Protein AF-0000000086683980 (afdb_homodimer)

Nearest PDB structures (foldseek):
  7kz9-assembly2_B  TM=9.053E-01  e=2.388E-36  Pseudomonas sp. PDC86
  6ofq-assembly1_A  TM=8.814E-01  e=2.534E-36  Helicobacter pylori SS1
  6lzv-assembly1_A  TM=8.284E-01  e=1.913E-30  Vibrio harveyi 1DA3
  7ebm-assembly1_A  TM=8.309E-01  e=3.076E-30  Vibrio harveyi 1DA3
  6lzt-assembly1_A  TM=8.237E-01  e=2.574E-30  Vibrio harveyi 1DA3

Organism: NCBI:txid175570

Sequence (1080 aa):
MSPTQLGRGVDRRAFLRYSGALGAAAAVTATLQACGSGPASTTSSGAGGNKDLITAVIGYGNDQSWDPTQTASAFAMAGIQHIYEALVETDPITRDPRPGLATAVPADPNATSWPLTLRQGAKWHDGQPVTADDVVFTFQRILDPTANVLVGNFFRAWLTEVRKTGENTVELVLKFPFPDGVQRLSIAKIMPKHVFSVAGAWDQAKAGKTVGSGPYKQASHQPKSNTTFEAFTDYNGPRKATVKKMNWLSIVDASARVAKISGGSAEAQIADNVPYANIDQLKSSGLTVEGGKGMNHMFLMFNTANRQFADPRVRQALLYAIDSKKMIDVALKGHGTPSTSFLNEDNPSYRKASTVYAYDPDKAKSLLAAAGVSGLTVTLMAVNVSWIADCLPTIANSWDAIGVKTTLQPQDTSALFTKMDQSQDYQVVAAASNPNQFGLDADLILRYNYTKGGAWMKYTKWDASPEATAVFALMDRATQEPDKQKKLDLTHQYLDLIAQHAVLYPVVHTELMTAWDPKRLSGIRAQGYPGINLLQAKRSMSPTQLGRGVDRRAFLRYSGALGAAAAVTATLQACGSGPASTTSSGAGGNKDLITAVIGYGNDQSWDPTQTASAFAMAGIQHIYEALVETDPITRDPRPGLATAVPADPNATSWPLTLRQGAKWHDGQPVTADDVVFTFQRILDPTANVLVGNFFRAWLTEVRKTGENTVELVLKFPFPDGVQRLSIAKIMPKHVFSVAGAWDQAKAGKTVGSGPYKQASHQPKSNTTFEAFTDYNGPRKATVKKMNWLSIVDASARVAKISGGSAEAQIADNVPYANIDQLKSSGLTVEGGKGMNHMFLMFNTANRQFADPRVRQALLYAIDSKKMIDVALKGHGTPSTSFLNEDNPSYRKASTVYAYDPDKAKSLLAAAGVSGLTVTLMAVNVSWIADCLPTIANSWDAIGVKTTLQPQDTSALFTKMDQSQDYQVVAAASNPNQFGLDADLILRYNYTKGGAWMKYTKWDASPEATAVFALMDRATQEPDKQKKLDLTHQYLDLIAQHAVLYPVVHTELMTAWDPKRLSGIRAQGYPGINLLQAKRS

InterPro domains:
  IPR000914 Solute-binding protein family 5 domain [PF00496] (97-443)
  IPR006311 Twin-arginine translocation pathway, signal sequence [PS51318] (1-47)
  IPR019546 Twin-arginine translocation pathway, signal sequence, bacterial/archaeal [TIGR01409] (10-40)
  IPR030678 Peptide/nickel binding protein, MppA-type [PIRSF002741] (27-519)
  IPR039424 Solute-binding protein family 5 [PTHR30290] (24-524)

Foldseek 3Di:
DDDDDPDDDDDDDDDDDDDDDDDDPPDDPPPPPPCPVDDPPPPLDLQLVPLQEAEEEFQAFQQFFLQLQADPGLASLQVCLFQFFFQWAADLAPLHIDGTQWPGFFPDLQDQKGKTFGDPQQAKLVGHHDWLVQVQVQVCCLCDVVNVGLLVLVANLWWDGKADPDGGMIMTGTPGRFSQVRSLSRSRTGADCVQQVDPCSSVVNGRPDDIHRGQWDWPDDDGRFWTKIAGRPSRDDDQHAQHGMYIYTHHNDQVVNVQQCADPSRSHFKYWQHQQVCQVVQVVRQKDKDWAFFLKFKKKAFQCVPVQQVDLLLLLLLLLLFALVVLCCQLVVVFWDFDQFNGDPPAPLDDRAPDGSHRDNPSSLVSCVVVVHAQAEFEEEEEPRPSQVSSVVRSQVSCVVSRYHYHYHYDHPVVVVVCLVVVHDHGMYIYIDDQVSSNRHLLSSCSSQQDQVHSNCSSNVCNPPPLSVVLNVLSSCLSNDPDPVVSSVSSSVSRNSCSSSRNMGGRMTGIMMMIGNCVFKDQFDHHRGGDGHCSRIHGD/DPPDDDDDDPDDDPPDDDDDDDDPPPPPPPPPPPCPPPVPPPPLDLLLVPLQEAEEEFQAFQQFFLQLQADPGLASLQVCLFQFFFQWAADLAPLHIDGTQWPGFFPDLQDQKGKTFGDPQQAKLVGHHDWLVQVQVQVCCLCDVVNVGLLVLVANLWWDGKADPDGGMIMTGTPGRFSQVRSLSRSRTGADCVQQVDPPSSVVNGRPDDIHRGQWDWPDDDGRFKTKIAGRPSRDDDQHAQHGMYIYTHHNDQVVNVQQCDDPSRSHFKYWQHQQVCQVVQVVRQKDKDWAFFLKFKKKAFQCVPVQQVDLLQLLLLLLLFALVVLCCQLVVVFWDFDQFNGDPPAPLDDRAPDGNHRDNPSSLVSCVVVVHAQAEFEEEEEPRPSQVSSVVRSQVSCVVSRYHYHYHYDHPVVVVVCLVVVHDHGMYIYIDDQVSSNRHLLSSCSSQQDQVHSNCSSNVCNPPPLSVVLNVLSSVLSNDPDPVVSSVSSSVSRNSCSSSRNMGGRMTGIMMMIGNCVFKDQFDHHNGGDGHCSRIHGD

Secondary structure (DSSP, 8-state):
---------------------------------------------SGGG-TTEEEEEESS-S-S---TTT---HHHHHHHHHH---SEEE-TTT--EEESSBSS--S-TTSSEEEEEBPTT-B-TTSPBP-HHHHHHHHHHHH-TTT--GGGGGTTTTEEEEEEEETTEEEEEESS--TTHHHHTTTS----HHHHSSTTHHHHHHHT-----SSEEEEEEETTTEEEEEE-TT--SSS--SSSEEEEEE--SHHHHHHHT-STT-S-SEESS--GGGHHHHHHTT-EEEEEEEEEEEEEEE-TTSHHHHSHHHHHHHHHT--HHHHHHHTSTT-EEE-SSSS-TTSTT----SS---S-HHHHHHHHHHTT--S-EEEEEEE--HHHHHHHHHHHHHHHTTT-EEEEEEE-HHHHHHHHHTT---SEEEEEE-GGGT--SHHHHHHHH--TT-HHHHHHT-TTSHHHHHHHHHHHHHHH--SHHHHHHHHHHHHHHHHHH-SEEEEEEEEEEEEE-TTTEES----SSSS---TT-EE-/---------------------------------------------SGGG-TTEEEEEESS-S-S---TTT---HHHHHHHHHH---SEEE-TTT--EEESSBSS--S-TTSSEEEEEBPTT-B-TTSPBP-HHHHHHHHHHHH-TTT--GGGGGTTTTEEEEEEEETTEEEEEESS--TTHHHHTTTS----HHHHSSTTHHHHHHHT-----SSEEEEEEETTTEEEEEE-TT--SSS--SSSEEEEEE--SHHHHHHHT-STT-S-SEESS--GGGHHHHHHTT-EEEEEEEEEEEEEEE-TTSHHHHSHHHHHHHHHT--HHHHHHHTSTT-EEE-SSSS-TTSTT----SS---S-HHHHHHHHHHTT--S-EEEEEEE--HHHHHHHHHHHHHHHTTT-EEEEEEE-HHHHHHHHHTT---SEEEEEE-GGGT--SHHHHHHHH--TT-HHHHHHT-TTSHHHHHHHHHHHHHHH--SHHHHHHHHHHHHHHHHHH-SEEEEEEEEEEEEE-TTTEES----SSSS---TT-EE-

Solvent-accessible surface area (backbone atoms only — not comparable to full-atom values): 56958 Å² total; per-residue (Å²): 134,88,84,84,86,87,80,90,77,89,74,96,88,82,86,95,86,87,93,80,91,80,87,77,88,73,84,80,82,75,76,76,76,75,80,71,79,58,85,74,72,77,70,77,61,83,47,59,78,39,58,50,48,49,32,34,38,35,42,37,67,46,65,52,43,43,27,74,54,52,46,83,36,43,43,39,52,30,50,43,66,41,22,29,38,13,47,22,31,52,41,91,78,83,45,50,66,40,55,42,41,15,70,50,62,62,89,54,51,67,45,40,58,41,72,39,44,49,43,86,80,41,35,32,74,86,65,49,72,67,43,24,65,19,48,34,50,37,51,50,47,34,61,27,75,84,70,58,31,57,54,18,59,73,39,53,90,42,47,70,49,58,43,69,76,44,72,47,20,34,33,40,35,34,74,49,56,45,54,73,50,60,52,46,34,37,53,54,49,43,40,51,41,93,64,52,69,46,90,66,29,62,61,40,17,28,74,57,53,80,66,25,48,24,24,27,38,80,72,45,78,40,68,59,41,37,40,30,34,30,46,35,84,75,50,80,64,93,62,51,56,55,48,53,29,36,40,40,33,29,35,48,54,59,54,61,40,54,31,34,54,26,36,70,38,15,62,24,49,33,32,30,67,47,58,64,90,46,49,66,61,44,38,73,60,66,31,47,69,40,63,11,69,44,52,24,24,40,28,43,37,35,23,36,74,39,77,81,43,50,44,38,46,40,42,48,15,60,46,14,24,28,48,47,67,58,32,22,52,72,43,38,63,60,43,46,42,70,36,42,28,86,54,39,84,84,44,90,82,48,57,78,32,84,48,57,56,57,67,32,50,67,58,16,43,52,29,24,52,75,66,71,53,72,76,50,72,44,51,38,36,27,32,48,47,54,69,56,32,47,35,48,50,47,46,24,40,24,37,33,73,60,53,27,29,19,26,52,44,64,37,53,57,58,62,54,51,49,39,45,74,66,63,51,89,68,54,34,36,38,42,77,46,44,45,49,73,60,42,81,53,65,67,54,42,46,27,66,50,62,31,85,86,30,70,52,22,57,60,24,59,41,50,82,36,70,67,43,47,51,39,51,50,36,52,53,50,25,64,68,41,83,49,66,66,62,21,50,52,34,48,52,51,38,47,26,50,47,46,60,46,38,48,66,37,52,55,32,32,32,50,36,28,28,36,33,35,61,81,40,41,40,62,73,72,58,42,30,34,73,50,66,73,62,63,61,28,40,62,85,135,76,87,69,82,82,84,93,84,90,76,76,90,74,91,76,84,82,91,89,88,80,84,81,76,80,76,77,73,76,73,75,74,75,80,71,77,56,85,75,72,77,71,77,59,81,48,58,76,39,60,50,48,50,31,34,38,35,44,37,66,46,65,53,44,43,28,74,54,52,45,83,36,44,43,40,52,31,50,44,67,41,22,28,39,12,46,23,30,50,43,89,77,84,44,50,68,40,54,43,43,14,70,50,63,62,88,55,50,67,44,41,59,40,69,40,44,48,44,84,82,41,36,33,73,85,64,48,70,67,43,24,64,18,49,33,49,38,50,49,47,35,61,28,75,84,69,58,31,56,54,18,60,74,38,54,90,42,46,70,49,59,43,68,76,43,72,49,21,33,33,40,34,35,74,49,55,45,55,71,50,60,51,45,35,36,53,53,49,44,40,52,43,92,64,53,70,46,90,66,28,61,60,41,17,28,74,57,54,80,64,25,47,24,23,28,39,80,71,46,78,40,68,59,42,37,40,30,34,31,46,35,84,75,50,79,63,94,60,52,56,54,47,52,28,37,39,39,33,29,35,49,55,58,54,60,40,53,33,34,56,26,34,70,39,17,61,23,49,32,32,30,69,47,57,65,91,46,48,66,62,43,39,74,61,63,31,46,70,40,63,11,68,42,53,24,24,40,28,43,37,36,24,35,75,39,76,79,44,48,45,40,46,40,41,48,16,60,46,12,23,29,49,50,68,58,34,23,52,71,40,36,64,61,44,46,42,70,36,41,29,86,55,39,84,84,44,92,82,48,56,78,31,84,46,57,56,59,67,33,50,67,59,16,43,51,30,24,52,76,68,70,53,72,78,48,71,42,53,38,36,28,33,48,47,55,69,57,33,49,36,47,49,47,47,23,41,25,37,33,75,61,54,27,30,18,27,53,46,64,36,54,58,60,62,54,51,49,38,44,76,66,63,51,88,70,54,35,36,38,43,78,46,43,44,50,75,60,42,81,53,67,67,56,42,44,28,68,48,63,31,84,87,33,70,52,22,57,60,24,57,41,48,82,38,71,67,43,47,50,38,48,50,37,51,52,50,25,65,68,40,84,50,67,67,62,20,49,52,35,48,52,51,35,47,25,50,47,47,58,46,37,49,65,38,52,57,32,30,33,51,37,29,28,36,32,35,62,81,41,41,41,62,74,70,55,40,30,36,74,50,65,74,61,65,60,28,39,62,84

pLDDT: mean 90.06, std 20.78, range [15.38, 98.88]

Radius of gyration: 35.69 Å; Cα contacts (8 Å, |Δi|>4): 2360; chains: 2; bounding box: 103×114×126 Å

Structure (mmCIF, N/CA/C/O backbone):
data_AF-0000000086683980-model_v1
#
loop_
_entity.id
_entity.type
_entity.pdbx_description
1 polymer 'ABC transporter substrate-binding protein'
#
loop_
_atom_site.group_PDB
_atom_site.id
_atom_site.type_symbol
_atom_site.label_atom_id
_atom_site.label_alt_id
_atom_site.label_comp_id
_atom_site.label_asym_id
_atom_site.label_entity_id
_atom_site.label_seq_id
_atom_site.pdbx_PDB_ins_code
_atom_site.Cartn_x
_atom_site.Cartn_y
_atom_site.Cartn_z
_atom_site.occupancy
_atom_site.B_iso_or_equiv
_atom_site.auth_seq_id
_atom_site.auth_comp_id
_atom_site.auth_asym_id
_atom_site.auth_atom_id
_atom_site.pdbx_PDB_model_num
ATOM 1 N N . MET A 1 1 ? -65.062 66.75 -13.867 1 19.02 1 MET A N 1
ATOM 2 C CA . MET A 1 1 ? -65.188 66.688 -15.32 1 19.02 1 MET A CA 1
ATOM 3 C C . MET A 1 1 ? -64.75 65.375 -15.867 1 19.02 1 MET A C 1
ATOM 5 O O . MET A 1 1 ? -63.781 64.812 -15.438 1 19.02 1 MET A O 1
ATOM 9 N N . SER A 1 2 ? -65.562 64.438 -16.641 1 20.56 2 SER A N 1
ATOM 10 C CA . SER A 1 2 ? -65.875 63.031 -16.688 1 20.56 2 SER A CA 1
ATOM 11 C C . SER A 1 2 ? -65 62.312 -17.703 1 20.56 2 SER A C 1
ATOM 13 O O . SER A 1 2 ? -65.25 62.312 -18.906 1 20.56 2 SER A O 1
ATOM 15 N N . PRO A 1 3 ? -63.594 62.312 -17.688 1 19.12 3 PRO A N 1
ATOM 16 C CA . PRO A 1 3 ? -62.75 62.219 -18.859 1 19.12 3 PRO A CA 1
ATOM 17 C C . PRO A 1 3 ? -62.719 60.781 -19.438 1 19.12 3 PRO A C 1
ATOM 19 O O . PRO A 1 3 ? -62.594 59.812 -18.688 1 19.12 3 PRO A O 1
ATOM 22 N N . THR A 1 4 ? -63.062 60.531 -20.656 1 18.3 4 THR A N 1
ATOM 23 C CA . THR A 1 4 ? -63.719 59.531 -21.484 1 18.3 4 THR A CA 1
ATOM 24 C C . THR A 1 4 ? -62.75 58.438 -21.891 1 18.3 4 THR A C 1
ATOM 26 O O . THR A 1 4 ? -61.531 58.562 -21.703 1 18.3 4 THR A O 1
ATOM 29 N N . GLN A 1 5 ? -62.406 58 -23.281 1 17.83 5 GLN A N 1
ATOM 30 C CA . GLN A 1 5 ? -62.812 56.938 -24.188 1 17.83 5 GLN A CA 1
ATOM 31 C C . GLN A 1 5 ? -61.625 56.031 -24.562 1 17.83 5 GLN A C 1
ATOM 33 O O . GLN A 1 5 ? -60.5 56.531 -24.719 1 17.83 5 GLN A O 1
ATOM 38 N N . LEU A 1 6 ? -61.656 54.469 -24.562 1 19.06 6 LEU A N 1
ATOM 39 C CA . LEU A 1 6 ? -61.094 53.125 -24.531 1 19.06 6 LEU A CA 1
ATOM 40 C C . LEU A 1 6 ? -60.656 52.688 -25.938 1 19.06 6 LEU A C 1
ATOM 42 O O . LEU A 1 6 ? -60.312 51.531 -26.156 1 19.06 6 LEU A O 1
ATOM 46 N N . GLY A 1 7 ? -60.219 53.594 -26.734 1 16.17 7 GLY A N 1
ATOM 47 C CA . GLY A 1 7 ? -60.406 53.312 -28.156 1 16.17 7 GLY A CA 1
ATOM 48 C C . GLY A 1 7 ? -59.656 52.094 -28.625 1 16.17 7 GLY A C 1
ATOM 49 O O . GLY A 1 7 ? -58.688 51.656 -27.984 1 16.17 7 GLY A O 1
ATOM 50 N N . ARG A 1 8 ? -60.156 51.438 -29.828 1 22.28 8 ARG A N 1
ATOM 51 C CA . ARG A 1 8 ? -60.5 50.438 -30.812 1 22.28 8 ARG A CA 1
ATOM 52 C C . ARG A 1 8 ? -59.281 49.969 -31.594 1 22.28 8 ARG A C 1
ATOM 54 O O . ARG A 1 8 ? -58.219 50.625 -31.531 1 22.28 8 ARG A O 1
ATOM 61 N N . GLY A 1 9 ? -59.219 50 -32.969 1 17.33 9 GLY A N 1
ATOM 62 C CA . GLY A 1 9 ? -59.469 49.031 -34 1 17.33 9 GLY A CA 1
ATOM 63 C C . GLY A 1 9 ? -58.25 48.656 -34.781 1 17.33 9 GLY A C 1
ATOM 64 O O . GLY A 1 9 ? -57.969 47.469 -35 1 17.33 9 GLY A O 1
ATOM 65 N N . VAL A 1 10 ? -57.562 49.438 -35.5 1 18 10 VAL A N 1
ATOM 66 C CA . VAL A 1 10 ? -57.656 49.219 -36.938 1 18 10 VAL A CA 1
ATOM 67 C C . VAL A 1 10 ? -56.719 48.094 -37.344 1 18 10 VAL A C 1
ATOM 69 O O . VAL A 1 10 ? -55.781 47.75 -36.594 1 18 10 VAL A O 1
ATOM 72 N N . ASP A 1 11 ? -56 48.094 -38.594 1 15.91 11 ASP A N 1
ATOM 73 C CA . ASP A 1 11 ? -56.031 47.719 -40 1 15.91 11 ASP A CA 1
ATOM 74 C C . ASP A 1 11 ? -54.781 46.938 -40.406 1 15.91 11 ASP A C 1
ATOM 76 O O . ASP A 1 11 ? -54.875 45.938 -41.125 1 15.91 11 ASP A O 1
ATOM 80 N N . ARG A 1 12 ? -53.562 47.312 -40.406 1 15.38 12 ARG A N 1
ATOM 81 C CA . ARG A 1 12 ? -52.969 47.25 -41.75 1 15.38 12 ARG A CA 1
ATOM 82 C C . ARG A 1 12 ? -52.594 45.812 -42.125 1 15.38 12 ARG A C 1
ATOM 84 O O . ARG A 1 12 ? -52 45.094 -41.312 1 15.38 12 ARG A O 1
ATOM 91 N N . ARG A 1 13 ? -53.062 45.062 -43.406 1 17.84 13 ARG A N 1
ATOM 92 C CA . ARG A 1 13 ? -53.281 44.094 -44.469 1 17.84 13 ARG A CA 1
ATOM 93 C C . ARG A 1 13 ? -52.031 43.281 -44.75 1 17.84 13 ARG A C 1
ATOM 95 O O . ARG A 1 13 ? -50.938 43.688 -44.375 1 17.84 13 ARG A O 1
ATOM 102 N N . ALA A 1 14 ? -51.875 42.531 -46.062 1 16.56 14 ALA A N 1
ATOM 103 C CA . ALA A 1 14 ? -52.062 41.312 -46.812 1 16.56 14 ALA A CA 1
ATOM 104 C C . ALA A 1 14 ? -50.75 40.812 -47.375 1 16.56 14 ALA A C 1
ATOM 106 O O . ALA A 1 14 ? -50.656 39.656 -47.781 1 16.56 14 ALA A O 1
ATOM 107 N N . PHE A 1 15 ? -49.75 41.531 -47.875 1 16.5 15 PHE A N 1
ATOM 108 C CA . PHE A 1 15 ? -49.188 41.188 -49.156 1 16.5 15 PHE A CA 1
ATOM 109 C C . PHE A 1 15 ? -48.406 39.875 -49.094 1 16.5 15 PHE A C 1
ATOM 111 O O . PHE A 1 15 ? -47.844 39.531 -48.062 1 16.5 15 PHE A O 1
ATOM 118 N N . LEU A 1 16 ? -47.719 39.25 -50.25 1 17.03 16 LEU A N 1
ATOM 119 C CA . LEU A 1 16 ? -47.688 38.219 -51.281 1 17.03 16 LEU A CA 1
ATOM 120 C C . LEU A 1 16 ? -46.719 37.094 -50.906 1 17.03 16 LEU A C 1
ATOM 122 O O . LEU A 1 16 ? -45.875 37.281 -50.062 1 17.03 16 LEU A O 1
ATOM 126 N N . ARG A 1 17 ? -46.188 36.031 -52.031 1 16.28 17 ARG A N 1
ATOM 127 C CA . ARG A 1 17 ? -46.25 34.781 -52.812 1 16.28 17 ARG A CA 1
ATOM 128 C C . ARG A 1 17 ? -44.906 34.031 -52.719 1 16.28 17 ARG A C 1
ATOM 130 O O . ARG A 1 17 ? -44.875 32.812 -52.594 1 16.28 17 ARG A O 1
ATOM 137 N N . TYR A 1 18 ? -43.719 34.5 -53.25 1 16.48 18 TYR A N 1
ATOM 138 C CA . TYR A 1 18 ? -42.969 33.844 -54.312 1 16.48 18 TYR A CA 1
ATOM 139 C C . TYR A 1 18 ? -42.125 32.719 -53.75 1 16.48 18 TYR A C 1
ATOM 141 O O . TYR A 1 18 ? -41.875 32.656 -52.562 1 16.48 18 TYR A O 1
ATOM 149 N N . SER A 1 19 ? -40.781 32.5 -54.25 1 17.92 19 SER A N 1
ATOM 150 C CA . SER A 1 19 ? -40 31.609 -55.125 1 17.92 19 SER A CA 1
ATOM 151 C C . SER A 1 19 ? -39.312 30.516 -54.312 1 17.92 19 SER A C 1
ATOM 153 O O . SER A 1 19 ? -39.156 30.656 -53.094 1 17.92 19 SER A O 1
ATOM 155 N N . GLY A 1 20 ? -38.438 29.438 -55 1 18.38 20 GLY A N 1
ATOM 156 C CA . GLY A 1 20 ? -38.094 28.078 -55.375 1 18.38 20 GLY A CA 1
ATOM 157 C C . GLY A 1 20 ? -37 27.484 -54.562 1 18.38 20 GLY A C 1
ATOM 158 O O . GLY A 1 20 ? -36.656 26.297 -54.719 1 18.38 20 GLY A O 1
ATOM 159 N N . ALA A 1 21 ? -36.094 28.266 -54 1 17.75 21 ALA A N 1
ATOM 160 C CA . ALA A 1 21 ? -34.719 27.812 -54.125 1 17.75 21 ALA A CA 1
ATOM 161 C C . ALA A 1 21 ? -34.5 26.531 -53.312 1 17.75 21 ALA A C 1
ATOM 163 O O . ALA A 1 21 ? -34.906 26.438 -52.156 1 17.75 21 ALA A O 1
ATOM 164 N N . LEU A 1 22 ? -33.75 25.469 -53.844 1 18.44 22 LEU A N 1
ATOM 165 C CA . LEU A 1 22 ? -33.5 24.047 -54.062 1 18.44 22 LEU A CA 1
ATOM 166 C C . LEU A 1 22 ? -32.781 23.438 -52.875 1 18.44 22 LEU A C 1
ATOM 168 O O . LEU A 1 22 ? -33.188 22.406 -52.312 1 18.44 22 LEU A O 1
ATOM 172 N N . GLY A 1 23 ? -31.344 23.531 -52.656 1 18.31 23 GLY A N 1
ATOM 173 C CA . GLY A 1 23 ? -30.484 22.375 -52.781 1 18.31 23 GLY A CA 1
ATOM 174 C C . GLY A 1 23 ? -30.375 21.547 -51.531 1 18.31 23 GLY A C 1
ATOM 175 O O . GLY A 1 23 ? -30.688 22.031 -50.438 1 18.31 23 GLY A O 1
ATOM 176 N N . ALA A 1 24 ? -29.812 20.188 -51.562 1 19.73 24 ALA A N 1
ATOM 177 C CA . ALA A 1 24 ? -29.75 18.812 -51.062 1 19.73 24 ALA A CA 1
ATOM 178 C C . ALA A 1 24 ? -28.828 18.734 -49.844 1 19.73 24 ALA A C 1
ATOM 180 O O . ALA A 1 24 ? -28.578 17.641 -49.312 1 19.73 24 ALA A O 1
ATOM 181 N N . ALA A 1 25 ? -28.125 19.719 -49.312 1 18.94 25 ALA A N 1
ATOM 182 C CA . ALA A 1 25 ? -26.906 19.234 -48.656 1 18.94 25 ALA A CA 1
ATOM 183 C C . ALA A 1 25 ? -27.25 18.359 -47.438 1 18.94 25 ALA A C 1
ATOM 185 O O . ALA A 1 25 ? -27.938 18.812 -46.531 1 18.94 25 ALA A O 1
ATOM 186 N N . ALA A 1 26 ? -27.156 16.953 -47.5 1 19.91 26 ALA A N 1
ATOM 187 C CA . ALA A 1 26 ? -27.359 15.727 -46.719 1 19.91 26 ALA A CA 1
ATOM 188 C C . ALA A 1 26 ? -26.438 15.695 -45.5 1 19.91 26 ALA A C 1
ATOM 190 O O . ALA A 1 26 ? -26.406 14.703 -44.75 1 19.91 26 ALA A O 1
ATOM 191 N N . ALA A 1 27 ? -25.516 16.594 -45.094 1 21.83 27 ALA A N 1
ATOM 192 C CA . ALA A 1 27 ? -24.359 16.062 -44.375 1 21.83 27 ALA A CA 1
ATOM 193 C C . ALA A 1 27 ? -24.797 15.281 -43.156 1 21.83 27 ALA A C 1
ATOM 195 O O . ALA A 1 27 ? -25.875 15.523 -42.594 1 21.83 27 ALA A O 1
ATOM 196 N N . VAL A 1 28 ? -23.781 14.352 -42.625 1 22.7 28 VAL A N 1
ATOM 197 C CA . VAL A 1 28 ? -23.375 13.156 -41.906 1 22.7 28 VAL A CA 1
ATOM 198 C C . VAL A 1 28 ? -23.281 13.461 -40.406 1 22.7 28 VAL A C 1
ATOM 200 O O . VAL A 1 28 ? -22.484 14.305 -40 1 22.7 28 VAL A O 1
ATOM 203 N N . THR A 1 29 ? -24.25 13.438 -39.656 1 21.72 29 THR A N 1
ATOM 204 C CA . THR A 1 29 ? -24.281 13.625 -38.219 1 21.72 29 THR A CA 1
ATOM 205 C C . THR A 1 29 ? -23.453 12.562 -37.5 1 21.72 29 THR A C 1
ATOM 207 O O . THR A 1 29 ? -23.875 11.414 -37.375 1 21.72 29 THR A O 1
ATOM 210 N N . ALA A 1 30 ? -22.094 12.398 -37.844 1 27 30 ALA A N 1
ATOM 211 C CA . ALA A 1 30 ? -21.266 11.445 -37.094 1 27 30 ALA A CA 1
ATOM 212 C C . ALA A 1 30 ? -21.391 11.68 -35.594 1 27 30 ALA A C 1
ATOM 214 O O . ALA A 1 30 ? -21.062 12.758 -35.094 1 27 30 ALA A O 1
ATOM 215 N N . THR A 1 31 ? -22.328 11.102 -34.969 1 24.5 31 THR A N 1
ATOM 216 C CA . THR A 1 31 ? -22.547 10.961 -33.531 1 24.5 31 THR A CA 1
ATOM 217 C C . THR A 1 31 ? -21.266 10.516 -32.812 1 24.5 31 THR A C 1
ATOM 219 O O . THR A 1 31 ? -20.812 9.383 -33 1 24.5 31 THR A O 1
ATOM 222 N N . LEU A 1 32 ? -20.188 11.375 -32.812 1 24.27 32 LEU A N 1
ATOM 223 C CA . LEU A 1 32 ? -18.984 11.109 -32.031 1 24.27 32 LEU A CA 1
ATOM 224 C C . LEU A 1 32 ? -19.344 10.688 -30.594 1 24.27 32 LEU A C 1
ATOM 226 O O . LEU A 1 32 ? -19.875 11.484 -29.828 1 24.27 32 LEU A O 1
ATOM 230 N N . GLN A 1 33 ? -19.812 9.461 -30.406 1 26.16 33 GLN A N 1
ATOM 231 C CA . GLN A 1 33 ? -19.984 8.805 -29.109 1 26.16 33 GLN A CA 1
ATOM 232 C C . GLN A 1 33 ? -18.719 8.93 -28.266 1 26.16 33 GLN A C 1
ATOM 234 O O . GLN A 1 33 ? -17.672 8.391 -28.625 1 26.16 33 GLN A O 1
ATOM 239 N N . ALA A 1 34 ? -18.391 10.117 -27.766 1 27.45 34 ALA A N 1
ATOM 240 C CA . ALA A 1 34 ? -17.328 10.398 -26.781 1 27.45 34 ALA A CA 1
ATOM 241 C C . ALA A 1 34 ? -17.266 9.32 -25.719 1 27.45 34 ALA A C 1
ATOM 243 O O . ALA A 1 34 ? -18.25 9.086 -25 1 27.45 34 ALA A O 1
ATOM 244 N N . CYS A 1 35 ? -16.531 8.227 -25.953 1 28 35 CYS A N 1
ATOM 245 C CA . CYS A 1 35 ? -16.125 7.113 -25.109 1 28 35 CYS A CA 1
ATOM 246 C C . CYS A 1 35 ? -15.641 7.613 -23.75 1 28 35 CYS A C 1
ATOM 248 O O . CYS A 1 35 ? -14.453 7.906 -23.578 1 28 35 CYS A O 1
ATOM 250 N N . GLY A 1 36 ? -16.219 8.633 -23.188 1 26.08 36 GLY A N 1
ATOM 251 C CA . GLY A 1 36 ? -15.922 9.133 -21.844 1 26.08 36 GLY A CA 1
ATOM 252 C C . GLY A 1 36 ? -15.898 8.047 -20.797 1 26.08 36 GLY A C 1
ATOM 253 O O . GLY A 1 36 ? -16.734 8.023 -19.891 1 26.08 36 GLY A O 1
ATOM 254 N N . SER A 1 37 ? -15.648 6.75 -21.141 1 29.48 37 SER A N 1
ATOM 255 C CA . SER A 1 37 ? -15.766 5.793 -20.047 1 29.48 37 SER A CA 1
ATOM 256 C C . SER A 1 37 ? -14.805 6.133 -18.906 1 29.48 37 SER A C 1
ATOM 258 O O . SER A 1 37 ? -13.594 5.988 -19.062 1 29.48 37 SER A O 1
ATOM 260 N N . GLY A 1 38 ? -14.945 7.254 -18.219 1 29.06 38 GLY A N 1
ATOM 261 C CA . GLY A 1 38 ? -14.281 7.609 -16.969 1 29.06 38 GLY A CA 1
ATOM 262 C C . GLY A 1 38 ? -14.117 6.43 -16.016 1 29.06 38 GLY A C 1
ATOM 263 O O . GLY A 1 38 ? -14.75 5.391 -16.203 1 29.06 38 GLY A O 1
ATOM 264 N N . PRO A 1 39 ? -13.023 6.363 -15.258 1 30.48 39 PRO A N 1
ATOM 265 C CA . PRO A 1 39 ? -12.883 5.281 -14.273 1 30.48 39 PRO A CA 1
ATOM 266 C C . PRO A 1 39 ? -14.164 5.023 -13.492 1 30.48 39 PRO A C 1
ATOM 268 O O . PRO A 1 39 ? -14.82 5.965 -13.039 1 30.48 39 PRO A O 1
ATOM 271 N N . ALA A 1 40 ? -14.906 4.027 -13.875 1 30.31 40 ALA A N 1
ATOM 272 C CA . ALA A 1 40 ? -16.109 3.531 -13.211 1 30.31 40 ALA A CA 1
ATOM 273 C C . ALA A 1 40 ? -15.977 3.648 -11.688 1 30.31 40 ALA A C 1
ATOM 275 O O . ALA A 1 40 ? -15.031 3.131 -11.094 1 30.31 40 ALA A O 1
ATOM 276 N N . SER A 1 41 ? -16.328 4.816 -11.086 1 32.91 41 SER A N 1
ATOM 277 C CA . SER A 1 41 ? -16.672 4.832 -9.664 1 32.91 41 SER A CA 1
ATOM 278 C C . SER A 1 41 ? -17.297 3.518 -9.234 1 32.91 41 SER A C 1
ATOM 280 O O . SER A 1 41 ? -18.359 3.135 -9.734 1 32.91 41 SER A O 1
ATOM 282 N N . THR A 1 42 ? -16.516 2.529 -8.984 1 37.47 42 THR A N 1
ATOM 283 C CA . THR A 1 42 ? -17.109 1.402 -8.266 1 37.47 42 THR A CA 1
ATOM 284 C C . THR A 1 42 ? -18.078 1.891 -7.184 1 37.47 42 THR A C 1
ATOM 286 O O . THR A 1 42 ? -17.641 2.33 -6.117 1 37.47 42 THR A O 1
ATOM 289 N N . THR A 1 43 ? -19.047 2.568 -7.527 1 34.75 43 THR A N 1
ATOM 290 C CA . THR A 1 43 ? -20.141 2.832 -6.594 1 34.75 43 THR A CA 1
ATOM 291 C C . THR A 1 43 ? -20.391 1.62 -5.703 1 34.75 43 THR A C 1
ATOM 293 O O . THR A 1 43 ? -20.672 0.528 -6.199 1 34.75 43 THR A O 1
ATOM 296 N N . SER A 1 44 ? -19.781 1.524 -4.562 1 40.53 44 SER A N 1
ATOM 297 C CA . SER A 1 44 ? -20.078 0.664 -3.42 1 40.53 44 SER A CA 1
ATOM 298 C C . SER A 1 44 ? -21.578 0.566 -3.166 1 40.53 44 SER A C 1
ATOM 300 O O . SER A 1 44 ? -22.141 1.403 -2.467 1 40.53 44 SER A O 1
ATOM 302 N N . SER A 1 45 ? -22.453 0.522 -4.031 1 38.19 45 SER A N 1
ATOM 303 C CA . SER A 1 45 ? -23.781 0.216 -3.543 1 38.19 45 SER A CA 1
ATOM 304 C C . SER A 1 45 ? -23.75 -0.871 -2.473 1 38.19 45 SER A C 1
ATOM 306 O O . SER A 1 45 ? -22.797 -1.649 -2.402 1 38.19 45 SER A O 1
ATOM 308 N N . GLY A 1 46 ? -24.641 -0.828 -1.456 1 46.25 46 GLY A N 1
ATOM 309 C CA . GLY A 1 46 ? -25 -1.66 -0.314 1 46.25 46 GLY A CA 1
ATOM 310 C C . GLY A 1 46 ? -24.922 -3.146 -0.617 1 46.25 46 GLY A C 1
ATOM 311 O O . GLY A 1 46 ? -25.953 -3.814 -0.711 1 46.25 46 GLY A O 1
ATOM 312 N N . ALA A 1 47 ? -23.984 -3.59 -1.296 1 48.19 47 ALA A N 1
ATOM 313 C CA . ALA A 1 47 ? -23.75 -4.945 -1.792 1 48.19 47 ALA A CA 1
ATOM 314 C C . ALA A 1 47 ? -23.797 -5.961 -0.655 1 48.19 47 ALA A C 1
ATOM 316 O O . ALA A 1 47 ? -24.078 -7.141 -0.88 1 48.19 47 ALA A O 1
ATOM 317 N N . GLY A 1 48 ? -23.594 -5.543 0.643 1 59.94 48 GLY A N 1
ATOM 318 C CA . GLY A 1 48 ? -23.484 -6.555 1.682 1 59.94 48 GLY A CA 1
ATOM 319 C C . GLY A 1 48 ? -24.719 -7.414 1.811 1 59.94 48 GLY A C 1
ATOM 320 O O . GLY A 1 48 ? -24.625 -8.609 2.094 1 59.94 48 GLY A O 1
ATOM 321 N N . GLY A 1 49 ? -25.812 -6.789 1.476 1 68.25 49 GLY A N 1
ATOM 322 C CA . GLY A 1 49 ? -27.047 -7.5 1.733 1 68.25 49 GLY A CA 1
ATOM 323 C C . GLY A 1 49 ? -27.578 -8.234 0.517 1 68.25 49 GLY A C 1
ATOM 324 O O . GLY A 1 49 ? -28.484 -9.07 0.632 1 68.25 49 GLY A O 1
ATOM 325 N N . ASN A 1 50 ? -26.906 -8.008 -0.633 1 83.69 50 ASN A N 1
ATOM 326 C CA . ASN A 1 50 ? -27.375 -8.656 -1.854 1 83.69 50 ASN A CA 1
ATOM 327 C C . ASN A 1 50 ? -26.922 -10.109 -1.932 1 83.69 50 ASN A C 1
ATOM 329 O O . ASN A 1 50 ? -25.766 -10.391 -2.209 1 83.69 50 ASN A O 1
ATOM 333 N N . LYS A 1 51 ? -27.828 -11.062 -1.803 1 90.81 51 LYS A N 1
ATOM 334 C CA . LYS A 1 51 ? -27.516 -12.484 -1.73 1 90.81 51 LYS A CA 1
ATOM 335 C C . LYS A 1 51 ? -27.219 -13.055 -3.115 1 90.81 51 LYS A C 1
ATOM 337 O O . LYS A 1 51 ? -26.75 -14.188 -3.242 1 90.81 51 LYS A O 1
ATOM 342 N N . ASP A 1 52 ? -27.391 -12.234 -4.168 1 95.25 52 ASP A N 1
ATOM 343 C CA . ASP A 1 52 ? -27.109 -12.672 -5.535 1 95.25 52 ASP A CA 1
ATOM 344 C C . ASP A 1 52 ? -25.703 -12.25 -5.965 1 95.25 52 ASP A C 1
ATOM 346 O O . ASP A 1 52 ? -25.312 -12.469 -7.113 1 95.25 52 ASP A O 1
ATOM 350 N N . LEU A 1 53 ? -24.969 -11.656 -5.02 1 97 53 LEU A N 1
ATOM 351 C CA . LEU A 1 53 ? -23.656 -11.109 -5.336 1 97 53 LEU A CA 1
ATOM 352 C C . LEU A 1 53 ? -22.625 -11.555 -4.301 1 97 53 LEU A C 1
ATOM 354 O O . LEU A 1 53 ? -22.875 -11.469 -3.096 1 97 53 LEU A O 1
ATOM 358 N N . ILE A 1 54 ? -21.516 -12.141 -4.75 1 97.94 54 ILE A N 1
ATOM 359 C CA . ILE A 1 54 ? -20.328 -12.305 -3.912 1 97.94 54 ILE A CA 1
ATOM 360 C C . ILE A 1 54 ? -19.266 -11.297 -4.324 1 97.94 54 ILE A C 1
ATOM 362 O O . ILE A 1 54 ? -18.859 -11.242 -5.492 1 97.94 54 ILE A O 1
ATOM 366 N N . THR A 1 55 ? -18.828 -10.43 -3.467 1 97.94 55 THR A N 1
ATOM 367 C CA . THR A 1 55 ? -17.672 -9.562 -3.67 1 97.94 55 THR A CA 1
ATOM 368 C C . THR A 1 55 ? -16.438 -10.133 -2.973 1 97.94 55 THR A C 1
ATOM 370 O O . THR A 1 55 ? -16.484 -10.461 -1.787 1 97.94 55 THR A O 1
ATOM 373 N N . ALA A 1 56 ? -15.398 -10.328 -3.75 1 98.31 56 ALA A N 1
ATOM 374 C CA . ALA A 1 56 ? -14.109 -10.797 -3.238 1 98.31 56 ALA A CA 1
ATOM 375 C C . ALA A 1 56 ? -13.039 -9.727 -3.373 1 98.31 56 ALA A C 1
ATOM 377 O O . ALA A 1 56 ? -13.109 -8.883 -4.27 1 98.31 56 ALA A O 1
ATOM 378 N N . VAL A 1 57 ? -12.133 -9.703 -2.473 1 97.38 57 VAL A N 1
ATOM 379 C CA . VAL A 1 57 ? -10.961 -8.836 -2.613 1 97.38 57 VAL A CA 1
ATOM 380 C C . VAL A 1 57 ? -9.703 -9.695 -2.711 1 97.38 57 VAL A C 1
ATOM 382 O O . VAL A 1 57 ? -9.391 -10.469 -1.802 1 97.38 57 VAL A O 1
ATOM 385 N N . ILE A 1 58 ? -9.023 -9.586 -3.832 1 97.38 58 ILE A N 1
ATOM 386 C CA . ILE A 1 58 ? -7.844 -10.367 -4.172 1 97.38 58 ILE A CA 1
ATOM 387 C C . ILE A 1 58 ? -6.59 -9.516 -4.012 1 97.38 58 ILE A C 1
ATOM 389 O O . ILE A 1 58 ? -6.52 -8.398 -4.527 1 97.38 58 ILE A O 1
ATOM 393 N N . GLY A 1 59 ? -5.598 -10.031 -3.293 1 95.62 59 GLY A N 1
ATOM 394 C CA . GLY A 1 59 ? -4.414 -9.266 -2.924 1 95.62 59 GLY A CA 1
ATOM 395 C C . GLY A 1 59 ? -3.324 -9.305 -3.977 1 95.62 59 GLY A C 1
ATOM 396 O O . GLY A 1 59 ? -2.135 -9.273 -3.65 1 95.62 59 GLY A O 1
ATOM 397 N N . TYR A 1 60 ? -3.67 -9.492 -5.164 1 95.25 60 TYR A N 1
ATOM 398 C CA . TYR A 1 60 ? -2.746 -9.57 -6.289 1 95.25 60 TYR A CA 1
ATOM 399 C C . TYR A 1 60 ? -3.197 -8.656 -7.426 1 95.25 60 TYR A C 1
ATOM 401 O O . TYR A 1 60 ? -4.383 -8.344 -7.547 1 95.25 60 TYR A O 1
ATOM 409 N N . GLY A 1 61 ? -2.258 -8.234 -8.25 1 93.12 61 GLY A N 1
ATOM 410 C CA . GLY A 1 61 ? -2.57 -7.402 -9.398 1 93.12 61 GLY A CA 1
ATOM 411 C C . GLY A 1 61 ? -3.436 -8.109 -10.43 1 93.12 61 GLY A C 1
ATOM 412 O O . GLY A 1 61 ? -3.402 -9.336 -10.539 1 93.12 61 GLY A O 1
ATOM 413 N N . ASN A 1 62 ? -4.199 -7.301 -11.141 1 95.94 62 ASN A N 1
ATOM 414 C CA . ASN A 1 62 ? -5.105 -7.801 -12.164 1 95.94 62 ASN A CA 1
ATOM 415 C C . ASN A 1 62 ? -4.73 -7.285 -13.547 1 95.94 62 ASN A C 1
ATOM 417 O O . ASN A 1 62 ? -5.586 -7.18 -14.43 1 95.94 62 ASN A O 1
ATOM 421 N N . ASP A 1 63 ? -3.537 -6.918 -13.734 1 94.12 63 ASP A N 1
ATOM 422 C CA . ASP A 1 63 ? -3.113 -6.312 -14.992 1 94.12 63 ASP A CA 1
ATOM 423 C C . ASP A 1 63 ? -2.076 -7.184 -15.703 1 94.12 63 ASP A C 1
ATOM 425 O O . ASP A 1 63 ? -1.362 -6.715 -16.594 1 94.12 63 ASP A O 1
ATOM 429 N N . GLN A 1 64 ? -1.966 -8.398 -15.344 1 94.94 64 GLN A N 1
ATOM 430 C CA . GLN A 1 64 ? -1.158 -9.375 -16.062 1 94.94 64 GLN A CA 1
ATOM 431 C C . GLN A 1 64 ? -1.992 -10.117 -17.109 1 94.94 64 GLN A C 1
ATOM 433 O O . GLN A 1 64 ? -3.176 -9.82 -17.281 1 94.94 64 GLN A O 1
ATOM 438 N N . SER A 1 65 ? -1.365 -11.039 -17.844 1 96 65 SER A N 1
ATOM 439 C CA . SER A 1 65 ? -2 -11.734 -18.969 1 96 65 SER A CA 1
ATOM 440 C C . SER A 1 65 ? -3.191 -12.562 -18.5 1 96 65 SER A C 1
ATOM 442 O O . SER A 1 65 ? -3.123 -13.227 -17.469 1 96 65 SER A O 1
ATOM 444 N N . TRP A 1 66 ? -4.262 -12.586 -19.297 1 97.94 66 TRP A N 1
ATOM 445 C CA . TRP A 1 66 ? -5.438 -13.422 -19.062 1 97.94 66 TRP A CA 1
ATOM 446 C C . TRP A 1 66 ? -5.496 -14.578 -20.047 1 97.94 66 TRP A C 1
ATOM 448 O O . TRP A 1 66 ? -6.52 -15.25 -20.172 1 97.94 66 TRP A O 1
ATOM 458 N N . ASP A 1 67 ? -4.391 -14.797 -20.828 1 98.25 67 ASP A N 1
ATOM 459 C CA . ASP A 1 67 ? -4.277 -15.961 -21.703 1 98.25 67 ASP A CA 1
ATOM 460 C C . ASP A 1 67 ? -4.113 -17.25 -20.891 1 98.25 67 ASP A C 1
ATOM 462 O O . ASP A 1 67 ? -3.068 -17.469 -20.281 1 98.25 67 ASP A O 1
ATOM 466 N N . PRO A 1 68 ? -5.098 -18.141 -20.969 1 98.31 68 PRO A N 1
ATOM 467 C CA . PRO A 1 68 ? -5.051 -19.344 -20.141 1 98.31 68 PRO A CA 1
ATOM 468 C C . PRO A 1 68 ? -3.842 -20.219 -20.438 1 98.31 68 PRO A C 1
ATOM 470 O O . PRO A 1 68 ? -3.445 -21.047 -19.609 1 98.31 68 PRO A O 1
ATOM 473 N N . THR A 1 69 ? -3.27 -20.109 -21.609 1 98.25 69 THR A N 1
ATOM 474 C CA . THR A 1 69 ? -2.168 -20.984 -21.984 1 98.25 69 THR A CA 1
ATOM 475 C C . THR A 1 69 ? -0.832 -20.406 -21.547 1 98.25 69 THR A C 1
ATOM 477 O O . THR A 1 69 ? 0.204 -21.062 -21.625 1 98.25 69 THR A O 1
ATOM 480 N N . GLN A 1 70 ? -0.918 -19.156 -21.031 1 96.62 70 GLN A N 1
ATOM 481 C CA . GLN A 1 70 ? 0.338 -18.453 -20.812 1 96.62 70 GLN A CA 1
ATOM 482 C C . GLN A 1 70 ? 0.403 -17.875 -19.391 1 96.62 70 GLN A C 1
ATOM 484 O O . GLN A 1 70 ? 1.489 -17.719 -18.828 1 96.62 70 GLN A O 1
ATOM 489 N N . THR A 1 71 ? -0.644 -17.594 -18.766 1 96.56 71 THR A N 1
ATOM 490 C CA . THR A 1 71 ? -0.667 -16.781 -17.562 1 96.56 71 THR A CA 1
ATOM 491 C C . THR A 1 71 ? -0.245 -17.609 -16.344 1 96.56 71 THR A C 1
ATOM 493 O O . THR A 1 71 ? -0.536 -18.797 -16.266 1 96.56 71 THR A O 1
ATOM 496 N N . ALA A 1 72 ? 0.419 -16.953 -15.438 1 95.38 72 ALA A N 1
ATOM 497 C CA . ALA A 1 72 ? 0.671 -17.453 -14.094 1 95.38 72 ALA A CA 1
ATOM 498 C C . ALA A 1 72 ? 0.208 -16.469 -13.031 1 95.38 72 ALA A C 1
ATOM 500 O O . ALA A 1 72 ? 0.613 -16.547 -11.875 1 95.38 72 ALA A O 1
ATOM 501 N N . SER A 1 73 ? -0.58 -15.508 -13.5 1 95 73 SER A N 1
ATOM 502 C CA . SER A 1 73 ? -1.111 -14.492 -12.594 1 95 73 SER A CA 1
ATOM 503 C C . SER A 1 73 ? -2.062 -15.109 -11.57 1 95 73 SER A C 1
ATOM 505 O O . SER A 1 73 ? -3.002 -15.812 -11.938 1 95 73 SER A O 1
ATOM 507 N N . ALA A 1 74 ? -1.827 -14.766 -10.344 1 94.75 74 ALA A N 1
ATOM 508 C CA . ALA A 1 74 ? -2.697 -15.289 -9.289 1 94.75 74 ALA A CA 1
ATOM 509 C C . ALA A 1 74 ? -4.152 -14.906 -9.547 1 94.75 74 ALA A C 1
ATOM 511 O O . ALA A 1 74 ? -5.047 -15.75 -9.461 1 94.75 74 ALA A O 1
ATOM 512 N N . PHE A 1 75 ? -4.41 -13.68 -9.836 1 96.88 75 PHE A N 1
ATOM 513 C CA . PHE A 1 75 ? -5.762 -13.18 -10.062 1 96.88 75 PHE A CA 1
ATOM 514 C C . PHE A 1 75 ? -6.379 -13.836 -11.297 1 96.88 75 PHE A C 1
ATOM 516 O O . PHE A 1 75 ? -7.488 -14.375 -11.227 1 96.88 75 PHE A O 1
ATOM 523 N N . ALA A 1 76 ? -5.668 -13.82 -12.43 1 97.44 76 ALA A N 1
ATOM 524 C CA . ALA A 1 76 ? -6.199 -14.336 -13.688 1 97.44 76 ALA A CA 1
ATOM 525 C C . ALA A 1 76 ? -6.441 -15.844 -13.602 1 97.44 76 ALA A C 1
ATOM 527 O O . ALA A 1 76 ? -7.465 -16.344 -14.07 1 97.44 76 ALA A O 1
ATOM 528 N N . MET A 1 77 ? -5.5 -16.531 -13.031 1 97.81 77 MET A N 1
ATOM 529 C CA . MET A 1 77 ? -5.648 -17.984 -12.922 1 97.81 77 MET A CA 1
ATOM 530 C C . MET A 1 77 ? -6.895 -18.344 -12.125 1 97.81 77 MET A C 1
ATOM 532 O O . MET A 1 77 ? -7.621 -19.281 -12.484 1 97.81 77 MET A O 1
ATOM 536 N N . ALA A 1 78 ? -7.09 -17.625 -11.047 1 97.5 78 ALA A N 1
ATOM 537 C CA . ALA A 1 78 ? -8.297 -17.875 -10.266 1 97.5 78 ALA A CA 1
ATOM 538 C C . ALA A 1 78 ? -9.555 -17.641 -11.094 1 97.5 78 ALA A C 1
ATOM 540 O O . ALA A 1 78 ? -10.484 -18.438 -11.07 1 97.5 78 ALA A O 1
ATOM 541 N N . GLY A 1 79 ? -9.594 -16.531 -11.812 1 98.25 79 GLY A N 1
ATOM 542 C CA . GLY A 1 79 ? -10.719 -16.25 -12.688 1 98.25 79 GLY A CA 1
ATOM 543 C C . GLY A 1 79 ? -10.914 -17.281 -13.781 1 98.25 79 GLY A C 1
ATOM 544 O O . GLY A 1 79 ? -12.039 -17.703 -14.047 1 98.25 79 GLY A O 1
ATOM 545 N N . ILE A 1 80 ? -9.836 -17.719 -14.359 1 98.44 80 ILE A N 1
ATOM 546 C CA . ILE A 1 80 ? -9.836 -18.672 -15.461 1 98.44 80 ILE A CA 1
ATOM 547 C C . ILE A 1 80 ? -10.461 -19.984 -15.008 1 98.44 80 ILE A C 1
ATOM 549 O O . ILE A 1 80 ? -11.18 -20.641 -15.773 1 98.44 80 ILE A O 1
ATOM 553 N N . GLN A 1 81 ? -10.258 -20.344 -13.75 1 97.81 81 GLN A N 1
ATOM 554 C CA . GLN A 1 81 ? -10.836 -21.562 -13.195 1 97.81 81 GLN A CA 1
ATOM 555 C C . GLN A 1 81 ? -12.359 -21.484 -13.172 1 97.81 81 GLN A C 1
ATOM 557 O O . GLN A 1 81 ? -13.039 -22.516 -13.094 1 97.81 81 GLN A O 1
ATOM 562 N N . HIS A 1 82 ? -12.914 -20.312 -13.211 1 98.56 82 HIS A N 1
ATOM 563 C CA . HIS A 1 82 ? -14.359 -20.109 -13.164 1 98.56 82 HIS A CA 1
ATOM 564 C C . HIS A 1 82 ? -14.938 -19.938 -14.57 1 98.56 82 HIS A C 1
ATOM 566 O O . HIS A 1 82 ? -16.125 -20.172 -14.797 1 98.56 82 HIS A O 1
ATOM 572 N N . ILE A 1 83 ? -14.094 -19.547 -15.5 1 98.81 83 ILE A N 1
ATOM 573 C CA . ILE A 1 83 ? -14.555 -19.125 -16.812 1 98.81 83 ILE A CA 1
ATOM 574 C C . ILE A 1 83 ? -14.383 -20.266 -17.812 1 98.81 83 ILE A C 1
ATOM 576 O O . ILE A 1 83 ? -15.219 -20.453 -18.703 1 98.81 83 ILE A O 1
ATOM 580 N N . TYR A 1 84 ? -13.312 -20.984 -17.766 1 98.88 84 TYR A N 1
ATOM 581 C CA . TYR A 1 84 ? -12.961 -22 -18.734 1 98.88 84 TYR A CA 1
ATOM 582 C C . TYR A 1 84 ? -13 -23.391 -18.109 1 98.88 84 TYR A C 1
ATOM 584 O O . TYR A 1 84 ? -12.961 -23.516 -16.891 1 98.88 84 TYR A O 1
ATOM 592 N N . GLU A 1 85 ? -13.078 -24.422 -18.938 1 98.81 85 GLU A N 1
ATOM 593 C CA . GLU A 1 85 ? -13.008 -25.812 -18.516 1 98.81 85 GLU A CA 1
ATOM 594 C C . GLU A 1 85 ? -11.898 -26.562 -19.234 1 98.81 85 GLU A C 1
ATOM 596 O O . GLU A 1 85 ? -11.602 -26.281 -20.406 1 98.81 85 GLU A O 1
ATOM 601 N N . ALA A 1 86 ? -11.336 -27.469 -18.562 1 98.81 86 ALA A N 1
ATOM 602 C CA . ALA A 1 86 ? -10.422 -28.453 -19.156 1 98.81 86 ALA A CA 1
ATOM 603 C C . ALA A 1 86 ? -11.141 -29.75 -19.484 1 98.81 86 ALA A C 1
ATOM 605 O O . ALA A 1 86 ? -12.328 -29.906 -19.172 1 98.81 86 ALA A O 1
ATOM 606 N N . LEU A 1 87 ? -10.406 -30.656 -20.203 1 98.81 87 LEU A N 1
ATOM 607 C CA . LEU A 1 87 ? -10.977 -31.984 -20.438 1 98.81 87 LEU A CA 1
ATOM 608 C C . LEU A 1 87 ? -11.234 -32.688 -19.109 1 98.81 87 LEU A C 1
ATOM 610 O O . LEU A 1 87 ? -12.32 -33.219 -18.875 1 98.81 87 LEU A O 1
ATOM 614 N N . VAL A 1 88 ? -10.266 -32.688 -18.297 1 98.5 88 VAL A N 1
ATOM 615 C CA . VAL A 1 88 ? -10.312 -33.219 -16.938 1 98.5 88 VAL A CA 1
ATOM 616 C C . VAL A 1 88 ? -10.023 -32.094 -15.93 1 98.5 88 VAL A C 1
ATOM 618 O O . VAL A 1 88 ? -9.109 -31.297 -16.125 1 98.5 88 VAL A O 1
ATOM 621 N N . GLU A 1 89 ? -10.875 -31.984 -14.938 1 97.94 89 GLU A N 1
ATOM 622 C CA . GLU A 1 89 ? -10.68 -31.031 -13.859 1 97.94 89 GLU A CA 1
ATOM 623 C C . GLU A 1 89 ? -10.172 -31.719 -12.594 1 97.94 89 GLU A C 1
ATOM 625 O O . GLU A 1 89 ? -10.117 -32.938 -12.531 1 97.94 89 GLU A O 1
ATOM 630 N N . THR A 1 90 ? -9.727 -30.906 -11.617 1 97.06 90 THR A N 1
ATOM 631 C CA . THR A 1 90 ? -9.312 -31.438 -10.328 1 97.06 90 THR A CA 1
ATOM 632 C C . THR A 1 90 ? -9.961 -30.672 -9.188 1 97.06 90 THR A C 1
ATOM 634 O O . THR A 1 90 ? -10.406 -29.531 -9.375 1 97.06 90 THR A O 1
ATOM 637 N N . ASP A 1 91 ? -10.078 -31.375 -8.031 1 95.75 91 ASP A N 1
ATOM 638 C CA . ASP A 1 91 ? -10.414 -30.641 -6.816 1 95.75 91 ASP A CA 1
ATOM 639 C C . ASP A 1 91 ? -9.352 -29.594 -6.492 1 95.75 91 ASP A C 1
ATOM 641 O O . ASP A 1 91 ? -8.156 -29.859 -6.605 1 95.75 91 ASP A O 1
ATOM 645 N N . PRO A 1 92 ? -9.789 -28.422 -6.105 1 93.06 92 PRO A N 1
ATOM 646 C CA . PRO A 1 92 ? -8.805 -27.359 -5.918 1 93.06 92 PRO A CA 1
ATOM 647 C C . PRO A 1 92 ? -7.859 -27.625 -4.754 1 93.06 92 PRO A C 1
ATOM 649 O O . PRO A 1 92 ? -6.785 -27.031 -4.672 1 93.06 92 PRO A O 1
ATOM 652 N N . ILE A 1 93 ? -8.18 -28.5 -3.818 1 92.62 93 ILE A N 1
ATOM 653 C CA . ILE A 1 93 ? -7.359 -28.75 -2.641 1 92.62 93 ILE A CA 1
ATOM 654 C C . ILE A 1 93 ? -6.66 -30.094 -2.775 1 92.62 93 ILE A C 1
ATOM 656 O O . ILE A 1 93 ? -5.434 -30.172 -2.832 1 92.62 93 ILE A O 1
ATOM 660 N N . THR A 1 94 ? -7.43 -31.172 -3.018 1 91.94 94 THR A N 1
ATOM 661 C CA . THR A 1 94 ? -6.867 -32.5 -3.043 1 91.94 94 THR A CA 1
ATOM 662 C C . THR A 1 94 ? -6.242 -32.812 -4.402 1 91.94 94 THR A C 1
ATOM 664 O O . THR A 1 94 ? -5.445 -33.75 -4.531 1 91.94 94 THR A O 1
ATOM 667 N N . ARG A 1 95 ? -6.719 -32.156 -5.434 1 94.12 95 ARG A N 1
ATOM 668 C CA . ARG A 1 95 ? -6.297 -32.312 -6.824 1 94.12 95 ARG A CA 1
ATOM 669 C C . ARG A 1 95 ? -6.746 -33.656 -7.391 1 94.12 95 ARG A C 1
ATOM 671 O O . ARG A 1 95 ? -6.176 -34.125 -8.367 1 94.12 95 ARG A O 1
ATOM 678 N N . ASP A 1 96 ? -7.742 -34.25 -6.742 1 95.69 96 ASP A N 1
ATOM 679 C CA . ASP A 1 96 ? -8.352 -35.438 -7.312 1 95.69 96 ASP A CA 1
ATOM 680 C C . ASP A 1 96 ? -9.031 -35.125 -8.648 1 95.69 96 ASP A C 1
ATOM 682 O O . ASP A 1 96 ? -9.805 -34.188 -8.75 1 95.69 96 ASP A O 1
ATOM 686 N N . PRO A 1 97 ? -8.727 -35.969 -9.656 1 97.31 97 PRO A N 1
ATOM 687 C CA . PRO A 1 97 ? -9.281 -35.688 -10.984 1 97.31 97 PRO A CA 1
ATOM 688 C C . PRO A 1 97 ? -10.781 -36 -11.062 1 97.31 97 PRO A C 1
ATOM 690 O O . PRO A 1 97 ? -11.266 -36.906 -10.398 1 97.31 97 PRO A O 1
ATOM 693 N N . ARG A 1 98 ? -11.477 -35.281 -11.836 1 96.88 98 ARG A N 1
ATOM 694 C CA . ARG A 1 98 ? -12.891 -35.438 -12.156 1 96.88 98 ARG A CA 1
ATOM 695 C C . ARG A 1 98 ? -13.188 -35 -13.586 1 96.88 98 ARG A C 1
ATOM 697 O O . ARG A 1 98 ? -12.43 -34.219 -14.164 1 96.88 98 ARG A O 1
ATOM 704 N N . PRO A 1 99 ? -14.258 -35.438 -14.125 1 97.75 99 PRO A N 1
ATOM 705 C CA . PRO A 1 99 ? -14.625 -35.031 -15.477 1 97.75 99 PRO A CA 1
ATOM 706 C C . PRO A 1 99 ? -14.859 -33.5 -15.57 1 97.75 99 PRO A C 1
ATOM 708 O O . PRO A 1 99 ? -15.406 -32.906 -14.641 1 97.75 99 PRO A O 1
ATOM 711 N N . GLY A 1 100 ? -14.414 -32.906 -16.625 1 98.06 100 GLY A N 1
ATOM 712 C CA . GLY A 1 100 ? -14.758 -31.578 -17.078 1 98.06 100 GLY A CA 1
ATOM 713 C C . GLY A 1 100 ? -15.562 -31.562 -18.359 1 98.06 100 GLY A C 1
ATOM 714 O O . GLY A 1 100 ? -16.719 -32 -18.375 1 98.06 100 GLY A O 1
ATOM 715 N N . LEU A 1 101 ? -14.859 -31.156 -19.453 1 98.75 101 LEU A N 1
ATOM 716 C CA . LEU A 1 101 ? -15.523 -31.266 -20.75 1 98.75 101 LEU A CA 1
ATOM 717 C C . LEU A 1 101 ? -15.586 -32.719 -21.203 1 98.75 101 LEU A C 1
ATOM 719 O O . LEU A 1 101 ? -16.453 -33.094 -22 1 98.75 101 LEU A O 1
ATOM 723 N N . ALA A 1 102 ? -14.57 -33.5 -20.766 1 98.62 102 ALA A N 1
ATOM 724 C CA . ALA A 1 102 ? -14.664 -34.938 -21.016 1 98.62 102 ALA A CA 1
ATOM 725 C C . ALA A 1 102 ? -15.703 -35.594 -20.109 1 98.62 102 ALA A C 1
ATOM 727 O O . ALA A 1 102 ? -15.883 -35.156 -18.969 1 98.62 102 ALA A O 1
ATOM 728 N N . THR A 1 103 ? -16.312 -36.688 -20.578 1 98.12 103 THR A N 1
ATOM 729 C CA . THR A 1 103 ? -17.359 -37.344 -19.812 1 98.12 103 THR A CA 1
ATOM 730 C C . THR A 1 103 ? -16.734 -38.25 -18.734 1 98.12 103 THR A C 1
ATOM 732 O O . THR A 1 103 ? -17.438 -38.688 -17.812 1 98.12 103 THR A O 1
ATOM 735 N N . ALA A 1 104 ? -15.508 -38.562 -18.922 1 97.69 104 ALA A N 1
ATOM 736 C CA . ALA A 1 104 ? -14.797 -39.406 -17.969 1 97.69 104 ALA A CA 1
ATOM 737 C C . ALA A 1 104 ? -13.305 -39.094 -17.984 1 97.69 104 ALA A C 1
ATOM 739 O O . ALA A 1 104 ? -12.789 -38.5 -18.922 1 97.69 104 ALA A O 1
ATOM 740 N N . VAL A 1 105 ? -12.711 -39.5 -16.875 1 98 105 VAL A N 1
ATOM 741 C CA . VAL A 1 105 ? -11.25 -39.469 -16.859 1 98 105 VAL A CA 1
ATOM 742 C C . VAL A 1 105 ? -10.711 -40.656 -17.656 1 98 105 VAL A C 1
ATOM 744 O O . VAL A 1 105 ? -11.43 -41.656 -17.891 1 98 105 VAL A O 1
ATOM 747 N N . PRO A 1 106 ? -9.461 -40.531 -18.141 1 97.56 106 PRO A N 1
ATOM 748 C CA . PRO A 1 106 ? -8.914 -41.688 -18.844 1 97.56 106 PRO A CA 1
ATOM 749 C C . PRO A 1 106 ? -9.047 -42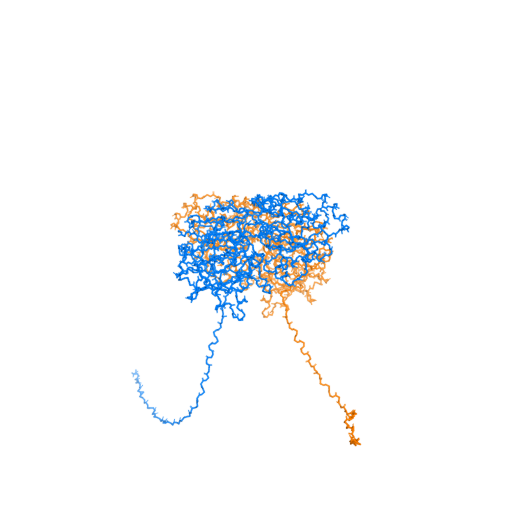.969 -18.062 1 97.56 106 PRO A C 1
ATOM 751 O O . PRO A 1 106 ? -8.672 -43.031 -16.875 1 97.56 106 PRO A O 1
ATOM 754 N N . ALA A 1 107 ? -9.477 -44.031 -18.703 1 96.19 107 ALA A N 1
ATOM 755 C CA . ALA A 1 107 ? -9.773 -45.281 -18.031 1 96.19 107 ALA A CA 1
ATOM 756 C C . ALA A 1 107 ? -8.5 -45.969 -17.578 1 96.19 107 ALA A C 1
ATOM 758 O O . ALA A 1 107 ? -8.469 -46.594 -16.516 1 96.19 107 ALA A O 1
ATOM 759 N N . ASP A 1 108 ? -7.465 -45.906 -18.406 1 97.25 108 ASP A N 1
ATOM 760 C CA . ASP A 1 108 ? -6.168 -46.5 -18.062 1 97.25 108 ASP A CA 1
ATOM 761 C C . ASP A 1 108 ? -5.07 -45.438 -18.078 1 97.25 108 ASP A C 1
ATOM 763 O O . ASP A 1 108 ? -4.473 -45.156 -19.125 1 97.25 108 ASP A O 1
ATOM 767 N N . PRO A 1 109 ? -4.754 -45 -16.938 1 95.19 109 PRO A N 1
ATOM 768 C CA . PRO A 1 109 ? -3.734 -43.938 -16.875 1 95.19 109 PRO A CA 1
ATOM 769 C C . PRO A 1 109 ? -2.363 -44.406 -17.344 1 95.19 109 PRO A C 1
ATOM 771 O O . PRO A 1 109 ? -1.476 -43.594 -17.609 1 95.19 109 PRO A O 1
ATOM 774 N N . ASN A 1 110 ? -2.18 -45.719 -17.484 1 95.44 110 ASN A N 1
ATOM 775 C CA . ASN A 1 110 ? -0.875 -46.25 -17.875 1 95.44 110 ASN A CA 1
ATOM 776 C C . ASN A 1 110 ? -0.787 -46.469 -19.375 1 95.44 110 ASN A C 1
ATOM 778 O O . ASN A 1 110 ? 0.266 -46.875 -19.891 1 95.44 110 ASN A O 1
ATOM 782 N N . ALA A 1 111 ? -1.85 -46.219 -20.031 1 97.25 111 ALA A N 1
ATOM 783 C CA . ALA A 1 111 ? -1.842 -46.344 -21.484 1 97.25 111 ALA A CA 1
ATOM 784 C C . ALA A 1 111 ? -1.13 -45.156 -22.141 1 97.25 111 ALA A C 1
ATOM 786 O O . ALA A 1 111 ? -0.935 -44.125 -21.516 1 97.25 111 ALA A O 1
ATOM 787 N N . THR A 1 112 ? -0.724 -45.344 -23.391 1 97.88 112 THR A N 1
ATOM 788 C CA . THR A 1 112 ? -0.108 -44.281 -24.141 1 97.88 112 THR A CA 1
ATOM 789 C C . THR A 1 112 ? -1.116 -43.656 -25.109 1 97.88 112 THR A C 1
ATOM 791 O O . THR A 1 112 ? -0.747 -42.844 -25.953 1 97.88 112 THR A O 1
ATOM 794 N N . SER A 1 113 ? -2.285 -44.094 -24.984 1 97.94 113 SER A N 1
ATOM 795 C CA . SER A 1 113 ? -3.398 -43.531 -25.75 1 97.94 113 SER A CA 1
ATOM 796 C C . SER A 1 113 ? -4.633 -43.344 -24.859 1 97.94 113 SER A C 1
ATOM 798 O O . SER A 1 113 ? -5.148 -44.312 -24.312 1 97.94 113 SER A O 1
ATOM 800 N N . TRP A 1 114 ? -5.133 -42.094 -24.75 1 98.69 114 TRP A N 1
ATOM 801 C CA . TRP A 1 114 ? -6.312 -41.812 -23.953 1 98.69 114 TRP A CA 1
ATOM 802 C C . TRP A 1 114 ? -7.457 -41.312 -24.812 1 98.69 114 TRP A C 1
ATOM 804 O O . TRP A 1 114 ? -7.512 -40.125 -25.156 1 98.69 114 TRP A O 1
ATOM 814 N N . PRO A 1 115 ? -8.352 -42.219 -25.219 1 98.31 115 PRO A N 1
ATOM 815 C CA . PRO A 1 115 ? -9.562 -41.719 -25.875 1 98.31 115 PRO A CA 1
ATOM 816 C C . PRO A 1 115 ? -10.508 -41 -24.906 1 98.31 115 PRO A C 1
ATOM 818 O O . PRO A 1 115 ? -10.758 -41.5 -23.797 1 98.31 115 PRO A O 1
ATOM 821 N N . LEU A 1 116 ? -11.016 -39.844 -25.312 1 98.69 116 LEU A N 1
ATOM 822 C CA . LEU A 1 116 ? -11.945 -39.094 -24.484 1 98.69 116 LEU A CA 1
ATOM 823 C C . LEU A 1 116 ? -13.141 -38.625 -25.312 1 98.69 116 LEU A C 1
ATOM 825 O O . LEU A 1 116 ? -12.984 -38.25 -26.469 1 98.69 116 LEU A O 1
ATOM 829 N N . THR A 1 117 ? -14.289 -38.656 -24.703 1 98.62 117 THR A N 1
ATOM 830 C CA . THR A 1 117 ? -15.523 -38.156 -25.281 1 98.62 117 THR A CA 1
ATOM 831 C C . THR A 1 117 ? -15.961 -36.875 -24.594 1 98.62 117 THR A C 1
ATOM 833 O O . THR A 1 117 ? -16 -36.781 -23.359 1 98.62 117 THR A O 1
ATOM 836 N N . LEU A 1 118 ? -16.266 -35.875 -25.438 1 98.75 118 LEU A N 1
ATOM 837 C CA . LEU A 1 118 ? -16.719 -34.594 -24.891 1 98.75 118 LEU A CA 1
ATOM 838 C C . LEU A 1 118 ? -18.156 -34.688 -24.391 1 98.75 118 LEU A C 1
ATOM 840 O O . LEU A 1 118 ? -18.969 -35.406 -24.969 1 98.75 118 LEU A O 1
ATOM 844 N N . ARG A 1 119 ? -18.406 -33.969 -23.344 1 98.19 119 ARG A N 1
ATOM 845 C CA . ARG A 1 119 ? -19.75 -33.875 -22.812 1 98.19 119 ARG A CA 1
ATOM 846 C C . ARG A 1 119 ? -20.719 -33.312 -23.859 1 98.19 119 ARG A C 1
ATOM 848 O O . ARG A 1 119 ? -20.5 -32.25 -24.406 1 98.19 119 ARG A O 1
ATOM 855 N N . GLN A 1 120 ? -21.828 -34 -23.984 1 96.94 120 GLN A N 1
ATOM 856 C CA . GLN A 1 120 ? -22.828 -33.562 -24.984 1 96.94 120 GLN A CA 1
ATOM 857 C C . GLN A 1 120 ? -23.5 -32.281 -24.562 1 96.94 120 GLN A C 1
ATOM 859 O O . GLN A 1 120 ? -23.875 -32.125 -23.391 1 96.94 120 GLN A O 1
ATOM 864 N N . GLY A 1 121 ? -23.641 -31.328 -25.484 1 97.19 121 GLY A N 1
ATOM 865 C CA . GLY A 1 121 ? -24.406 -30.125 -25.266 1 97.19 121 GLY A CA 1
ATOM 866 C C . GLY A 1 121 ? -23.578 -29 -24.656 1 97.19 121 GLY A C 1
ATOM 867 O O . GLY A 1 121 ? -24.094 -27.906 -24.422 1 97.19 121 GLY A O 1
ATOM 868 N N . ALA A 1 122 ? -22.328 -29.266 -24.422 1 98.44 122 ALA A N 1
ATOM 869 C CA . ALA A 1 122 ? -21.469 -28.203 -23.906 1 98.44 122 ALA A CA 1
ATOM 870 C C . ALA A 1 122 ? -21.406 -27.031 -24.891 1 98.44 122 ALA A C 1
ATOM 872 O O . ALA A 1 122 ? -21.297 -27.234 -26.109 1 98.44 122 ALA A O 1
ATOM 873 N N . LYS A 1 123 ? -21.516 -25.766 -24.344 1 98.69 123 LYS A N 1
ATOM 874 C CA . LYS A 1 123 ? -21.516 -24.547 -25.141 1 98.69 123 LYS A CA 1
ATOM 875 C C . LYS A 1 123 ? -20.469 -23.562 -24.641 1 98.69 123 LYS A C 1
ATOM 877 O O . LYS A 1 123 ? -20.141 -23.531 -23.453 1 98.69 123 LYS A O 1
ATOM 882 N N . TRP A 1 124 ? -19.969 -22.844 -25.609 1 98.81 124 TRP A N 1
ATOM 883 C CA . TRP A 1 124 ? -19.203 -21.656 -25.266 1 98.81 124 TRP A CA 1
ATOM 884 C C . TRP A 1 124 ? -20.109 -20.547 -24.766 1 98.81 124 TRP A C 1
ATOM 886 O O . TRP A 1 124 ? -21.312 -20.547 -25.047 1 98.81 124 TRP A O 1
ATOM 896 N N . HIS A 1 125 ? -19.547 -19.594 -24.078 1 98.81 125 HIS A N 1
ATOM 897 C CA . HIS A 1 125 ? -20.297 -18.484 -23.531 1 98.81 125 HIS A CA 1
ATOM 898 C C . HIS A 1 125 ? -21 -17.688 -24.641 1 98.81 125 HIS A C 1
ATOM 900 O O . HIS A 1 125 ? -21.953 -16.953 -24.375 1 98.81 125 HIS A O 1
ATOM 906 N N . ASP A 1 126 ? -20.562 -17.766 -25.828 1 98.25 126 ASP A N 1
ATOM 907 C CA . ASP A 1 126 ? -21.203 -17.062 -26.938 1 98.25 126 ASP A CA 1
ATOM 908 C C . ASP A 1 126 ? -22.266 -17.922 -27.594 1 98.25 126 ASP A C 1
ATOM 910 O O . ASP A 1 126 ? -22.844 -17.531 -28.609 1 98.25 126 ASP A O 1
ATOM 914 N N . GLY A 1 127 ? -22.438 -19.078 -27.094 1 98.25 127 GLY A N 1
ATOM 915 C CA . GLY A 1 127 ? -23.562 -19.906 -27.531 1 98.25 127 GLY A CA 1
ATOM 916 C C . GLY A 1 127 ? -23.156 -21.016 -28.484 1 98.25 127 GLY A C 1
ATOM 917 O O . GLY A 1 127 ? -23.922 -21.953 -28.703 1 98.25 127 GLY A O 1
ATOM 918 N N . GLN A 1 128 ? -22.047 -21.031 -29.062 1 98.44 128 GLN A N 1
ATOM 919 C CA . GLN A 1 128 ? -21.578 -22.062 -30 1 98.44 128 GLN A CA 1
ATOM 920 C C . GLN A 1 128 ? -21.234 -23.344 -29.25 1 98.44 128 GLN A C 1
ATOM 922 O O . GLN A 1 128 ? -20.891 -23.312 -28.078 1 98.44 128 GLN A O 1
ATOM 927 N N . PRO A 1 129 ? -21.312 -24.453 -29.938 1 98.38 129 PRO A N 1
ATOM 928 C CA . PRO A 1 129 ? -21 -25.734 -29.297 1 98.38 129 PRO A CA 1
ATOM 929 C C . PRO A 1 129 ? -19.484 -25.938 -29.125 1 98.38 129 PRO A C 1
ATOM 931 O O . PRO A 1 129 ? -18.703 -25.516 -29.969 1 98.38 129 PRO A O 1
ATOM 934 N N . VAL A 1 130 ? -19.172 -26.578 -28.062 1 98.75 130 VAL A N 1
ATOM 935 C CA . VAL A 1 130 ? -17.797 -27.062 -27.891 1 98.75 130 VAL A CA 1
ATOM 936 C C . VAL A 1 130 ? -17.578 -28.312 -28.734 1 98.75 130 VAL A C 1
ATOM 938 O O . VAL A 1 130 ? -18.344 -29.266 -28.672 1 98.75 130 VAL A O 1
ATOM 941 N N . THR A 1 131 ? -16.453 -28.328 -29.516 1 98.44 131 THR A N 1
ATOM 942 C CA . THR A 1 131 ? -16.188 -29.453 -30.406 1 98.44 131 THR A CA 1
ATOM 943 C C . THR A 1 131 ? -14.766 -29.969 -30.219 1 98.44 131 THR A C 1
ATOM 945 O O . THR A 1 131 ? -13.961 -29.344 -29.531 1 98.44 131 THR A O 1
ATOM 948 N N . ALA A 1 132 ? -14.547 -31.109 -30.891 1 98.75 132 ALA A N 1
ATOM 949 C CA . ALA A 1 132 ? -13.211 -31.688 -30.875 1 98.75 132 ALA A CA 1
ATOM 950 C C . ALA A 1 132 ? -12.188 -30.766 -31.531 1 98.75 132 ALA A C 1
ATOM 952 O O . ALA A 1 132 ? -11.016 -30.766 -31.156 1 98.75 132 ALA A O 1
ATOM 953 N N . ASP A 1 133 ? -12.602 -29.922 -32.438 1 98.62 133 ASP A N 1
ATOM 954 C CA . ASP A 1 133 ? -11.703 -28.984 -33.125 1 98.62 133 ASP A CA 1
ATOM 955 C C . ASP A 1 133 ? -11.133 -27.984 -32.125 1 98.62 133 ASP A C 1
ATOM 957 O O . ASP A 1 133 ? -9.992 -27.531 -32.25 1 98.62 133 ASP A O 1
ATOM 961 N N . ASP A 1 134 ? -11.945 -27.609 -31.188 1 98.81 134 ASP A N 1
ATOM 962 C CA . ASP A 1 134 ? -11.492 -26.672 -30.156 1 98.81 134 ASP A CA 1
ATOM 963 C C . ASP A 1 134 ? -10.406 -27.281 -29.297 1 98.81 134 ASP A C 1
ATOM 965 O O . ASP A 1 134 ? -9.438 -26.609 -28.922 1 98.81 134 ASP A O 1
ATOM 969 N N . VAL A 1 135 ? -10.602 -28.578 -28.969 1 98.88 135 VAL A N 1
ATOM 970 C CA . VAL A 1 135 ? -9.625 -29.297 -28.156 1 98.88 135 VAL A CA 1
ATOM 971 C C . VAL A 1 135 ? -8.305 -29.406 -28.922 1 98.88 135 VAL A C 1
ATOM 973 O O . VAL A 1 135 ? -7.242 -29.062 -28.375 1 98.88 135 VAL A O 1
ATOM 976 N N . VAL A 1 136 ? -8.328 -29.812 -30.188 1 98.81 136 VAL A N 1
ATOM 977 C CA . VAL A 1 136 ? -7.137 -29.938 -31.016 1 98.81 136 VAL A CA 1
ATOM 978 C C . VAL A 1 136 ? -6.441 -28.594 -31.141 1 98.81 136 VAL A C 1
ATOM 980 O O . VAL A 1 136 ? -5.223 -28.5 -31 1 98.81 136 VAL A O 1
ATOM 983 N N . PHE A 1 137 ? -7.238 -27.562 -31.391 1 98.56 137 PHE A N 1
ATOM 984 C CA . PHE A 1 137 ? -6.734 -26.188 -31.516 1 98.56 137 PHE A CA 1
ATOM 985 C C . PHE A 1 137 ? -5.949 -25.781 -30.281 1 98.56 137 PHE A C 1
ATOM 987 O O . PHE A 1 137 ? -4.832 -25.281 -30.391 1 98.56 137 PHE A O 1
ATOM 994 N N . THR A 1 138 ? -6.52 -26.016 -29.109 1 98.81 138 THR A N 1
ATOM 995 C CA . THR A 1 138 ? -5.91 -25.609 -27.844 1 98.81 138 THR A CA 1
ATOM 996 C C . THR A 1 138 ? -4.602 -26.375 -27.609 1 98.81 138 THR A C 1
ATOM 998 O O . THR A 1 138 ? -3.574 -25.766 -27.312 1 98.81 138 THR A O 1
ATOM 1001 N N . PHE A 1 139 ? -4.59 -27.641 -27.812 1 98.88 139 PHE A N 1
ATOM 1002 C CA . PHE A 1 139 ? -3.412 -28.453 -27.516 1 98.88 139 PHE A CA 1
ATOM 1003 C C . PHE A 1 139 ? -2.338 -28.234 -28.578 1 98.88 139 PHE A C 1
ATOM 1005 O O . PHE A 1 139 ? -1.146 -28.375 -28.297 1 98.88 139 PHE A O 1
ATOM 1012 N N . GLN A 1 140 ? -2.719 -27.906 -29.812 1 98.5 140 GLN A N 1
ATOM 1013 C CA . GLN A 1 140 ? -1.723 -27.547 -30.812 1 98.5 140 GLN A CA 1
ATOM 1014 C C . GLN A 1 140 ? -0.905 -26.344 -30.359 1 98.5 140 GLN A C 1
ATOM 1016 O O . GLN A 1 140 ? 0.32 -26.328 -30.5 1 98.5 140 GLN A O 1
ATOM 1021 N N . ARG A 1 141 ? -1.551 -25.375 -29.828 1 98.31 141 ARG A N 1
ATOM 1022 C CA . ARG A 1 141 ? -0.823 -24.219 -29.328 1 98.31 141 ARG A CA 1
ATOM 1023 C C . ARG A 1 141 ? 0.082 -24.594 -28.156 1 98.31 141 ARG A C 1
ATOM 1025 O O . ARG A 1 141 ? 1.24 -24.172 -28.094 1 98.31 141 ARG A O 1
ATOM 1032 N N . ILE A 1 142 ? -0.467 -25.375 -27.234 1 98.62 142 ILE A N 1
ATOM 1033 C CA . ILE A 1 142 ? 0.251 -25.781 -26.016 1 98.62 142 ILE A CA 1
ATOM 1034 C C . ILE A 1 142 ? 1.515 -26.547 -26.406 1 98.62 142 ILE A C 1
ATOM 1036 O O . ILE A 1 142 ? 2.576 -26.344 -25.812 1 98.62 142 ILE A O 1
ATOM 1040 N N . LEU A 1 143 ? 1.45 -27.344 -27.453 1 98.44 143 LEU A N 1
ATOM 1041 C CA . LEU A 1 143 ? 2.553 -28.234 -27.828 1 98.44 143 LEU A CA 1
ATOM 1042 C C . LEU A 1 143 ? 3.465 -27.547 -28.844 1 98.44 143 LEU A C 1
ATOM 1044 O O . LEU A 1 143 ? 4.539 -28.078 -29.156 1 98.44 143 LEU A O 1
ATOM 1048 N N . ASP A 1 144 ? 3.086 -26.406 -29.344 1 97.31 144 ASP A N 1
ATOM 1049 C CA . ASP A 1 144 ? 3.842 -25.688 -30.359 1 97.31 144 ASP A CA 1
ATOM 1050 C C . ASP A 1 144 ? 5.098 -25.047 -29.781 1 97.31 144 ASP A C 1
ATOM 1052 O O . ASP A 1 144 ? 5.008 -24.094 -29 1 97.31 144 ASP A O 1
ATOM 1056 N N . PRO A 1 145 ? 6.238 -25.453 -30.172 1 93.81 145 PRO A N 1
ATOM 1057 C CA . PRO A 1 145 ? 7.469 -24.859 -29.641 1 93.81 145 PRO A CA 1
ATOM 1058 C C . PRO A 1 145 ? 7.672 -23.406 -30.062 1 93.81 145 PRO A C 1
ATOM 1060 O O . PRO A 1 145 ? 8.43 -22.672 -29.422 1 93.81 145 PRO A O 1
ATOM 1063 N N . THR A 1 146 ? 7.027 -23.031 -31.125 1 93.88 146 THR A N 1
ATOM 1064 C CA . THR A 1 146 ? 7.145 -21.656 -31.578 1 93.88 146 THR A CA 1
ATOM 1065 C C . THR A 1 146 ? 6.301 -20.719 -30.719 1 93.88 146 THR A C 1
ATOM 1067 O O . THR A 1 146 ? 6.75 -19.625 -30.359 1 93.88 146 THR A O 1
ATOM 1070 N N . ALA A 1 147 ? 5.086 -21.172 -30.438 1 94.5 147 ALA A N 1
ATOM 1071 C CA . ALA A 1 147 ? 4.273 -20.375 -29.516 1 94.5 147 ALA A CA 1
ATOM 1072 C C . ALA A 1 147 ? 4.91 -20.312 -28.125 1 94.5 147 ALA A C 1
ATOM 1074 O O . ALA A 1 147 ? 4.879 -19.266 -27.469 1 94.5 147 ALA A O 1
ATOM 1075 N N . ASN A 1 148 ? 5.488 -21.469 -27.719 1 95.38 148 ASN A N 1
ATOM 1076 C CA . ASN A 1 148 ? 6.266 -21.625 -26.5 1 95.38 148 ASN A CA 1
ATOM 1077 C C . ASN A 1 148 ? 5.547 -21.016 -25.297 1 95.38 148 ASN A C 1
ATOM 1079 O O . ASN A 1 148 ? 6.129 -20.203 -24.562 1 95.38 148 ASN A O 1
ATOM 1083 N N . VAL A 1 149 ? 4.277 -21.344 -25.141 1 97.19 149 VAL A N 1
ATOM 1084 C CA . VAL A 1 149 ? 3.479 -20.844 -24.031 1 97.19 149 VAL A CA 1
ATOM 1085 C C . VAL A 1 149 ? 3.865 -21.578 -22.75 1 97.19 149 VAL A C 1
ATOM 1087 O O . VAL A 1 149 ? 4.375 -22.703 -22.797 1 97.19 149 VAL A O 1
ATOM 1090 N N . LEU A 1 150 ? 3.633 -21.016 -21.625 1 97.19 150 LEU A N 1
ATOM 1091 C CA . LEU A 1 150 ? 4.016 -21.531 -20.328 1 97.19 150 LEU A CA 1
ATOM 1092 C C . LEU A 1 150 ? 3.422 -22.922 -20.109 1 97.19 150 LEU A C 1
ATOM 1094 O O . LEU A 1 150 ? 4.113 -23.828 -19.641 1 97.19 150 LEU A O 1
ATOM 1098 N N . VAL A 1 151 ? 2.18 -23.125 -20.422 1 98.25 151 VAL A N 1
ATOM 1099 C CA . VAL A 1 151 ? 1.483 -24.391 -20.172 1 98.25 151 VAL A CA 1
ATOM 1100 C C . VAL A 1 151 ? 2.174 -25.531 -20.906 1 98.25 151 VAL A C 1
ATOM 1102 O O . VAL A 1 151 ? 2.121 -26.688 -20.484 1 98.25 151 VAL A O 1
ATOM 1105 N N . GLY A 1 152 ? 2.832 -25.219 -22 1 98.12 152 GLY A N 1
ATOM 1106 C CA . GLY A 1 152 ? 3.582 -26.219 -22.734 1 98.12 152 GLY A CA 1
ATOM 1107 C C . GLY A 1 152 ? 4.645 -26.906 -21.906 1 98.12 152 GLY A C 1
ATOM 1108 O O . GLY A 1 152 ? 4.973 -28.078 -22.141 1 98.12 152 GLY A O 1
ATOM 1109 N N . ASN A 1 153 ? 5.184 -26.188 -20.891 1 97.12 153 ASN A N 1
ATOM 1110 C CA . ASN A 1 153 ? 6.203 -26.734 -20 1 97.12 153 ASN A CA 1
ATOM 1111 C C . ASN A 1 153 ? 5.707 -27.984 -19.281 1 97.12 153 ASN A C 1
ATOM 1113 O O . ASN A 1 153 ? 6.508 -28.812 -18.844 1 97.12 153 ASN A O 1
ATOM 1117 N N . PHE A 1 154 ? 4.438 -28.109 -19.203 1 98.12 154 PHE A N 1
ATOM 1118 C CA . PHE A 1 154 ? 3.867 -29.156 -18.375 1 98.12 154 PHE A CA 1
ATOM 1119 C C . PHE A 1 154 ? 3.383 -30.312 -19.234 1 98.12 154 PHE A C 1
ATOM 1121 O O . PHE A 1 154 ? 2.936 -31.344 -18.719 1 98.12 154 PHE A O 1
ATOM 1128 N N . PHE A 1 155 ? 3.447 -30.219 -20.578 1 98.38 155 PHE A N 1
ATOM 1129 C CA . PHE A 1 155 ? 2.834 -31.219 -21.438 1 98.38 155 PHE A CA 1
ATOM 1130 C C . PHE A 1 155 ? 3.844 -31.766 -22.438 1 98.38 155 PHE A C 1
ATOM 1132 O O . PHE A 1 155 ? 3.846 -32.969 -22.734 1 98.38 155 PHE A O 1
ATOM 1139 N N . ARG A 1 156 ? 4.773 -31.031 -22.938 1 97.19 156 ARG A N 1
ATOM 1140 C CA . ARG A 1 156 ? 5.59 -31.359 -24.109 1 97.19 156 ARG A CA 1
ATOM 1141 C C . ARG A 1 156 ? 6.477 -32.562 -23.844 1 97.19 156 ARG A C 1
ATOM 1143 O O . ARG A 1 156 ? 6.812 -33.312 -24.766 1 97.19 156 ARG A O 1
ATOM 1150 N N . ALA A 1 157 ? 6.832 -32.781 -22.641 1 95.62 157 ALA A N 1
ATOM 1151 C CA . ALA A 1 157 ? 7.742 -33.844 -22.281 1 95.62 157 ALA A CA 1
ATOM 1152 C C . ALA A 1 157 ? 7.074 -35.219 -22.5 1 95.62 157 ALA A C 1
ATOM 1154 O O . ALA A 1 157 ? 7.754 -36.219 -22.75 1 95.62 157 ALA A O 1
ATOM 1155 N N . TRP A 1 158 ? 5.746 -35.312 -22.5 1 96.88 158 TRP A N 1
ATOM 1156 C CA . TRP A 1 158 ? 5.145 -36.625 -22.438 1 96.88 158 TRP A CA 1
ATOM 1157 C C . TRP A 1 158 ? 4.008 -36.75 -23.453 1 96.88 158 TRP A C 1
ATOM 1159 O O . TRP A 1 158 ? 3.557 -37.875 -23.75 1 96.88 158 TRP A O 1
ATOM 1169 N N . LEU A 1 159 ? 3.43 -35.656 -23.891 1 98.5 159 LEU A N 1
ATOM 1170 C CA . LEU A 1 159 ? 2.305 -35.688 -24.828 1 98.5 159 LEU A CA 1
ATOM 1171 C C . LEU A 1 159 ? 2.77 -35.406 -26.25 1 98.5 159 LEU A C 1
ATOM 1173 O O . LEU A 1 159 ? 3.367 -34.375 -26.516 1 98.5 159 LEU A O 1
ATOM 1177 N N . THR A 1 160 ? 2.494 -36.281 -27.109 1 98.25 160 THR A N 1
ATOM 1178 C CA . THR A 1 160 ? 2.904 -36.156 -28.516 1 98.25 160 THR A CA 1
ATOM 1179 C C . THR A 1 160 ? 1.92 -35.281 -29.281 1 98.25 160 THR A C 1
ATOM 1181 O O . THR A 1 160 ? 2.322 -34.344 -29.953 1 98.25 160 THR A O 1
ATOM 1184 N N . GLU A 1 161 ? 0.707 -35.594 -29.188 1 98.25 161 GLU A N 1
ATOM 1185 C CA . GLU A 1 161 ? -0.332 -34.875 -29.922 1 98.25 161 GLU A CA 1
ATOM 1186 C C . GLU A 1 161 ? -1.721 -35.219 -29.406 1 98.25 161 GLU A C 1
ATOM 1188 O O . GLU A 1 161 ? -1.88 -36.188 -28.641 1 98.25 161 GLU A O 1
ATOM 1193 N N . VAL A 1 162 ? -2.639 -34.375 -29.719 1 98.81 162 VAL A N 1
ATOM 1194 C CA . VAL A 1 162 ? -4.062 -34.656 -29.562 1 98.81 162 VAL A CA 1
ATOM 1195 C C . VAL A 1 162 ? -4.742 -34.656 -30.922 1 98.81 162 VAL A C 1
ATOM 1197 O O . VAL A 1 162 ? -4.586 -33.719 -31.719 1 98.81 162 VAL A O 1
ATOM 1200 N N . ARG A 1 163 ? -5.422 -35.688 -31.203 1 98.06 163 ARG A N 1
ATOM 1201 C CA . ARG A 1 163 ? -6.047 -35.781 -32.531 1 98.06 163 ARG A CA 1
ATOM 1202 C C . ARG A 1 163 ? -7.559 -35.938 -32.406 1 98.06 163 ARG A C 1
ATOM 1204 O O . ARG A 1 163 ? -8.047 -36.531 -31.438 1 98.06 163 ARG A O 1
ATOM 1211 N N . LYS A 1 164 ? -8.227 -35.438 -33.344 1 98.38 164 LYS A N 1
ATOM 1212 C CA . LYS A 1 164 ? -9.672 -35.594 -33.5 1 98.38 164 LYS A CA 1
ATOM 1213 C C . LYS A 1 164 ? -10.023 -36.969 -34 1 98.38 164 LYS A C 1
ATOM 1215 O O . LYS A 1 164 ? -9.492 -37.406 -35.031 1 98.38 164 LYS A O 1
ATOM 1220 N N . THR A 1 165 ? -10.922 -37.688 -33.375 1 98.31 165 THR A N 1
ATOM 1221 C CA . THR A 1 165 ? -11.336 -39.031 -33.812 1 98.31 165 THR A CA 1
ATOM 1222 C C . THR A 1 165 ? -12.82 -39.062 -34.156 1 98.31 165 THR A C 1
ATOM 1224 O O . THR A 1 165 ? -13.336 -40.062 -34.625 1 98.31 165 THR A O 1
ATOM 1227 N N . GLY A 1 166 ? -13.531 -38.062 -33.812 1 96.88 166 GLY A N 1
ATOM 1228 C CA . GLY A 1 166 ? -14.938 -37.781 -34.094 1 96.88 166 GLY A CA 1
ATOM 1229 C C . GLY A 1 166 ? -15.344 -36.375 -33.75 1 96.88 166 GLY A C 1
ATOM 1230 O O . GLY A 1 166 ? -14.523 -35.562 -33.312 1 96.88 166 GLY A O 1
ATOM 1231 N N . GLU A 1 167 ? -16.547 -36.031 -34.031 1 92.88 167 GLU A N 1
ATOM 1232 C CA . GLU A 1 167 ? -17.016 -34.688 -33.781 1 92.88 167 GLU A CA 1
ATOM 1233 C C . GLU A 1 167 ? -16.891 -34.312 -32.312 1 92.88 167 GLU A C 1
ATOM 1235 O O . GLU A 1 167 ? -16.641 -33.156 -31.969 1 92.88 167 GLU A O 1
ATOM 1240 N N . ASN A 1 168 ? -17.094 -35.312 -31.469 1 96.94 168 ASN A N 1
ATOM 1241 C CA . ASN A 1 168 ? -17.047 -35.062 -30.031 1 96.94 168 ASN A CA 1
ATOM 1242 C C . ASN A 1 168 ? -16.047 -36 -29.344 1 96.94 168 ASN A C 1
ATOM 1244 O O . ASN A 1 168 ? -16.188 -36.281 -28.156 1 96.94 168 ASN A O 1
ATOM 1248 N N . THR A 1 169 ? -15.109 -36.469 -30.125 1 98.38 169 THR A N 1
ATOM 1249 C CA . THR A 1 169 ? -14.141 -37.406 -29.547 1 98.38 169 THR A CA 1
ATOM 1250 C C . THR A 1 169 ? -12.719 -37 -29.938 1 98.38 169 THR A C 1
ATOM 1252 O O . THR A 1 169 ? -12.477 -36.562 -31.062 1 98.38 169 THR A O 1
ATOM 1255 N N . VAL A 1 170 ? -11.883 -37.156 -29 1 98.81 170 VAL A N 1
ATOM 1256 C CA . VAL A 1 170 ? -10.461 -36.906 -29.219 1 98.81 170 VAL A CA 1
ATOM 1257 C C . VAL A 1 170 ? -9.625 -38.031 -28.625 1 98.81 170 VAL A C 1
ATOM 1259 O O . VAL A 1 170 ? -10.125 -38.812 -27.828 1 98.81 170 VAL A O 1
ATOM 1262 N N . GLU A 1 171 ? -8.43 -38.125 -29.094 1 98.75 171 GLU A N 1
ATOM 1263 C CA . GLU A 1 171 ? -7.445 -39.062 -28.562 1 98.75 171 GLU A CA 1
ATOM 1264 C C . GLU A 1 171 ? -6.141 -38.344 -28.219 1 98.75 171 GLU A C 1
ATOM 1266 O O . GLU A 1 171 ? -5.562 -37.656 -29.062 1 98.75 171 GLU A O 1
ATOM 1271 N N . LEU A 1 172 ? -5.73 -38.469 -26.969 1 98.88 172 LEU A N 1
ATOM 1272 C CA . LEU A 1 172 ? -4.41 -38 -26.562 1 98.88 172 LEU A CA 1
ATOM 1273 C C . LEU A 1 172 ? -3.369 -39.094 -26.734 1 98.88 172 LEU A C 1
A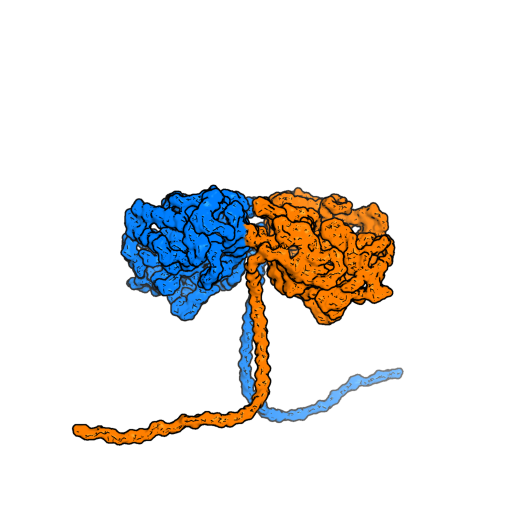TOM 1275 O O . LEU A 1 172 ? -3.502 -40.188 -26.156 1 98.88 172 LEU A O 1
ATOM 1279 N N . VAL A 1 173 ? -2.342 -38.75 -27.531 1 98.75 173 VAL A N 1
ATOM 1280 C CA . VAL A 1 173 ? -1.271 -39.719 -27.812 1 98.75 173 VAL A CA 1
ATOM 1281 C C . VAL A 1 173 ? -0.036 -39.344 -26.984 1 98.75 173 VAL A C 1
ATOM 1283 O O . VAL A 1 173 ? 0.545 -38.281 -27.156 1 98.75 173 VAL A O 1
ATOM 1286 N N . LEU A 1 174 ? 0.316 -40.312 -26.109 1 98.44 174 LEU A N 1
ATOM 1287 C CA . LEU A 1 174 ? 1.431 -40.062 -25.203 1 98.44 174 LEU A CA 1
ATOM 1288 C C . LEU A 1 174 ? 2.713 -40.688 -25.734 1 98.44 174 LEU A C 1
ATOM 1290 O O . LEU A 1 174 ? 2.666 -41.719 -26.422 1 98.44 174 LEU A O 1
ATOM 1294 N N . LYS A 1 175 ? 3.84 -40.125 -25.469 1 97.94 175 LYS A N 1
ATOM 1295 C CA . LYS A 1 175 ? 5.148 -40.656 -25.828 1 97.94 175 LYS A CA 1
ATOM 1296 C C . LYS A 1 175 ? 5.473 -41.938 -25.047 1 97.94 175 LYS A C 1
ATOM 1298 O O . LYS A 1 175 ? 6.16 -42.812 -25.531 1 97.94 175 LYS A O 1
ATOM 1303 N N . PHE A 1 176 ? 5.121 -42.031 -23.812 1 97.31 176 PHE A N 1
ATOM 1304 C CA . PHE A 1 176 ? 5.27 -43.125 -22.844 1 97.31 176 PHE A CA 1
ATOM 1305 C C . PHE A 1 176 ? 4.184 -43.031 -21.781 1 97.31 176 PHE A C 1
ATOM 1307 O O . PHE A 1 176 ? 3.475 -42.031 -21.672 1 97.31 176 PHE A O 1
ATOM 1314 N N . PRO A 1 177 ? 3.955 -44.156 -21.062 1 96.5 177 PRO A N 1
ATOM 1315 C CA . PRO A 1 177 ? 2.979 -44.062 -19.969 1 96.5 177 PRO A CA 1
ATOM 1316 C C . PRO A 1 177 ? 3.309 -42.969 -18.969 1 96.5 177 PRO A C 1
ATOM 1318 O O . PRO A 1 177 ? 4.445 -42.875 -18.5 1 96.5 177 PRO A O 1
ATOM 1321 N N . PHE A 1 178 ? 2.354 -42.125 -18.672 1 96.12 178 PHE A N 1
ATOM 1322 C CA . PHE A 1 178 ? 2.557 -41 -17.766 1 96.12 178 PHE A CA 1
ATOM 1323 C C . PHE A 1 178 ? 1.31 -40.75 -16.922 1 96.12 178 PHE A C 1
ATOM 1325 O O . PHE A 1 178 ? 0.607 -39.781 -17.125 1 96.12 178 PHE A O 1
ATOM 1332 N N . PRO A 1 179 ? 1.086 -41.531 -15.914 1 94.38 179 PRO A N 1
ATOM 1333 C CA . PRO A 1 179 ? -0.141 -41.438 -15.117 1 94.38 179 PRO A CA 1
ATOM 1334 C C . PRO A 1 179 ? -0.359 -40.062 -14.516 1 94.38 179 PRO A C 1
ATOM 1336 O O . PRO A 1 179 ? -1.502 -39.625 -14.352 1 94.38 179 PRO A O 1
ATOM 1339 N N . ASP A 1 180 ? 0.7 -39.25 -14.18 1 93.56 180 ASP A N 1
ATOM 1340 C CA . ASP A 1 180 ? 0.576 -37.938 -13.594 1 93.56 180 ASP A CA 1
ATOM 1341 C C . ASP A 1 180 ? -0.075 -36.969 -14.578 1 93.56 180 ASP A C 1
ATOM 1343 O O . ASP A 1 180 ? -0.526 -35.875 -14.188 1 93.56 180 ASP A O 1
ATOM 1347 N N . GLY A 1 181 ? -0.094 -37.344 -15.781 1 96.81 181 GLY A N 1
ATOM 1348 C CA . GLY A 1 181 ? -0.682 -36.531 -16.828 1 96.81 181 GLY A CA 1
ATOM 1349 C C . GLY A 1 181 ? -2.174 -36.312 -16.656 1 96.81 181 GLY A C 1
ATOM 1350 O O . GLY A 1 181 ? -2.727 -35.312 -17.125 1 96.81 181 GLY A O 1
ATOM 1351 N N . VAL A 1 182 ? -2.861 -37.25 -16.016 1 97.5 182 VAL A N 1
ATOM 1352 C CA . VAL A 1 182 ? -4.309 -37.156 -15.836 1 97.5 182 VAL A CA 1
ATOM 1353 C C . VAL A 1 182 ? -4.664 -35.875 -15.094 1 97.5 182 VAL A C 1
ATOM 1355 O O . VAL A 1 182 ? -5.512 -35.125 -15.547 1 97.5 182 VAL A O 1
ATOM 1358 N N . GLN A 1 183 ? -3.953 -35.594 -13.977 1 97.31 183 GLN A N 1
ATOM 1359 C CA . GLN A 1 183 ? -4.211 -34.375 -13.219 1 97.31 183 GLN A CA 1
ATOM 1360 C C . GLN A 1 183 ? -3.779 -33.156 -14 1 97.31 183 GLN A C 1
ATOM 1362 O O . GLN A 1 183 ? -4.406 -32.094 -13.891 1 97.31 183 GLN A O 1
ATOM 1367 N N . ARG A 1 184 ? -2.746 -33.312 -14.812 1 98 184 ARG A N 1
ATOM 1368 C CA . ARG A 1 184 ? -2.211 -32.156 -15.539 1 98 184 ARG A CA 1
ATOM 1369 C C . ARG A 1 184 ? -3.178 -31.688 -16.625 1 98 184 ARG A C 1
ATOM 1371 O O . ARG A 1 184 ? -3.07 -30.578 -17.125 1 98 184 ARG A O 1
ATOM 1378 N N . LEU A 1 185 ? -4.082 -32.594 -17.031 1 98.56 185 LEU A N 1
ATOM 1379 C CA . LEU A 1 185 ? -5.07 -32.188 -18.031 1 98.56 185 LEU A CA 1
ATOM 1380 C C . LEU A 1 185 ? -5.906 -31.016 -17.531 1 98.56 185 LEU A C 1
ATOM 1382 O O . LEU A 1 185 ? -6.484 -30.281 -18.328 1 98.56 185 LEU A O 1
ATOM 1386 N N . SER A 1 186 ? -5.953 -30.766 -16.203 1 98.31 186 SER A N 1
ATOM 1387 C CA . SER A 1 186 ? -6.738 -29.672 -15.633 1 98.31 186 SER A CA 1
ATOM 1388 C C . SER A 1 186 ? -6.117 -28.312 -15.961 1 98.31 186 SER A C 1
ATOM 1390 O O . SER A 1 186 ? -6.777 -27.281 -15.836 1 98.31 186 SER A O 1
ATOM 1392 N N . ILE A 1 187 ? -4.852 -28.297 -16.344 1 98.38 187 ILE A N 1
ATOM 1393 C CA . ILE A 1 187 ? -4.105 -27.078 -16.625 1 98.38 187 ILE A CA 1
ATOM 1394 C C . ILE A 1 187 ? -4.5 -26.531 -17.984 1 98.38 187 ILE A C 1
ATOM 1396 O O . ILE A 1 187 ? -4.605 -25.312 -18.172 1 98.38 187 ILE A O 1
ATOM 1400 N N . ALA A 1 188 ? -4.738 -27.391 -18.922 1 98.69 188 ALA A N 1
ATOM 1401 C CA . ALA A 1 188 ? -5.062 -27.016 -20.281 1 98.69 188 ALA A CA 1
ATOM 1402 C C . ALA A 1 188 ? -6.535 -26.641 -20.422 1 98.69 188 ALA A C 1
ATOM 1404 O O . ALA A 1 188 ? -7.367 -27.469 -20.766 1 98.69 188 ALA A O 1
ATOM 1405 N N . LYS A 1 189 ? -6.801 -25.391 -20.203 1 98.88 189 LYS A N 1
ATOM 1406 C CA . LYS A 1 189 ? -8.164 -24.922 -20.438 1 98.88 189 LYS A CA 1
ATOM 1407 C C . LYS A 1 189 ? -8.477 -24.828 -21.922 1 98.88 189 LYS A C 1
ATOM 1409 O O . LYS A 1 189 ? -7.723 -24.203 -22.672 1 98.88 189 LYS A O 1
ATOM 1414 N N . ILE A 1 190 ? -9.594 -25.453 -22.297 1 98.88 190 ILE A N 1
ATOM 1415 C CA . ILE A 1 190 ? -9.945 -25.5 -23.703 1 98.88 190 ILE A CA 1
ATOM 1416 C C . ILE A 1 190 ? -10.469 -24.141 -24.156 1 98.88 190 ILE A C 1
ATOM 1418 O O . ILE A 1 190 ? -11.25 -23.5 -23.438 1 98.88 190 ILE A O 1
ATOM 1422 N N . MET A 1 191 ? -9.984 -23.703 -25.312 1 98.81 191 MET A N 1
ATOM 1423 C CA . MET A 1 191 ? -10.352 -22.391 -25.859 1 98.81 191 MET A CA 1
ATOM 1424 C C . MET A 1 191 ? -11.047 -22.531 -27.203 1 98.81 191 MET A C 1
ATOM 1426 O O . MET A 1 191 ? -10.719 -23.438 -27.984 1 98.81 191 MET A O 1
ATOM 1430 N N . PRO A 1 192 ? -11.969 -21.672 -27.531 1 98.81 192 PRO A N 1
ATOM 1431 C CA . PRO A 1 192 ? -12.727 -21.797 -28.781 1 98.81 192 PRO A CA 1
ATOM 1432 C C . PRO A 1 192 ? -11.914 -21.375 -30 1 98.81 192 PRO A C 1
ATOM 1434 O O . PRO A 1 192 ? -11.539 -20.219 -30.141 1 98.81 192 PRO A O 1
ATOM 1437 N N . LYS A 1 193 ? -11.812 -22.266 -30.891 1 98.62 193 LYS A N 1
ATOM 1438 C CA . LYS A 1 193 ? -11.047 -22.031 -32.125 1 98.62 193 LYS A CA 1
ATOM 1439 C C . LYS A 1 193 ? -11.617 -20.859 -32.906 1 98.62 193 LYS A C 1
ATOM 1441 O O . LYS A 1 193 ? -10.867 -20.031 -33.438 1 98.62 193 LYS A O 1
ATOM 1446 N N . HIS A 1 194 ? -12.906 -20.734 -33 1 98.31 194 HIS A N 1
ATOM 1447 C CA . HIS A 1 194 ? -13.562 -19.75 -33.844 1 98.31 194 HIS A CA 1
ATOM 1448 C C . HIS A 1 194 ? -13.305 -18.328 -33.312 1 98.31 194 HIS A C 1
ATOM 1450 O O . HIS A 1 194 ? -13.492 -17.359 -34.062 1 98.31 194 HIS A O 1
ATOM 1456 N N . VAL A 1 195 ? -12.852 -18.219 -32.094 1 98.56 195 VAL A N 1
ATOM 1457 C CA . VAL A 1 195 ? -12.602 -16.922 -31.484 1 98.56 195 VAL A CA 1
ATOM 1458 C C . VAL A 1 195 ? -11.109 -16.609 -31.547 1 98.56 195 VAL A C 1
ATOM 1460 O O . VAL A 1 195 ? -10.711 -15.492 -31.906 1 98.56 195 VAL A O 1
ATOM 1463 N N . PHE A 1 196 ? -10.258 -17.578 -31.281 1 98.31 196 PHE A N 1
ATOM 1464 C CA . PHE A 1 196 ? -8.875 -17.25 -30.969 1 98.31 196 PHE A CA 1
ATOM 1465 C C . PHE A 1 196 ? -7.949 -17.688 -32.094 1 98.31 196 PHE A C 1
ATOM 1467 O O . PHE A 1 196 ? -6.734 -17.516 -32.031 1 98.31 196 PHE A O 1
ATOM 1474 N N . SER A 1 197 ? -8.461 -18.188 -33.156 1 97.5 197 SER A N 1
ATOM 1475 C CA . SER A 1 197 ? -7.637 -18.547 -34.312 1 97.5 197 SER A CA 1
ATOM 1476 C C . SER A 1 197 ? -7.465 -17.375 -35.25 1 97.5 197 SER A C 1
ATOM 1478 O O . SER A 1 197 ? -6.711 -17.453 -36.25 1 97.5 197 SER A O 1
ATOM 1480 N N . VAL A 1 198 ? -8.031 -16.328 -35 1 96.56 198 VAL A N 1
ATOM 1481 C CA . VAL A 1 198 ? -7.926 -15.164 -35.875 1 96.56 198 VAL A CA 1
ATOM 1482 C C . VAL A 1 198 ? -6.73 -14.305 -35.469 1 96.56 198 VAL A C 1
ATOM 1484 O O . VAL A 1 198 ? -6.309 -14.336 -34.312 1 96.56 198 VAL A O 1
ATOM 1487 N N . ALA A 1 199 ? -6.262 -13.508 -36.438 1 94.12 199 ALA A N 1
ATOM 1488 C CA . ALA A 1 199 ? -5.102 -12.656 -36.188 1 94.12 199 ALA A CA 1
ATOM 1489 C C . ALA A 1 199 ? -5.375 -11.664 -35.062 1 94.12 199 ALA A C 1
ATOM 1491 O O . ALA A 1 199 ? -6.438 -11.047 -35 1 94.12 199 ALA A O 1
ATOM 1492 N N . GLY A 1 200 ? -4.453 -11.578 -34.125 1 96.19 200 GLY A N 1
ATOM 1493 C CA . GLY A 1 200 ? -4.547 -10.602 -33.031 1 96.19 200 GLY A CA 1
ATOM 1494 C C . GLY A 1 200 ? -5.32 -11.109 -31.828 1 96.19 200 GLY A C 1
ATOM 1495 O O . GLY A 1 200 ? -5.355 -10.453 -30.797 1 96.19 200 GLY A O 1
ATOM 1496 N N . ALA A 1 201 ? -5.902 -12.266 -31.906 1 96.94 201 ALA A N 1
ATOM 1497 C CA . ALA A 1 201 ? -6.805 -12.742 -30.859 1 96.94 201 ALA A CA 1
ATOM 1498 C C . ALA A 1 201 ? -6.035 -13.086 -29.594 1 96.94 201 ALA A C 1
ATOM 1500 O O . ALA A 1 201 ? -6.551 -12.93 -28.484 1 96.94 201 ALA A O 1
ATOM 1501 N N . TRP A 1 202 ? -4.867 -13.539 -29.781 1 96.75 202 TRP A N 1
ATOM 1502 C CA . TRP A 1 202 ? -4.086 -13.875 -28.594 1 96.75 202 TRP A CA 1
ATOM 1503 C C . TRP A 1 202 ? -3.74 -12.625 -27.797 1 96.75 202 TRP A C 1
ATOM 1505 O O . TRP A 1 202 ? -3.678 -12.664 -26.562 1 96.75 202 TRP A O 1
ATOM 1515 N N . ASP A 1 203 ? -3.479 -11.508 -28.469 1 96.56 203 ASP A N 1
ATOM 1516 C CA . ASP A 1 203 ? -3.268 -10.242 -27.766 1 96.56 203 ASP A CA 1
ATOM 1517 C C . ASP A 1 203 ? -4.523 -9.812 -27.016 1 96.56 203 ASP A C 1
ATOM 1519 O O . ASP A 1 203 ? -4.438 -9.242 -25.922 1 96.56 203 ASP A O 1
ATOM 1523 N N . GLN A 1 204 ? -5.637 -10.047 -27.578 1 97.25 204 GLN A N 1
ATOM 1524 C CA . GLN A 1 204 ? -6.895 -9.75 -26.906 1 97.25 204 GLN A CA 1
ATOM 1525 C C . GLN A 1 204 ? -7.078 -10.633 -25.672 1 97.25 204 GLN A C 1
ATOM 1527 O O . GLN A 1 204 ? -7.547 -10.164 -24.625 1 97.25 204 GLN A O 1
ATOM 1532 N N . ALA A 1 205 ? -6.727 -11.938 -25.797 1 97.94 205 ALA A N 1
ATOM 1533 C CA . ALA A 1 205 ? -6.785 -12.836 -24.656 1 97.94 205 ALA A CA 1
ATOM 1534 C C . ALA A 1 205 ? -5.895 -12.328 -23.516 1 97.94 205 ALA A C 1
ATOM 1536 O O . ALA A 1 205 ? -6.316 -12.289 -22.359 1 97.94 205 ALA A O 1
ATOM 1537 N N . LYS A 1 206 ? -4.723 -11.898 -23.875 1 97.31 206 LYS A N 1
ATOM 1538 C CA . LYS A 1 206 ? -3.791 -11.359 -22.891 1 97.31 206 LYS A CA 1
ATOM 1539 C C . LYS A 1 206 ? -4.379 -10.141 -22.188 1 97.31 206 LYS A C 1
ATOM 1541 O O . LYS A 1 206 ? -4.203 -9.969 -20.984 1 97.31 206 LYS A O 1
ATOM 1546 N N . ALA A 1 207 ? -5.094 -9.391 -22.922 1 96.38 207 ALA A N 1
ATOM 1547 C CA . ALA A 1 207 ? -5.609 -8.117 -22.438 1 96.38 207 ALA A CA 1
ATOM 1548 C C . ALA A 1 207 ? -6.902 -8.312 -21.656 1 96.38 207 ALA A C 1
ATOM 1550 O O . ALA A 1 207 ? -7.453 -7.359 -21.094 1 96.38 207 ALA A O 1
ATOM 1551 N N . GLY A 1 208 ? -7.465 -9.547 -21.703 1 97.5 208 GLY A N 1
ATOM 1552 C CA . GLY A 1 208 ? -8.594 -9.766 -20.812 1 97.5 208 GLY A CA 1
ATOM 1553 C C . GLY A 1 208 ? -9.82 -10.312 -21.516 1 97.5 208 GLY A C 1
ATOM 1554 O O . GLY A 1 208 ? -10.844 -10.57 -20.891 1 97.5 208 GLY A O 1
ATOM 1555 N N . LYS A 1 209 ? -9.773 -10.508 -22.828 1 97.31 209 LYS A N 1
ATOM 1556 C CA . LYS A 1 209 ? -10.906 -11.109 -23.516 1 97.31 209 LYS A CA 1
ATOM 1557 C C . LYS A 1 209 ? -11.055 -12.586 -23.141 1 97.31 209 LYS A C 1
ATOM 1559 O O . LYS A 1 209 ? -10.102 -13.359 -23.266 1 97.31 209 LYS A O 1
ATOM 1564 N N . THR A 1 210 ? -12.258 -12.906 -22.781 1 98.5 210 THR A N 1
ATOM 1565 C CA . THR A 1 210 ? -12.508 -14.297 -22.422 1 98.5 210 THR A CA 1
ATOM 1566 C C . THR A 1 210 ? -13.766 -14.812 -23.125 1 98.5 210 THR A C 1
ATOM 1568 O O . THR A 1 210 ? -14.734 -14.078 -23.297 1 98.5 210 THR A O 1
ATOM 1571 N N . VAL A 1 211 ? -13.734 -15.953 -23.609 1 98.75 211 VAL A N 1
ATOM 1572 C CA . VAL A 1 211 ? -14.852 -16.781 -24.047 1 98.75 211 VAL A CA 1
ATOM 1573 C C . VAL A 1 211 ? -14.633 -18.234 -23.609 1 98.75 211 VAL A C 1
ATOM 1575 O O . VAL A 1 211 ? -13.898 -18.969 -24.266 1 98.75 211 VAL A O 1
ATOM 1578 N N . GLY A 1 212 ? -15.25 -18.594 -22.516 1 98.81 212 GLY A N 1
ATOM 1579 C CA . GLY A 1 212 ? -15.062 -19.922 -21.969 1 98.81 212 GLY A CA 1
ATOM 1580 C C . GLY A 1 212 ? -16.312 -20.797 -22.031 1 98.81 212 GLY A C 1
ATOM 1581 O O . GLY A 1 212 ? -17.25 -20.469 -22.766 1 98.81 212 GLY A O 1
ATOM 1582 N N . SER A 1 213 ? -16.234 -21.922 -21.422 1 98.81 213 SER A N 1
ATOM 1583 C CA . SER A 1 213 ? -17.328 -22.875 -21.344 1 98.81 213 SER A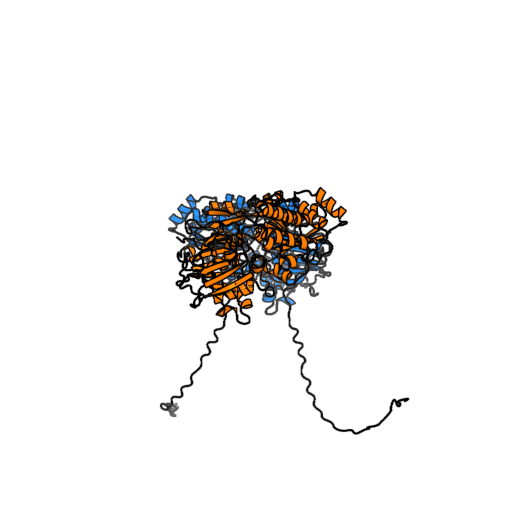 CA 1
ATOM 1584 C C . SER A 1 213 ? -17.719 -23.156 -19.906 1 98.81 213 SER A C 1
ATOM 1586 O O . SER A 1 213 ? -18.547 -24.047 -19.641 1 98.81 213 SER A O 1
ATOM 1588 N N . GLY A 1 214 ? -17.062 -22.453 -18.969 1 98.75 214 GLY A N 1
ATOM 1589 C CA . GLY A 1 214 ? -17.281 -22.719 -17.547 1 98.75 214 GLY A CA 1
ATOM 1590 C C . GLY A 1 214 ? -18.562 -22.094 -17.016 1 98.75 214 GLY A C 1
ATOM 1591 O O . GLY A 1 214 ? -19.344 -21.531 -17.766 1 98.75 214 GLY A O 1
ATOM 1592 N N . PRO A 1 215 ? -18.75 -22.219 -15.734 1 98.75 215 PRO A N 1
ATOM 1593 C CA . PRO A 1 215 ? -20.031 -21.844 -15.117 1 98.75 215 PRO A CA 1
ATOM 1594 C C . PRO A 1 215 ? -20.234 -20.344 -15.039 1 98.75 215 PRO A C 1
ATOM 1596 O O . PRO A 1 215 ? -21.344 -19.875 -14.781 1 98.75 215 PRO A O 1
ATOM 1599 N N . TYR A 1 216 ? -19.172 -19.594 -15.188 1 98.88 216 TYR A N 1
ATOM 1600 C CA . TYR A 1 216 ? -19.297 -18.141 -15.141 1 98.88 216 TYR A CA 1
ATOM 1601 C C . TYR A 1 216 ? -18.734 -17.5 -16.406 1 98.88 216 TYR A C 1
ATOM 1603 O O . TYR A 1 216 ? -17.75 -17.984 -16.969 1 98.88 216 TYR A O 1
ATOM 1611 N N . LYS A 1 217 ? -19.328 -16.406 -16.797 1 98.62 217 LYS A N 1
ATOM 1612 C CA . LYS A 1 217 ? -18.859 -15.531 -17.859 1 98.62 217 LYS A CA 1
ATOM 1613 C C . LYS A 1 217 ? -18.297 -14.227 -17.297 1 98.62 217 LYS A C 1
ATOM 1615 O O . LYS A 1 217 ? -18.797 -13.703 -16.297 1 98.62 217 LYS A O 1
ATOM 1620 N N . GLN A 1 218 ? -17.25 -13.805 -17.953 1 98.56 218 GLN A N 1
ATOM 1621 C CA . GLN A 1 218 ? -16.766 -12.477 -17.609 1 98.56 218 GLN A CA 1
ATOM 1622 C C . GLN A 1 218 ? -17.734 -11.391 -18.062 1 98.56 218 GLN A C 1
ATOM 1624 O O . GLN A 1 218 ? -18.109 -11.344 -19.25 1 98.56 218 GLN A O 1
ATOM 1629 N N . ALA A 1 219 ? -18.188 -10.539 -17.156 1 98.31 219 ALA A N 1
ATOM 1630 C CA . ALA A 1 219 ? -19.125 -9.461 -17.5 1 98.31 219 ALA A CA 1
ATOM 1631 C C . ALA A 1 219 ? -18.375 -8.164 -17.781 1 98.31 219 ALA A C 1
ATOM 1633 O O . ALA A 1 219 ? -18.766 -7.391 -18.672 1 98.31 219 ALA A O 1
ATOM 1634 N N . SER A 1 220 ? -17.312 -7.938 -17.031 1 97.69 220 SER A N 1
ATOM 1635 C CA . SER A 1 220 ? -16.453 -6.789 -17.234 1 97.69 220 SER A CA 1
ATOM 1636 C C . SER A 1 220 ? -15.047 -7.051 -16.703 1 97.69 220 SER A C 1
ATOM 1638 O O . SER A 1 220 ? -14.859 -7.895 -15.82 1 97.69 220 SER A O 1
ATOM 1640 N N . HIS A 1 221 ? -14.117 -6.355 -17.25 1 97.44 221 HIS A N 1
ATOM 1641 C CA . HIS A 1 221 ? -12.727 -6.461 -16.844 1 97.44 221 HIS A CA 1
ATOM 1642 C C . HIS A 1 221 ? -12.047 -5.098 -16.844 1 97.44 221 HIS A C 1
ATOM 1644 O O . HIS A 1 221 ? -11.945 -4.453 -17.891 1 97.44 221 HIS A O 1
ATOM 1650 N N . GLN A 1 222 ? -11.648 -4.613 -15.703 1 94.88 222 GLN A N 1
ATOM 1651 C CA . GLN A 1 222 ? -10.891 -3.385 -15.516 1 94.88 222 GLN A CA 1
ATOM 1652 C C . GLN A 1 222 ? -9.523 -3.674 -14.906 1 94.88 222 GLN A C 1
ATOM 1654 O O . GLN A 1 222 ? -9.406 -3.879 -13.695 1 94.88 222 GLN A O 1
ATOM 1659 N N . PRO A 1 223 ? -8.555 -3.508 -15.766 1 90.44 223 PRO A N 1
ATOM 1660 C CA . PRO A 1 223 ? -7.227 -3.828 -15.242 1 90.44 223 PRO A CA 1
ATOM 1661 C C . PRO A 1 223 ? -6.875 -3.025 -13.992 1 90.44 223 PRO A C 1
ATOM 1663 O O . PRO A 1 223 ? -7.332 -1.891 -13.836 1 90.44 223 PRO A O 1
ATOM 1666 N N . LYS A 1 224 ? -6.254 -3.488 -13.023 1 85.44 224 LYS A N 1
ATOM 1667 C CA . LYS A 1 224 ? -5.73 -2.914 -11.781 1 85.44 224 LYS A CA 1
ATOM 1668 C C . LYS A 1 224 ? -6.852 -2.643 -10.789 1 85.44 224 LYS A C 1
ATOM 1670 O O . LYS A 1 224 ? -6.598 -2.205 -9.664 1 85.44 224 LYS A O 1
ATOM 1675 N N . SER A 1 225 ? -8.133 -2.867 -11.297 1 92.81 225 SER A N 1
ATOM 1676 C CA . SER A 1 225 ? -9.219 -2.541 -10.383 1 92.81 225 SER A CA 1
ATOM 1677 C C . SER A 1 225 ? -10.055 -3.775 -10.055 1 92.81 225 SER A C 1
ATOM 1679 O O . SER A 1 225 ? -10 -4.285 -8.938 1 92.81 225 SER A O 1
ATOM 1681 N N . ASN A 1 226 ? -10.852 -4.23 -11.055 1 97.56 226 ASN A N 1
ATOM 1682 C CA . ASN A 1 226 ? -11.742 -5.344 -10.742 1 97.56 226 ASN A CA 1
ATOM 1683 C C . ASN A 1 226 ? -12.156 -6.102 -12 1 97.56 226 ASN A C 1
ATOM 1685 O O . ASN A 1 226 ? -11.953 -5.617 -13.117 1 97.56 226 ASN A O 1
ATOM 1689 N N . THR A 1 227 ? -12.641 -7.297 -11.797 1 98.5 227 THR A N 1
ATOM 1690 C CA . THR A 1 227 ? -13.328 -8.125 -12.789 1 98.5 227 THR A CA 1
ATOM 1691 C C . THR A 1 227 ? -14.672 -8.609 -12.25 1 98.5 227 THR A C 1
ATOM 1693 O O . THR A 1 227 ? -14.758 -9.047 -11.094 1 98.5 227 THR A O 1
ATOM 1696 N N . THR A 1 228 ? -15.703 -8.469 -13.094 1 98.62 228 THR A N 1
ATOM 1697 C CA . THR A 1 228 ? -17.016 -8.977 -12.695 1 98.62 228 THR A CA 1
ATOM 1698 C C . THR A 1 228 ? -17.406 -10.195 -13.523 1 98.62 228 THR A C 1
ATOM 1700 O O . THR A 1 228 ? -16.938 -10.359 -14.648 1 98.62 228 THR A O 1
ATOM 1703 N N . PHE A 1 229 ? -18.234 -11.086 -12.914 1 98.69 229 PHE A N 1
ATOM 1704 C CA . PHE A 1 229 ? -18.672 -12.344 -13.5 1 98.69 229 PHE A CA 1
ATOM 1705 C C . PHE A 1 229 ? -20.188 -12.492 -13.398 1 98.69 229 PHE A C 1
ATOM 1707 O O . PHE A 1 229 ? -20.797 -11.961 -12.477 1 98.69 229 PHE A O 1
ATOM 1714 N N . GLU A 1 230 ? -20.766 -13.18 -14.289 1 98.69 230 GLU A N 1
ATOM 1715 C CA . GLU A 1 230 ? -22.172 -13.562 -14.25 1 98.69 230 GLU A CA 1
ATOM 1716 C C . GLU A 1 230 ? -22.344 -15.055 -14.5 1 98.69 230 GLU A C 1
ATOM 1718 O O . GLU A 1 230 ? -21.594 -15.656 -15.273 1 98.69 230 GLU A O 1
ATOM 1723 N N . ALA A 1 231 ? -23.328 -15.633 -13.875 1 98.69 231 ALA A N 1
ATOM 1724 C CA . ALA A 1 231 ? -23.609 -17.047 -14.047 1 98.69 231 ALA A CA 1
ATOM 1725 C C . ALA A 1 231 ? -23.953 -17.375 -15.5 1 98.69 231 ALA A C 1
ATOM 1727 O O . ALA A 1 231 ? -24.672 -16.609 -16.156 1 98.69 231 ALA A O 1
ATOM 1728 N N . PHE A 1 232 ? -23.391 -18.453 -15.992 1 98.62 232 PHE A N 1
ATOM 1729 C CA . PHE A 1 232 ? -23.734 -18.953 -17.312 1 98.62 232 PHE A CA 1
ATOM 1730 C C . PHE A 1 232 ? -24.906 -19.922 -17.25 1 98.62 232 PHE A C 1
ATOM 1732 O O . PHE A 1 232 ? -24.734 -21.109 -16.953 1 98.62 232 PHE A O 1
ATOM 1739 N N . THR A 1 233 ? -25.969 -19.484 -17.656 1 96.94 233 THR A N 1
ATOM 1740 C CA . THR A 1 233 ? -27.219 -20.203 -17.422 1 96.94 233 THR A CA 1
ATOM 1741 C C . THR A 1 233 ? -27.266 -21.484 -18.266 1 96.94 233 THR A C 1
ATOM 1743 O O . THR A 1 233 ? -27.906 -22.469 -17.875 1 96.94 233 THR A O 1
ATOM 1746 N N . ASP A 1 234 ? -26.578 -21.516 -19.375 1 97.5 234 ASP A N 1
ATOM 1747 C CA . ASP A 1 234 ? -26.625 -22.656 -20.281 1 97.5 234 ASP A CA 1
ATOM 1748 C C . ASP A 1 234 ? -25.578 -23.703 -19.875 1 97.5 234 ASP A C 1
ATOM 1750 O O . ASP A 1 234 ? -25.391 -24.703 -20.562 1 97.5 234 ASP A O 1
ATOM 1754 N N . TYR A 1 235 ? -24.891 -23.438 -18.844 1 98.5 235 TYR A N 1
ATOM 1755 C CA . TYR A 1 235 ? -23.875 -24.391 -18.391 1 98.5 235 TYR A CA 1
ATOM 1756 C C . TYR A 1 235 ? -24.484 -25.734 -18.062 1 98.5 235 TYR A C 1
ATOM 1758 O O . TYR A 1 235 ? -25.484 -25.812 -17.328 1 98.5 235 TYR A O 1
ATOM 1766 N N . ASN A 1 236 ? -23.922 -26.812 -18.516 1 97.75 236 ASN A N 1
ATOM 1767 C CA . ASN A 1 236 ? -24.5 -28.141 -18.297 1 97.75 236 ASN A CA 1
ATOM 1768 C C . ASN A 1 236 ? -23.484 -29.094 -17.641 1 97.75 236 ASN A C 1
ATOM 1770 O O . ASN A 1 236 ? -23.609 -30.312 -17.766 1 97.75 236 ASN A O 1
ATOM 1774 N N . GLY A 1 237 ? -22.438 -28.516 -17.031 1 96.38 237 GLY A N 1
ATOM 1775 C CA . GLY A 1 237 ? -21.453 -29.344 -16.328 1 96.38 237 GLY A CA 1
ATOM 1776 C C . GLY A 1 237 ? -21.812 -29.609 -14.883 1 96.38 237 GLY A C 1
ATOM 1777 O O . GLY A 1 237 ? -22.906 -29.25 -14.438 1 96.38 237 GLY A O 1
ATOM 1778 N N . PRO A 1 238 ? -20.875 -30.219 -14.18 1 93.38 238 PRO A N 1
ATOM 1779 C CA . PRO A 1 238 ? -21.203 -30.719 -12.836 1 93.38 238 PRO A CA 1
ATOM 1780 C C . PRO A 1 238 ? -21.125 -29.641 -11.766 1 93.38 238 PRO A C 1
ATOM 1782 O O . PRO A 1 238 ? -21.641 -29.812 -10.664 1 93.38 238 PRO A O 1
ATOM 1785 N N . ARG A 1 239 ? -20.469 -28.594 -12.008 1 94.69 239 ARG A N 1
ATOM 1786 C CA . ARG A 1 239 ? -20.328 -27.531 -11.031 1 94.69 239 ARG A CA 1
ATOM 1787 C C . ARG A 1 239 ? -20.969 -26.234 -11.531 1 94.69 239 ARG A C 1
ATOM 1789 O O . ARG A 1 239 ? -20.281 -25.359 -12.039 1 94.69 239 ARG A O 1
ATOM 1796 N N . LYS A 1 240 ? -22.188 -26.156 -11.312 1 96.31 240 LYS A N 1
ATOM 1797 C CA . LYS A 1 240 ? -22.938 -24.984 -11.758 1 96.31 240 LYS A CA 1
ATOM 1798 C C . LYS A 1 240 ? -22.609 -23.766 -10.914 1 96.31 240 LYS A C 1
ATOM 1800 O O . LYS A 1 240 ? -22.109 -23.891 -9.789 1 96.31 240 LYS A O 1
ATOM 1805 N N . ALA A 1 241 ? -22.844 -22.625 -11.492 1 97.5 241 ALA A N 1
ATOM 1806 C CA . ALA A 1 241 ? -22.656 -21.375 -10.75 1 97.5 241 ALA A CA 1
ATOM 1807 C C . ALA A 1 241 ? -23.469 -21.391 -9.461 1 97.5 241 ALA A C 1
ATOM 1809 O O . ALA A 1 241 ? -24.609 -21.859 -9.445 1 97.5 241 ALA A O 1
ATOM 1810 N N . THR A 1 242 ? -22.891 -20.906 -8.414 1 95.06 242 THR A N 1
ATOM 1811 C CA . THR A 1 242 ? -23.516 -20.953 -7.098 1 95.06 242 THR A CA 1
ATOM 1812 C C . THR A 1 242 ? -24.172 -19.625 -6.758 1 95.06 242 THR A C 1
ATOM 1814 O O . THR A 1 242 ? -24.984 -19.547 -5.828 1 95.06 242 THR A O 1
ATOM 1817 N N . VAL A 1 243 ? -23.844 -18.562 -7.426 1 97.25 243 VAL A N 1
ATOM 1818 C CA . VAL A 1 243 ? -24.375 -17.219 -7.254 1 97.25 243 VAL A CA 1
ATOM 1819 C C . VAL A 1 243 ? -24.562 -16.562 -8.617 1 97.25 243 VAL A C 1
ATOM 1821 O O . VAL A 1 243 ? -23.906 -16.938 -9.594 1 97.25 243 VAL A O 1
ATOM 1824 N N . LYS A 1 244 ? -25.438 -15.586 -8.711 1 97.81 244 LYS A N 1
ATOM 1825 C CA . LYS A 1 244 ? -25.75 -14.961 -9.992 1 97.81 244 LYS A CA 1
ATOM 1826 C C . LYS A 1 244 ? -24.609 -14.094 -10.484 1 97.81 244 LYS A C 1
ATOM 1828 O O . LYS A 1 244 ? -24.297 -14.07 -11.68 1 97.81 244 LYS A O 1
ATOM 1833 N N . LYS A 1 245 ? -23.984 -13.352 -9.586 1 98.25 245 LYS A N 1
ATOM 1834 C CA . LYS A 1 245 ? -22.922 -12.422 -9.953 1 98.25 245 LYS A CA 1
ATOM 1835 C C . LYS A 1 245 ? -21.766 -12.477 -8.953 1 98.25 245 LYS A C 1
ATOM 1837 O O . LYS A 1 245 ? -21.984 -12.789 -7.777 1 98.25 245 LYS A O 1
ATOM 1842 N N . MET A 1 246 ? -20.578 -12.18 -9.43 1 98.5 246 MET A N 1
ATOM 1843 C CA . MET A 1 246 ? -19.406 -11.961 -8.586 1 98.5 246 MET A CA 1
ATOM 1844 C C . MET A 1 246 ? -18.672 -10.688 -8.984 1 98.5 246 MET A C 1
ATOM 1846 O O . MET A 1 246 ? -18.656 -10.32 -10.156 1 98.5 246 MET A O 1
ATOM 1850 N N . ASN A 1 247 ? -18.125 -9.969 -8.062 1 98.44 247 ASN A N 1
ATOM 1851 C CA . ASN A 1 247 ? -17.234 -8.828 -8.234 1 98.44 247 ASN A CA 1
ATOM 1852 C C . ASN A 1 247 ? -15.898 -9.047 -7.508 1 98.44 247 ASN A C 1
ATOM 1854 O O . ASN A 1 247 ? -15.852 -9.016 -6.277 1 98.44 247 ASN A O 1
ATOM 1858 N N . TRP A 1 248 ? -14.883 -9.305 -8.281 1 98.62 248 TRP A N 1
ATOM 1859 C CA . TRP A 1 248 ? -13.562 -9.508 -7.695 1 98.62 248 TRP A CA 1
ATOM 1860 C C . TRP A 1 248 ? -12.734 -8.227 -7.773 1 98.62 248 TRP A C 1
ATOM 1862 O O . TRP A 1 248 ? -12.391 -7.766 -8.867 1 98.62 248 TRP A O 1
ATOM 1872 N N . LEU A 1 249 ? -12.383 -7.656 -6.609 1 97.69 249 LEU A N 1
ATOM 1873 C CA . LEU A 1 249 ? -11.547 -6.465 -6.516 1 97.69 249 LEU A CA 1
ATOM 1874 C C . LEU A 1 249 ? -10.07 -6.84 -6.426 1 97.69 249 LEU A C 1
ATOM 1876 O O . LEU A 1 249 ? -9.711 -7.797 -5.734 1 97.69 249 LEU A O 1
ATOM 1880 N N . SER A 1 250 ? -9.234 -6.168 -7.191 1 97.25 250 SER A N 1
ATOM 1881 C CA . SER A 1 250 ? -7.785 -6.273 -7.047 1 97.25 250 SER A CA 1
ATOM 1882 C C . SER A 1 250 ? -7.238 -5.16 -6.156 1 97.25 250 SER A C 1
ATOM 1884 O O . SER A 1 250 ? -7.191 -3.998 -6.566 1 97.25 250 SER A O 1
ATOM 1886 N N . ILE A 1 251 ? -6.816 -5.477 -4.934 1 94.25 251 ILE A N 1
ATOM 1887 C CA . ILE A 1 251 ? -6.262 -4.512 -3.99 1 94.25 251 ILE A CA 1
ATOM 1888 C C . ILE A 1 251 ? -4.965 -5.055 -3.396 1 94.25 251 ILE A C 1
ATOM 1890 O O . ILE A 1 251 ? -4.992 -5.836 -2.441 1 94.25 251 ILE A O 1
ATOM 1894 N N . VAL A 1 252 ? -3.861 -4.535 -3.936 1 91.31 252 VAL A N 1
ATOM 1895 C CA . VAL A 1 252 ? -2.543 -5.023 -3.545 1 91.31 252 VAL A CA 1
ATOM 1896 C C . VAL A 1 252 ? -2.16 -4.445 -2.184 1 91.31 252 VAL A C 1
ATOM 1898 O O . VAL A 1 252 ? -1.535 -5.125 -1.367 1 91.31 252 VAL A O 1
ATOM 1901 N N . ASP A 1 253 ? -2.572 -3.209 -1.865 1 89.31 253 ASP A N 1
ATOM 1902 C CA . ASP A 1 253 ? -2.295 -2.574 -0.58 1 89.31 253 ASP A CA 1
ATOM 1903 C C . ASP A 1 253 ? -2.975 -3.328 0.562 1 89.31 253 ASP A C 1
ATOM 1905 O O . ASP A 1 253 ? -4.199 -3.457 0.585 1 89.31 253 ASP A O 1
ATOM 1909 N N . ALA A 1 254 ? -2.195 -3.717 1.52 1 91.5 254 ALA A N 1
ATOM 1910 C CA . ALA A 1 254 ? -2.668 -4.617 2.568 1 91.5 254 ALA A CA 1
ATOM 1911 C C . ALA A 1 254 ? -3.738 -3.947 3.426 1 91.5 254 ALA A C 1
ATOM 1913 O O . ALA A 1 254 ? -4.785 -4.539 3.699 1 91.5 254 ALA A O 1
ATOM 1914 N N . SER A 1 255 ? -3.518 -2.754 3.863 1 88.56 255 SER A N 1
ATOM 1915 C CA . SER A 1 255 ? -4.449 -2.098 4.77 1 88.56 255 SER A CA 1
ATOM 1916 C C . SER A 1 255 ? -5.793 -1.837 4.094 1 88.56 255 SER A C 1
ATOM 1918 O O . SER A 1 255 ? -6.848 -1.979 4.715 1 88.56 255 SER A O 1
ATOM 1920 N N . ALA A 1 256 ? -5.73 -1.398 2.857 1 89.38 256 ALA A N 1
ATOM 1921 C CA . ALA A 1 256 ? -6.953 -1.194 2.086 1 89.38 256 ALA A CA 1
ATOM 1922 C C . ALA A 1 256 ? -7.707 -2.508 1.892 1 89.38 256 ALA A C 1
ATOM 1924 O O . ALA A 1 256 ? -8.938 -2.541 1.953 1 89.38 256 ALA A O 1
ATOM 1925 N N . ARG A 1 257 ? -7.027 -3.561 1.614 1 94.19 257 ARG A N 1
ATOM 1926 C CA . ARG A 1 257 ? -7.629 -4.879 1.437 1 94.19 257 ARG A CA 1
ATOM 1927 C C . ARG A 1 257 ? -8.32 -5.344 2.715 1 94.19 257 ARG A C 1
ATOM 1929 O O . ARG A 1 257 ? -9.461 -5.801 2.678 1 94.19 257 ARG A O 1
ATOM 1936 N N . VAL A 1 258 ? -7.656 -5.207 3.836 1 94.44 258 VAL A N 1
ATOM 1937 C CA . VAL A 1 258 ? -8.211 -5.609 5.125 1 94.44 258 VAL A CA 1
ATOM 1938 C C . VAL A 1 258 ? -9.461 -4.789 5.434 1 94.44 258 VAL A C 1
ATOM 1940 O O . VAL A 1 258 ? -10.453 -5.324 5.922 1 94.44 258 VAL A O 1
ATOM 1943 N N . ALA A 1 259 ? -9.391 -3.504 5.094 1 92.44 259 ALA A N 1
ATOM 1944 C CA . ALA A 1 259 ? -10.547 -2.641 5.316 1 92.44 259 ALA A CA 1
ATOM 1945 C C . ALA A 1 259 ? -11.758 -3.145 4.543 1 92.44 259 ALA A C 1
ATOM 1947 O O . ALA A 1 259 ? -12.883 -3.123 5.059 1 92.44 259 ALA A O 1
ATOM 1948 N N . LYS A 1 260 ? -11.586 -3.668 3.365 1 94.25 260 LYS A N 1
ATOM 1949 C CA . LYS A 1 260 ? -12.672 -4.078 2.484 1 94.25 260 LYS A CA 1
ATOM 1950 C C . LYS A 1 260 ? -13.438 -5.258 3.07 1 94.25 260 LYS A C 1
ATOM 1952 O O . LYS A 1 260 ? -14.617 -5.461 2.758 1 94.25 260 LYS A O 1
ATOM 1957 N N . ILE A 1 261 ? -12.844 -6.066 3.896 1 96.44 261 ILE A N 1
ATOM 1958 C CA . ILE A 1 261 ? -13.492 -7.258 4.434 1 96.44 261 ILE A CA 1
ATOM 1959 C C . ILE A 1 261 ? -13.805 -7.055 5.914 1 96.44 261 ILE A C 1
ATOM 1961 O O . ILE A 1 261 ? -14.258 -7.977 6.594 1 96.44 261 ILE A O 1
ATOM 1965 N N . SER A 1 262 ? -13.562 -5.871 6.43 1 94.38 262 SER A N 1
ATOM 1966 C CA . SER A 1 262 ? -13.766 -5.594 7.848 1 94.38 262 SER A CA 1
ATOM 1967 C C . SER A 1 262 ? -15.062 -4.828 8.078 1 94.38 262 SER A C 1
ATOM 1969 O O . SER A 1 262 ? -15.43 -3.955 7.285 1 94.38 262 SER A O 1
ATOM 1971 N N . GLY A 1 263 ? -15.734 -5.133 9.25 1 90.69 263 GLY A N 1
ATOM 1972 C CA . GLY A 1 263 ? -16.953 -4.449 9.625 1 90.69 263 GLY A CA 1
ATOM 1973 C C . GLY A 1 263 ? -18.203 -5.266 9.359 1 90.69 263 GLY A C 1
ATOM 1974 O O . GLY A 1 263 ? -18.188 -6.172 8.523 1 90.69 263 GLY A O 1
ATOM 1975 N N . GLY A 1 264 ? -19.281 -4.914 9.984 1 88.81 264 GLY A N 1
ATOM 1976 C CA . GLY A 1 264 ? -20.531 -5.641 9.875 1 88.81 264 GLY A CA 1
ATOM 1977 C C . GLY A 1 264 ? -21.219 -5.449 8.539 1 88.81 264 GLY A C 1
ATOM 1978 O O . GLY A 1 264 ? -22.109 -6.223 8.172 1 88.81 264 GLY A O 1
ATOM 1979 N N . SER A 1 265 ? -20.844 -4.414 7.84 1 90.12 265 SER A N 1
ATOM 1980 C CA . SER A 1 265 ? -21.344 -4.152 6.492 1 90.12 265 SER A CA 1
ATOM 1981 C C . SER A 1 265 ? -20.203 -4.078 5.484 1 90.12 265 SER A C 1
ATOM 1983 O O . SER A 1 265 ? -20.219 -3.24 4.582 1 90.12 265 SER A O 1
ATOM 1985 N N . ALA A 1 266 ? -19.312 -4.988 5.734 1 91.88 266 ALA A N 1
ATOM 1986 C CA . ALA A 1 266 ? -18.172 -5.043 4.824 1 91.88 266 ALA A CA 1
ATOM 1987 C C . ALA A 1 266 ? -18.625 -5.262 3.383 1 91.88 266 ALA A C 1
ATOM 1989 O O . ALA A 1 266 ? -19.547 -6.035 3.129 1 91.88 266 ALA A O 1
ATOM 1990 N N . GLU A 1 267 ? -17.891 -4.602 2.471 1 89.31 267 GLU A N 1
ATOM 1991 C CA . GLU A 1 267 ? -18.203 -4.738 1.051 1 89.31 267 GLU A CA 1
ATOM 1992 C C . GLU A 1 267 ? -17.875 -6.141 0.546 1 89.31 267 GLU A C 1
ATOM 1994 O O . GLU A 1 267 ? -18.641 -6.73 -0.211 1 89.31 267 GLU A O 1
ATOM 1999 N N . ALA A 1 268 ? -16.781 -6.66 0.966 1 96.62 268 ALA A N 1
ATOM 2000 C CA . ALA A 1 268 ? -16.328 -7.977 0.514 1 96.62 268 ALA A CA 1
ATOM 2001 C C . ALA A 1 268 ? -16.688 -9.055 1.53 1 96.62 268 ALA A C 1
ATOM 2003 O O . ALA A 1 268 ? -16.719 -8.797 2.736 1 96.62 268 ALA A O 1
ATOM 2004 N N . GLN A 1 269 ? -16.953 -10.258 1.037 1 97.56 269 GLN A N 1
ATOM 2005 C CA . GLN A 1 269 ? -17.297 -11.383 1.901 1 97.56 269 GLN A CA 1
ATOM 2006 C C . GLN A 1 269 ? -16.125 -12.344 2.047 1 97.56 269 GLN A C 1
ATOM 2008 O O . GLN A 1 269 ? -16.125 -13.211 2.92 1 97.56 269 GLN A O 1
ATOM 2013 N N . ILE A 1 270 ? -15.102 -12.203 1.167 1 98.25 270 ILE A N 1
ATOM 2014 C CA . ILE A 1 270 ? -13.938 -13.078 1.202 1 98.25 270 ILE A CA 1
ATOM 2015 C C . ILE A 1 270 ? -12.711 -12.328 0.7 1 98.25 270 ILE A C 1
ATOM 2017 O O . ILE A 1 270 ? -12.82 -11.461 -0.174 1 98.25 270 ILE A O 1
ATOM 2021 N N . ALA A 1 271 ? -11.578 -12.578 1.316 1 98.12 271 ALA A N 1
ATOM 2022 C CA . ALA A 1 271 ? -10.297 -12.016 0.911 1 98.12 271 ALA A CA 1
ATOM 2023 C C . ALA A 1 271 ? -9.188 -13.055 0.984 1 98.12 271 ALA A C 1
ATOM 2025 O O . ALA A 1 271 ? -9.125 -13.844 1.936 1 98.12 271 ALA A O 1
ATOM 2026 N N . ASP A 1 272 ? -8.367 -13.117 -0.074 1 97.44 272 ASP A N 1
ATOM 2027 C CA . ASP A 1 272 ? -7.152 -13.922 0.011 1 97.44 272 ASP A CA 1
ATOM 2028 C C . ASP A 1 272 ? -5.961 -13.078 0.456 1 97.44 272 ASP A C 1
ATOM 2030 O O . ASP A 1 272 ? -6.125 -11.914 0.826 1 97.44 272 ASP A O 1
ATOM 2034 N N . ASN A 1 273 ? -4.785 -13.719 0.571 1 96.25 273 ASN A N 1
ATOM 2035 C CA . ASN A 1 273 ? -3.543 -13.039 0.921 1 96.25 273 ASN A CA 1
ATOM 2036 C C . ASN A 1 273 ? -3.725 -12.125 2.131 1 96.25 273 ASN A C 1
ATOM 2038 O O . ASN A 1 273 ? -3.314 -10.969 2.107 1 96.25 273 ASN A O 1
ATOM 2042 N N . VAL A 1 274 ? -4.426 -12.641 3.15 1 96.69 274 VAL A N 1
ATOM 2043 C CA . VAL A 1 274 ? -4.582 -11.914 4.406 1 96.69 274 VAL A CA 1
ATOM 2044 C C . VAL A 1 274 ? -3.213 -11.68 5.043 1 96.69 274 VAL A C 1
ATOM 2046 O O . VAL A 1 274 ? -2.436 -12.617 5.223 1 96.69 274 VAL A O 1
ATOM 2049 N N . PRO A 1 275 ? -2.938 -10.367 5.285 1 93.81 275 PRO A N 1
ATOM 2050 C CA . PRO A 1 275 ? -1.67 -10.164 5.992 1 93.81 275 PRO A CA 1
ATOM 2051 C C . PRO A 1 275 ? -1.632 -10.859 7.352 1 93.81 275 PRO A C 1
ATOM 2053 O O . PRO A 1 275 ? -2.621 -10.836 8.086 1 93.81 275 PRO A O 1
ATOM 2056 N N . TYR A 1 276 ? -0.48 -11.414 7.707 1 94.44 276 TYR A N 1
ATOM 2057 C CA . TYR A 1 276 ? -0.353 -12.227 8.914 1 94.44 276 TYR A CA 1
ATOM 2058 C C . TYR A 1 276 ? -0.634 -11.398 10.164 1 94.44 276 TYR A C 1
ATOM 2060 O O . TYR A 1 276 ? -1.209 -11.898 11.133 1 94.44 276 TYR A O 1
ATOM 2068 N N . ALA A 1 277 ? -0.288 -10.172 10.148 1 88.38 277 ALA A N 1
ATOM 2069 C CA . ALA A 1 277 ? -0.435 -9.289 11.305 1 88.38 277 ALA A CA 1
ATOM 2070 C C . ALA A 1 277 ? -1.907 -9.016 11.609 1 88.38 277 ALA A C 1
ATOM 2072 O O . ALA A 1 277 ? -2.248 -8.539 12.688 1 88.38 277 ALA A O 1
ATOM 2073 N N . ASN A 1 278 ? -2.828 -9.266 10.68 1 92.69 278 ASN A N 1
ATOM 2074 C CA . ASN A 1 278 ? -4.238 -8.922 10.828 1 92.69 278 ASN A CA 1
ATOM 2075 C C . ASN A 1 278 ? -5.086 -10.156 11.141 1 92.69 278 ASN A C 1
ATOM 2077 O O . ASN A 1 278 ? -6.301 -10.055 11.32 1 92.69 278 ASN A O 1
ATOM 2081 N N . ILE A 1 279 ? -4.492 -11.328 11.266 1 95.5 279 ILE A N 1
ATOM 2082 C CA . ILE A 1 279 ? -5.211 -12.586 11.43 1 95.5 279 ILE A CA 1
ATOM 2083 C C . ILE A 1 279 ? -6.059 -12.539 12.703 1 95.5 279 ILE A C 1
ATOM 2085 O O . ILE A 1 279 ? -7.27 -12.773 12.656 1 95.5 279 ILE A O 1
ATOM 2089 N N . ASP A 1 280 ? -5.48 -12.188 13.828 1 92.69 280 ASP A N 1
ATOM 2090 C CA . ASP A 1 280 ? -6.188 -12.203 15.102 1 92.69 280 ASP A CA 1
ATOM 2091 C C . ASP A 1 280 ? -7.312 -11.164 15.117 1 92.69 280 ASP A C 1
ATOM 2093 O O . ASP A 1 280 ? -8.398 -11.438 15.633 1 92.69 280 ASP A O 1
ATOM 2097 N N . GLN A 1 281 ? -6.992 -10.023 14.578 1 88.88 281 GLN A N 1
ATOM 2098 C CA . GLN A 1 281 ? -7.984 -8.961 14.523 1 88.88 281 GLN A CA 1
ATOM 2099 C C . GLN A 1 281 ? -9.203 -9.375 13.703 1 88.88 281 GLN A C 1
ATOM 2101 O O . GLN A 1 281 ? -10.344 -9.117 14.094 1 88.88 281 GLN A O 1
ATOM 2106 N N . LEU A 1 282 ? -9 -10.016 12.578 1 94.56 282 LEU A N 1
ATOM 2107 C CA . LEU A 1 282 ? -10.086 -10.445 11.711 1 94.56 282 LEU A CA 1
ATOM 2108 C C . LEU A 1 282 ? -10.883 -11.57 12.359 1 94.56 282 LEU A C 1
ATOM 2110 O O . LEU A 1 282 ? -12.117 -11.586 12.297 1 94.56 282 LEU A O 1
ATOM 2114 N N . LYS A 1 283 ? -10.188 -12.477 13.023 1 95.38 283 LYS A N 1
ATOM 2115 C CA . LYS A 1 283 ? -10.875 -13.547 13.734 1 95.38 283 LYS A CA 1
ATOM 2116 C C . LYS A 1 283 ? -11.758 -12.984 14.852 1 95.38 283 LYS A C 1
ATOM 2118 O O . LYS A 1 283 ? -12.914 -13.391 15 1 95.38 283 LYS A O 1
ATOM 2123 N N . SER A 1 284 ? -11.211 -12.039 15.539 1 89.94 284 SER A N 1
ATOM 2124 C CA . SER A 1 284 ? -11.93 -11.445 16.656 1 89.94 284 SER A CA 1
ATOM 2125 C C . SER A 1 284 ? -13.148 -10.664 16.188 1 89.94 284 SER A C 1
ATOM 2127 O O . SER A 1 284 ? -14.086 -10.43 16.953 1 89.94 284 SER A O 1
ATOM 2129 N N . SER A 1 285 ? -13.117 -10.352 14.953 1 91 285 SER A N 1
ATOM 2130 C CA . SER A 1 285 ? -14.227 -9.602 14.383 1 91 285 SER A CA 1
ATOM 2131 C C . SER A 1 285 ? -15.312 -10.531 13.859 1 91 285 SER A C 1
ATOM 2133 O O . SER A 1 285 ? -16.297 -10.078 13.266 1 91 285 SER A O 1
ATOM 2135 N N . GLY A 1 286 ? -15.109 -11.812 13.984 1 93.81 286 GLY A N 1
ATOM 2136 C CA . GLY A 1 286 ? -16.141 -12.773 13.633 1 93.81 286 GLY A CA 1
ATOM 2137 C C . GLY A 1 286 ? -15.883 -13.461 12.305 1 93.81 286 GLY A C 1
ATOM 2138 O O . GLY A 1 286 ? -16.688 -14.281 11.859 1 93.81 286 GLY A O 1
ATOM 2139 N N . LEU A 1 287 ? -14.766 -13.156 11.68 1 97.38 287 LEU A N 1
ATOM 2140 C CA . LEU A 1 287 ? -14.43 -13.812 10.422 1 97.38 287 LEU A CA 1
ATOM 2141 C C . LEU A 1 287 ? -13.734 -15.148 10.664 1 97.38 287 LEU A C 1
ATOM 2143 O O . LEU A 1 287 ? -13.102 -15.336 11.703 1 97.38 287 LEU A O 1
ATOM 2147 N N . THR A 1 288 ? -13.953 -16.062 9.688 1 98.31 288 THR A N 1
ATOM 2148 C CA . THR A 1 288 ? -13.078 -17.234 9.609 1 98.31 288 THR A CA 1
ATOM 2149 C C . THR A 1 288 ? -11.789 -16.906 8.859 1 98.31 288 THR A C 1
ATOM 2151 O O . THR A 1 288 ? -11.828 -16.281 7.797 1 98.31 288 THR A O 1
ATOM 2154 N N . VAL A 1 289 ? -10.68 -17.172 9.477 1 98.19 289 VAL A N 1
ATOM 2155 C CA . VAL A 1 289 ? -9.375 -17.031 8.836 1 98.19 289 VAL A CA 1
ATOM 2156 C C . VAL A 1 289 ? -8.641 -18.375 8.859 1 98.19 289 VAL A C 1
ATOM 2158 O O . VAL A 1 289 ? -8.336 -18.906 9.938 1 98.19 289 VAL A O 1
ATOM 2161 N N . GLU A 1 290 ? -8.406 -18.938 7.688 1 97.62 290 GLU A N 1
ATOM 2162 C CA . GLU A 1 290 ? -7.742 -20.234 7.574 1 97.62 290 GLU A CA 1
ATOM 2163 C C . GLU A 1 290 ? -6.605 -20.188 6.555 1 97.62 290 GLU A C 1
ATOM 2165 O O . GLU A 1 290 ? -6.605 -19.344 5.656 1 97.62 290 GLU A O 1
ATOM 2170 N N . GLY A 1 291 ? -5.684 -21.047 6.797 1 95.5 291 GLY A N 1
ATOM 2171 C CA . GLY A 1 291 ? -4.516 -21.062 5.934 1 95.5 291 GLY A CA 1
ATOM 2172 C C . GLY A 1 291 ? -4.359 -22.375 5.176 1 95.5 291 GLY A C 1
ATOM 2173 O O . GLY A 1 291 ? -4.953 -23.391 5.547 1 95.5 291 GLY A O 1
ATOM 2174 N N . GLY A 1 292 ? -3.701 -22.297 4.062 1 93.69 292 GLY A N 1
ATOM 2175 C CA . GLY A 1 292 ? -3.229 -23.453 3.309 1 93.69 292 GLY A CA 1
ATOM 2176 C C . GLY A 1 292 ? -1.726 -23.453 3.104 1 93.69 292 GLY A C 1
ATOM 2177 O O . GLY A 1 292 ? -1.147 -22.453 2.691 1 93.69 292 GLY A O 1
ATOM 2178 N N . LYS A 1 293 ? -1.175 -24.578 3.537 1 89.69 293 LYS A N 1
ATOM 2179 C CA . LYS A 1 293 ? 0.246 -24.781 3.264 1 89.69 293 LYS A CA 1
ATOM 2180 C C . LYS A 1 293 ? 0.461 -25.375 1.875 1 89.69 293 LYS A C 1
ATOM 2182 O O . LYS A 1 293 ? -0.434 -26.016 1.324 1 89.69 293 LYS A O 1
ATOM 2187 N N . GLY A 1 294 ? 1.58 -25.062 1.328 1 86.75 294 GLY A N 1
ATOM 2188 C CA . GLY A 1 294 ? 1.938 -25.578 0.014 1 86.75 294 GLY A CA 1
ATOM 2189 C C . GLY A 1 294 ? 3.262 -25.047 -0.493 1 86.75 294 GLY A C 1
ATOM 2190 O O . GLY A 1 294 ? 4.195 -24.828 0.286 1 86.75 294 GLY A O 1
ATOM 2191 N N . MET A 1 295 ? 3.248 -24.938 -1.832 1 91 295 MET A N 1
ATOM 2192 C CA . MET A 1 295 ? 4.504 -24.594 -2.496 1 91 295 MET A CA 1
ATOM 2193 C C . MET A 1 295 ? 4.656 -23.094 -2.65 1 91 295 MET A C 1
ATOM 2195 O O . MET A 1 295 ? 5.457 -22.625 -3.457 1 91 295 MET A O 1
ATOM 2199 N N . ASN A 1 296 ? 3.771 -22.359 -1.904 1 95.31 296 ASN A N 1
ATOM 2200 C CA . ASN A 1 296 ? 3.998 -20.922 -1.938 1 95.31 296 ASN A CA 1
ATOM 2201 C C . ASN A 1 296 ? 5.316 -20.547 -1.27 1 95.31 296 ASN A C 1
ATOM 2203 O O . ASN A 1 296 ? 5.586 -20.953 -0.139 1 95.31 296 ASN A O 1
ATOM 2207 N N . HIS A 1 297 ? 6.121 -19.781 -1.998 1 97.56 297 HIS A N 1
ATOM 2208 C CA . HIS A 1 297 ? 7.422 -19.453 -1.433 1 97.56 297 HIS A CA 1
ATOM 2209 C C . HIS A 1 297 ? 7.949 -18.141 -2.01 1 97.56 297 HIS A C 1
ATOM 2211 O O . HIS A 1 297 ? 7.488 -17.688 -3.061 1 97.56 297 HIS A O 1
ATOM 2217 N N . MET A 1 298 ? 8.797 -17.5 -1.282 1 98.06 298 MET A N 1
ATOM 2218 C CA . MET A 1 298 ? 9.648 -16.453 -1.818 1 98.06 298 MET A CA 1
ATOM 2219 C C . MET A 1 298 ? 10.961 -17.016 -2.352 1 98.06 298 MET A C 1
ATOM 2221 O O . MET A 1 298 ? 11.648 -17.766 -1.647 1 98.06 298 MET A O 1
ATOM 2225 N N . PHE A 1 299 ? 11.273 -16.641 -3.562 1 98.44 299 PHE A N 1
ATOM 2226 C CA . PHE A 1 299 ? 12.539 -17.094 -4.133 1 98.44 299 PHE A CA 1
ATOM 2227 C C . PHE A 1 299 ? 13.453 -15.898 -4.402 1 98.44 299 PHE A C 1
ATOM 2229 O O . PHE A 1 299 ? 13 -14.758 -4.461 1 98.44 299 PHE A O 1
ATOM 2236 N N . LEU A 1 300 ? 14.68 -16.188 -4.484 1 98.81 300 LEU A N 1
ATOM 2237 C CA . LEU A 1 300 ? 15.664 -15.312 -5.117 1 98.81 300 LEU A CA 1
ATOM 2238 C C . LEU A 1 300 ? 16.062 -15.852 -6.484 1 98.81 300 LEU A C 1
ATOM 2240 O O . LEU A 1 300 ? 16.25 -17.062 -6.652 1 98.81 300 LEU A O 1
ATOM 2244 N N . MET A 1 301 ? 16.062 -15 -7.434 1 98.75 301 MET A N 1
ATOM 2245 C CA . MET A 1 301 ? 16.531 -15.305 -8.781 1 98.75 301 MET A CA 1
ATOM 2246 C C . MET A 1 301 ? 17.734 -14.453 -9.141 1 98.75 301 MET A C 1
ATOM 2248 O O . MET A 1 301 ? 17.719 -13.234 -8.961 1 98.75 301 MET A O 1
ATOM 2252 N N . PHE A 1 302 ? 18.812 -15.094 -9.586 1 98.81 302 PHE A N 1
ATOM 2253 C CA . PHE A 1 302 ? 20.062 -14.414 -9.875 1 98.81 302 PHE A CA 1
ATOM 2254 C C . PHE A 1 302 ? 20.297 -14.328 -11.375 1 98.81 302 PHE A C 1
ATOM 2256 O O . PHE A 1 302 ? 20.016 -15.273 -12.109 1 98.81 302 PHE A O 1
ATOM 2263 N N . ASN A 1 303 ? 20.797 -13.18 -11.852 1 98.38 303 ASN A N 1
ATOM 2264 C CA . ASN A 1 303 ? 21.25 -13.023 -13.227 1 98.38 303 ASN A CA 1
ATOM 2265 C C . ASN A 1 303 ? 22.625 -13.633 -13.438 1 98.38 303 ASN A C 1
ATOM 2267 O O . ASN A 1 303 ? 23.641 -13 -13.156 1 98.38 303 ASN A O 1
ATOM 2271 N N . THR A 1 304 ? 22.703 -14.773 -14.055 1 98.06 304 THR A N 1
ATOM 2272 C CA . THR A 1 304 ? 23.969 -15.492 -14.156 1 98.06 304 THR A CA 1
ATOM 2273 C C . THR A 1 304 ? 24.828 -14.914 -15.273 1 98.06 304 THR A C 1
ATOM 2275 O O . THR A 1 304 ? 26 -15.258 -15.398 1 98.06 304 THR A O 1
ATOM 2278 N N . ALA A 1 305 ? 24.234 -14.047 -16.078 1 97.12 305 ALA A N 1
ATOM 2279 C CA . ALA A 1 305 ? 25.031 -13.344 -17.078 1 97.12 305 ALA A CA 1
ATOM 2280 C C . ALA A 1 305 ? 25.844 -12.219 -16.453 1 97.12 305 ALA A C 1
ATOM 2282 O O . ALA A 1 305 ? 26.797 -11.719 -17.047 1 97.12 305 ALA A O 1
ATOM 2283 N N . ASN A 1 306 ? 25.375 -11.727 -15.344 1 96.12 306 ASN A N 1
ATOM 2284 C CA . ASN A 1 306 ? 26.172 -10.805 -14.547 1 96.12 306 ASN A CA 1
ATOM 2285 C C . ASN A 1 306 ? 27.359 -11.508 -13.891 1 96.12 306 ASN A C 1
ATOM 2287 O O . ASN A 1 306 ? 27.188 -12.453 -13.125 1 96.12 306 ASN A O 1
ATOM 2291 N N . ARG A 1 307 ? 28.578 -11.07 -14.109 1 94.81 307 ARG A N 1
ATOM 2292 C CA . ARG A 1 307 ? 29.797 -11.742 -13.68 1 94.81 307 ARG A CA 1
ATOM 2293 C C . ARG A 1 307 ? 29.812 -11.945 -12.164 1 94.81 307 ARG A C 1
ATOM 2295 O O . ARG A 1 307 ? 30.344 -12.938 -11.672 1 94.81 307 ARG A O 1
ATOM 2302 N N . GLN A 1 308 ? 29.188 -11.062 -11.461 1 95.25 308 GLN A N 1
ATOM 2303 C CA . GLN A 1 308 ? 29.188 -11.125 -10 1 95.25 308 GLN A CA 1
ATOM 2304 C C . GLN A 1 308 ? 28.359 -12.312 -9.5 1 95.25 308 GLN A C 1
ATOM 2306 O O . GLN A 1 308 ? 28.594 -12.805 -8.391 1 95.25 308 GLN A O 1
ATOM 2311 N N . PHE A 1 309 ? 27.453 -12.805 -10.359 1 97.81 309 PHE A N 1
ATOM 2312 C CA . PHE A 1 309 ? 26.547 -13.836 -9.891 1 97.81 309 PHE A CA 1
ATOM 2313 C C . PHE A 1 309 ? 26.672 -15.102 -10.727 1 97.81 309 PHE A C 1
ATOM 2315 O O . PHE A 1 309 ? 25.891 -16.047 -10.57 1 97.81 309 PHE A O 1
ATOM 2322 N N . ALA A 1 310 ? 27.656 -15.148 -11.617 1 97.31 310 ALA A N 1
ATOM 2323 C CA . ALA A 1 310 ? 27.922 -16.328 -12.438 1 97.31 310 ALA A CA 1
ATOM 2324 C C . ALA A 1 310 ? 28.453 -17.469 -11.586 1 97.31 310 ALA A C 1
ATOM 2326 O O . ALA A 1 310 ? 28.172 -18.641 -11.859 1 97.31 310 ALA A O 1
ATOM 2327 N N . ASP A 1 311 ? 29.219 -17.125 -10.547 1 97.88 311 ASP A N 1
ATOM 2328 C CA . ASP A 1 311 ? 29.797 -18.125 -9.641 1 97.88 311 ASP A CA 1
ATOM 2329 C C . ASP A 1 311 ? 28.781 -18.594 -8.609 1 97.88 311 ASP A C 1
ATOM 2331 O O . ASP A 1 311 ? 28.266 -17.797 -7.82 1 97.88 311 ASP A O 1
ATOM 2335 N N . PRO A 1 312 ? 28.516 -19.906 -8.547 1 98.31 312 PRO A N 1
ATOM 2336 C CA . PRO A 1 312 ? 27.516 -20.406 -7.594 1 98.31 312 PRO A CA 1
ATOM 2337 C C . PRO A 1 312 ? 27.875 -20.078 -6.145 1 98.31 312 PRO A C 1
ATOM 2339 O O . PRO A 1 312 ? 26.984 -19.969 -5.297 1 98.31 312 PRO A O 1
ATOM 2342 N N . ARG A 1 313 ? 29.234 -19.906 -5.852 1 98 313 ARG A N 1
ATOM 2343 C CA . ARG A 1 313 ? 29.656 -19.609 -4.48 1 98 313 ARG A CA 1
ATOM 2344 C C . ARG A 1 313 ? 29.078 -18.281 -4.016 1 98 313 ARG A C 1
ATOM 2346 O O . ARG A 1 313 ? 28.766 -18.109 -2.834 1 98 313 ARG A O 1
ATOM 2353 N N . VAL A 1 314 ? 28.891 -17.25 -4.922 1 98.81 314 VAL A N 1
ATOM 2354 C CA . VAL A 1 314 ? 28.328 -15.953 -4.582 1 98.81 314 VAL A CA 1
ATOM 2355 C C . VAL A 1 314 ? 26.828 -16.094 -4.289 1 98.81 314 VAL A C 1
ATOM 2357 O O . VAL A 1 314 ? 26.328 -15.57 -3.295 1 98.81 314 VAL A O 1
ATOM 2360 N N . ARG A 1 315 ? 26.125 -16.875 -5.109 1 98.81 315 ARG A N 1
ATOM 2361 C CA . ARG A 1 315 ? 24.688 -17.109 -4.914 1 98.81 315 ARG A CA 1
ATOM 2362 C C . ARG A 1 315 ? 24.438 -17.859 -3.609 1 98.81 315 ARG A C 1
ATOM 2364 O O . ARG A 1 315 ? 23.547 -17.484 -2.84 1 98.81 315 ARG A O 1
ATOM 2371 N N . GLN A 1 316 ? 25.25 -18.859 -3.361 1 98.81 316 GLN A N 1
ATOM 2372 C CA . GLN A 1 316 ? 25.156 -19.641 -2.127 1 98.81 316 GLN A CA 1
ATOM 2373 C C . GLN A 1 316 ? 25.406 -18.75 -0.907 1 98.81 316 GLN A C 1
ATOM 2375 O O . GLN A 1 316 ? 24.688 -18.844 0.092 1 98.81 316 GLN A O 1
ATOM 2380 N N . ALA A 1 317 ? 26.422 -17.891 -1.008 1 98.81 317 ALA A N 1
ATOM 2381 C CA . ALA A 1 317 ? 26.766 -16.984 0.091 1 98.81 317 ALA A CA 1
ATOM 2382 C C . ALA A 1 317 ? 25.562 -16.109 0.455 1 98.81 317 ALA A C 1
ATOM 2384 O O . ALA A 1 317 ? 25.25 -15.945 1.634 1 98.81 317 ALA A O 1
ATOM 2385 N N . LEU A 1 318 ? 24.906 -15.602 -0.547 1 98.88 318 LEU A N 1
ATOM 2386 C CA . LEU A 1 318 ? 23.781 -14.695 -0.33 1 98.88 318 LEU A CA 1
ATOM 2387 C C . LEU A 1 318 ? 22.609 -15.438 0.292 1 98.88 318 LEU A C 1
ATOM 2389 O O . LEU A 1 318 ? 21.844 -14.859 1.067 1 98.88 318 LEU A O 1
ATOM 2393 N N . LEU A 1 319 ? 22.469 -16.719 -0.013 1 98.88 319 LEU A N 1
ATOM 2394 C CA . LEU A 1 319 ? 21.422 -17.516 0.604 1 98.88 319 LEU A CA 1
ATOM 2395 C C . LEU A 1 319 ? 21.781 -17.875 2.039 1 98.88 319 LEU A C 1
ATOM 2397 O O . LEU A 1 319 ? 20.953 -17.766 2.943 1 98.88 319 LEU A O 1
ATOM 2401 N N . TYR A 1 320 ? 23.062 -18.25 2.336 1 98.81 320 TYR A N 1
ATOM 2402 C CA . TYR A 1 320 ? 23.516 -18.594 3.68 1 98.81 320 TYR A CA 1
ATOM 2403 C C . TYR A 1 320 ? 23.422 -17.375 4.605 1 98.81 320 TYR A C 1
ATOM 2405 O O . TYR A 1 320 ? 23.266 -17.531 5.82 1 98.81 320 TYR A O 1
ATOM 2413 N N . ALA A 1 321 ? 23.484 -16.188 4.035 1 98.75 321 ALA A N 1
ATOM 2414 C CA . ALA A 1 321 ? 23.531 -14.961 4.824 1 98.75 321 ALA A CA 1
ATOM 2415 C C . ALA A 1 321 ? 22.156 -14.625 5.395 1 98.75 321 ALA A C 1
ATOM 2417 O O . ALA A 1 321 ? 22.047 -13.852 6.352 1 98.75 321 ALA A O 1
ATOM 2418 N N . ILE A 1 322 ? 21.062 -15.117 4.867 1 98.69 322 ILE A N 1
ATOM 2419 C CA . ILE A 1 322 ? 19.719 -14.688 5.215 1 98.69 322 ILE A CA 1
ATOM 2420 C C . ILE A 1 322 ? 19.281 -15.352 6.52 1 98.69 322 ILE A C 1
ATOM 2422 O O . ILE A 1 322 ? 19.266 -16.578 6.625 1 98.69 322 ILE A O 1
ATOM 2426 N N . ASP A 1 323 ? 18.922 -14.57 7.473 1 97.88 323 ASP A N 1
ATOM 2427 C CA . ASP A 1 323 ? 18.359 -15.062 8.727 1 97.88 323 ASP A CA 1
ATOM 2428 C C . ASP A 1 323 ? 16.875 -15.414 8.555 1 97.88 323 ASP A C 1
ATOM 2430 O O . ASP A 1 323 ? 16 -14.641 8.961 1 97.88 323 ASP A O 1
ATOM 2434 N N . SER A 1 324 ? 16.641 -16.609 8.094 1 97.75 324 SER A N 1
ATOM 2435 C CA . SER A 1 324 ? 15.289 -17.016 7.738 1 97.75 324 SER A CA 1
ATOM 2436 C C . SER A 1 324 ? 14.406 -17.141 8.977 1 97.75 324 SER A C 1
ATOM 2438 O O . SER A 1 324 ? 13.203 -16.875 8.914 1 97.75 324 SER A O 1
ATOM 2440 N N . LYS A 1 325 ? 14.938 -17.547 10.102 1 96.88 325 LYS A N 1
ATOM 2441 C CA . LYS A 1 325 ? 14.148 -17.625 11.328 1 96.88 325 LYS A CA 1
ATOM 2442 C C . LYS A 1 325 ? 13.648 -16.25 11.75 1 96.88 325 LYS A C 1
ATOM 2444 O O . LYS A 1 325 ? 12.477 -16.078 12.078 1 96.88 325 LYS A O 1
ATOM 2449 N N . LYS A 1 326 ? 14.578 -15.289 11.758 1 95 326 LYS A N 1
ATOM 2450 C CA . LYS A 1 326 ? 14.188 -13.922 12.062 1 95 326 LYS A CA 1
ATOM 2451 C C . LYS A 1 326 ? 13.133 -13.414 11.086 1 95 326 LYS A C 1
ATOM 2453 O O . LYS A 1 326 ? 12.172 -12.758 11.484 1 95 326 LYS A O 1
ATOM 2458 N N . MET A 1 327 ? 13.352 -13.656 9.852 1 96.12 327 MET A N 1
ATOM 2459 C CA . MET A 1 327 ? 12.406 -13.258 8.812 1 96.12 327 MET A CA 1
ATOM 2460 C C . MET A 1 327 ? 11.016 -13.82 9.102 1 96.12 327 MET A C 1
ATOM 2462 O O . MET A 1 327 ? 10.023 -13.102 9.023 1 96.12 327 MET A O 1
ATOM 2466 N N . ILE A 1 328 ? 10.922 -15.133 9.445 1 97.19 328 ILE A N 1
ATOM 2467 C CA . ILE A 1 328 ? 9.656 -15.805 9.719 1 97.19 328 ILE A CA 1
ATOM 2468 C C . ILE A 1 328 ? 9 -15.188 10.953 1 97.19 328 ILE A C 1
ATOM 2470 O O . ILE A 1 328 ? 7.797 -14.93 10.953 1 97.19 328 ILE A O 1
ATOM 2474 N N . ASP A 1 329 ? 9.75 -14.867 11.953 1 94.31 329 ASP A N 1
ATOM 2475 C CA . ASP A 1 329 ? 9.211 -14.32 13.203 1 94.31 329 ASP A CA 1
ATOM 2476 C C . ASP A 1 329 ? 8.695 -12.898 13 1 94.31 329 ASP A C 1
ATOM 2478 O O . ASP A 1 329 ? 7.586 -12.57 13.422 1 94.31 329 ASP A O 1
ATOM 2482 N N . VAL A 1 330 ? 9.492 -12.062 12.281 1 88.94 330 VAL A N 1
ATOM 2483 C CA . VAL A 1 330 ? 9.219 -10.625 12.258 1 88.94 330 VAL A CA 1
ATOM 2484 C C . VAL A 1 330 ? 8.305 -10.289 11.086 1 88.94 330 VAL A C 1
ATOM 2486 O O . VAL A 1 330 ? 7.359 -9.516 11.234 1 88.94 330 VAL A O 1
ATOM 2489 N N . ALA A 1 331 ? 8.609 -10.852 9.961 1 92.38 331 ALA A N 1
ATOM 2490 C CA . ALA A 1 331 ? 7.871 -10.484 8.758 1 92.38 331 ALA A CA 1
ATOM 2491 C C . ALA A 1 331 ? 6.66 -11.391 8.555 1 92.38 331 ALA A C 1
ATOM 2493 O O . ALA A 1 331 ? 5.574 -10.914 8.211 1 92.38 331 ALA A O 1
ATOM 2494 N N . LEU A 1 332 ? 6.785 -12.695 8.789 1 95.81 332 LEU A N 1
ATOM 2495 C CA . LEU A 1 332 ? 5.734 -13.656 8.453 1 95.81 332 LEU A CA 1
ATOM 2496 C C . LEU A 1 332 ? 4.941 -14.047 9.695 1 95.81 332 LEU A C 1
ATOM 2498 O O . LEU A 1 332 ? 3.982 -14.82 9.602 1 95.81 332 LEU A O 1
ATOM 2502 N N . LYS A 1 333 ? 5.34 -13.578 10.859 1 94.12 333 LYS A N 1
ATOM 2503 C CA . LYS A 1 333 ? 4.656 -13.797 12.125 1 94.12 333 LYS A CA 1
ATOM 2504 C C . LYS A 1 333 ? 4.465 -15.281 12.406 1 94.12 333 LYS A C 1
ATOM 2506 O O . LYS A 1 333 ? 3.379 -15.711 12.805 1 94.12 333 LYS A O 1
ATOM 2511 N N . GLY A 1 334 ? 5.414 -16.047 12.078 1 96.31 334 GLY A N 1
ATOM 2512 C CA . GLY A 1 334 ? 5.426 -17.469 12.398 1 96.31 334 GLY A CA 1
ATOM 2513 C C . GLY A 1 334 ? 4.812 -18.328 11.312 1 96.31 334 GLY A C 1
ATOM 2514 O O . GLY A 1 334 ? 4.824 -19.547 11.406 1 96.31 334 GLY A O 1
ATOM 2515 N N . HIS A 1 335 ? 4.328 -17.797 10.242 1 97 335 HIS A N 1
ATOM 2516 C CA . HIS A 1 335 ? 3.598 -18.531 9.219 1 97 335 HIS A CA 1
ATOM 2517 C C . HIS A 1 335 ? 4.496 -18.859 8.031 1 97 335 HIS A C 1
ATOM 2519 O O . HIS A 1 335 ? 4.125 -18.625 6.879 1 97 335 HIS A O 1
ATOM 2525 N N . GLY A 1 336 ? 5.609 -19.375 8.266 1 96.88 336 GLY A N 1
ATOM 2526 C CA . GLY A 1 336 ? 6.57 -19.812 7.27 1 96.88 336 GLY A CA 1
ATOM 2527 C C . GLY A 1 336 ? 7.531 -20.875 7.781 1 96.88 336 GLY A C 1
ATOM 2528 O O . GLY A 1 336 ? 7.586 -21.125 8.984 1 96.88 336 GLY A O 1
ATOM 2529 N N . THR A 1 337 ? 8.172 -21.547 6.863 1 97.25 337 THR A N 1
ATOM 2530 C CA . THR A 1 337 ? 9.219 -22.531 7.148 1 97.25 337 THR A CA 1
ATOM 2531 C C . THR A 1 337 ? 10.445 -22.281 6.273 1 97.25 337 THR A C 1
ATOM 2533 O O . THR A 1 337 ? 10.312 -22.031 5.074 1 97.25 337 THR A O 1
ATOM 2536 N N . PRO A 1 338 ? 11.609 -22.297 6.941 1 97.81 338 PRO A N 1
ATOM 2537 C CA . PRO A 1 338 ? 12.797 -22.188 6.09 1 97.81 338 PRO A CA 1
ATOM 2538 C C . PRO A 1 338 ? 12.867 -23.297 5.031 1 97.81 338 PRO A C 1
ATOM 2540 O O . PRO A 1 338 ? 12.516 -24.438 5.305 1 97.81 338 PRO A O 1
ATOM 2543 N N . SER A 1 339 ? 13.312 -22.922 3.863 1 98 339 SER A N 1
ATOM 2544 C CA . SER A 1 339 ? 13.438 -23.906 2.799 1 98 339 SER A CA 1
ATOM 2545 C C . SER A 1 339 ? 14.602 -24.875 3.066 1 98 339 SER A C 1
ATOM 2547 O O . SER A 1 339 ? 15.727 -24.438 3.305 1 98 339 SER A O 1
ATOM 2549 N N . THR A 1 340 ? 14.344 -26.172 3.049 1 98.44 340 THR A N 1
ATOM 2550 C CA . THR A 1 340 ? 15.398 -27.188 3.16 1 98.44 340 THR A CA 1
ATOM 2551 C C . THR A 1 340 ? 15.508 -27.984 1.872 1 98.44 340 THR A C 1
ATOM 2553 O O . THR A 1 340 ? 16.328 -28.906 1.779 1 98.44 340 THR A O 1
ATOM 2556 N N . SER A 1 341 ? 14.727 -27.734 0.977 1 98.38 341 SER A N 1
ATOM 2557 C CA . SER A 1 341 ? 14.656 -28.203 -0.402 1 98.38 341 SER A CA 1
ATOM 2558 C C . SER A 1 341 ? 13.844 -27.25 -1.271 1 98.38 341 SER A C 1
ATOM 2560 O O . SER A 1 341 ? 13.219 -26.312 -0.76 1 98.38 341 SER A O 1
ATOM 2562 N N . PHE A 1 342 ? 14 -27.422 -2.604 1 98.38 342 PHE A N 1
ATOM 2563 C CA . PHE A 1 342 ? 13.086 -26.672 -3.447 1 98.38 342 PHE A CA 1
ATOM 2564 C C . PHE A 1 342 ? 11.633 -27 -3.102 1 98.38 342 PHE A C 1
ATOM 2566 O O . PHE A 1 342 ? 10.781 -26.109 -3.082 1 98.38 342 PHE A O 1
ATOM 2573 N N . LEU A 1 343 ? 11.352 -28.219 -2.797 1 98.12 343 LEU A N 1
ATOM 2574 C CA . LEU A 1 343 ? 10.023 -28.688 -2.412 1 98.12 343 LEU A CA 1
ATOM 2575 C C . LEU A 1 343 ? 9.75 -28.406 -0.939 1 98.12 343 LEU A C 1
ATOM 2577 O O . LEU A 1 343 ? 10.648 -28.531 -0.104 1 98.12 343 LEU A O 1
ATOM 2581 N N . ASN A 1 344 ? 8.547 -28.016 -0.677 1 96.19 344 ASN A N 1
ATOM 2582 C CA . ASN A 1 344 ? 8.18 -27.922 0.731 1 96.19 344 ASN A CA 1
ATOM 2583 C C . ASN A 1 344 ? 8.094 -29.297 1.388 1 96.19 344 ASN A C 1
ATOM 2585 O O . ASN A 1 344 ? 8.031 -30.312 0.697 1 96.19 344 ASN A O 1
ATOM 2589 N N . GLU A 1 345 ? 8.016 -29.328 2.666 1 95.31 345 GLU A N 1
ATOM 2590 C CA . GLU A 1 345 ? 8.148 -30.547 3.441 1 95.31 345 GLU A CA 1
ATOM 2591 C C . GLU A 1 345 ? 6.926 -31.453 3.273 1 95.31 345 GLU A C 1
ATOM 2593 O O . GLU A 1 345 ? 7.008 -32.656 3.48 1 95.31 345 GLU A O 1
ATOM 2598 N N . ASP A 1 346 ? 5.812 -30.891 2.867 1 92.75 346 ASP A N 1
ATOM 2599 C CA . ASP A 1 346 ? 4.578 -31.672 2.768 1 92.75 346 ASP A CA 1
ATOM 2600 C C . ASP A 1 346 ? 4.496 -32.406 1.431 1 92.75 346 ASP A C 1
ATOM 2602 O O . ASP A 1 346 ? 3.645 -33.281 1.247 1 92.75 346 ASP A O 1
ATOM 2606 N N . ASN A 1 347 ? 5.359 -32.094 0.491 1 94.88 347 ASN A N 1
ATOM 2607 C CA . ASN A 1 347 ? 5.336 -32.781 -0.795 1 94.88 347 ASN A CA 1
ATOM 2608 C C . ASN A 1 347 ? 5.754 -34.25 -0.658 1 94.88 347 ASN A C 1
ATOM 2610 O O . ASN A 1 347 ? 6.746 -34.531 0.005 1 94.88 347 ASN A O 1
ATOM 2614 N N . PRO A 1 348 ? 5.094 -35.125 -1.318 1 93.56 348 PRO A N 1
ATOM 2615 C CA . PRO A 1 348 ? 5.41 -36.562 -1.187 1 93.56 348 PRO A CA 1
ATOM 2616 C C . PRO A 1 348 ? 6.812 -36.906 -1.683 1 93.56 348 PRO A C 1
ATOM 2618 O O . PRO A 1 348 ? 7.379 -37.906 -1.286 1 93.56 348 PRO A O 1
ATOM 2621 N N . SER A 1 349 ? 7.355 -36.094 -2.553 1 96.81 349 SER A N 1
ATOM 2622 C CA . SER A 1 349 ? 8.68 -36.344 -3.105 1 96.81 349 SER A CA 1
ATOM 2623 C C . SER A 1 349 ? 9.758 -35.625 -2.316 1 96.81 349 SER 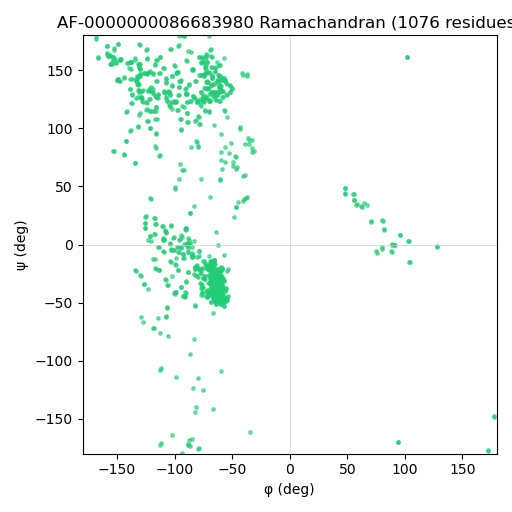A C 1
ATOM 2625 O O . SER A 1 349 ? 10.93 -35.594 -2.721 1 96.81 349 SER A O 1
ATOM 2627 N N . TYR A 1 350 ? 9.391 -35.062 -1.278 1 97.44 350 TYR A N 1
ATOM 2628 C CA . TYR A 1 350 ? 10.32 -34.25 -0.499 1 97.44 350 TYR A CA 1
ATOM 2629 C C . TYR A 1 350 ? 11.43 -35.125 0.087 1 97.44 350 TYR A C 1
ATOM 2631 O O . TYR A 1 350 ? 11.188 -36.219 0.554 1 97.44 350 TYR A O 1
ATOM 2639 N N . ARG A 1 351 ? 12.508 -34.625 0.024 1 97.81 351 ARG A N 1
ATOM 2640 C CA . ARG A 1 351 ? 13.688 -34.969 0.809 1 97.81 351 ARG A CA 1
ATOM 2641 C C . ARG A 1 351 ? 14.57 -33.719 1.029 1 97.81 351 ARG A C 1
ATOM 2643 O O . ARG A 1 351 ? 14.688 -32.875 0.147 1 97.81 351 ARG A O 1
ATOM 2650 N N . LYS A 1 352 ? 15.125 -33.688 2.238 1 98.19 352 LYS A N 1
ATOM 2651 C CA . LYS A 1 352 ? 16.094 -32.625 2.455 1 98.19 352 LYS A CA 1
ATOM 2652 C C . LYS A 1 352 ? 17.156 -32.594 1.362 1 98.19 352 LYS A C 1
ATOM 2654 O O . LYS A 1 352 ? 17.688 -33.656 0.996 1 98.19 352 LYS A O 1
ATOM 2659 N N . ALA A 1 353 ? 17.422 -31.422 0.785 1 98.44 353 ALA A N 1
ATOM 2660 C CA . ALA A 1 353 ? 18.422 -31.328 -0.273 1 98.44 353 ALA A CA 1
ATOM 2661 C C . ALA A 1 353 ? 19.812 -31.578 0.275 1 98.44 353 ALA A C 1
ATOM 2663 O O . ALA A 1 353 ? 20.047 -31.5 1.485 1 98.44 353 ALA A O 1
ATOM 2664 N N . SER A 1 354 ? 20.734 -31.875 -0.622 1 98 354 SER A N 1
ATOM 2665 C CA . SER A 1 354 ? 22.125 -32.094 -0.245 1 98 354 SER A CA 1
ATOM 2666 C C . SER A 1 354 ? 22.766 -30.781 0.238 1 98 354 SER A C 1
ATOM 2668 O O . SER A 1 354 ? 23.688 -30.812 1.045 1 98 354 SER A O 1
ATOM 2670 N N . THR A 1 355 ? 22.281 -29.719 -0.232 1 98.12 355 THR A N 1
ATOM 2671 C CA . THR A 1 355 ? 22.688 -28.391 0.217 1 98.12 355 THR A CA 1
ATOM 2672 C C . THR A 1 355 ? 21.516 -27.625 0.812 1 98.12 355 THR A C 1
ATOM 2674 O O . THR A 1 355 ? 20.516 -27.375 0.124 1 98.12 355 THR A O 1
ATOM 2677 N N . VAL A 1 356 ? 21.578 -27.344 2.082 1 98.44 356 VAL A N 1
ATOM 2678 C CA . VAL A 1 356 ? 20.562 -26.562 2.789 1 98.44 356 VAL A CA 1
ATOM 2679 C C . VAL A 1 356 ? 21.172 -25.25 3.258 1 98.44 356 VAL A C 1
ATOM 2681 O O . VAL A 1 356 ? 22.25 -25.219 3.852 1 98.44 356 VAL A O 1
ATOM 2684 N N . TYR A 1 357 ? 20.547 -24.141 2.969 1 98.56 357 TYR A N 1
ATOM 2685 C CA . TYR A 1 357 ? 21.078 -22.812 3.262 1 98.56 357 TYR A CA 1
ATOM 2686 C C . TYR A 1 357 ? 20.594 -22.328 4.617 1 98.56 357 TYR A C 1
ATOM 2688 O O . TYR A 1 357 ? 19.922 -21.297 4.703 1 98.56 357 TYR A O 1
ATOM 2696 N N . ALA A 1 358 ? 21.016 -23.062 5.664 1 98 358 ALA A N 1
ATOM 2697 C CA . ALA A 1 358 ? 20.812 -22.578 7.027 1 98 358 ALA A CA 1
ATOM 2698 C C . ALA A 1 358 ? 21.609 -21.312 7.289 1 98 358 ALA A C 1
ATOM 2700 O O . ALA A 1 358 ? 22.703 -21.141 6.754 1 98 358 ALA A O 1
ATOM 2701 N N . TYR A 1 359 ? 21.047 -20.5 8.156 1 98.44 359 TYR A N 1
ATOM 2702 C CA . TYR A 1 359 ? 21.688 -19.219 8.461 1 98.44 359 TYR A CA 1
ATOM 2703 C C . TYR A 1 359 ? 23.109 -19.438 8.969 1 98.44 359 TYR A C 1
ATOM 2705 O O . TYR A 1 359 ? 23.312 -20.031 10.031 1 98.44 359 TYR A O 1
ATOM 2713 N N . ASP A 1 360 ? 24.062 -18.969 8.227 1 98.75 360 ASP A N 1
ATOM 2714 C CA . ASP A 1 360 ? 25.484 -19.078 8.547 1 98.75 360 ASP A CA 1
ATOM 2715 C C . ASP A 1 360 ? 26.297 -17.953 7.914 1 98.75 360 ASP A C 1
ATOM 2717 O O . ASP A 1 360 ? 26.969 -18.141 6.898 1 98.75 360 ASP A O 1
ATOM 2721 N N . PRO A 1 361 ? 26.266 -16.781 8.578 1 98.31 361 PRO A N 1
ATOM 2722 C CA . PRO A 1 361 ? 26.938 -15.617 8.016 1 98.31 361 PRO A CA 1
ATOM 2723 C C . PRO A 1 361 ? 28.453 -15.836 7.844 1 98.31 361 PRO A C 1
ATOM 2725 O O . PRO A 1 361 ? 29.047 -15.297 6.918 1 98.31 361 PRO A O 1
ATOM 2728 N N . ASP A 1 362 ? 29.094 -16.609 8.719 1 98.56 362 ASP A N 1
ATOM 2729 C CA . ASP A 1 362 ? 30.531 -16.875 8.594 1 98.56 362 ASP A CA 1
ATOM 2730 C C . ASP A 1 362 ? 30.828 -17.688 7.336 1 98.56 362 ASP A C 1
ATOM 2732 O O . ASP A 1 362 ? 31.766 -17.391 6.602 1 98.56 362 ASP A O 1
ATOM 2736 N N . LYS A 1 363 ? 30.016 -18.688 7.141 1 98.62 363 LYS A N 1
ATOM 2737 C CA . LYS A 1 363 ? 30.156 -19.453 5.91 1 98.62 363 LYS A CA 1
ATOM 2738 C C . LYS A 1 363 ? 29.938 -18.578 4.684 1 98.62 363 LYS A C 1
ATOM 2740 O O . LYS A 1 363 ? 30.641 -18.719 3.68 1 98.62 363 LYS A O 1
ATOM 2745 N N . ALA A 1 364 ? 28.938 -17.719 4.695 1 98.75 364 ALA A N 1
ATOM 2746 C CA . ALA A 1 364 ? 28.656 -16.797 3.604 1 98.75 364 ALA A CA 1
ATOM 2747 C C . ALA A 1 364 ? 29.891 -15.945 3.279 1 98.75 364 ALA A C 1
ATOM 2749 O O . ALA A 1 364 ? 30.281 -15.836 2.117 1 98.75 364 ALA A O 1
ATOM 2750 N N . LYS A 1 365 ? 30.516 -15.383 4.309 1 98.44 365 LYS A N 1
ATOM 2751 C CA . LYS A 1 365 ? 31.719 -14.578 4.121 1 98.44 365 LYS A CA 1
ATOM 2752 C C . LYS A 1 365 ? 32.844 -15.398 3.5 1 98.44 365 LYS A C 1
ATOM 2754 O O . LYS A 1 365 ? 33.531 -14.922 2.604 1 98.44 365 LYS A O 1
ATOM 2759 N N . SER A 1 366 ? 33 -16.562 4.027 1 98.44 366 SER A N 1
ATOM 2760 C CA . SER A 1 366 ? 34.062 -17.438 3.527 1 98.44 366 SER A CA 1
ATOM 2761 C C . SER A 1 366 ? 33.844 -17.766 2.049 1 98.44 366 SER A C 1
ATOM 2763 O O . SER A 1 366 ? 34.812 -17.812 1.279 1 98.44 366 SER A O 1
ATOM 2765 N N . LEU A 1 367 ? 32.625 -17.984 1.663 1 98.69 367 LEU A N 1
ATOM 2766 C CA . LEU A 1 367 ? 32.281 -18.297 0.274 1 98.69 367 LEU A CA 1
ATOM 2767 C C . LEU A 1 367 ? 32.562 -17.109 -0.63 1 98.69 367 LEU A C 1
ATOM 2769 O O . LEU A 1 367 ? 33.094 -17.266 -1.736 1 98.69 367 LEU A O 1
ATOM 2773 N N . LEU A 1 368 ? 32.219 -15.891 -0.217 1 98.38 368 LEU A N 1
ATOM 2774 C CA . LEU A 1 368 ? 32.5 -14.695 -0.991 1 98.38 368 LEU A CA 1
ATOM 2775 C C . LEU A 1 368 ? 34 -14.531 -1.182 1 98.38 368 LEU A C 1
ATOM 2777 O O . LEU A 1 368 ? 34.469 -14.242 -2.289 1 98.38 368 LEU A O 1
ATOM 2781 N N . ALA A 1 369 ? 34.75 -14.766 -0.098 1 97.88 369 ALA A N 1
ATOM 2782 C CA . ALA A 1 369 ? 36.188 -14.672 -0.17 1 97.88 369 ALA A CA 1
ATOM 2783 C C . ALA A 1 369 ? 36.75 -15.695 -1.148 1 97.88 369 ALA A C 1
ATOM 2785 O O . ALA A 1 369 ? 37.625 -15.367 -1.951 1 97.88 369 ALA A O 1
ATOM 2786 N N . ALA A 1 370 ? 36.312 -16.906 -1.079 1 98.19 370 ALA A N 1
ATOM 2787 C CA . ALA A 1 370 ? 36.781 -17.984 -1.955 1 98.19 370 ALA A CA 1
ATOM 2788 C C . ALA A 1 370 ? 36.469 -17.656 -3.416 1 98.19 370 ALA A C 1
ATOM 2790 O O . ALA A 1 370 ? 37.219 -18.062 -4.312 1 98.19 370 ALA A O 1
ATOM 2791 N N . ALA A 1 371 ? 35.406 -16.906 -3.645 1 97.69 371 ALA A N 1
ATOM 2792 C CA . ALA A 1 371 ? 35 -16.531 -5 1 97.69 371 ALA A CA 1
ATOM 2793 C C . ALA A 1 371 ? 35.75 -15.289 -5.465 1 97.69 371 ALA A C 1
ATOM 2795 O O . ALA A 1 371 ? 35.625 -14.859 -6.617 1 97.69 371 ALA A O 1
ATOM 2796 N N . GLY A 1 372 ? 36.5 -14.625 -4.566 1 97 372 GLY A N 1
ATOM 2797 C CA . GLY A 1 372 ? 37.281 -13.43 -4.887 1 97 372 GLY A CA 1
ATOM 2798 C C . GLY A 1 372 ? 36.438 -12.164 -4.895 1 97 372 GLY A C 1
ATOM 2799 O O . GLY A 1 372 ? 36.75 -11.203 -5.594 1 97 372 GLY A O 1
ATOM 2800 N N . VAL A 1 373 ? 35.312 -12.195 -4.258 1 95.88 373 VAL A N 1
ATOM 2801 C CA . VAL A 1 373 ? 34.375 -11.062 -4.262 1 95.88 373 VAL A CA 1
ATOM 2802 C C . VAL A 1 373 ? 34.5 -10.297 -2.947 1 95.88 373 VAL A C 1
ATOM 2804 O O . VAL A 1 373 ? 34.406 -10.891 -1.869 1 95.88 373 VAL A O 1
ATOM 2807 N N . SER A 1 374 ? 34.781 -9.117 -2.992 1 91.94 374 SER A N 1
ATOM 2808 C CA . SER A 1 374 ? 34.781 -8.195 -1.858 1 91.94 374 SER A CA 1
ATOM 2809 C C . SER A 1 374 ? 34 -6.922 -2.184 1 91.94 374 SER A C 1
ATOM 2811 O O . SER A 1 374 ? 33.969 -6.477 -3.334 1 91.94 374 SER A O 1
ATOM 2813 N N . GLY A 1 375 ? 33.344 -6.398 -1.19 1 91.19 375 GLY A N 1
ATOM 2814 C CA . GLY A 1 375 ? 32.625 -5.137 -1.372 1 91.19 375 GLY A CA 1
ATOM 2815 C C . GLY A 1 375 ? 31.484 -5.223 -2.348 1 91.19 375 GLY A C 1
ATOM 2816 O O . GLY A 1 375 ? 31.266 -4.316 -3.152 1 91.19 375 GLY A O 1
ATOM 2817 N N . LEU A 1 376 ? 30.781 -6.332 -2.396 1 96.25 376 LEU A N 1
ATOM 2818 C CA . LEU A 1 376 ? 29.656 -6.566 -3.303 1 96.25 376 LEU A CA 1
ATOM 2819 C C . LEU A 1 376 ? 28.516 -5.602 -3.012 1 96.25 376 LEU A C 1
ATOM 2821 O O . LEU A 1 376 ? 28.172 -5.375 -1.85 1 96.25 376 LEU A O 1
ATOM 2825 N N . THR A 1 377 ? 28.016 -4.914 -4.035 1 96.12 377 THR A N 1
ATOM 2826 C CA . THR A 1 377 ? 26.812 -4.102 -3.988 1 96.12 377 THR A CA 1
ATOM 2827 C C . THR A 1 377 ? 25.688 -4.758 -4.785 1 96.12 377 THR A C 1
ATOM 2829 O O . THR A 1 377 ? 25.891 -5.191 -5.922 1 96.12 377 THR A O 1
ATOM 2832 N N . VAL A 1 378 ? 24.516 -4.848 -4.168 1 97.75 378 VAL A N 1
ATOM 2833 C CA . VAL A 1 378 ? 23.422 -5.566 -4.816 1 97.75 378 VAL A CA 1
ATOM 2834 C C . VAL A 1 378 ? 22.172 -4.695 -4.836 1 97.75 378 VAL A C 1
ATOM 2836 O O . VAL A 1 378 ? 21.766 -4.152 -3.807 1 97.75 378 VAL A O 1
ATOM 2839 N N . THR A 1 379 ? 21.609 -4.496 -5.969 1 97 379 THR A N 1
ATOM 2840 C CA . THR A 1 379 ? 20.234 -4.035 -6.102 1 97 379 THR A CA 1
ATOM 2841 C C . THR A 1 379 ? 19.266 -5.219 -6.137 1 97 379 THR A C 1
ATOM 2843 O O . THR A 1 379 ? 19.312 -6.039 -7.055 1 97 379 THR A O 1
ATOM 2846 N N . LEU A 1 380 ? 18.484 -5.305 -5.141 1 98.12 380 LEU A N 1
ATOM 2847 C CA . LEU A 1 380 ? 17.469 -6.34 -5.066 1 98.12 380 LEU A CA 1
ATOM 2848 C C . LEU A 1 380 ? 16.125 -5.824 -5.59 1 98.12 380 LEU A C 1
ATOM 2850 O O . LEU A 1 380 ? 15.414 -5.105 -4.879 1 98.12 380 LEU A O 1
ATOM 2854 N N . MET A 1 381 ? 15.805 -6.133 -6.82 1 97.69 381 MET A N 1
ATOM 2855 C CA . MET A 1 381 ? 14.461 -5.891 -7.328 1 97.69 381 MET A CA 1
ATOM 2856 C C . MET A 1 381 ? 13.461 -6.875 -6.715 1 97.69 381 MET A C 1
ATOM 2858 O O . MET A 1 381 ? 13.789 -8.039 -6.492 1 97.69 381 MET A O 1
ATOM 2862 N N . ALA A 1 382 ? 12.281 -6.391 -6.375 1 97.75 382 ALA A N 1
ATOM 2863 C CA . ALA A 1 382 ? 11.297 -7.27 -5.758 1 97.75 382 ALA A CA 1
ATOM 2864 C C . ALA A 1 382 ? 9.875 -6.867 -6.148 1 97.75 382 ALA A C 1
ATOM 2866 O O . ALA A 1 382 ? 9.656 -5.754 -6.633 1 97.75 382 ALA A O 1
ATOM 2867 N N . VAL A 1 383 ? 8.961 -7.805 -6.023 1 95.62 383 VAL A N 1
ATOM 2868 C CA . VAL A 1 383 ? 7.547 -7.453 -6.137 1 95.62 383 VAL A CA 1
ATOM 2869 C C . VAL A 1 383 ? 7.062 -6.836 -4.828 1 95.62 383 VAL A C 1
ATOM 2871 O O . VAL A 1 383 ? 7.672 -7.035 -3.775 1 95.62 383 VAL A O 1
ATOM 2874 N N . ASN A 1 384 ? 5.922 -6.117 -4.887 1 92.06 384 ASN A N 1
ATOM 2875 C CA . ASN A 1 384 ? 5.438 -5.398 -3.713 1 92.06 384 ASN A CA 1
ATOM 2876 C C . ASN A 1 384 ? 4.273 -6.129 -3.049 1 92.06 384 ASN A C 1
ATOM 2878 O O . ASN A 1 384 ? 3.516 -5.531 -2.283 1 92.06 384 ASN A O 1
ATOM 2882 N N . VAL A 1 385 ? 4.105 -7.422 -3.393 1 92.88 385 VAL A N 1
ATOM 2883 C CA . VAL A 1 385 ? 3.152 -8.219 -2.627 1 92.88 385 VAL A CA 1
ATOM 2884 C C . VAL A 1 385 ? 3.457 -8.094 -1.136 1 92.88 385 VAL A C 1
ATOM 2886 O O . VAL A 1 385 ? 4.617 -8.188 -0.724 1 92.88 385 VAL A O 1
ATOM 2889 N N . SER A 1 386 ? 2.504 -7.941 -0.293 1 89.88 386 SER A N 1
ATOM 2890 C CA . SER A 1 386 ? 2.648 -7.438 1.068 1 89.88 386 SER A CA 1
ATOM 2891 C C . SER A 1 386 ? 3.635 -8.281 1.869 1 89.88 386 SER A C 1
ATOM 2893 O O . SER A 1 386 ? 4.574 -7.746 2.469 1 89.88 386 SER A O 1
ATOM 2895 N N . TRP A 1 387 ? 3.424 -9.625 1.899 1 92.75 387 TRP A N 1
ATOM 2896 C CA . TRP A 1 387 ? 4.273 -10.461 2.74 1 92.75 387 TRP A CA 1
ATOM 2897 C C . TRP A 1 387 ? 5.695 -10.516 2.189 1 92.75 387 TRP A C 1
ATOM 2899 O O . TRP A 1 387 ? 6.656 -10.68 2.947 1 92.75 387 TRP A O 1
ATOM 2909 N N . ILE A 1 388 ? 5.902 -10.383 0.873 1 96.06 388 ILE A N 1
ATOM 2910 C CA . ILE A 1 388 ? 7.234 -10.312 0.284 1 96.06 388 ILE A CA 1
ATOM 2911 C C . ILE A 1 388 ? 7.91 -9 0.693 1 96.06 388 ILE A C 1
ATOM 2913 O O . ILE A 1 388 ? 9.062 -9 1.131 1 96.06 388 ILE A O 1
ATOM 2917 N N . ALA A 1 389 ? 7.176 -7.941 0.516 1 92.62 389 ALA A N 1
ATOM 2918 C CA . ALA A 1 389 ? 7.699 -6.629 0.879 1 92.62 389 ALA A CA 1
ATOM 2919 C C . ALA A 1 389 ? 8.141 -6.598 2.338 1 92.62 389 ALA A C 1
ATOM 2921 O O . ALA A 1 389 ? 9.172 -6 2.668 1 92.62 389 ALA A O 1
ATOM 2922 N N . ASP A 1 390 ? 7.426 -7.258 3.207 1 91.75 390 ASP A N 1
ATOM 2923 C CA . ASP A 1 390 ? 7.727 -7.301 4.633 1 91.75 390 ASP A CA 1
ATOM 2924 C C . ASP A 1 390 ? 9.016 -8.078 4.902 1 91.75 390 ASP A C 1
ATOM 2926 O O . ASP A 1 390 ? 9.648 -7.898 5.945 1 91.75 390 ASP A O 1
ATOM 2930 N N . CYS A 1 391 ? 9.43 -8.891 3.99 1 96.25 391 CYS A N 1
ATOM 2931 C CA . CYS A 1 391 ? 10.617 -9.727 4.168 1 96.25 391 CYS A CA 1
ATOM 2932 C C . CYS A 1 391 ? 11.875 -8.984 3.723 1 96.25 391 CYS A C 1
ATOM 2934 O O . CYS A 1 391 ? 12.984 -9.336 4.137 1 96.25 391 CYS A O 1
ATOM 2936 N N . LEU A 1 392 ? 11.797 -7.992 2.85 1 96.5 392 LEU A N 1
ATOM 2937 C CA . LEU A 1 392 ? 12.914 -7.391 2.139 1 96.5 392 LEU A CA 1
ATOM 2938 C C . LEU A 1 392 ? 13.898 -6.75 3.113 1 96.5 392 LEU A C 1
ATOM 2940 O O . LEU A 1 392 ? 15.109 -6.926 2.988 1 96.5 392 LEU A O 1
ATOM 2944 N N . PRO A 1 393 ? 13.422 -6.062 4.172 1 92.94 393 PRO A N 1
ATOM 2945 C CA . PRO A 1 393 ? 14.375 -5.445 5.098 1 92.94 393 PRO A CA 1
ATOM 2946 C C . PRO A 1 393 ? 15.266 -6.469 5.797 1 92.94 393 PRO A C 1
ATOM 2948 O O . PRO A 1 393 ? 16.453 -6.219 6.012 1 92.94 393 PRO A O 1
ATOM 2951 N N . THR A 1 394 ? 14.711 -7.621 6.082 1 94.88 394 THR A N 1
ATOM 2952 C CA . THR A 1 394 ? 15.508 -8.656 6.73 1 94.88 394 THR A CA 1
ATOM 2953 C C . THR A 1 394 ? 16.578 -9.188 5.785 1 94.88 394 THR A C 1
ATOM 2955 O O . THR A 1 394 ? 17.703 -9.477 6.207 1 94.88 394 THR A O 1
ATOM 2958 N N . ILE A 1 395 ? 16.25 -9.32 4.5 1 97.88 395 ILE A N 1
ATOM 2959 C CA . ILE A 1 395 ? 17.25 -9.742 3.521 1 97.88 395 ILE A CA 1
ATOM 2960 C C . ILE A 1 395 ? 18.375 -8.719 3.455 1 97.88 395 ILE A C 1
ATOM 2962 O O . ILE A 1 395 ? 19.547 -9.07 3.535 1 97.88 395 ILE A O 1
ATOM 2966 N N . ALA A 1 396 ? 18 -7.438 3.342 1 95.88 396 ALA A N 1
ATOM 2967 C CA . ALA A 1 396 ? 19 -6.371 3.254 1 95.88 396 ALA A CA 1
ATOM 2968 C C . ALA A 1 396 ? 19.891 -6.359 4.484 1 95.88 396 ALA A C 1
ATOM 2970 O O . ALA A 1 396 ? 21.125 -6.27 4.363 1 95.88 396 ALA A O 1
ATOM 2971 N N . ASN A 1 397 ? 19.297 -6.484 5.664 1 93.69 397 ASN A N 1
ATOM 2972 C CA . ASN A 1 397 ? 20.062 -6.488 6.906 1 93.69 397 ASN A CA 1
ATOM 2973 C C . ASN A 1 397 ? 21.016 -7.676 6.973 1 93.69 397 ASN A C 1
ATOM 2975 O O . ASN A 1 397 ? 22.156 -7.539 7.43 1 93.69 397 ASN A O 1
ATOM 2979 N N . SER A 1 398 ? 20.516 -8.781 6.555 1 97.38 398 SER A N 1
ATOM 2980 C CA . SER A 1 398 ? 21.328 -10 6.562 1 97.38 398 SER A CA 1
ATOM 2981 C C . SER A 1 398 ? 22.531 -9.867 5.629 1 97.38 398 SER A C 1
ATOM 2983 O O . SER A 1 398 ? 23.641 -10.258 5.984 1 97.38 398 SER A O 1
ATOM 2985 N N . TRP A 1 399 ? 22.297 -9.383 4.434 1 97.94 399 TRP A N 1
ATOM 2986 C CA . TRP A 1 399 ? 23.375 -9.211 3.461 1 97.94 399 TRP A CA 1
ATOM 2987 C C . TRP A 1 399 ? 24.359 -8.133 3.92 1 97.94 399 TRP A C 1
ATOM 2989 O O . TRP A 1 399 ? 25.578 -8.297 3.805 1 97.94 399 TRP A O 1
ATOM 2999 N N . ASP A 1 400 ? 23.891 -7.074 4.469 1 94.5 400 ASP A N 1
ATOM 3000 C CA . ASP A 1 400 ? 24.75 -6 4.973 1 94.5 400 ASP A CA 1
ATOM 3001 C C . ASP A 1 400 ? 25.672 -6.496 6.082 1 94.5 400 ASP A C 1
ATOM 3003 O O . ASP A 1 400 ? 26.812 -6.051 6.191 1 94.5 400 ASP A O 1
ATOM 3007 N N . ALA A 1 401 ? 25.156 -7.387 6.859 1 94.69 401 ALA A N 1
ATOM 3008 C CA . ALA A 1 401 ? 25.906 -7.934 7.984 1 94.69 401 ALA A CA 1
ATOM 3009 C C . ALA A 1 401 ? 27.141 -8.688 7.504 1 94.69 401 ALA A C 1
ATOM 3011 O O . ALA A 1 401 ? 28.109 -8.859 8.258 1 94.69 401 ALA A O 1
ATOM 3012 N N . ILE A 1 402 ? 27.141 -9.109 6.254 1 97.25 402 ILE A N 1
ATOM 3013 C CA . ILE A 1 402 ? 28.312 -9.828 5.754 1 97.25 402 ILE A CA 1
ATOM 3014 C C . ILE A 1 402 ? 29.078 -8.945 4.781 1 97.25 402 ILE A C 1
ATOM 3016 O O . ILE A 1 402 ? 29.922 -9.43 4.02 1 97.25 402 ILE A O 1
ATOM 3020 N N . GLY A 1 403 ? 28.734 -7.711 4.762 1 95.5 403 GLY A N 1
ATOM 3021 C CA . GLY A 1 403 ? 29.516 -6.75 3.998 1 95.5 403 GLY A CA 1
ATOM 3022 C C . GLY A 1 403 ? 28.953 -6.488 2.615 1 95.5 403 GLY A C 1
ATOM 3023 O O . GLY A 1 403 ? 29.578 -5.824 1.795 1 95.5 403 GLY A O 1
ATOM 3024 N N . VAL A 1 404 ? 27.797 -6.973 2.281 1 97.44 404 VAL A N 1
ATOM 3025 C CA . VAL A 1 404 ? 27.141 -6.719 1.008 1 97.44 404 VAL A CA 1
ATOM 3026 C C . VAL A 1 404 ? 26.188 -5.527 1.144 1 97.44 404 VAL A C 1
ATOM 3028 O O . VAL A 1 404 ? 25.25 -5.559 1.939 1 97.44 404 VAL A O 1
ATOM 3031 N N . LYS A 1 405 ? 26.438 -4.52 0.396 1 94.88 405 LYS A N 1
ATOM 3032 C CA . LYS A 1 405 ? 25.578 -3.338 0.439 1 94.88 405 LYS A CA 1
ATOM 3033 C C . LYS A 1 405 ? 24.359 -3.514 -0.458 1 94.88 405 LYS A C 1
ATOM 3035 O O . LYS A 1 405 ? 24.5 -3.758 -1.659 1 94.88 405 LYS A O 1
ATOM 3040 N N . THR A 1 406 ? 23.203 -3.303 0.096 1 96.56 406 THR A N 1
ATOM 3041 C CA . THR A 1 406 ? 21.969 -3.682 -0.605 1 96.56 406 THR A CA 1
ATOM 3042 C C . THR A 1 406 ? 21.078 -2.469 -0.817 1 96.56 406 THR A C 1
ATOM 3044 O O . THR A 1 406 ? 20.891 -1.661 0.096 1 96.56 406 THR A O 1
ATOM 3047 N N . THR A 1 407 ? 20.578 -2.271 -1.989 1 94.75 407 THR A N 1
ATOM 3048 C CA . THR A 1 407 ? 19.484 -1.368 -2.338 1 94.75 407 THR A CA 1
ATOM 3049 C C . THR A 1 407 ? 18.219 -2.15 -2.658 1 94.75 407 THR A C 1
ATOM 3051 O O . THR A 1 407 ? 18.25 -3.107 -3.436 1 94.75 407 THR A O 1
ATOM 3054 N N . LEU A 1 408 ? 17.156 -1.785 -1.994 1 96 408 LEU A N 1
ATOM 3055 C CA . LEU A 1 408 ? 15.891 -2.473 -2.217 1 96 408 LEU A CA 1
ATOM 3056 C C . LEU A 1 408 ? 15.031 -1.712 -3.219 1 96 408 LEU A C 1
ATOM 3058 O O . LEU A 1 408 ? 14.883 -0.491 -3.121 1 96 408 LEU A O 1
ATOM 3062 N N . GLN A 1 409 ? 14.414 -2.418 -4.18 1 94.56 409 GLN A N 1
ATOM 3063 C CA . GLN A 1 409 ? 13.555 -1.805 -5.191 1 94.56 409 GLN A CA 1
ATOM 3064 C C . GLN A 1 409 ? 12.258 -2.592 -5.363 1 94.56 409 GLN A C 1
ATOM 3066 O O . GLN A 1 409 ? 12.055 -3.242 -6.391 1 94.56 409 GLN A O 1
ATOM 3071 N N . PRO A 1 410 ? 11.375 -2.545 -4.367 1 94.06 410 PRO A N 1
ATOM 3072 C CA . PRO A 1 410 ? 10.062 -3.154 -4.566 1 94.06 410 PRO A CA 1
ATOM 3073 C C . PRO A 1 410 ? 9.219 -2.414 -5.602 1 94.06 410 PRO A C 1
ATOM 3075 O O . PRO A 1 410 ? 9.297 -1.187 -5.703 1 94.06 410 PRO A O 1
ATOM 3078 N N . GLN A 1 411 ? 8.43 -3.1 -6.363 1 92.75 411 GLN A N 1
ATOM 3079 C CA . GLN A 1 411 ? 7.594 -2.547 -7.426 1 92.75 411 GLN A CA 1
ATOM 3080 C C . GLN A 1 411 ? 6.445 -3.49 -7.762 1 92.75 411 GLN A C 1
ATOM 3082 O O . GLN A 1 411 ? 6.414 -4.633 -7.305 1 92.75 411 GLN A O 1
ATOM 3087 N N . ASP A 1 412 ? 5.508 -3.033 -8.57 1 91.25 412 ASP A N 1
ATOM 3088 C CA . ASP A 1 412 ? 4.371 -3.85 -8.984 1 91.25 412 ASP A CA 1
ATOM 3089 C C . ASP A 1 412 ? 4.836 -5.09 -9.742 1 91.25 412 ASP A C 1
ATOM 3091 O O . ASP A 1 412 ? 5.77 -5.02 -10.547 1 91.25 412 ASP A O 1
ATOM 3095 N N . THR A 1 413 ? 4.113 -6.164 -9.531 1 93.12 413 THR A N 1
ATOM 3096 C CA . THR A 1 413 ? 4.477 -7.426 -10.164 1 93.12 413 THR A CA 1
ATOM 3097 C C . THR A 1 413 ? 4.531 -7.273 -11.68 1 93.12 413 THR A C 1
ATOM 3099 O O . THR A 1 413 ? 5.504 -7.688 -12.32 1 93.12 413 THR A O 1
ATOM 3102 N N . SER A 1 414 ? 3.479 -6.672 -12.273 1 92.75 414 SER A N 1
ATOM 3103 C CA . SER A 1 414 ? 3.443 -6.496 -13.719 1 92.75 414 SER A CA 1
ATOM 3104 C C . SER A 1 414 ? 4.625 -5.664 -14.203 1 92.75 414 SER A C 1
ATOM 3106 O O . SER A 1 414 ? 5.219 -5.961 -15.242 1 92.75 414 SER A O 1
ATOM 3108 N N . ALA A 1 415 ? 4.973 -4.602 -13.492 1 92.19 415 ALA A N 1
ATOM 3109 C CA . ALA A 1 415 ? 6.098 -3.744 -13.859 1 92.19 415 ALA A CA 1
ATOM 3110 C C . ALA A 1 415 ? 7.414 -4.516 -13.82 1 92.19 415 ALA A C 1
ATOM 3112 O O . ALA A 1 415 ? 8.227 -4.418 -14.75 1 92.19 415 ALA A O 1
ATOM 3113 N N . LEU A 1 416 ? 7.656 -5.258 -12.828 1 95.56 416 LEU A N 1
ATOM 3114 C CA . LEU A 1 416 ? 8.891 -6.02 -12.664 1 95.56 416 LEU A CA 1
ATOM 3115 C C . LEU A 1 416 ? 9.062 -7.035 -13.789 1 95.56 416 LEU A C 1
ATOM 3117 O O . LEU A 1 416 ? 10.117 -7.098 -14.414 1 95.56 416 LEU A O 1
ATOM 3121 N N . PHE A 1 417 ? 8.07 -7.75 -14.039 1 94.5 417 PHE A N 1
ATOM 3122 C CA . PHE A 1 417 ? 8.25 -8.844 -14.992 1 94.5 417 PHE A CA 1
ATOM 3123 C C . PHE A 1 417 ? 8.148 -8.336 -16.422 1 94.5 417 PHE A C 1
ATOM 3125 O O . PHE A 1 417 ? 8.594 -9 -17.359 1 94.5 417 PHE A O 1
ATOM 3132 N N . THR A 1 418 ? 7.527 -7.199 -16.625 1 93.06 418 THR A N 1
ATOM 3133 C CA . THR A 1 418 ? 7.695 -6.531 -17.906 1 93.06 418 THR A CA 1
ATOM 3134 C C . THR A 1 418 ? 9.164 -6.219 -18.172 1 93.06 418 THR A C 1
ATOM 3136 O O . THR A 1 418 ? 9.664 -6.434 -19.281 1 93.06 418 THR A O 1
ATOM 3139 N N . LYS A 1 419 ? 9.828 -5.734 -17.156 1 95.44 419 LYS A N 1
ATOM 3140 C CA . LYS A 1 419 ? 11.266 -5.484 -17.281 1 95.44 419 LYS A CA 1
ATOM 3141 C C . LYS A 1 419 ? 12.016 -6.77 -17.609 1 95.44 419 LYS A C 1
ATOM 3143 O O . LYS A 1 419 ? 12.922 -6.766 -18.438 1 95.44 419 LYS A O 1
ATOM 3148 N N . MET A 1 420 ? 11.641 -7.848 -16.969 1 95.81 420 MET A N 1
ATOM 3149 C CA . MET A 1 420 ? 12.273 -9.133 -17.234 1 95.81 420 MET A CA 1
ATOM 3150 C C . MET A 1 420 ? 12.023 -9.578 -18.672 1 95.81 420 MET A C 1
ATOM 3152 O O . MET A 1 420 ? 12.938 -10.039 -19.344 1 95.81 420 MET A O 1
ATOM 3156 N N . ASP A 1 421 ? 10.797 -9.445 -19.109 1 93.44 421 ASP A N 1
ATOM 3157 C CA . ASP A 1 421 ? 10.43 -9.828 -20.469 1 93.44 421 ASP A CA 1
ATOM 3158 C C . ASP A 1 421 ? 11.219 -9.023 -21.5 1 93.44 421 ASP A C 1
ATOM 3160 O O . ASP A 1 421 ? 11.508 -9.516 -22.594 1 93.44 421 ASP A O 1
ATOM 3164 N N . GLN A 1 422 ? 11.555 -7.809 -21.094 1 94.31 422 GLN A N 1
ATOM 3165 C CA . GLN A 1 422 ? 12.305 -6.926 -21.984 1 94.31 422 GLN A CA 1
ATOM 3166 C C . GLN A 1 422 ? 13.805 -7.145 -21.828 1 94.31 422 GLN A C 1
ATOM 3168 O O . GLN A 1 422 ? 14.609 -6.414 -22.422 1 94.31 422 GLN A O 1
ATOM 3173 N N . SER A 1 423 ? 14.156 -8.117 -21.047 1 94 423 SER A N 1
ATOM 3174 C CA . SER A 1 423 ? 15.547 -8.484 -20.797 1 94 423 SER A CA 1
ATOM 3175 C C . SER A 1 423 ? 16.344 -7.312 -20.234 1 94 423 SER A C 1
ATOM 3177 O O . SER A 1 423 ? 17.484 -7.098 -20.609 1 94 423 SER A O 1
ATOM 3179 N N . GLN A 1 424 ? 15.648 -6.523 -19.453 1 92.88 424 GLN A N 1
ATOM 3180 C CA . GLN A 1 424 ? 16.375 -5.48 -18.734 1 92.88 424 GLN A CA 1
ATOM 3181 C C . GLN A 1 424 ? 17.406 -6.082 -17.797 1 92.88 424 GLN A C 1
ATOM 3183 O O . GLN A 1 424 ? 17.188 -7.145 -17.219 1 92.88 424 GLN A O 1
ATOM 3188 N N . ASP A 1 425 ? 18.484 -5.332 -17.703 1 95 425 ASP A N 1
ATOM 3189 C CA . ASP A 1 425 ? 19.531 -5.812 -16.797 1 95 425 ASP A CA 1
ATOM 3190 C C . ASP A 1 425 ? 19.062 -5.766 -15.352 1 95 425 ASP A C 1
ATOM 3192 O O . ASP A 1 425 ? 18.312 -4.859 -14.961 1 95 425 ASP A O 1
ATOM 3196 N N . TYR A 1 426 ? 19.453 -6.723 -14.594 1 97.62 426 TYR A N 1
ATOM 3197 C CA . TYR A 1 426 ? 19.188 -6.82 -13.164 1 97.62 426 TYR A CA 1
ATOM 3198 C C . TYR A 1 426 ? 20.281 -7.641 -12.469 1 97.62 426 TYR A C 1
ATOM 3200 O O . TYR A 1 426 ? 21.141 -8.219 -13.125 1 97.62 426 TYR A O 1
ATOM 3208 N N . GLN A 1 427 ? 20.297 -7.59 -11.148 1 98.25 427 GLN A N 1
ATOM 3209 C CA . GLN A 1 427 ? 21.25 -8.383 -10.383 1 98.25 427 GLN A CA 1
ATOM 3210 C C . GLN A 1 427 ? 20.547 -9.555 -9.68 1 98.25 427 GLN A C 1
ATOM 3212 O O . GLN A 1 427 ? 20.844 -10.719 -9.969 1 98.25 427 GLN A O 1
ATOM 3217 N N . VAL A 1 428 ? 19.641 -9.242 -8.805 1 98.69 428 VAL A N 1
ATOM 3218 C CA . VAL A 1 428 ? 18.875 -10.227 -8.055 1 98.69 428 VAL A CA 1
ATOM 3219 C C . VAL A 1 428 ? 17.406 -9.812 -7.988 1 98.69 428 VAL A C 1
ATOM 3221 O O . VAL A 1 428 ? 17.094 -8.617 -7.895 1 98.69 428 VAL A O 1
ATOM 3224 N N . VAL A 1 429 ? 16.5 -10.766 -8.078 1 98.69 429 VAL A N 1
ATOM 3225 C CA . VAL A 1 429 ? 15.062 -10.531 -7.953 1 98.69 429 VAL A CA 1
ATOM 3226 C C . VAL A 1 429 ? 14.492 -11.391 -6.824 1 98.69 429 VAL A C 1
ATOM 3228 O O . VAL A 1 429 ? 14.844 -12.562 -6.688 1 98.69 429 VAL A O 1
ATOM 3231 N N . ALA A 1 430 ? 13.703 -10.773 -5.969 1 98.56 430 ALA A N 1
ATOM 3232 C CA . ALA A 1 430 ? 12.867 -11.492 -5.016 1 98.56 430 ALA A CA 1
ATOM 3233 C C . ALA A 1 430 ? 11.398 -11.438 -5.426 1 98.56 430 ALA A C 1
ATOM 3235 O O . ALA A 1 430 ? 10.828 -10.352 -5.57 1 98.56 430 ALA A O 1
ATOM 3236 N N . ALA A 1 431 ? 10.781 -12.547 -5.586 1 97.69 431 ALA A N 1
ATOM 3237 C CA . ALA A 1 431 ? 9.367 -12.633 -5.957 1 97.69 431 ALA A CA 1
ATOM 3238 C C . ALA A 1 431 ? 8.727 -13.891 -5.375 1 97.69 431 ALA A C 1
ATOM 3240 O O . ALA A 1 431 ? 9.383 -14.672 -4.688 1 97.69 431 ALA A O 1
ATOM 3241 N N . ALA A 1 432 ? 7.461 -13.992 -5.512 1 95.69 432 ALA A N 1
ATOM 3242 C CA . ALA A 1 432 ? 6.699 -15.148 -5.059 1 95.69 432 ALA A CA 1
ATOM 3243 C C . ALA A 1 432 ? 6.488 -16.141 -6.199 1 95.69 432 ALA A C 1
ATOM 3245 O O . ALA A 1 432 ? 6.297 -15.75 -7.348 1 95.69 432 ALA A O 1
ATOM 3246 N N . SER A 1 433 ? 6.586 -17.344 -5.852 1 93.75 433 SER A N 1
ATOM 3247 C CA . SER A 1 433 ? 6.203 -18.422 -6.758 1 93.75 433 SER A CA 1
ATOM 3248 C C . SER A 1 433 ? 5.289 -19.422 -6.07 1 93.75 433 SER A C 1
ATOM 3250 O O . SER A 1 433 ? 5.469 -19.734 -4.891 1 93.75 433 SER A O 1
ATOM 3252 N N . ASN A 1 434 ? 4.285 -19.812 -6.836 1 92.12 434 ASN A N 1
ATOM 3253 C CA . ASN A 1 434 ? 3.441 -20.891 -6.344 1 92.12 434 ASN A CA 1
ATOM 3254 C C . ASN A 1 434 ? 3.01 -21.828 -7.469 1 92.12 434 ASN A C 1
ATOM 3256 O O . ASN A 1 434 ? 1.883 -21.734 -7.957 1 92.12 434 ASN A O 1
ATOM 3260 N N . PRO A 1 435 ? 3.764 -22.844 -7.762 1 94.56 435 PRO A N 1
ATOM 3261 C CA . PRO A 1 435 ? 3.453 -23.797 -8.828 1 94.56 435 PRO A CA 1
ATOM 3262 C C . PRO A 1 435 ? 2.227 -24.641 -8.516 1 94.56 435 PRO A C 1
ATOM 3264 O O . PRO A 1 435 ? 1.695 -25.312 -9.406 1 94.56 435 PRO A O 1
ATOM 3267 N N . ASN A 1 436 ? 1.796 -24.625 -7.27 1 93.94 436 ASN A N 1
ATOM 3268 C CA . ASN A 1 436 ? 0.612 -25.406 -6.918 1 93.94 436 ASN A CA 1
ATOM 3269 C C . ASN A 1 436 ? -0.637 -24.875 -7.609 1 93.94 436 ASN A C 1
ATOM 3271 O O . ASN A 1 436 ? -1.668 -25.547 -7.652 1 93.94 436 ASN A O 1
ATOM 3275 N N . GLN A 1 437 ? -0.528 -23.766 -8.133 1 94.44 437 GLN A N 1
ATOM 3276 C CA . GLN A 1 437 ? -1.63 -23.281 -8.953 1 94.44 437 GLN A CA 1
ATOM 3277 C C . GLN A 1 437 ? -1.854 -24.188 -10.164 1 94.44 437 GLN A C 1
ATOM 3279 O O . GLN A 1 437 ? -2.963 -24.25 -10.695 1 94.44 437 GLN A O 1
ATOM 3284 N N . PHE A 1 438 ? -0.808 -24.922 -10.523 1 95.81 438 PHE A N 1
ATOM 3285 C CA . PHE A 1 438 ? -0.878 -25.781 -11.695 1 95.81 438 PHE A CA 1
ATOM 3286 C C . PHE A 1 438 ? -0.982 -27.25 -11.289 1 95.81 438 PHE A C 1
ATOM 3288 O O . PHE A 1 438 ? -1.566 -28.062 -12.008 1 95.81 438 PHE A O 1
ATOM 3295 N N . GLY A 1 439 ? -0.368 -27.625 -10.258 1 94.06 439 GLY A N 1
ATOM 3296 C CA . GLY A 1 439 ? -0.368 -29.016 -9.828 1 94.06 439 GLY A CA 1
ATOM 3297 C C . GLY A 1 439 ? 0.575 -29.281 -8.672 1 94.06 439 GLY A C 1
ATOM 3298 O O . GLY A 1 439 ? 1.25 -28.375 -8.188 1 94.06 439 GLY A O 1
ATOM 3299 N N . LEU A 1 440 ? 0.667 -30.578 -8.273 1 93.38 440 LEU A N 1
ATOM 3300 C CA . LEU A 1 440 ? 1.359 -30.891 -7.027 1 93.38 440 LEU A CA 1
ATOM 3301 C C . LEU A 1 440 ? 2.592 -31.75 -7.289 1 93.38 440 LEU A C 1
ATOM 3303 O O . LEU A 1 440 ? 3.451 -31.891 -6.414 1 93.38 440 LEU A O 1
ATOM 3307 N N . ASP A 1 441 ? 2.648 -32.406 -8.422 1 94.25 441 ASP A N 1
ATOM 3308 C CA . ASP A 1 441 ? 3.744 -33.375 -8.617 1 94.25 441 ASP A CA 1
ATOM 3309 C C . ASP A 1 441 ? 5.074 -32.625 -8.773 1 94.25 441 ASP A C 1
ATOM 3311 O O . ASP A 1 441 ? 5.125 -31.531 -9.336 1 94.25 441 ASP A O 1
ATOM 3315 N N . ALA A 1 442 ? 6.148 -33.219 -8.328 1 96.56 442 ALA A N 1
ATOM 3316 C CA . ALA A 1 442 ? 7.465 -32.594 -8.219 1 96.56 442 ALA A CA 1
ATOM 3317 C C . ALA A 1 442 ? 7.961 -32.125 -9.578 1 96.56 442 ALA A C 1
ATOM 3319 O O . ALA A 1 442 ? 8.531 -31.031 -9.688 1 96.56 442 ALA A O 1
ATOM 3320 N N . ASP A 1 443 ? 7.766 -32.938 -10.57 1 97.25 443 ASP A N 1
ATOM 3321 C CA . ASP A 1 443 ? 8.227 -32.562 -11.906 1 97.25 443 ASP A CA 1
ATOM 3322 C C . ASP A 1 443 ? 7.562 -31.281 -12.375 1 97.25 443 ASP A C 1
ATOM 3324 O O . ASP A 1 443 ? 8.234 -30.375 -12.883 1 97.25 443 ASP A O 1
ATOM 3328 N N . LEU A 1 444 ? 6.246 -31.219 -12.242 1 97.19 444 LEU A N 1
ATOM 3329 C CA . LEU A 1 444 ? 5.5 -30.016 -12.617 1 97.19 444 LEU A CA 1
ATOM 3330 C C . LEU A 1 444 ? 6.004 -28.797 -11.852 1 97.19 444 LEU A C 1
ATOM 3332 O O . LEU A 1 444 ? 6.227 -27.734 -12.438 1 97.19 444 LEU A O 1
ATOM 3336 N N . ILE A 1 445 ? 6.16 -28.891 -10.562 1 97.38 445 ILE A N 1
ATOM 3337 C CA . ILE A 1 445 ? 6.609 -27.812 -9.695 1 97.38 445 ILE A CA 1
ATOM 3338 C C . ILE A 1 445 ? 7.941 -27.266 -10.211 1 97.38 445 ILE A C 1
ATOM 3340 O O . ILE A 1 445 ? 8.109 -26.047 -10.344 1 97.38 445 ILE A O 1
ATOM 3344 N N . LEU A 1 446 ? 8.836 -28.172 -10.555 1 98.06 446 LEU A N 1
ATOM 3345 C CA . LEU A 1 446 ? 10.148 -27.734 -11.008 1 98.06 446 LEU A CA 1
ATOM 3346 C C . LEU A 1 446 ? 10.094 -27.203 -12.438 1 98.06 446 LEU A C 1
ATOM 3348 O O . LEU A 1 446 ? 10.781 -26.234 -12.773 1 98.06 446 LEU A O 1
ATOM 3352 N N . ARG A 1 447 ? 9.273 -27.766 -13.281 1 97.12 447 ARG A N 1
ATOM 3353 C CA . ARG A 1 447 ? 9.18 -27.359 -14.68 1 97.12 447 ARG A CA 1
ATOM 3354 C C . ARG A 1 447 ? 8.555 -25.969 -14.805 1 97.12 447 ARG A C 1
ATOM 3356 O O . ARG A 1 447 ? 8.711 -25.297 -15.82 1 97.12 447 ARG A O 1
ATOM 3363 N N . TYR A 1 448 ? 7.922 -25.562 -13.766 1 97.06 448 TYR A N 1
ATOM 3364 C CA . TYR A 1 448 ? 7.438 -24.188 -13.773 1 97.06 448 TYR A CA 1
ATOM 3365 C C . TYR A 1 448 ? 8.586 -23.203 -13.953 1 97.06 448 TYR A C 1
ATOM 3367 O O . TYR A 1 448 ? 8.484 -22.25 -14.727 1 97.06 448 TYR A O 1
ATOM 3375 N N . ASN A 1 449 ? 9.664 -23.453 -13.281 1 96.94 449 ASN A N 1
ATOM 3376 C CA . ASN A 1 449 ? 10.789 -22.531 -13.336 1 96.94 449 ASN A CA 1
ATOM 3377 C C . ASN A 1 449 ? 11.953 -23.109 -14.148 1 96.94 449 ASN A C 1
ATOM 3379 O O . ASN A 1 449 ? 12.727 -22.359 -14.742 1 96.94 449 ASN A O 1
ATOM 3383 N N . TYR A 1 450 ? 12.094 -24.422 -14.141 1 97.75 450 TYR A N 1
ATOM 3384 C CA . TYR A 1 450 ? 13.273 -25.062 -14.719 1 97.75 450 TYR A CA 1
ATOM 3385 C C . TYR A 1 450 ? 12.914 -25.859 -15.961 1 97.75 450 TYR A C 1
ATOM 3387 O O . TYR A 1 450 ? 12.938 -27.094 -15.945 1 97.75 450 TYR A O 1
ATOM 3395 N N . THR A 1 451 ? 12.711 -25.172 -17.016 1 96.5 451 THR A N 1
ATOM 3396 C CA . THR A 1 451 ? 12.461 -25.734 -18.344 1 96.5 451 THR A CA 1
ATOM 3397 C C . THR A 1 451 ? 13.367 -25.078 -19.391 1 96.5 451 THR A C 1
ATOM 3399 O O . THR A 1 451 ? 13.453 -23.844 -19.453 1 96.5 451 THR A O 1
ATOM 3402 N N . LYS A 1 452 ? 13.977 -25.953 -20.156 1 95.25 452 LYS A N 1
ATOM 3403 C CA . LYS A 1 452 ? 14.812 -25.422 -21.234 1 95.25 452 LYS A CA 1
ATOM 3404 C C . LYS A 1 452 ? 14 -24.547 -22.172 1 95.25 452 LYS A C 1
ATOM 3406 O O . LYS A 1 452 ? 12.938 -24.953 -22.656 1 95.25 452 LYS A O 1
ATOM 3411 N N . GLY A 1 453 ? 14.477 -23.375 -22.375 1 93.62 453 GLY A N 1
ATOM 3412 C CA . GLY A 1 453 ? 13.789 -22.438 -23.25 1 93.62 453 GLY A CA 1
ATOM 3413 C C . GLY A 1 453 ? 12.625 -21.734 -22.578 1 93.62 453 GLY A C 1
ATOM 3414 O O . GLY A 1 453 ? 11.984 -20.875 -23.172 1 93.62 453 GLY A O 1
ATOM 3415 N N . GLY A 1 454 ? 12.32 -22.047 -21.344 1 94.62 454 GLY A N 1
ATOM 3416 C CA . GLY A 1 454 ? 11.242 -21.406 -20.609 1 94.62 454 GLY A CA 1
ATOM 3417 C C . GLY A 1 454 ? 11.562 -19.984 -20.188 1 94.62 454 GLY A C 1
ATOM 3418 O O . GLY A 1 454 ? 12.727 -19.594 -20.172 1 94.62 454 GLY A O 1
ATOM 3419 N N . ALA A 1 455 ? 10.555 -19.25 -19.828 1 92.69 455 ALA A N 1
ATOM 3420 C CA . ALA A 1 455 ? 10.68 -17.828 -19.5 1 92.69 455 ALA A CA 1
ATOM 3421 C C . ALA A 1 455 ? 11.641 -17.625 -18.328 1 92.69 455 ALA A C 1
ATOM 3423 O O . ALA A 1 455 ? 12.508 -16.75 -18.375 1 92.69 455 ALA A O 1
ATOM 3424 N N . TRP A 1 456 ? 11.5 -18.422 -17.281 1 96.19 456 TRP A N 1
ATOM 3425 C CA . TRP A 1 456 ? 12.297 -18.219 -16.062 1 96.19 456 TRP A CA 1
ATOM 3426 C C . TRP A 1 456 ? 13.773 -18.5 -16.328 1 96.19 456 TRP A C 1
ATOM 3428 O O . TRP A 1 456 ? 14.641 -17.766 -15.859 1 96.19 456 TRP A O 1
ATOM 3438 N N . MET A 1 457 ? 14.039 -19.578 -17.062 1 96.25 457 MET A N 1
ATOM 3439 C CA . MET A 1 457 ? 15.422 -19.891 -17.406 1 96.25 457 MET A CA 1
ATOM 3440 C C . MET A 1 457 ? 16.016 -18.797 -18.297 1 96.25 457 MET A C 1
ATOM 3442 O O . MET A 1 457 ? 17.203 -18.484 -18.203 1 96.25 457 MET A O 1
ATOM 3446 N N . LYS A 1 458 ? 15.148 -18.203 -19.109 1 95.06 458 LYS A N 1
ATOM 3447 C CA . LYS A 1 458 ? 15.594 -17.062 -19.891 1 95.06 458 LYS A CA 1
ATOM 3448 C C . LYS A 1 458 ? 15.914 -15.867 -19 1 95.06 458 LYS A C 1
ATOM 3450 O O . LYS A 1 458 ? 16.906 -15.164 -19.219 1 95.06 458 LYS A O 1
ATOM 3455 N N . TYR A 1 459 ? 15.047 -15.625 -18.031 1 97.12 459 TYR A N 1
ATOM 3456 C CA . TYR A 1 459 ? 15.305 -14.547 -17.094 1 97.12 459 TYR A CA 1
ATOM 3457 C C . TYR A 1 459 ? 16.656 -14.734 -16.406 1 97.12 459 TYR A C 1
ATOM 3459 O O . TYR A 1 459 ? 17.406 -13.773 -16.234 1 97.12 459 TYR A O 1
ATOM 3467 N N . THR A 1 460 ? 17.016 -15.969 -16.031 1 98.06 460 THR A N 1
ATOM 3468 C CA . THR A 1 460 ? 18.219 -16.266 -15.242 1 98.06 460 THR A CA 1
ATOM 3469 C C . THR A 1 460 ? 19.453 -16.25 -16.125 1 98.06 460 THR A C 1
ATOM 3471 O O . THR A 1 460 ? 20.578 -16.219 -15.625 1 98.06 460 THR A O 1
ATOM 3474 N N . LYS A 1 461 ? 19.281 -16.422 -17.469 1 97.44 461 LYS A N 1
ATOM 3475 C CA . LYS A 1 461 ? 20.359 -16.547 -18.438 1 97.44 461 LYS A CA 1
ATOM 3476 C C . LYS A 1 461 ? 21.203 -17.797 -18.156 1 97.44 461 LYS A C 1
ATOM 3478 O O . LYS A 1 461 ? 22.422 -17.797 -18.391 1 97.44 461 LYS A O 1
ATOM 3483 N N . TRP A 1 462 ? 20.562 -18.828 -17.641 1 97.38 462 TRP A N 1
ATOM 3484 C CA . TRP A 1 462 ? 21.281 -20.031 -17.203 1 97.38 462 TRP A CA 1
ATOM 3485 C C . TRP A 1 462 ? 21 -21.203 -18.141 1 97.38 462 TRP A C 1
ATOM 3487 O O . TRP A 1 462 ? 21.641 -22.234 -18.047 1 97.38 462 TRP A O 1
ATOM 3497 N N . ASP A 1 463 ? 20.141 -21.031 -19.047 1 94.75 463 ASP A N 1
ATOM 3498 C CA . ASP A 1 463 ? 19.516 -22.062 -19.859 1 94.75 463 ASP A CA 1
ATOM 3499 C C . ASP A 1 463 ? 20.547 -22.875 -20.641 1 94.75 463 ASP A C 1
ATOM 3501 O O . ASP A 1 463 ? 20.422 -24.094 -20.781 1 94.75 463 ASP A O 1
ATOM 3505 N N . ALA A 1 464 ? 21.547 -22.297 -21.047 1 94.06 464 ALA A N 1
ATOM 3506 C CA . ALA A 1 464 ? 22.516 -22.938 -21.953 1 94.06 464 ALA A CA 1
ATOM 3507 C C . ALA A 1 464 ? 23.703 -23.5 -21.188 1 94.06 464 ALA A C 1
ATOM 3509 O O . ALA A 1 464 ? 24.609 -24.094 -21.781 1 94.06 464 ALA A O 1
ATOM 3510 N N . SER A 1 465 ? 23.75 -23.328 -19.906 1 96.88 465 SER A N 1
ATOM 3511 C CA . SER A 1 465 ? 24.875 -23.844 -19.125 1 96.88 465 SER A CA 1
ATOM 3512 C C . SER A 1 465 ? 24.891 -25.359 -19.094 1 96.88 465 SER A C 1
ATOM 3514 O O . SER A 1 465 ? 23.844 -26 -19.219 1 96.88 465 SER A O 1
ATOM 3516 N N . PRO A 1 466 ? 26.109 -25.922 -18.922 1 97.38 466 PRO A N 1
ATOM 3517 C CA . PRO A 1 466 ? 26.172 -27.375 -18.812 1 97.38 466 PRO A CA 1
ATOM 3518 C C . PRO A 1 466 ? 25.391 -27.906 -17.609 1 97.38 466 PRO A C 1
ATOM 3520 O O . PRO A 1 466 ? 24.812 -28.984 -17.688 1 97.38 466 PRO A O 1
ATOM 3523 N N . GLU A 1 467 ? 25.422 -27.172 -16.578 1 97.62 467 GLU A N 1
ATOM 3524 C CA . GLU A 1 467 ? 24.703 -27.594 -15.383 1 97.62 467 GLU A CA 1
ATOM 3525 C C . GLU A 1 467 ? 23.203 -27.594 -15.602 1 97.62 467 GLU A C 1
ATOM 3527 O O . GLU A 1 467 ? 22.5 -28.516 -15.156 1 97.62 467 GLU A O 1
ATOM 3532 N N . ALA A 1 468 ? 22.703 -26.578 -16.281 1 98.06 468 ALA A N 1
ATOM 3533 C CA . ALA A 1 468 ? 21.281 -26.547 -16.609 1 98.06 468 ALA A CA 1
ATOM 3534 C C . ALA A 1 468 ? 20.891 -27.719 -17.516 1 98.06 468 ALA A C 1
ATOM 3536 O O . ALA A 1 468 ? 19.859 -28.375 -17.281 1 98.06 468 ALA A O 1
ATOM 3537 N N . THR A 1 469 ? 21.734 -27.984 -18.469 1 97.69 469 THR A N 1
ATOM 3538 C CA . THR A 1 469 ? 21.5 -29.094 -19.391 1 97.69 469 THR A CA 1
ATOM 3539 C C . THR A 1 469 ? 21.422 -30.422 -18.625 1 97.69 469 THR A C 1
ATOM 3541 O O . THR A 1 469 ? 20.594 -31.266 -18.938 1 97.69 469 THR A O 1
ATOM 3544 N N . ALA A 1 470 ? 22.297 -30.547 -17.688 1 98.31 470 ALA A N 1
ATOM 3545 C CA . ALA A 1 470 ? 22.297 -31.75 -16.859 1 98.31 470 ALA A CA 1
ATOM 3546 C C . ALA A 1 470 ? 21 -31.875 -16.062 1 98.31 470 ALA A C 1
ATOM 3548 O O . ALA A 1 470 ? 20.438 -32.969 -15.953 1 98.31 470 ALA A O 1
ATOM 3549 N N . VAL A 1 471 ? 20.547 -30.766 -15.5 1 98.5 471 VAL A N 1
ATOM 3550 C CA . VAL A 1 471 ? 19.312 -30.766 -14.742 1 98.5 471 VAL A CA 1
ATOM 3551 C C . VAL A 1 471 ? 18.141 -31.172 -15.641 1 98.5 471 VAL A C 1
ATOM 3553 O O . VAL A 1 471 ? 17.375 -32.062 -15.297 1 98.5 471 VAL A O 1
ATOM 3556 N N . PHE A 1 472 ? 18.047 -30.625 -16.859 1 98.06 472 PHE A N 1
ATOM 3557 C CA . PHE A 1 472 ? 16.969 -30.922 -17.781 1 98.06 472 PHE A CA 1
ATOM 3558 C C . PHE A 1 472 ? 16.984 -32.406 -18.188 1 98.06 472 PHE A C 1
ATOM 3560 O O . PHE A 1 472 ? 15.945 -33.031 -18.266 1 98.06 472 PHE A O 1
ATOM 3567 N N . ALA A 1 473 ? 18.172 -32.906 -18.375 1 97.81 473 ALA A N 1
ATOM 3568 C CA . ALA A 1 473 ? 18.312 -34.312 -18.766 1 97.81 473 ALA A CA 1
ATOM 3569 C C . ALA A 1 473 ? 17.828 -35.25 -17.672 1 97.81 473 ALA A C 1
ATOM 3571 O O . ALA A 1 473 ? 17.156 -36.25 -17.938 1 97.81 473 ALA A O 1
ATOM 3572 N N . LEU A 1 474 ? 18.203 -34.938 -16.453 1 98.44 474 LEU A N 1
ATOM 3573 C CA . LEU A 1 474 ? 17.766 -35.719 -15.32 1 98.44 474 LEU A CA 1
ATOM 3574 C C . LEU A 1 474 ? 16.25 -35.688 -15.18 1 98.44 474 LEU A C 1
ATOM 3576 O O . LEU A 1 474 ? 15.609 -36.688 -14.883 1 98.44 474 LEU A O 1
ATOM 3580 N N . MET A 1 475 ? 15.664 -34.5 -15.367 1 98.19 475 MET A N 1
ATOM 3581 C CA . MET A 1 475 ? 14.219 -34.344 -15.273 1 98.19 475 MET A CA 1
ATOM 3582 C C . MET A 1 475 ? 13.508 -35.156 -16.344 1 98.19 475 MET A C 1
ATOM 3584 O O . MET A 1 475 ? 12.516 -35.844 -16.047 1 98.19 475 MET A O 1
ATOM 3588 N N . ASP A 1 476 ? 14.055 -35.188 -17.562 1 97.25 476 ASP A N 1
ATOM 3589 C CA . ASP A 1 476 ? 13.477 -35.969 -18.641 1 97.25 476 ASP A CA 1
ATOM 3590 C C . ASP A 1 476 ? 13.57 -37.469 -18.344 1 97.25 476 ASP A C 1
ATOM 3592 O O . ASP A 1 476 ? 12.609 -38.219 -18.562 1 97.25 476 ASP A O 1
ATOM 3596 N N . ARG A 1 477 ? 14.695 -37.906 -17.812 1 97.81 477 ARG A N 1
ATOM 3597 C CA . ARG A 1 477 ? 14.875 -39.312 -17.469 1 97.81 477 ARG A CA 1
ATOM 3598 C C . ARG A 1 477 ? 13.906 -39.719 -16.375 1 97.81 477 ARG A C 1
ATOM 3600 O O . ARG A 1 477 ? 13.328 -40.812 -16.438 1 97.81 477 ARG A O 1
ATOM 3607 N N . ALA A 1 478 ? 13.781 -38.844 -15.391 1 97.69 478 ALA A N 1
ATOM 3608 C CA . ALA A 1 478 ? 12.859 -39.125 -14.297 1 97.69 478 ALA A CA 1
ATOM 3609 C C . ALA A 1 478 ? 11.43 -39.281 -14.812 1 97.69 478 ALA A C 1
ATOM 3611 O O . ALA A 1 478 ? 10.711 -40.219 -14.406 1 97.69 478 ALA A O 1
ATOM 3612 N N . THR A 1 479 ? 11.055 -38.438 -15.711 1 95.44 479 THR A N 1
ATOM 3613 C CA . THR A 1 479 ? 9.703 -38.438 -16.25 1 95.44 479 THR A CA 1
ATOM 3614 C C . THR A 1 479 ? 9.414 -39.719 -17.031 1 95.44 479 THR A C 1
ATOM 3616 O O . THR A 1 479 ? 8.289 -40.219 -17.016 1 95.44 479 THR A O 1
ATOM 3619 N N . GLN A 1 480 ? 10.414 -40.312 -17.609 1 95.44 480 GLN A N 1
ATOM 3620 C CA . GLN A 1 480 ? 10.266 -41.5 -18.469 1 95.44 480 GLN A CA 1
ATOM 3621 C C . GLN A 1 480 ? 10.414 -42.781 -17.656 1 95.44 480 GLN A C 1
ATOM 3623 O O . GLN A 1 480 ? 10.086 -43.875 -18.141 1 95.44 480 GLN A O 1
ATOM 3628 N N . GLU A 1 481 ? 10.867 -42.625 -16.438 1 95.62 481 GLU A N 1
ATOM 3629 C CA . GLU A 1 481 ? 11.188 -43.781 -15.617 1 95.62 481 GLU A CA 1
ATOM 3630 C C . GLU A 1 481 ? 9.93 -44.438 -15.055 1 95.62 481 GLU A C 1
ATOM 3632 O O . GLU A 1 481 ? 9.203 -43.812 -14.273 1 95.62 481 GLU A O 1
ATOM 3637 N N . PRO A 1 482 ? 9.633 -45.719 -15.352 1 91.69 482 PRO A N 1
ATOM 3638 C CA . PRO A 1 482 ? 8.406 -46.344 -14.883 1 91.69 482 PRO A CA 1
ATOM 3639 C C . PRO A 1 482 ? 8.508 -46.812 -13.43 1 91.69 482 PRO A C 1
ATOM 3641 O O . PRO A 1 482 ? 7.484 -46.938 -12.742 1 91.69 482 PRO A O 1
ATOM 3644 N N . ASP A 1 483 ? 9.734 -47.125 -12.969 1 95.12 483 ASP A N 1
ATOM 3645 C CA . ASP A 1 483 ? 9.922 -47.562 -11.594 1 95.12 483 ASP A CA 1
ATOM 3646 C C . ASP A 1 483 ? 9.82 -46.406 -10.609 1 95.12 483 ASP A C 1
ATOM 3648 O O . ASP A 1 483 ? 10.602 -45.438 -10.695 1 95.12 483 ASP A O 1
ATOM 3652 N N . LYS A 1 484 ? 9 -46.531 -9.688 1 94.31 484 LYS A N 1
ATOM 3653 C CA . LYS A 1 484 ? 8.68 -45.438 -8.773 1 94.31 484 LYS A CA 1
ATOM 3654 C C . LYS A 1 484 ? 9.906 -45.031 -7.953 1 94.31 484 LYS A C 1
ATOM 3656 O O . LYS A 1 484 ? 10.172 -43.844 -7.77 1 94.31 484 LYS A O 1
ATOM 3661 N N . GLN A 1 485 ? 10.594 -45.969 -7.453 1 97.06 485 GLN A N 1
ATOM 3662 C CA . GLN A 1 485 ? 11.75 -45.688 -6.617 1 97.06 485 GLN A CA 1
ATOM 3663 C C . GLN A 1 485 ? 12.875 -45.031 -7.438 1 97.06 485 GLN A C 1
ATOM 3665 O O . GLN A 1 485 ? 13.516 -44.094 -6.996 1 97.06 485 GLN A O 1
ATOM 3670 N N . LYS A 1 486 ? 13.148 -45.594 -8.625 1 97.75 486 LYS A N 1
ATOM 3671 C CA . LYS A 1 486 ? 14.164 -45.031 -9.5 1 97.75 486 LYS A CA 1
ATOM 3672 C C . LYS A 1 486 ? 13.797 -43.594 -9.914 1 97.75 486 LYS A C 1
ATOM 3674 O O . LYS A 1 486 ? 14.664 -42.719 -9.977 1 97.75 486 LYS A O 1
ATOM 3679 N N . LYS A 1 487 ? 12.555 -43.406 -10.219 1 97.06 487 LYS A N 1
ATOM 3680 C CA . LYS A 1 487 ? 12.07 -42.062 -10.531 1 97.06 487 LYS A CA 1
ATOM 3681 C C . LYS A 1 487 ? 12.336 -41.094 -9.383 1 97.06 487 LYS A C 1
ATOM 3683 O O . LYS A 1 487 ? 12.82 -40 -9.602 1 97.06 487 LYS A O 1
ATOM 3688 N N . LEU A 1 488 ? 12.016 -41.5 -8.18 1 97.94 488 LEU A N 1
ATOM 3689 C CA . LEU A 1 488 ? 12.219 -40.656 -7 1 97.94 488 LEU A CA 1
ATOM 3690 C C . LEU A 1 488 ? 13.695 -40.344 -6.805 1 97.94 488 LEU A C 1
ATOM 3692 O O . LEU A 1 488 ? 14.055 -39.219 -6.473 1 97.94 488 LEU A O 1
ATOM 3696 N N . ASP A 1 489 ? 14.539 -41.344 -7.012 1 98.31 489 ASP A N 1
ATOM 3697 C CA . ASP A 1 489 ? 15.977 -41.125 -6.891 1 98.31 489 ASP A CA 1
ATOM 3698 C C . ASP A 1 489 ? 16.469 -40.094 -7.902 1 98.31 489 ASP A C 1
ATOM 3700 O O . ASP A 1 489 ? 17.281 -39.219 -7.562 1 98.31 489 ASP A O 1
ATOM 3704 N N . LEU A 1 490 ? 16.047 -40.219 -9.133 1 98.5 490 LEU A N 1
ATOM 3705 C CA . LEU A 1 490 ? 16.391 -39.219 -10.156 1 98.5 490 LEU A CA 1
ATOM 3706 C C . LEU A 1 490 ? 15.883 -37.844 -9.781 1 98.5 490 LEU A C 1
ATOM 3708 O O . LEU A 1 490 ? 16.578 -36.844 -9.969 1 98.5 490 LEU A O 1
ATOM 3712 N N . THR A 1 491 ? 14.688 -37.812 -9.234 1 98.5 491 THR A N 1
ATOM 3713 C CA . THR A 1 491 ? 14.109 -36.531 -8.766 1 98.5 491 THR A CA 1
ATOM 3714 C C . THR A 1 491 ? 14.992 -35.906 -7.695 1 98.5 491 THR A C 1
ATOM 3716 O O . THR A 1 491 ? 15.297 -34.719 -7.758 1 98.5 491 THR A O 1
ATOM 3719 N N . HIS A 1 492 ? 15.445 -36.688 -6.77 1 98.69 492 HIS A N 1
ATOM 3720 C CA . HIS A 1 492 ? 16.312 -36.156 -5.707 1 98.69 492 HIS A CA 1
ATOM 3721 C C . HIS A 1 492 ? 17.641 -35.688 -6.266 1 98.69 492 HIS A C 1
ATOM 3723 O O . HIS A 1 492 ? 18.219 -34.719 -5.762 1 98.69 492 HIS A O 1
ATOM 3729 N N . GLN A 1 493 ? 18.125 -36.312 -7.32 1 98.62 493 GLN A N 1
ATOM 3730 C CA . GLN A 1 493 ? 19.391 -35.906 -7.934 1 98.62 493 GLN A CA 1
ATOM 3731 C C . GLN A 1 493 ? 19.266 -34.5 -8.523 1 98.62 493 GLN A C 1
ATOM 3733 O O . GLN A 1 493 ? 20.141 -33.656 -8.305 1 98.62 493 GLN A O 1
ATOM 3738 N N . TYR A 1 494 ? 18.188 -34.25 -9.32 1 98.38 494 TYR A N 1
ATOM 3739 C CA . TYR A 1 494 ? 18.141 -32.906 -9.906 1 98.38 494 TYR A CA 1
ATOM 3740 C C . TYR A 1 494 ? 17.766 -31.875 -8.852 1 98.38 494 TYR A C 1
ATOM 3742 O O . TYR A 1 494 ? 18.141 -30.719 -8.969 1 98.38 494 TYR A O 1
ATOM 3750 N N . LEU A 1 495 ? 17 -32.25 -7.754 1 98.75 495 LEU A N 1
ATOM 3751 C CA . LEU A 1 495 ? 16.75 -31.328 -6.652 1 98.75 495 LEU A CA 1
ATOM 3752 C C . LEU A 1 495 ? 18.047 -30.922 -5.973 1 98.75 495 LEU A C 1
ATOM 3754 O O . LEU A 1 495 ? 18.234 -29.766 -5.598 1 98.75 495 LEU A O 1
ATOM 3758 N N . ASP A 1 496 ? 18.969 -31.859 -5.84 1 98.75 496 ASP A N 1
ATOM 3759 C CA . ASP A 1 496 ? 20.281 -31.578 -5.258 1 98.75 496 ASP A CA 1
ATOM 3760 C C . ASP A 1 496 ? 21.078 -30.641 -6.145 1 98.75 496 ASP A C 1
ATOM 3762 O O . ASP A 1 496 ? 21.734 -29.703 -5.645 1 98.75 496 ASP A O 1
ATOM 3766 N N . LEU A 1 497 ? 21.094 -30.859 -7.438 1 98.62 497 LEU A N 1
ATOM 3767 C CA . LEU A 1 497 ? 21.797 -29.984 -8.359 1 98.62 497 LEU A CA 1
ATOM 3768 C C . LEU A 1 497 ? 21.219 -28.562 -8.336 1 98.62 497 LEU A C 1
ATOM 3770 O O . LEU A 1 497 ? 21.969 -27.578 -8.344 1 98.62 497 LEU A O 1
ATOM 3774 N N . ILE A 1 498 ? 19.891 -28.516 -8.305 1 98.69 498 ILE A N 1
ATOM 3775 C CA . ILE A 1 498 ? 19.203 -27.219 -8.266 1 98.69 498 ILE A CA 1
ATOM 3776 C C . ILE A 1 498 ? 19.594 -26.469 -6.996 1 98.69 498 ILE A C 1
ATOM 3778 O O . ILE A 1 498 ? 19.875 -25.266 -7.039 1 98.69 498 ILE A O 1
ATOM 3782 N N . ALA A 1 499 ? 19.609 -27.156 -5.883 1 98.81 499 ALA A N 1
ATOM 3783 C CA . ALA A 1 499 ? 20 -26.547 -4.617 1 98.81 499 ALA A CA 1
ATOM 3784 C C . ALA A 1 499 ? 21.453 -26.094 -4.664 1 98.81 499 ALA A C 1
ATOM 3786 O O . ALA A 1 499 ? 21.797 -25.016 -4.18 1 98.81 499 ALA A O 1
ATOM 3787 N N . GLN A 1 500 ? 22.297 -26.844 -5.246 1 98.44 500 GLN A N 1
ATOM 3788 C CA . GLN A 1 500 ? 23.734 -26.562 -5.309 1 98.44 500 GLN A CA 1
ATOM 3789 C C . GLN A 1 500 ? 24 -25.312 -6.125 1 98.44 500 GLN A C 1
ATOM 3791 O O . GLN A 1 500 ? 24.859 -24.5 -5.754 1 98.44 500 GLN A O 1
ATOM 3796 N N . HIS A 1 501 ? 23.312 -25.156 -7.219 1 98.31 501 HIS A N 1
ATOM 3797 C CA . HIS A 1 501 ? 23.609 -24.047 -8.117 1 98.31 501 HIS A CA 1
ATOM 3798 C C . HIS A 1 501 ? 22.781 -22.812 -7.742 1 98.31 501 HIS A C 1
ATOM 3800 O O . HIS A 1 501 ? 23.203 -21.672 -8.023 1 98.31 501 HIS A O 1
ATOM 3806 N N . ALA A 1 502 ? 21.609 -22.969 -7.223 1 98.44 502 ALA A N 1
ATOM 3807 C CA . ALA A 1 502 ? 20.781 -21.953 -6.566 1 98.44 502 ALA A CA 1
ATOM 3808 C C . ALA A 1 502 ? 20.562 -20.75 -7.477 1 98.44 502 ALA A C 1
ATOM 3810 O O . ALA A 1 502 ? 20.734 -19.594 -7.043 1 98.44 502 ALA A O 1
ATOM 3811 N N . VAL A 1 503 ? 20.281 -20.984 -8.766 1 98.69 503 VAL A N 1
ATOM 3812 C CA . VAL A 1 503 ? 20.078 -19.891 -9.711 1 98.69 503 VAL A CA 1
ATOM 3813 C C . VAL A 1 503 ? 18.734 -19.203 -9.438 1 98.69 503 VAL A C 1
ATOM 3815 O O . VAL A 1 503 ? 18.625 -17.984 -9.508 1 98.69 503 VAL A O 1
ATOM 3818 N N . LEU A 1 504 ? 17.734 -19.906 -9.219 1 98.69 504 LEU A N 1
ATOM 3819 C CA . LEU A 1 504 ? 16.406 -19.594 -8.688 1 98.69 504 LEU A CA 1
ATOM 3820 C C . LEU A 1 504 ? 16.016 -20.562 -7.574 1 98.69 504 LEU A C 1
ATOM 3822 O O . LEU A 1 504 ? 15.844 -21.766 -7.82 1 98.69 504 LEU A O 1
ATOM 3826 N N . TYR A 1 505 ? 15.938 -20.062 -6.371 1 98.81 505 TYR A N 1
ATOM 3827 C CA . TYR A 1 505 ? 15.805 -20.984 -5.246 1 98.81 505 TYR A CA 1
ATOM 3828 C C . TYR A 1 505 ? 14.977 -20.359 -4.125 1 98.81 505 TYR A C 1
ATOM 3830 O O . TYR A 1 505 ? 15.117 -19.172 -3.828 1 98.81 505 TYR A O 1
ATOM 3838 N N . PRO A 1 506 ? 14.125 -21.172 -3.504 1 98.56 506 PRO A N 1
ATOM 3839 C CA . PRO A 1 506 ? 13.281 -20.656 -2.424 1 98.56 506 PRO A CA 1
ATOM 3840 C C . PRO A 1 506 ? 14.07 -20.344 -1.152 1 98.56 506 PRO A C 1
ATOM 3842 O O . PRO A 1 506 ? 14.984 -21.094 -0.792 1 98.56 506 PRO A O 1
ATOM 3845 N N . VAL A 1 507 ? 13.711 -19.219 -0.504 1 98.56 507 VAL A N 1
ATOM 3846 C CA . VAL A 1 507 ? 14.266 -18.844 0.796 1 98.56 507 VAL A CA 1
ATOM 3847 C C . VAL A 1 507 ? 13.359 -19.375 1.908 1 98.56 507 VAL A C 1
ATOM 3849 O O . VAL A 1 507 ? 13.844 -19.906 2.906 1 98.56 507 VAL A O 1
ATOM 3852 N N . VAL A 1 508 ? 12.086 -19.219 1.751 1 98.12 508 VAL A N 1
ATOM 3853 C CA . VAL A 1 508 ? 11.086 -19.656 2.723 1 98.12 508 VAL A CA 1
ATOM 3854 C C . VAL A 1 508 ? 9.844 -20.156 1.997 1 98.12 508 VAL A C 1
ATOM 3856 O O . VAL A 1 508 ? 9.508 -19.672 0.915 1 98.12 508 VAL A O 1
ATOM 3859 N N . HIS A 1 509 ? 9.203 -21.203 2.551 1 97.88 509 HIS A N 1
ATOM 3860 C CA . HIS A 1 509 ? 7.848 -21.578 2.188 1 97.88 509 HIS A CA 1
ATOM 3861 C C . HIS A 1 509 ? 6.828 -20.984 3.154 1 97.88 509 HIS A C 1
ATOM 3863 O O . HIS A 1 509 ? 7.078 -20.922 4.359 1 97.88 509 HIS A O 1
ATOM 3869 N N . THR A 1 510 ? 5.711 -20.547 2.613 1 96.88 510 THR A N 1
ATOM 3870 C CA . THR A 1 510 ? 4.785 -19.828 3.477 1 96.88 510 THR A CA 1
ATOM 3871 C C . THR A 1 510 ? 3.408 -20.484 3.465 1 96.88 510 THR A C 1
ATOM 3873 O O . THR A 1 510 ? 3.131 -21.344 2.619 1 96.88 510 THR A O 1
ATOM 3876 N N . GLU A 1 511 ? 2.646 -20.188 4.484 1 96.38 511 GLU A N 1
ATOM 3877 C CA . GLU A 1 511 ? 1.216 -20.469 4.555 1 96.38 511 GLU A CA 1
ATOM 3878 C C . GLU A 1 511 ? 0.394 -19.312 4.008 1 96.38 511 GLU A C 1
ATOM 3880 O O . GLU A 1 511 ? 0.644 -18.156 4.352 1 96.38 511 GLU A O 1
ATOM 3885 N N . LEU A 1 512 ? -0.532 -19.578 3.123 1 96.56 512 LEU A N 1
ATOM 3886 C CA . LEU A 1 512 ? -1.384 -18.516 2.592 1 96.56 512 LEU A CA 1
ATOM 3887 C C . LEU A 1 512 ? -2.713 -18.469 3.336 1 96.56 512 LEU A C 1
ATOM 3889 O O . LEU A 1 512 ? -3.381 -19.5 3.494 1 96.56 512 LEU A O 1
ATOM 3893 N N . MET A 1 513 ? -3.061 -17.281 3.797 1 97.56 513 MET A N 1
ATOM 3894 C CA . MET A 1 513 ? -4.246 -17.125 4.637 1 97.56 513 MET A CA 1
ATOM 3895 C C . MET A 1 513 ? -5.406 -16.547 3.832 1 97.56 513 MET A C 1
ATOM 3897 O O . MET A 1 513 ? -5.219 -15.641 3.018 1 97.56 513 MET A O 1
ATOM 3901 N N . THR A 1 514 ? -6.586 -17.078 4.016 1 98.19 514 THR A N 1
ATOM 3902 C CA . THR A 1 514 ? -7.844 -16.609 3.457 1 98.19 514 THR A CA 1
ATOM 3903 C C . THR A 1 514 ? -8.836 -16.266 4.566 1 98.19 514 THR A C 1
ATOM 3905 O O . THR A 1 514 ? -8.938 -17 5.555 1 98.19 514 THR A O 1
ATOM 3908 N N . ALA A 1 515 ? -9.508 -15.133 4.441 1 98.44 515 ALA A N 1
ATOM 3909 C CA . ALA A 1 515 ? -10.547 -14.734 5.383 1 98.44 515 ALA A CA 1
ATOM 3910 C C . ALA A 1 515 ? -11.906 -14.664 4.691 1 98.44 515 ALA A C 1
ATOM 3912 O O . ALA A 1 515 ? -12.008 -14.242 3.537 1 98.44 515 ALA A O 1
ATOM 3913 N N . TRP A 1 516 ? -12.977 -15.094 5.348 1 98.38 516 TRP A N 1
ATOM 3914 C CA . TRP A 1 516 ? -14.328 -14.938 4.816 1 98.38 516 TRP A CA 1
ATOM 3915 C C . TRP A 1 516 ? -15.344 -14.82 5.945 1 98.38 516 TRP A C 1
ATOM 3917 O O . TRP A 1 516 ? -15.047 -15.164 7.094 1 98.38 516 TRP A O 1
ATOM 3927 N N . ASP A 1 517 ? -16.5 -14.203 5.668 1 97.25 517 ASP A N 1
ATOM 3928 C CA . ASP A 1 517 ? -17.625 -14.094 6.605 1 97.25 517 ASP A CA 1
ATOM 3929 C C . ASP A 1 517 ? -18.453 -15.375 6.605 1 97.25 517 ASP A C 1
ATOM 3931 O O . ASP A 1 517 ? -19.203 -15.633 5.664 1 97.25 517 ASP A O 1
ATOM 3935 N N . PRO A 1 518 ? -18.359 -16.188 7.66 1 97.06 518 PRO A N 1
ATOM 3936 C CA . PRO A 1 518 ? -19.062 -17.469 7.656 1 97.06 518 PRO A CA 1
ATOM 3937 C C . PRO A 1 518 ? -20.578 -17.328 7.727 1 97.06 518 PRO A C 1
ATOM 3939 O O . PRO A 1 518 ? -21.312 -18.281 7.469 1 97.06 518 PRO A O 1
ATOM 3942 N N . LYS A 1 519 ? -21.016 -16.125 8.086 1 94.81 519 LYS A N 1
ATOM 3943 C CA . LYS A 1 519 ? -22.453 -15.875 8.125 1 94.81 519 LYS A CA 1
ATOM 3944 C C . LYS A 1 519 ? -23.016 -15.633 6.719 1 94.81 519 LYS A C 1
ATOM 3946 O O . LYS A 1 519 ? -24.203 -15.82 6.473 1 94.81 519 LYS A O 1
ATOM 3951 N N . ARG A 1 520 ? -22.125 -15.273 5.855 1 96.06 520 ARG A N 1
ATOM 3952 C CA . ARG A 1 520 ? -22.578 -14.859 4.531 1 96.06 520 ARG A CA 1
ATOM 3953 C C . ARG A 1 520 ? -22.109 -15.836 3.457 1 96.06 520 ARG A C 1
ATOM 3955 O O . ARG A 1 520 ? -22.641 -15.836 2.342 1 96.06 520 ARG A O 1
ATOM 3962 N N . LEU A 1 521 ? -21.078 -16.594 3.729 1 96.75 521 LEU A N 1
ATOM 3963 C CA . LEU A 1 521 ? -20.5 -17.531 2.771 1 96.75 521 LEU A CA 1
ATOM 3964 C C . LEU A 1 521 ? -20.172 -18.859 3.441 1 96.75 521 LEU A C 1
ATOM 3966 O O . LEU A 1 521 ? -19.531 -18.891 4.492 1 96.75 521 LEU A O 1
ATOM 3970 N N . SER A 1 522 ? -20.609 -19.906 2.875 1 96.81 522 SER A N 1
ATOM 3971 C CA . SER A 1 522 ? -20.234 -21.25 3.277 1 96.81 522 SER A CA 1
ATOM 3972 C C . SER A 1 522 ? -19.656 -22.047 2.1 1 96.81 522 SER A C 1
ATOM 3974 O O . SER A 1 522 ? -19.641 -21.547 0.97 1 96.81 522 SER A O 1
ATOM 3976 N N . GLY A 1 523 ? -19.031 -23.203 2.348 1 96.81 523 GLY A N 1
ATOM 3977 C CA . GLY A 1 523 ? -18.453 -24.016 1.294 1 96.81 523 GLY A CA 1
ATOM 3978 C C . GLY A 1 523 ? -17.078 -23.547 0.86 1 96.81 523 GLY A C 1
ATOM 3979 O O . GLY A 1 523 ? -16.594 -23.922 -0.209 1 96.81 523 GLY A O 1
ATOM 3980 N N . ILE A 1 524 ? -16.5 -22.656 1.669 1 97 524 ILE A N 1
ATOM 3981 C CA . ILE A 1 524 ? -15.172 -22.125 1.373 1 97 524 ILE A CA 1
ATOM 3982 C C . ILE A 1 524 ? -14.102 -23.031 1.961 1 97 524 ILE A C 1
ATOM 3984 O O . ILE A 1 524 ? -14.258 -23.547 3.074 1 97 524 ILE A O 1
ATOM 3988 N N . ARG A 1 525 ? -13.078 -23.266 1.238 1 95.06 525 ARG A N 1
ATOM 3989 C CA . ARG A 1 525 ? -11.875 -23.953 1.693 1 95.06 525 ARG A CA 1
ATOM 3990 C C . ARG A 1 525 ? -10.625 -23.141 1.35 1 95.06 525 ARG A C 1
ATOM 3992 O O . ARG A 1 525 ? -10.43 -22.766 0.195 1 95.06 525 ARG A O 1
ATOM 3999 N N . ALA A 1 526 ? -9.828 -22.906 2.346 1 95.25 526 ALA A N 1
ATOM 4000 C CA . ALA A 1 526 ? -8.594 -22.156 2.107 1 95.25 526 ALA A CA 1
ATOM 4001 C C . ALA A 1 526 ? -7.621 -22.953 1.246 1 95.25 526 ALA A C 1
ATOM 4003 O O . ALA A 1 526 ? -7.391 -24.141 1.496 1 95.25 526 ALA A O 1
ATOM 4004 N N . GLN A 1 527 ? -7.105 -22.344 0.242 1 93.88 527 GLN A N 1
ATOM 4005 C CA . GLN A 1 527 ? -6.168 -23 -0.659 1 93.88 527 GLN A CA 1
ATOM 4006 C C . GLN A 1 527 ? -4.727 -22.625 -0.333 1 93.88 527 GLN A C 1
ATOM 4008 O O . GLN A 1 527 ? -4.473 -21.562 0.241 1 93.88 527 GLN A O 1
ATOM 4013 N N . GLY A 1 528 ? -3.809 -23.469 -0.657 1 93.38 528 GLY A N 1
ATOM 4014 C CA . GLY A 1 528 ? -2.393 -23.234 -0.423 1 93.38 528 GLY A CA 1
ATOM 4015 C C . GLY A 1 528 ? -1.704 -22.531 -1.582 1 93.38 528 GLY A C 1
ATOM 4016 O O . GLY A 1 528 ? -0.478 -22.578 -1.701 1 93.38 528 GLY A O 1
ATOM 4017 N N . TYR A 1 529 ? -2.479 -21.969 -2.496 1 94.38 529 TYR A N 1
ATOM 4018 C CA . TYR A 1 529 ? -1.985 -21.172 -3.617 1 94.38 529 TYR A CA 1
ATOM 4019 C C . TYR A 1 529 ? -2.846 -19.938 -3.828 1 94.38 529 TYR A C 1
ATOM 4021 O O . TYR A 1 529 ? -3.971 -19.859 -3.326 1 94.38 529 TYR A O 1
ATOM 4029 N N . PRO A 1 530 ? -2.326 -18.922 -4.445 1 94.44 530 PRO A N 1
ATOM 4030 C CA . PRO A 1 530 ? -2.99 -17.625 -4.516 1 94.44 530 PRO A CA 1
ATOM 4031 C C . PRO A 1 530 ? -4.34 -17.688 -5.227 1 94.44 530 PRO A C 1
ATOM 4033 O O . PRO A 1 530 ? -4.535 -18.516 -6.109 1 94.44 530 PRO A O 1
ATOM 4036 N N . GLY A 1 531 ? -5.148 -16.75 -4.855 1 93.88 531 GLY A N 1
ATOM 4037 C CA . GLY A 1 531 ? -6.488 -16.672 -5.422 1 93.88 531 GLY A CA 1
ATOM 4038 C C . GLY A 1 531 ? -7.531 -17.375 -4.578 1 93.88 531 GLY A C 1
ATOM 4039 O O . GLY A 1 531 ? -7.289 -17.688 -3.408 1 93.88 531 GLY A O 1
ATOM 4040 N N . ILE A 1 532 ? -8.734 -17.516 -5.16 1 96.88 532 ILE A N 1
ATOM 4041 C CA . ILE A 1 532 ? -9.859 -18.156 -4.5 1 96.88 532 ILE A CA 1
ATOM 4042 C C . ILE A 1 532 ? -10.594 -19.062 -5.492 1 96.88 532 ILE A C 1
ATOM 4044 O O . ILE A 1 532 ? -10.414 -18.938 -6.707 1 96.88 532 ILE A O 1
ATOM 4048 N N . ASN A 1 533 ? -11.289 -20 -5.004 1 97.19 533 ASN A N 1
ATOM 4049 C CA . ASN A 1 533 ? -12.219 -20.828 -5.766 1 97.19 533 ASN A CA 1
ATOM 4050 C C . ASN A 1 533 ? -13.617 -20.812 -5.156 1 97.19 533 ASN A C 1
ATOM 4052 O O . ASN A 1 533 ? -13.805 -21.234 -4.02 1 97.19 533 ASN A O 1
ATOM 4056 N N . LEU A 1 534 ? -14.578 -20.281 -5.875 1 97.69 534 LEU A N 1
ATOM 4057 C CA . LEU A 1 534 ? -15.914 -20.062 -5.324 1 97.69 534 LEU A CA 1
ATOM 4058 C C . LEU A 1 534 ? -16.922 -21.016 -5.961 1 97.69 534 LEU A C 1
ATOM 4060 O O . LEU A 1 534 ? -18.141 -20.812 -5.816 1 97.69 534 LEU A O 1
ATOM 4064 N N . LEU A 1 535 ? -16.5 -22.062 -6.621 1 97.12 535 LEU A N 1
ATOM 4065 C CA . LEU A 1 535 ? -17.391 -22.938 -7.371 1 97.12 535 LEU A CA 1
ATOM 4066 C C . LEU A 1 535 ? -18.188 -23.844 -6.434 1 97.12 535 LEU A C 1
ATOM 4068 O O . LEU A 1 535 ? -19.141 -24.484 -6.855 1 97.12 535 LEU A O 1
ATOM 4072 N N . GLN A 1 536 ? -17.781 -23.922 -5.191 1 95.38 536 GLN A N 1
ATOM 4073 C CA . GLN A 1 536 ? -18.562 -24.672 -4.211 1 95.38 536 GLN A CA 1
ATOM 4074 C C . GLN A 1 536 ? -19.078 -23.781 -3.098 1 95.38 536 GLN A C 1
ATOM 4076 O O . GLN A 1 536 ? -19.562 -24.25 -2.072 1 95.38 536 GLN A O 1
ATOM 4081 N N . ALA A 1 537 ? -18.906 -22.516 -3.277 1 96 537 ALA A N 1
ATOM 4082 C CA . ALA A 1 537 ? -19.344 -21.547 -2.277 1 96 537 ALA A CA 1
ATOM 4083 C C . ALA A 1 537 ? -20.859 -21.422 -2.279 1 96 537 ALA A C 1
ATOM 4085 O O . ALA A 1 537 ? -21.516 -21.609 -3.311 1 96 537 ALA A O 1
ATOM 4086 N N . LYS A 1 538 ? -21.391 -21.156 -1.176 1 95.56 538 LYS A N 1
ATOM 4087 C CA . LYS A 1 538 ? -22.812 -20.844 -1.03 1 95.56 538 LYS A CA 1
ATOM 4088 C C . LYS A 1 538 ? -23.016 -19.5 -0.341 1 95.56 538 LYS A C 1
ATOM 4090 O O . LYS A 1 538 ? -22.5 -19.281 0.757 1 95.56 538 LYS A O 1
ATOM 4095 N N . ARG A 1 539 ? -23.703 -18.609 -1.002 1 95.19 539 ARG A N 1
ATOM 4096 C CA . ARG A 1 539 ? -24 -17.281 -0.469 1 95.19 539 ARG A CA 1
ATOM 4097 C C . ARG A 1 539 ? -25.25 -17.297 0.385 1 95.19 539 ARG A C 1
ATOM 4099 O O . ARG A 1 539 ? -26.312 -17.766 -0.058 1 95.19 539 ARG A O 1
ATOM 4106 N N . SER A 1 540 ? -25.234 -16.906 1.55 1 91 540 SER A N 1
ATOM 4107 C CA . SER A 1 540 ? -26.375 -16.859 2.459 1 91 540 SER A CA 1
ATOM 4108 C C . SER A 1 540 ? -26.672 -15.422 2.893 1 91 540 SER A C 1
ATOM 4110 O O . SER A 1 540 ? -25.781 -14.57 2.875 1 91 540 SER A O 1
ATOM 4112 N N . MET B 1 1 ? 31.344 -20.469 -90.438 1 16.94 1 MET B N 1
ATOM 4113 C CA . MET B 1 1 ? 32.094 -19.375 -91.062 1 16.94 1 MET B CA 1
ATOM 4114 C C . MET B 1 1 ? 32.188 -18.172 -90.125 1 16.94 1 MET B C 1
ATOM 4116 O O . MET B 1 1 ? 31.484 -18.125 -89.125 1 16.94 1 MET B O 1
ATOM 4120 N N . SER B 1 2 ? 32.312 -17 -90.812 1 17.59 2 SER B N 1
ATOM 4121 C CA . SER B 1 2 ? 33 -15.742 -90.625 1 17.59 2 SER B CA 1
ATOM 4122 C C . SER B 1 2 ? 32.219 -14.797 -89.75 1 17.59 2 SER B C 1
ATOM 4124 O O . SER B 1 2 ? 32.594 -13.641 -89.562 1 17.59 2 SER B O 1
ATOM 4126 N N . PRO B 1 3 ? 31.109 -15.102 -89.188 1 18.23 3 PRO B N 1
ATOM 4127 C CA . PRO B 1 3 ? 30.125 -14.023 -89.188 1 18.23 3 PRO B CA 1
ATOM 4128 C C . PRO B 1 3 ? 30.406 -12.945 -88.125 1 18.23 3 PRO B C 1
ATOM 4130 O O . PRO B 1 3 ? 30.141 -13.133 -86.938 1 18.23 3 PRO B O 1
ATOM 4133 N N . THR B 1 4 ? 31.609 -12.312 -88.125 1 18.52 4 THR B N 1
ATOM 4134 C CA . THR B 1 4 ? 32.375 -11.578 -87.125 1 18.52 4 THR B CA 1
ATOM 4135 C C . THR B 1 4 ? 31.703 -10.242 -86.812 1 18.52 4 THR B C 1
ATOM 4137 O O . THR B 1 4 ? 32.156 -9.508 -85.938 1 18.52 4 THR B O 1
ATOM 4140 N N . GLN B 1 5 ? 30.688 -9.797 -87.562 1 16.52 5 GLN B N 1
ATOM 4141 C CA . GLN B 1 5 ? 30.891 -8.383 -87.875 1 16.52 5 GLN B CA 1
ATOM 4142 C C . GLN B 1 5 ? 30.781 -7.547 -86.562 1 16.52 5 GLN B C 1
ATOM 4144 O O . GLN B 1 5 ? 30.281 -8.023 -85.562 1 16.52 5 GLN B O 1
ATOM 4149 N N . LEU B 1 6 ? 30.141 -6.273 -86.625 1 16.88 6 LEU B N 1
ATOM 4150 C CA . LEU B 1 6 ? 30.562 -4.883 -86.75 1 16.88 6 LEU B CA 1
ATOM 4151 C C . LEU B 1 6 ? 30.25 -4.117 -85.438 1 16.88 6 LEU B C 1
ATOM 4153 O O . LEU B 1 6 ? 31.125 -3.414 -84.938 1 16.88 6 LEU B O 1
ATOM 4157 N N . GLY B 1 7 ? 29.016 -3.74 -85.125 1 16.17 7 GLY B N 1
ATOM 4158 C CA . GLY B 1 7 ? 28.656 -2.334 -85 1 16.17 7 GLY B CA 1
ATOM 4159 C C . GLY B 1 7 ? 28.938 -1.727 -83.625 1 16.17 7 GLY B C 1
ATOM 4160 O O . GLY B 1 7 ? 29.188 -2.449 -82.688 1 16.17 7 GLY B O 1
ATOM 4161 N N . ARG B 1 8 ? 28.328 -0.433 -83.375 1 21.58 8 ARG B N 1
ATOM 4162 C CA . ARG B 1 8 ? 28.656 0.958 -83.062 1 21.58 8 ARG B CA 1
ATOM 4163 C C . ARG B 1 8 ? 28.781 1.175 -81.562 1 21.58 8 ARG B C 1
ATOM 4165 O O . ARG B 1 8 ? 28.312 0.363 -80.75 1 21.58 8 ARG B O 1
ATOM 4172 N N . GLY B 1 9 ? 28.844 2.498 -81 1 19.42 9 GLY B N 1
ATOM 4173 C CA . GLY B 1 9 ? 29.469 3.635 -80.375 1 19.42 9 GLY B CA 1
ATOM 4174 C C . GLY B 1 9 ? 28.906 3.932 -79 1 19.42 9 GLY B C 1
ATOM 4175 O O . GLY B 1 9 ? 27.703 3.721 -78.75 1 19.42 9 GLY B O 1
ATOM 4176 N N . VAL B 1 10 ? 29.609 3.832 -77.812 1 21.28 10 VAL B N 1
ATOM 4177 C CA . VAL B 1 10 ? 29.703 3.855 -76.375 1 21.28 10 VAL B CA 1
ATOM 4178 C C . VAL B 1 10 ? 29.359 5.25 -75.875 1 21.28 10 VAL B C 1
ATOM 4180 O O . VAL B 1 10 ? 29.562 5.551 -74.688 1 21.28 10 VAL B O 1
ATOM 4183 N N . ASP B 1 11 ? 28.766 6.344 -76.688 1 16.97 11 ASP B N 1
ATOM 4184 C CA . ASP B 1 11 ? 29.109 7.738 -76.438 1 16.97 11 ASP B CA 1
ATOM 4185 C C . ASP B 1 11 ? 28.578 8.203 -75.062 1 16.97 11 ASP B C 1
ATOM 4187 O O . ASP B 1 11 ? 29.266 8.938 -74.375 1 16.97 11 ASP B O 1
ATOM 4191 N N . ARG B 1 12 ? 27.391 8.227 -74.625 1 16.23 12 ARG B N 1
ATOM 4192 C CA . ARG B 1 12 ? 26.734 9.508 -74.375 1 16.23 12 ARG B CA 1
ATOM 4193 C C . ARG B 1 12 ? 27.219 10.094 -73 1 16.23 12 ARG B C 1
ATOM 4195 O O . ARG B 1 12 ? 27.609 11.266 -73 1 16.23 12 ARG B O 1
ATOM 4202 N N . ARG B 1 13 ? 26.391 10.312 -71.812 1 18.67 13 ARG B N 1
ATOM 4203 C CA . ARG B 1 13 ? 25.984 11.578 -71.188 1 18.67 13 ARG B CA 1
ATOM 4204 C C . ARG B 1 13 ? 26.906 11.977 -70.062 1 18.67 13 ARG B C 1
ATOM 4206 O O . ARG B 1 13 ? 26.891 11.352 -69 1 18.67 13 ARG B O 1
ATOM 4213 N N . ALA B 1 14 ? 28.141 12.375 -70.188 1 18.39 14 ALA B N 1
ATOM 4214 C CA . ALA B 1 14 ? 29.203 12.914 -69.375 1 18.39 14 ALA B CA 1
ATOM 4215 C C . ALA B 1 14 ? 28.75 14.203 -68.688 1 18.39 14 ALA B C 1
ATOM 4217 O O . ALA B 1 14 ? 29.578 14.914 -68.062 1 18.39 14 ALA B O 1
ATOM 4218 N N . PHE B 1 15 ? 27.516 14.766 -69.062 1 17.25 15 PHE B N 1
ATOM 4219 C CA . PHE B 1 15 ? 27.344 16.203 -68.875 1 17.25 15 PHE B CA 1
ATOM 4220 C C . PHE B 1 15 ? 27.625 16.609 -67.438 1 17.25 15 PHE B C 1
ATOM 4222 O O . PHE B 1 15 ? 26.938 16.156 -66.5 1 17.25 15 PHE B O 1
ATOM 4229 N N . LEU B 1 16 ? 28.656 17.297 -67.062 1 17.84 16 LEU B N 1
ATOM 4230 C CA . LEU B 1 16 ? 29.594 17.922 -66.125 1 17.84 16 LEU B CA 1
ATOM 4231 C C . LEU B 1 16 ? 28.859 18.891 -65.25 1 17.84 16 LEU B C 1
ATOM 4233 O O . LEU B 1 16 ? 28.984 18.797 -64 1 17.84 16 LEU B O 1
ATOM 4237 N N . ARG B 1 17 ? 29.016 20.281 -65.375 1 16.98 17 ARG B N 1
ATOM 4238 C CA . ARG B 1 17 ? 29.812 21.281 -64.688 1 16.98 17 ARG B CA 1
ATOM 4239 C C . ARG B 1 17 ? 28.953 22.141 -63.75 1 16.98 17 ARG B C 1
ATOM 4241 O O . ARG B 1 17 ? 29.328 22.391 -62.625 1 16.98 17 ARG B O 1
ATOM 4248 N N . TYR B 1 18 ? 28.188 23.141 -64.25 1 16.83 18 TYR B N 1
ATOM 4249 C CA . TYR B 1 18 ? 28.375 24.547 -63.906 1 16.83 18 TYR B CA 1
ATOM 4250 C C . TYR B 1 18 ? 27.609 24.891 -62.656 1 16.83 18 TYR B C 1
ATOM 4252 O O . TYR B 1 18 ? 28.172 25.5 -61.719 1 16.83 18 TYR B O 1
ATOM 4260 N N . SER B 1 19 ? 26.328 25.422 -62.688 1 18.14 19 SER B N 1
ATOM 4261 C CA . SER B 1 19 ? 25.969 26.812 -62.375 1 18.14 19 SER B CA 1
ATOM 4262 C C . SER B 1 19 ? 25.688 26.969 -60.875 1 18.14 19 SER B C 1
ATOM 4264 O O . SER B 1 19 ? 25.422 25.984 -60.188 1 18.14 19 SER B O 1
ATOM 4266 N N . GLY B 1 20 ? 25.125 28.234 -60.344 1 19.03 20 GLY B N 1
ATOM 4267 C CA . GLY B 1 20 ? 25.328 29.406 -59.5 1 19.03 20 GLY B CA 1
ATOM 4268 C C . GLY B 1 20 ? 24.688 29.266 -58.125 1 19.03 20 GLY B C 1
ATOM 4269 O O . GLY B 1 20 ? 25.406 29.141 -57.125 1 19.03 20 GLY B O 1
ATOM 4270 N N . ALA B 1 21 ? 23.625 30.141 -57.844 1 19.8 21 ALA B N 1
ATOM 4271 C CA . ALA B 1 21 ? 23.422 31.234 -56.875 1 19.8 21 ALA B CA 1
ATOM 4272 C C . ALA B 1 21 ? 22.875 30.719 -55.562 1 19.8 21 ALA B C 1
ATOM 4274 O O . ALA B 1 21 ? 22.203 29.672 -55.531 1 19.8 21 ALA B O 1
ATOM 4275 N N . LEU B 1 22 ? 22.859 31.578 -54.344 1 20.12 22 LEU B N 1
ATOM 4276 C CA . LEU B 1 22 ? 23.172 31.75 -52.938 1 20.12 22 LEU B CA 1
ATOM 4277 C C . LEU B 1 22 ? 21.938 31.5 -52.062 1 20.12 22 LEU B C 1
ATOM 4279 O O . LEU B 1 22 ? 22.031 31.469 -50.844 1 20.12 22 LEU B O 1
ATOM 4283 N N . GLY B 1 23 ? 20.656 31.391 -52.562 1 19.41 23 GLY B N 1
ATOM 4284 C CA . GLY B 1 23 ? 19.688 32 -51.688 1 19.41 23 GLY B CA 1
ATOM 4285 C C . GLY B 1 23 ? 19.5 31.266 -50.375 1 19.41 23 GLY B C 1
ATOM 4286 O O . GLY B 1 23 ? 19.562 30.031 -50.344 1 19.41 23 GLY B O 1
ATOM 4287 N N . ALA B 1 24 ? 19.547 32.094 -49.156 1 21.86 24 ALA B N 1
ATOM 4288 C CA . ALA B 1 24 ? 19.688 31.906 -47.719 1 21.86 24 ALA B CA 1
ATOM 4289 C C . ALA B 1 24 ? 18.453 31.234 -47.125 1 21.86 24 ALA B C 1
ATOM 4291 O O . ALA B 1 24 ? 17.438 31.891 -46.875 1 21.86 24 ALA B O 1
ATOM 4292 N N . ALA B 1 25 ? 17.844 30.281 -47.688 1 19.56 25 ALA B N 1
ATOM 4293 C CA . ALA B 1 25 ? 16.594 29.797 -47.094 1 19.56 25 ALA B CA 1
ATOM 4294 C C . ALA B 1 25 ? 16.828 29.297 -45.688 1 19.56 25 ALA B C 1
ATOM 4296 O O . ALA B 1 25 ? 17.578 28.344 -45.469 1 19.56 25 ALA B O 1
ATOM 4297 N N . ALA B 1 26 ? 16.562 30.25 -44.656 1 21.67 26 ALA B N 1
ATOM 4298 C CA . ALA B 1 26 ? 16.656 30.141 -43.219 1 21.67 26 ALA B CA 1
ATOM 4299 C C . ALA B 1 26 ? 15.734 29.047 -42.688 1 21.67 26 ALA B C 1
ATOM 4301 O O . ALA B 1 26 ? 14.508 29.141 -42.812 1 21.67 26 ALA B O 1
ATOM 4302 N N . ALA B 1 27 ? 15.984 27.781 -42.844 1 22.25 27 ALA B N 1
ATOM 4303 C CA . ALA B 1 27 ? 15.242 26.609 -42.406 1 22.25 27 ALA B CA 1
ATOM 4304 C C . ALA B 1 27 ? 15.031 26.641 -40.906 1 22.25 27 ALA B C 1
ATOM 4306 O O . ALA B 1 27 ? 15.984 26.547 -40.125 1 22.25 27 ALA B O 1
ATOM 4307 N N . VAL B 1 28 ? 13.992 27.359 -40.531 1 23.84 28 VAL B N 1
ATOM 4308 C CA . VAL B 1 28 ? 13.57 27.469 -39.125 1 23.84 28 VAL B CA 1
ATOM 4309 C C . VAL B 1 28 ? 13.227 26.094 -38.594 1 23.84 28 VAL B C 1
ATOM 4311 O O . VAL B 1 28 ? 12.305 25.438 -39.062 1 23.84 28 VAL B O 1
ATOM 4314 N N . THR B 1 29 ? 14.211 25.281 -38.219 1 23.03 29 THR B N 1
ATOM 4315 C CA . THR B 1 29 ? 14.078 23.984 -37.594 1 23.03 29 THR B CA 1
ATOM 4316 C C . THR B 1 29 ? 13.266 24.094 -36.312 1 23.03 29 THR B C 1
ATOM 4318 O O . THR B 1 29 ? 13.734 24.672 -35.312 1 23.03 29 THR B O 1
ATOM 4321 N N . ALA B 1 30 ? 11.977 24.328 -36.406 1 26.53 30 ALA B N 1
ATOM 4322 C CA . ALA B 1 30 ? 11.125 24.25 -35.219 1 26.53 30 ALA B CA 1
ATOM 4323 C C . ALA B 1 30 ? 11.297 22.922 -34.5 1 26.53 30 ALA B C 1
ATOM 4325 O O . ALA B 1 30 ? 11 21.859 -35.062 1 26.53 30 ALA B O 1
ATOM 4326 N N . THR B 1 31 ? 12.367 22.812 -33.75 1 25.12 31 THR B N 1
ATOM 4327 C CA . THR B 1 31 ? 12.648 21.75 -32.781 1 25.12 31 THR B CA 1
ATOM 4328 C C . THR B 1 31 ? 11.43 21.469 -31.922 1 25.12 31 THR B C 1
ATOM 4330 O O . THR B 1 31 ? 11.031 22.312 -31.109 1 25.12 31 THR B O 1
ATOM 4333 N N . LEU B 1 32 ? 10.375 20.938 -32.531 1 24.5 32 LEU B N 1
ATOM 4334 C CA . LEU B 1 32 ? 9.273 20.453 -31.703 1 24.5 32 LEU B CA 1
ATOM 4335 C C . LEU B 1 32 ? 9.789 19.594 -30.547 1 24.5 32 LEU B C 1
ATOM 4337 O O . LEU B 1 32 ? 10.375 18.531 -30.781 1 24.5 32 LEU B O 1
ATOM 4341 N N . GLN B 1 33 ? 10.32 20.234 -29.562 1 25.66 33 GLN B N 1
ATOM 4342 C CA . GLN B 1 33 ? 10.648 19.594 -28.297 1 25.66 33 GLN B CA 1
ATOM 4343 C C . GLN B 1 33 ? 9.469 18.781 -27.766 1 25.66 33 GLN B C 1
ATOM 4345 O O . GLN B 1 33 ? 8.438 19.344 -27.406 1 25.66 33 GLN B O 1
ATOM 4350 N N . ALA B 1 34 ? 9.07 17.672 -28.438 1 28.45 34 ALA B N 1
ATOM 4351 C CA . ALA B 1 34 ? 8.164 16.656 -27.906 1 28.45 34 ALA B CA 1
ATOM 4352 C C . ALA B 1 34 ? 8.375 16.453 -26.406 1 28.45 34 ALA B C 1
ATOM 4354 O O . ALA B 1 34 ? 9.484 16.125 -25.969 1 28.45 34 ALA B O 1
ATOM 4355 N N . CYS B 1 35 ? 7.66 17.203 -25.578 1 28 35 CYS B N 1
ATOM 4356 C CA . CYS B 1 35 ? 7.492 17.188 -24.125 1 28 35 CYS B CA 1
ATOM 4357 C C . CYS B 1 35 ? 7.25 15.758 -23.625 1 28 35 CYS B C 1
ATOM 4359 O O . CYS B 1 35 ? 6.105 15.312 -23.547 1 28 35 CYS B O 1
ATOM 4361 N N . GLY B 1 36 ? 7.809 14.75 -24.25 1 26.31 36 GLY B N 1
ATOM 4362 C CA . GLY B 1 36 ? 7.746 13.391 -23.75 1 26.31 36 GLY B CA 1
ATOM 4363 C C . GLY B 1 36 ? 8.062 13.281 -22.266 1 26.31 36 GLY B C 1
ATOM 4364 O O . GLY B 1 36 ? 9.18 12.906 -21.891 1 26.31 36 GLY B O 1
ATOM 4365 N N . SER B 1 37 ? 7.734 14.266 -21.469 1 28.05 37 SER B N 1
ATOM 4366 C CA . SER B 1 37 ? 8.148 14.086 -20.078 1 28.05 37 SER B CA 1
ATOM 4367 C C . SER B 1 37 ? 7.516 12.844 -19.469 1 28.05 37 SER B C 1
ATOM 4369 O O . SER B 1 37 ? 6.32 12.828 -19.172 1 28.05 37 SER B O 1
ATOM 4371 N N . GLY B 1 38 ? 7.688 11.633 -20.062 1 28.72 38 GLY B N 1
ATOM 4372 C CA . GLY B 1 38 ? 7.34 10.383 -19.406 1 28.72 38 GLY B CA 1
ATOM 4373 C C . GLY B 1 38 ? 7.629 10.391 -17.922 1 28.72 38 GLY B C 1
ATOM 4374 O O . GLY B 1 38 ? 8.336 11.266 -17.422 1 28.72 38 GLY B O 1
ATOM 4375 N N . PRO B 1 39 ? 6.805 9.68 -17.125 1 33.06 39 PRO B N 1
ATOM 4376 C CA . PRO B 1 39 ? 7.133 9.664 -15.703 1 33.06 39 PRO B CA 1
ATOM 4377 C C . PRO B 1 39 ? 8.625 9.477 -15.445 1 33.06 39 PRO B C 1
ATOM 4379 O O . PRO B 1 39 ? 9.273 8.641 -16.078 1 33.06 39 PRO B O 1
ATOM 4382 N N . ALA B 1 40 ? 9.258 10.531 -15.164 1 31.17 40 ALA B N 1
ATOM 4383 C CA . ALA B 1 40 ? 10.672 10.547 -14.781 1 31.17 40 ALA B CA 1
ATOM 4384 C C . ALA B 1 40 ? 11.047 9.289 -14 1 31.17 40 ALA B C 1
ATOM 4386 O O . ALA B 1 40 ? 10.453 9.008 -12.953 1 31.17 40 ALA B O 1
ATOM 4387 N N . SER B 1 41 ? 11.352 8.188 -14.656 1 32.44 41 SER B N 1
ATOM 4388 C CA . SER B 1 41 ? 12.133 7.137 -14.008 1 32.44 41 SER B CA 1
ATOM 4389 C C . SER B 1 41 ? 13.133 7.723 -13.023 1 32.44 41 SER B C 1
ATOM 4391 O O . SER B 1 41 ? 14.031 8.484 -13.406 1 32.44 41 SER B O 1
ATOM 4393 N N . THR B 1 42 ? 12.719 8.078 -11.859 1 36.12 42 THR B N 1
ATOM 4394 C CA . THR B 1 42 ? 13.727 8.359 -10.844 1 36.12 42 THR B CA 1
ATOM 4395 C C . THR B 1 42 ? 14.867 7.348 -10.914 1 36.12 42 THR B C 1
ATOM 4397 O O . THR B 1 42 ? 14.711 6.203 -10.484 1 36.12 42 THR B O 1
ATOM 4400 N N . THR B 1 43 ? 15.508 7.266 -11.992 1 34.78 43 THR B N 1
ATOM 4401 C CA . THR B 1 43 ? 16.781 6.555 -12.008 1 34.78 43 THR B CA 1
ATOM 4402 C C . THR B 1 43 ? 17.5 6.711 -10.672 1 34.78 43 THR B C 1
ATOM 4404 O O . THR B 1 43 ? 17.766 7.832 -10.234 1 34.78 43 THR B O 1
ATOM 4407 N N . SER B 1 44 ? 17.281 5.84 -9.742 1 40.59 44 SER B N 1
ATOM 4408 C CA . SER B 1 44 ? 18.047 5.602 -8.516 1 40.59 44 SER B CA 1
ATOM 4409 C C . SER B 1 44 ? 19.531 5.703 -8.773 1 40.59 44 SER B C 1
ATOM 4411 O O . SER B 1 44 ? 20.172 4.723 -9.172 1 40.59 44 SER B O 1
ATOM 4413 N N . SER B 1 45 ? 20.047 6.527 -9.516 1 38.22 45 SER B N 1
ATOM 4414 C CA . SER B 1 45 ? 21.516 6.555 -9.438 1 38.22 45 SER B CA 1
ATOM 4415 C C . SER B 1 45 ? 21.984 6.43 -7.992 1 38.22 45 SER B C 1
ATOM 4417 O O . SER B 1 45 ? 21.234 6.719 -7.059 1 38.22 45 SER B O 1
ATOM 4419 N N . GLY B 1 46 ? 23.141 5.793 -7.738 1 45.94 46 GLY B N 1
ATOM 4420 C CA . GLY B 1 46 ? 23.969 5.496 -6.582 1 45.94 46 GLY B CA 1
ATOM 4421 C C . GLY B 1 46 ? 24.016 6.629 -5.574 1 45.94 46 GLY B C 1
ATOM 4422 O O . GLY B 1 46 ? 25.047 7.281 -5.41 1 45.94 46 GLY B O 1
ATOM 4423 N N . ALA B 1 47 ? 22.938 7.254 -5.336 1 48.81 47 ALA B N 1
ATOM 4424 C CA . ALA B 1 47 ? 22.766 8.438 -4.492 1 48.81 47 ALA B CA 1
ATOM 4425 C C . ALA B 1 47 ? 23.328 8.195 -3.092 1 48.81 47 ALA B C 1
ATOM 4427 O O . ALA B 1 47 ? 23.703 9.141 -2.395 1 48.81 47 ALA B O 1
ATOM 4428 N N . GLY B 1 48 ? 23.453 6.906 -2.641 1 60.06 48 GLY B N 1
ATOM 4429 C CA . GLY B 1 48 ? 23.828 6.711 -1.251 1 60.06 48 GLY B CA 1
ATOM 4430 C C . GLY B 1 48 ? 25.172 7.332 -0.905 1 60.06 48 GLY B C 1
ATOM 4431 O O . GLY B 1 48 ? 25.359 7.844 0.202 1 60.06 48 GLY B O 1
ATOM 4432 N N . GLY B 1 49 ? 25.984 7.359 -1.908 1 68.31 49 GLY B N 1
ATOM 4433 C CA . GLY B 1 49 ? 27.328 7.793 -1.604 1 68.31 49 GLY B CA 1
ATOM 4434 C C . GLY B 1 49 ? 27.562 9.266 -1.885 1 68.31 49 GLY B C 1
ATOM 4435 O O . GLY B 1 49 ? 28.578 9.828 -1.461 1 68.31 49 GLY B O 1
ATOM 4436 N N . ASN B 1 50 ? 26.547 9.914 -2.498 1 83.69 50 ASN B N 1
ATOM 4437 C CA . ASN B 1 50 ? 26.703 11.328 -2.836 1 83.69 50 ASN B CA 1
ATOM 4438 C C . ASN B 1 50 ? 26.484 12.219 -1.623 1 83.69 50 ASN B C 1
ATOM 4440 O O . ASN B 1 50 ? 25.344 12.422 -1.201 1 83.69 50 ASN B O 1
ATOM 4444 N N . LYS B 1 51 ? 27.5 12.859 -1.091 1 90.94 51 LYS B N 1
ATOM 4445 C CA . LYS B 1 51 ? 27.438 13.648 0.139 1 90.94 51 LYS B CA 1
ATOM 4446 C C . LYS B 1 51 ? 26.812 15.016 -0.118 1 90.94 51 LYS B C 1
ATOM 4448 O O . LYS B 1 51 ? 26.5 15.75 0.824 1 90.94 51 LYS B O 1
ATOM 4453 N N . ASP B 1 52 ? 26.531 15.336 -1.403 1 95.19 52 ASP B N 1
ATOM 4454 C CA . ASP B 1 52 ? 25.906 16.609 -1.754 1 95.19 52 ASP B CA 1
ATOM 4455 C C . ASP B 1 52 ? 24.391 16.453 -1.883 1 95.19 52 ASP B C 1
ATOM 4457 O O . ASP B 1 52 ? 23.703 17.406 -2.242 1 95.19 52 ASP B O 1
ATOM 4461 N N . LEU B 1 53 ? 23.906 15.25 -1.568 1 96.94 53 LEU B N 1
ATOM 4462 C CA . LEU B 1 53 ? 22.5 14.953 -1.754 1 96.94 53 LEU B CA 1
ATOM 4463 C C . LEU B 1 53 ? 21.922 14.273 -0.517 1 96.94 53 LEU B C 1
ATOM 4465 O O . LEU B 1 53 ? 22.516 13.336 0.021 1 96.94 53 LEU B O 1
ATOM 4469 N N . ILE B 1 54 ? 20.844 14.812 0.034 1 97.94 54 ILE B N 1
ATOM 4470 C CA . ILE B 1 54 ? 20.016 14.094 0.997 1 97.94 54 ILE B CA 1
ATOM 4471 C C . ILE B 1 54 ? 18.734 13.617 0.322 1 97.94 54 ILE B C 1
ATOM 4473 O O . ILE B 1 54 ? 17.984 14.414 -0.253 1 97.94 54 ILE B O 1
ATOM 4477 N N . THR B 1 55 ? 18.453 12.344 0.276 1 97.88 55 THR B N 1
ATOM 4478 C CA . THR B 1 55 ? 17.172 11.781 -0.144 1 97.88 55 THR B CA 1
ATOM 4479 C C . THR B 1 55 ? 16.312 11.414 1.067 1 97.88 55 THR B C 1
ATOM 4481 O O . THR B 1 55 ? 16.781 10.719 1.974 1 97.88 55 THR B O 1
ATOM 4484 N N . ALA B 1 56 ? 15.141 11.984 1.106 1 98.31 56 ALA B N 1
ATOM 4485 C CA . ALA B 1 56 ? 14.164 11.688 2.154 1 98.31 56 ALA B CA 1
ATOM 4486 C C . ALA B 1 56 ? 12.953 10.961 1.589 1 98.31 56 ALA B C 1
ATOM 4488 O O . ALA B 1 56 ? 12.602 11.133 0.418 1 98.31 56 ALA B O 1
ATOM 4489 N N . VAL B 1 57 ? 12.375 10.117 2.357 1 97.31 57 VAL B N 1
ATOM 4490 C CA . VAL B 1 57 ? 11.102 9.508 1.987 1 97.31 57 VAL B CA 1
ATOM 4491 C C . VAL B 1 57 ? 10.023 9.93 2.98 1 97.31 57 VAL B C 1
ATOM 4493 O O . VAL B 1 57 ? 10.141 9.672 4.18 1 97.31 57 VAL B O 1
ATOM 4496 N N . ILE B 1 58 ? 9.023 10.617 2.473 1 97.25 58 ILE B N 1
ATOM 4497 C CA . ILE B 1 58 ? 7.93 11.188 3.252 1 97.25 58 ILE B CA 1
ATOM 4498 C C . ILE B 1 58 ? 6.676 10.336 3.078 1 97.25 58 ILE B C 1
ATOM 4500 O O . ILE B 1 58 ? 6.277 10.031 1.952 1 97.25 58 ILE B O 1
ATOM 4504 N N . GLY B 1 59 ? 6.055 9.945 4.188 1 95.62 59 GLY B N 1
ATOM 4505 C CA . GLY B 1 59 ? 4.941 9.008 4.18 1 95.62 59 GLY B CA 1
ATOM 4506 C C . GLY B 1 59 ? 3.598 9.68 3.963 1 95.62 59 GLY B C 1
ATOM 4507 O O . GLY B 1 59 ? 2.582 9.227 4.5 1 95.62 59 GLY B O 1
ATOM 4508 N N . TYR B 1 60 ? 3.582 10.758 3.326 1 95.19 60 TYR B N 1
ATOM 4509 C CA . TYR B 1 60 ? 2.375 11.523 3.039 1 95.19 60 TYR B CA 1
ATOM 4510 C C . TYR B 1 60 ? 2.305 11.898 1.563 1 95.19 60 TYR B C 1
ATOM 4512 O O . TYR B 1 60 ? 3.332 11.969 0.886 1 95.19 60 TYR B O 1
ATOM 4520 N N . GLY B 1 61 ? 1.103 12.125 1.067 1 93.06 61 GLY B N 1
ATOM 4521 C CA . GLY B 1 61 ? 0.908 12.539 -0.314 1 93.06 61 GLY B CA 1
ATOM 4522 C C . GLY B 1 61 ? 1.513 13.891 -0.625 1 93.06 61 GLY B C 1
ATOM 4523 O O . GLY B 1 61 ? 1.657 14.734 0.265 1 93.06 61 GLY B O 1
ATOM 4524 N N . ASN B 1 62 ? 1.868 14.055 -1.884 1 95.88 62 ASN B N 1
ATOM 4525 C CA . ASN B 1 62 ? 2.475 15.289 -2.361 1 95.88 62 ASN B CA 1
ATOM 4526 C C . ASN B 1 62 ? 1.61 15.969 -3.42 1 95.88 62 ASN B C 1
ATOM 4528 O O . ASN B 1 62 ? 2.119 16.703 -4.266 1 95.88 62 ASN B O 1
ATOM 4532 N N . ASP B 1 63 ? 0.385 15.703 -3.432 1 94.06 63 ASP B N 1
ATOM 4533 C CA . ASP B 1 63 ? -0.501 16.234 -4.469 1 94.06 63 ASP B CA 1
ATOM 4534 C C . ASP B 1 63 ? -1.561 17.156 -3.873 1 94.06 63 ASP B C 1
ATOM 4536 O O . ASP B 1 63 ? -2.582 17.422 -4.508 1 94.06 63 ASP B O 1
ATOM 4540 N N . GLN B 1 64 ? -1.367 17.625 -2.703 1 94.88 64 GLN B N 1
ATOM 4541 C CA . GLN B 1 64 ? -2.195 18.656 -2.105 1 94.88 64 GLN B CA 1
ATOM 4542 C C . GLN B 1 64 ? -1.621 20.047 -2.381 1 94.88 64 GLN B C 1
ATOM 4544 O O . GLN B 1 64 ? -0.604 20.188 -3.064 1 94.88 64 GLN B O 1
ATOM 4549 N N . SER B 1 65 ? -2.303 21.094 -1.9 1 96 65 SER B N 1
ATOM 4550 C CA . SER B 1 65 ? -1.947 22.484 -2.197 1 96 65 SER B CA 1
ATOM 4551 C C . SER B 1 65 ? -0.557 22.828 -1.672 1 96 65 SER B C 1
ATOM 4553 O O . SER B 1 65 ? -0.195 22.438 -0.561 1 96 65 SER B O 1
ATOM 4555 N N . TRP B 1 66 ? 0.198 23.609 -2.424 1 97.94 66 TRP B N 1
ATOM 4556 C CA . TRP B 1 66 ? 1.501 24.125 -2.02 1 97.94 66 TRP B CA 1
ATOM 4557 C C . TRP B 1 66 ? 1.423 25.625 -1.709 1 97.94 66 TRP B C 1
ATOM 4559 O O . TRP B 1 66 ? 2.451 26.297 -1.581 1 97.94 66 TRP B O 1
ATOM 4569 N N . ASP B 1 67 ? 0.186 26.188 -1.633 1 98.19 67 ASP B N 1
ATOM 4570 C CA . ASP B 1 67 ? -0.017 27.578 -1.198 1 98.19 67 ASP B CA 1
ATOM 4571 C C . ASP B 1 67 ? 0.279 27.734 0.292 1 98.19 67 ASP B C 1
ATOM 4573 O O . ASP B 1 67 ? -0.485 27.25 1.135 1 98.19 67 ASP B O 1
ATOM 4577 N N . PRO B 1 68 ? 1.319 28.484 0.634 1 98.31 68 PRO B N 1
ATOM 4578 C CA . PRO B 1 68 ? 1.717 28.594 2.039 1 98.31 68 PRO B CA 1
ATOM 4579 C C . PRO B 1 68 ? 0.623 29.188 2.92 1 98.31 68 PRO B C 1
ATOM 4581 O O . PRO B 1 68 ? 0.634 29 4.141 1 98.31 68 PRO B O 1
ATOM 4584 N N . THR B 1 69 ? -0.3 29.922 2.355 1 98.25 69 THR B N 1
ATOM 4585 C CA . THR B 1 69 ? -1.317 30.594 3.162 1 98.25 69 THR B CA 1
ATOM 4586 C C . THR B 1 69 ? -2.523 29.672 3.369 1 98.25 69 THR B C 1
ATOM 4588 O O . THR B 1 69 ? -3.418 30 4.156 1 98.25 69 THR B O 1
ATOM 4591 N N . GLN B 1 70 ? -2.471 28.531 2.674 1 96.62 70 GLN B N 1
ATOM 4592 C CA . GLN B 1 70 ? -3.686 27.719 2.65 1 96.62 70 GLN B CA 1
ATOM 4593 C C . GLN B 1 70 ? -3.393 26.266 3.033 1 96.62 70 GLN B C 1
ATOM 4595 O O . GLN B 1 70 ? -4.262 25.578 3.561 1 96.62 70 GLN B O 1
ATOM 4600 N N . THR B 1 71 ? -2.258 25.766 2.83 1 96.5 71 THR B N 1
ATOM 4601 C CA . THR B 1 71 ? -1.987 24.344 2.875 1 96.5 71 THR B CA 1
ATOM 4602 C C . THR B 1 71 ? -1.878 23.859 4.32 1 96.5 71 THR B C 1
ATOM 4604 O O . THR B 1 71 ? -1.394 24.578 5.188 1 96.5 71 THR B O 1
ATOM 4607 N N . ALA B 1 72 ? -2.322 22.656 4.535 1 95.25 72 ALA B N 1
ATOM 4608 C CA . ALA B 1 72 ? -2.061 21.906 5.762 1 95.25 72 ALA B CA 1
ATOM 4609 C C . ALA B 1 72 ? -1.446 20.531 5.449 1 95.25 72 ALA B C 1
ATOM 4611 O O . ALA B 1 72 ? -1.448 19.641 6.293 1 95.25 72 ALA B O 1
ATOM 4612 N N . SER B 1 73 ? -0.997 20.422 4.207 1 95 73 SER B N 1
ATOM 4613 C CA . SER B 1 73 ? -0.369 19.172 3.777 1 95 73 SER B CA 1
ATOM 4614 C C . SER B 1 73 ? 0.935 18.922 4.527 1 95 73 SER B C 1
ATOM 4616 O O . SER B 1 73 ? 1.808 19.797 4.574 1 95 73 SER B O 1
ATOM 4618 N N . ALA B 1 74 ? 1.05 17.719 5.027 1 94.69 74 ALA B N 1
ATOM 4619 C CA . ALA B 1 74 ? 2.273 17.391 5.75 1 94.69 74 ALA B CA 1
ATOM 4620 C C . ALA B 1 74 ? 3.502 17.562 4.859 1 94.69 74 ALA B C 1
ATOM 4622 O O . ALA B 1 74 ? 4.496 18.156 5.281 1 94.69 74 ALA B O 1
ATOM 4623 N N . PHE B 1 75 ? 3.463 17.062 3.678 1 96.81 75 PHE B N 1
ATOM 4624 C CA . PHE B 1 75 ? 4.578 17.141 2.742 1 96.81 75 PHE B CA 1
ATOM 4625 C C . PHE B 1 75 ? 4.875 18.594 2.363 1 96.81 75 PHE B C 1
ATOM 4627 O O . PHE B 1 75 ? 6.02 19.031 2.463 1 96.81 75 PHE B O 1
ATOM 4634 N N . ALA B 1 76 ? 3.855 19.344 1.937 1 97.5 76 ALA B N 1
ATOM 4635 C CA . ALA B 1 76 ? 4.039 20.703 1.463 1 97.5 76 ALA B CA 1
ATOM 4636 C C . ALA B 1 76 ? 4.516 21.625 2.59 1 97.5 76 ALA B C 1
ATOM 4638 O O . ALA B 1 76 ? 5.406 22.453 2.391 1 97.5 76 ALA B O 1
ATOM 4639 N N . MET B 1 77 ? 3.916 21.453 3.734 1 97.75 77 MET B N 1
ATOM 4640 C CA . MET B 1 77 ? 4.305 22.297 4.863 1 97.75 77 MET B CA 1
ATOM 4641 C C . MET B 1 77 ? 5.777 22.109 5.203 1 97.75 77 MET B C 1
ATOM 4643 O O . MET B 1 77 ? 6.488 23.078 5.484 1 97.75 77 MET B O 1
ATOM 4647 N N . ALA B 1 78 ? 6.188 20.859 5.195 1 97.5 78 ALA B N 1
ATOM 4648 C CA . ALA B 1 78 ? 7.602 20.609 5.453 1 97.5 78 ALA B CA 1
ATOM 4649 C C . ALA B 1 78 ? 8.484 21.281 4.41 1 97.5 78 ALA B C 1
ATOM 4651 O O . ALA B 1 78 ? 9.492 21.906 4.75 1 97.5 78 ALA B O 1
ATOM 4652 N N . GLY B 1 79 ? 8.133 21.156 3.152 1 98.25 79 GLY B N 1
ATOM 4653 C CA . GLY B 1 79 ? 8.875 21.812 2.092 1 98.25 79 GLY B CA 1
ATOM 4654 C C . GLY B 1 79 ? 8.875 23.328 2.209 1 98.25 79 GLY B C 1
ATOM 4655 O O . GLY B 1 79 ? 9.914 23.969 2.037 1 98.25 79 GLY B O 1
ATOM 4656 N N . ILE B 1 80 ? 7.758 23.891 2.549 1 98.44 80 ILE B N 1
ATOM 4657 C CA . ILE B 1 80 ? 7.559 25.328 2.656 1 98.44 80 ILE B CA 1
ATOM 4658 C C . ILE B 1 80 ? 8.484 25.891 3.729 1 98.44 80 ILE B C 1
ATOM 4660 O O . ILE B 1 80 ? 9.016 27 3.578 1 98.44 80 ILE B O 1
ATOM 4664 N N . GLN B 1 81 ? 8.742 25.125 4.77 1 97.75 81 GLN B N 1
ATOM 4665 C CA . GLN B 1 81 ? 9.641 25.547 5.836 1 97.75 81 GLN B CA 1
ATOM 4666 C C . GLN B 1 81 ? 11.07 25.719 5.316 1 97.75 81 GLN B C 1
ATOM 4668 O O . GLN B 1 81 ? 11.883 26.406 5.938 1 97.75 81 GLN B O 1
ATOM 4673 N N . HIS B 1 82 ? 11.398 25.094 4.215 1 98.56 82 HIS B N 1
ATOM 4674 C CA . HIS B 1 82 ? 12.734 25.172 3.641 1 98.56 82 HIS B CA 1
ATOM 4675 C C . HIS B 1 82 ? 12.812 26.219 2.533 1 98.56 82 HIS B C 1
ATOM 4677 O O . HIS B 1 82 ? 13.891 26.719 2.223 1 98.56 82 HIS B O 1
ATOM 4683 N N . ILE B 1 83 ? 11.672 26.547 1.974 1 98.81 83 ILE B N 1
ATOM 4684 C CA . ILE B 1 83 ? 11.625 27.375 0.765 1 98.81 83 ILE B CA 1
ATOM 4685 C C . ILE B 1 83 ? 11.328 28.828 1.132 1 98.81 83 ILE B C 1
ATOM 4687 O O . ILE B 1 83 ? 11.859 29.75 0.516 1 98.81 83 ILE B O 1
ATOM 4691 N N . TYR B 1 84 ? 10.453 29.078 2.043 1 98.88 84 TYR B N 1
ATOM 4692 C CA . TYR B 1 84 ? 9.977 30.406 2.395 1 98.88 84 TYR B CA 1
ATOM 4693 C C . TYR B 1 84 ? 10.422 30.797 3.799 1 98.88 84 TYR B C 1
ATOM 4695 O O . TYR B 1 84 ? 10.789 29.938 4.598 1 98.88 84 TYR B O 1
ATOM 4703 N N . GLU B 1 85 ? 10.383 32.062 4.09 1 98.81 85 GLU B N 1
ATOM 4704 C CA . GLU B 1 85 ? 10.672 32.594 5.422 1 98.81 85 GLU B CA 1
ATOM 4705 C C . GLU B 1 85 ? 9.516 33.469 5.938 1 98.81 85 GLU B C 1
ATOM 4707 O O . GLU B 1 85 ? 8.836 34.125 5.152 1 98.81 85 GLU B O 1
ATOM 4712 N N . ALA B 1 86 ? 9.336 33.438 7.176 1 98.81 86 ALA B N 1
ATOM 4713 C CA . ALA B 1 86 ? 8.438 34.344 7.883 1 98.81 86 ALA B CA 1
ATOM 4714 C C . ALA B 1 86 ? 9.219 35.531 8.469 1 98.81 86 ALA B C 1
ATOM 4716 O O . ALA B 1 86 ? 10.445 35.562 8.383 1 98.81 86 ALA B O 1
ATOM 4717 N N . LEU B 1 87 ? 8.453 36.531 8.984 1 98.81 87 LEU B N 1
ATOM 4718 C CA . LEU B 1 87 ? 9.117 37.625 9.695 1 98.81 87 LEU B CA 1
ATOM 4719 C C . LEU B 1 87 ? 9.875 37.094 10.906 1 98.81 87 LEU B C 1
ATOM 4721 O O . LEU B 1 87 ? 11.047 37.406 11.109 1 98.81 87 LEU B O 1
ATOM 4725 N N . VAL B 1 88 ? 9.219 36.312 11.656 1 98.5 88 VAL B N 1
ATOM 4726 C CA . VAL B 1 88 ? 9.766 35.594 12.812 1 98.5 88 VAL B CA 1
ATOM 4727 C C . VAL B 1 88 ? 9.641 34.094 12.609 1 98.5 88 VAL B C 1
ATOM 4729 O O . VAL B 1 88 ? 8.594 33.594 12.172 1 98.5 88 VAL B O 1
ATOM 4732 N N . GLU B 1 89 ? 10.727 33.375 12.82 1 97.94 89 GLU B N 1
ATOM 4733 C CA . GLU B 1 89 ? 10.734 31.922 12.75 1 97.94 89 GLU B CA 1
ATOM 4734 C C . GLU B 1 89 ? 10.758 31.312 14.148 1 97.94 89 GLU B C 1
ATOM 4736 O O . GLU B 1 89 ? 10.93 32 15.141 1 97.94 89 GLU B O 1
ATOM 4741 N N . THR B 1 90 ? 10.523 29.984 14.219 1 97 90 THR B N 1
ATOM 4742 C CA . THR B 1 90 ? 10.617 29.281 15.484 1 97 90 THR B CA 1
ATOM 4743 C C . THR B 1 90 ? 11.461 28.016 15.328 1 97 90 THR B C 1
ATOM 4745 O O . THR B 1 90 ? 11.641 27.516 14.219 1 97 90 THR B O 1
ATOM 4748 N N . ASP B 1 91 ? 12.039 27.578 16.484 1 95.69 91 ASP B N 1
ATOM 4749 C CA . ASP B 1 91 ? 12.625 26.25 16.5 1 95.69 91 ASP B CA 1
ATOM 4750 C C . ASP B 1 91 ? 11.57 25.172 16.219 1 95.69 91 ASP B C 1
ATOM 4752 O O . ASP B 1 91 ? 10.453 25.25 16.719 1 95.69 91 ASP B O 1
ATOM 4756 N N . PRO B 1 92 ? 11.922 24.219 15.398 1 93.06 92 PRO B N 1
ATOM 4757 C CA . PRO B 1 92 ? 10.898 23.266 14.992 1 93.06 92 PRO B CA 1
ATOM 4758 C C . PRO B 1 92 ? 10.414 22.391 16.156 1 93.06 92 PRO B C 1
ATOM 4760 O O . PRO B 1 92 ? 9.344 21.781 16.078 1 93.06 92 PRO B O 1
ATOM 4763 N N . ILE B 1 93 ? 11.133 22.266 17.234 1 92.69 93 ILE B N 1
ATOM 4764 C CA . ILE B 1 93 ? 10.766 21.406 18.344 1 92.69 93 ILE B CA 1
ATOM 4765 C C . ILE B 1 93 ? 10.281 22.25 19.531 1 92.69 93 ILE B C 1
ATOM 4767 O O . ILE B 1 93 ? 9.117 22.141 19.922 1 92.69 93 ILE B O 1
ATOM 4771 N N . THR B 1 94 ? 11.086 23.219 19.969 1 91.88 94 THR B N 1
ATOM 4772 C CA . THR B 1 94 ? 10.758 24 21.156 1 91.88 94 THR B CA 1
ATOM 4773 C C . THR B 1 94 ? 9.789 25.125 20.828 1 91.88 94 THR B C 1
ATOM 4775 O O . THR B 1 94 ? 9.148 25.688 21.719 1 91.88 94 THR B O 1
ATOM 4778 N N . ARG B 1 95 ? 9.812 25.578 19.594 1 94.12 95 ARG B N 1
ATOM 4779 C CA . ARG B 1 95 ? 9.008 26.672 19.062 1 94.12 95 ARG B CA 1
ATOM 4780 C C . ARG B 1 95 ? 9.461 28.016 19.625 1 94.12 95 ARG B C 1
ATOM 4782 O O . ARG B 1 95 ? 8.695 28.984 19.625 1 94.12 95 ARG B O 1
ATOM 4789 N N . ASP B 1 96 ? 10.68 28.031 20.141 1 95.62 96 ASP B N 1
ATOM 4790 C CA . ASP B 1 96 ? 11.258 29.312 20.547 1 95.62 96 ASP B CA 1
ATOM 4791 C C . ASP B 1 96 ? 11.43 30.25 19.344 1 95.62 96 ASP B C 1
ATOM 4793 O O . ASP B 1 96 ? 11.984 29.844 18.312 1 95.62 96 ASP B O 1
ATOM 4797 N N . PRO B 1 97 ? 10.953 31.5 19.516 1 97.31 97 PRO B N 1
ATOM 4798 C CA . PRO B 1 97 ? 11.023 32.438 18.375 1 97.31 97 PRO B CA 1
ATOM 4799 C C . PRO B 1 97 ? 12.438 32.906 18.094 1 97.31 97 PRO B C 1
ATOM 4801 O O . PRO B 1 97 ? 13.242 33.062 19.031 1 97.31 97 PRO B O 1
ATOM 4804 N N . ARG B 1 98 ? 12.758 33.156 16.906 1 96.81 98 ARG B N 1
ATOM 4805 C CA . ARG B 1 98 ? 14.008 33.719 16.406 1 96.81 98 ARG B CA 1
ATOM 4806 C C . ARG B 1 98 ? 13.773 34.594 15.172 1 96.81 98 ARG B C 1
ATOM 4808 O O . ARG B 1 98 ? 12.773 34.438 14.477 1 96.81 98 ARG B O 1
ATOM 4815 N N . PRO B 1 99 ? 14.68 35.438 14.875 1 97.69 99 PRO B N 1
ATOM 4816 C CA . PRO B 1 99 ? 14.531 36.281 13.672 1 97.69 99 PRO B CA 1
ATOM 4817 C C . PRO B 1 99 ? 14.492 35.438 12.391 1 97.69 99 PRO B C 1
ATOM 4819 O O . PRO B 1 99 ? 15.203 34.438 12.281 1 97.69 99 PRO B O 1
ATOM 4822 N N . GLY B 1 100 ? 13.664 35.812 11.484 1 98.06 100 GLY B N 1
ATOM 4823 C CA . GLY B 1 100 ? 13.633 35.375 10.102 1 98.06 100 GLY B CA 1
ATOM 4824 C C . GLY B 1 100 ? 13.992 36.469 9.117 1 98.06 100 GLY B C 1
ATOM 4825 O O . GLY B 1 100 ? 15.125 36.938 9.102 1 98.06 100 GLY B O 1
ATOM 4826 N N . LEU B 1 101 ? 12.93 36.938 8.398 1 98.75 101 LEU B N 1
ATOM 4827 C CA . LEU B 1 101 ? 13.164 38.094 7.551 1 98.75 101 LEU B CA 1
ATOM 4828 C C . LEU B 1 101 ? 13.305 39.344 8.391 1 98.75 101 LEU B C 1
ATOM 4830 O O . LEU B 1 101 ? 13.922 40.312 7.953 1 98.75 101 LEU B O 1
ATOM 4834 N N . ALA B 1 102 ? 12.609 39.344 9.555 1 98.62 102 ALA B N 1
ATOM 4835 C CA . ALA B 1 102 ? 12.836 40.438 10.477 1 98.62 102 ALA B CA 1
ATOM 4836 C C . ALA B 1 102 ? 14.188 40.312 11.164 1 98.62 102 ALA B C 1
ATOM 4838 O O . ALA B 1 102 ? 14.648 39.219 11.438 1 98.62 102 ALA B O 1
ATOM 4839 N N . THR B 1 103 ? 14.789 41.438 11.555 1 98.06 103 THR B N 1
ATOM 4840 C CA . THR B 1 103 ? 16.109 41.438 12.188 1 98.06 103 THR B CA 1
ATOM 4841 C C . THR B 1 103 ? 16 41.094 13.664 1 98.06 103 THR B C 1
ATOM 4843 O O . THR B 1 103 ? 17.016 40.75 14.297 1 98.06 103 THR B O 1
ATOM 4846 N N . ALA B 1 104 ? 14.836 41.219 14.18 1 97.62 104 ALA B N 1
ATOM 4847 C CA . ALA B 1 104 ? 14.594 40.906 15.586 1 97.62 104 ALA B CA 1
ATOM 4848 C C . ALA B 1 104 ? 13.141 40.5 15.82 1 97.62 104 ALA B C 1
ATOM 4850 O O . ALA B 1 104 ? 12.273 40.781 14.984 1 97.62 104 ALA B O 1
ATOM 4851 N N . VAL B 1 105 ? 12.977 39.812 16.938 1 98 105 VAL B N 1
ATOM 4852 C CA . VAL B 1 105 ? 11.609 39.594 17.375 1 98 105 VAL B CA 1
ATOM 4853 C C . VAL B 1 105 ? 11.039 40.844 18.016 1 98 105 VAL B C 1
ATOM 4855 O O . VAL B 1 105 ? 11.781 41.75 18.406 1 98 105 VAL B O 1
ATOM 4858 N N . PRO B 1 106 ? 9.695 40.938 18 1 97.44 106 PRO B N 1
ATOM 4859 C CA . PRO B 1 106 ? 9.133 42.125 18.656 1 97.44 106 PRO B CA 1
ATOM 4860 C C . PRO B 1 106 ? 9.703 42.344 20.062 1 97.44 106 PRO B C 1
ATOM 4862 O O . PRO B 1 106 ? 9.719 41.406 20.875 1 97.44 106 PRO B O 1
ATOM 4865 N N . ALA B 1 107 ? 10.07 43.531 20.375 1 96.06 107 ALA B N 1
ATOM 4866 C CA . ALA B 1 107 ? 10.758 43.875 21.625 1 96.06 107 ALA B CA 1
ATOM 4867 C C . ALA B 1 107 ? 9.805 43.75 22.812 1 96.06 107 ALA B C 1
ATOM 4869 O O . ALA B 1 107 ? 10.203 43.344 23.891 1 96.06 107 ALA B O 1
ATOM 4870 N N . ASP B 1 108 ? 8.562 44.188 22.625 1 97.12 108 ASP B N 1
ATOM 4871 C CA . ASP B 1 108 ? 7.539 44.094 23.656 1 97.12 108 ASP B CA 1
ATOM 4872 C C . ASP B 1 108 ? 6.344 43.281 23.172 1 97.12 108 ASP B C 1
ATOM 4874 O O . ASP B 1 108 ? 5.414 43.812 22.578 1 97.12 108 ASP B O 1
ATOM 4878 N N . PRO B 1 109 ? 6.324 42.094 23.578 1 95.12 109 PRO B N 1
ATOM 4879 C CA . PRO B 1 109 ? 5.227 41.219 23.125 1 95.12 109 PRO B CA 1
ATOM 4880 C C . PRO B 1 109 ? 3.869 41.688 23.656 1 95.12 109 PRO B C 1
ATOM 4882 O O . PRO B 1 109 ? 2.83 41.25 23.156 1 95.12 109 PRO B O 1
ATOM 4885 N N . ASN B 1 110 ? 3.852 42.562 24.625 1 95.38 110 ASN B N 1
ATOM 4886 C CA . ASN B 1 110 ? 2.59 43 25.219 1 95.38 110 ASN B CA 1
ATOM 4887 C C . ASN B 1 110 ? 2.078 44.281 24.578 1 95.38 110 ASN B C 1
ATOM 4889 O O . ASN B 1 110 ? 0.993 44.75 24.922 1 95.38 110 ASN B O 1
ATOM 4893 N N . ALA B 1 111 ? 2.832 44.781 23.672 1 97.12 111 ALA B N 1
ATOM 4894 C CA . ALA B 1 111 ? 2.396 45.969 22.953 1 97.12 111 ALA B CA 1
ATOM 4895 C C . ALA B 1 111 ? 1.347 45.656 21.906 1 97.12 111 ALA B C 1
ATOM 4897 O O . ALA B 1 111 ? 1.203 44.469 21.516 1 97.12 111 ALA B O 1
ATOM 4898 N N . THR B 1 112 ? 0.607 46.656 21.484 1 97.88 112 THR B N 1
ATOM 4899 C CA . THR B 1 112 ? -0.372 46.469 20.422 1 97.88 112 THR B CA 1
ATOM 4900 C C . THR B 1 112 ? 0.181 46.969 19.078 1 97.88 112 THR B C 1
ATOM 4902 O O . THR B 1 112 ? -0.553 47.062 18.094 1 97.88 112 THR B O 1
ATOM 4905 N N . SER B 1 113 ? 1.389 47.312 19.125 1 97.88 113 SER B N 1
ATOM 4906 C CA . SER B 1 113 ? 2.111 47.719 17.922 1 97.88 113 SER B CA 1
ATOM 4907 C C . SER B 1 113 ? 3.516 47.125 17.906 1 97.88 113 SER B C 1
ATOM 4909 O O . SER B 1 113 ? 4.316 47.375 18.797 1 97.88 113 SER B O 1
ATOM 4911 N N . TRP B 1 114 ? 3.826 46.344 16.859 1 98.69 114 TRP B N 1
ATOM 4912 C CA . TRP B 1 114 ? 5.137 45.719 16.719 1 98.69 114 TRP B CA 1
ATOM 4913 C C . TRP B 1 114 ? 5.863 46.25 15.484 1 98.69 114 TRP B C 1
ATOM 4915 O O . TRP B 1 114 ? 5.633 45.75 14.367 1 98.69 114 TRP B O 1
ATOM 4925 N N . PRO B 1 115 ? 6.719 47.25 15.672 1 98.31 115 PRO B N 1
ATOM 4926 C CA . PRO B 1 115 ? 7.578 47.625 14.547 1 98.31 115 PRO B CA 1
ATOM 4927 C C . PRO B 1 115 ? 8.656 46.594 14.258 1 98.31 115 PRO B C 1
ATOM 4929 O O . PRO B 1 115 ? 9.312 46.094 15.188 1 98.31 115 PRO B O 1
ATOM 4932 N N . LEU B 1 116 ? 8.828 46.25 12.984 1 98.69 116 LEU B N 1
ATOM 4933 C CA . LEU B 1 116 ? 9.844 45.281 12.578 1 98.69 116 LEU B CA 1
ATOM 4934 C C . LEU B 1 116 ? 10.633 45.812 11.375 1 98.69 116 LEU B C 1
ATOM 4936 O O . LEU B 1 116 ? 10.062 46.438 10.484 1 98.69 116 LEU B O 1
ATOM 4940 N N . THR B 1 117 ? 11.906 45.562 11.398 1 98.56 117 THR B N 1
ATOM 4941 C CA . THR B 1 117 ? 12.805 45.875 10.297 1 98.56 117 THR B CA 1
ATOM 4942 C C . THR B 1 117 ? 13.227 44.594 9.555 1 98.56 117 THR B C 1
ATOM 4944 O O . THR B 1 117 ? 13.648 43.625 10.18 1 98.56 117 THR B O 1
ATOM 4947 N N . LEU B 1 118 ? 13.102 44.656 8.227 1 98.75 118 LEU B N 1
ATOM 4948 C CA . LEU B 1 118 ? 13.5 43.531 7.414 1 98.75 118 LEU B CA 1
ATOM 4949 C C . LEU B 1 118 ? 15.023 43.438 7.324 1 98.75 118 LEU B C 1
ATOM 4951 O O . LEU B 1 118 ? 15.711 44.438 7.293 1 98.75 118 LEU B O 1
ATOM 4955 N N . ARG B 1 119 ? 15.469 42.219 7.277 1 98.19 119 ARG B N 1
ATOM 4956 C CA . ARG B 1 119 ? 16.891 41.938 7.086 1 98.19 119 ARG B CA 1
ATOM 4957 C C . ARG B 1 119 ? 17.391 42.562 5.773 1 98.19 119 ARG B C 1
ATOM 4959 O O . ARG B 1 119 ? 16.828 42.281 4.707 1 98.19 119 ARG B O 1
ATOM 4966 N N . GLN B 1 120 ? 18.5 43.25 5.867 1 96.94 120 GLN B N 1
ATOM 4967 C CA . GLN B 1 120 ? 19.047 43.906 4.684 1 96.94 120 GLN B CA 1
ATOM 4968 C C . GLN B 1 120 ? 19.625 42.875 3.713 1 96.94 120 GLN B C 1
ATOM 4970 O O . GLN B 1 120 ? 20.312 41.938 4.129 1 96.94 120 GLN B O 1
ATOM 4975 N N . GLY B 1 121 ? 19.328 43 2.424 1 97.19 121 GLY B N 1
ATOM 4976 C CA . GLY B 1 121 ? 19.922 42.188 1.384 1 97.19 121 GLY B CA 1
ATOM 4977 C C . GLY B 1 121 ? 19.156 40.906 1.123 1 97.19 121 GLY B C 1
ATOM 4978 O O . GLY B 1 121 ? 19.547 40.125 0.256 1 97.19 121 GLY B O 1
ATOM 4979 N N . ALA B 1 122 ? 18.094 40.688 1.849 1 98.38 122 ALA B N 1
ATOM 4980 C CA . ALA B 1 122 ? 17.281 39.5 1.582 1 98.38 122 ALA B CA 1
ATOM 4981 C C . ALA B 1 122 ? 16.75 39.531 0.151 1 98.38 122 ALA B C 1
ATOM 4983 O O . ALA B 1 122 ? 16.312 40.562 -0.344 1 98.38 122 ALA B O 1
ATOM 4984 N N . LYS B 1 123 ? 16.828 38.344 -0.543 1 98.69 123 LYS B N 1
ATOM 4985 C CA . LYS B 1 123 ? 16.391 38.188 -1.93 1 98.69 123 LYS B CA 1
ATOM 4986 C C . LYS B 1 123 ? 15.406 37.031 -2.082 1 98.69 123 LYS B C 1
ATOM 4988 O O . LYS B 1 123 ? 15.461 36.062 -1.327 1 98.69 123 LYS B O 1
ATOM 4993 N N . TRP B 1 124 ? 14.531 37.25 -3.012 1 98.81 124 TRP B N 1
ATOM 4994 C CA . TRP B 1 124 ? 13.734 36.125 -3.48 1 98.81 124 TRP B CA 1
ATOM 4995 C C . TRP B 1 124 ? 14.578 35.188 -4.34 1 98.81 124 TRP B C 1
ATOM 4997 O O . TRP B 1 124 ? 15.625 35.594 -4.863 1 98.81 124 TRP B O 1
ATOM 5007 N N . HIS B 1 125 ? 14.109 34 -4.504 1 98.81 125 HIS B N 1
ATOM 5008 C CA . HIS B 1 125 ? 14.82 33 -5.289 1 98.81 125 HIS B CA 1
ATOM 5009 C C . HIS B 1 125 ? 15.008 33.438 -6.73 1 98.81 125 HIS B C 1
ATOM 5011 O O . HIS B 1 125 ? 15.875 32.938 -7.441 1 98.81 125 HIS B O 1
ATOM 5017 N N . ASP B 1 126 ? 14.25 34.344 -7.211 1 98.25 126 ASP B N 1
ATOM 5018 C CA . ASP B 1 126 ? 14.391 34.844 -8.57 1 98.25 126 ASP B CA 1
ATOM 5019 C C . ASP B 1 126 ? 15.32 36.062 -8.617 1 98.25 126 ASP B C 1
ATOM 5021 O O . ASP B 1 126 ? 15.484 36.688 -9.664 1 98.25 126 ASP B O 1
ATOM 5025 N N . GLY B 1 127 ? 15.812 36.438 -7.5 1 98.25 127 GLY B N 1
ATOM 5026 C CA . GLY B 1 127 ? 16.859 37.438 -7.473 1 98.25 127 GLY B CA 1
ATOM 5027 C C . GLY B 1 127 ? 16.344 38.812 -7.027 1 98.25 127 GLY B C 1
ATOM 5028 O O . GLY B 1 127 ? 17.141 39.656 -6.668 1 98.25 127 GLY B O 1
ATOM 5029 N N . GLN B 1 128 ? 15.117 39.094 -6.988 1 98.44 128 GLN B N 1
ATOM 5030 C CA . GLN B 1 128 ? 14.555 40.375 -6.582 1 98.44 128 GLN B CA 1
ATOM 5031 C C . GLN B 1 128 ? 14.656 40.562 -5.07 1 98.44 128 GLN B C 1
ATOM 5033 O O . GLN B 1 128 ? 14.688 39.594 -4.316 1 98.44 128 GLN B O 1
ATOM 5038 N N . PRO B 1 129 ? 14.695 41.781 -4.629 1 98.38 129 PRO B N 1
ATOM 5039 C CA . PRO B 1 129 ? 14.781 42.031 -3.189 1 98.38 129 PRO B CA 1
ATOM 5040 C C . PRO B 1 129 ? 13.461 41.812 -2.467 1 98.38 129 PRO B C 1
ATOM 5042 O O . PRO B 1 129 ? 12.391 42.062 -3.025 1 98.38 129 PRO B O 1
ATOM 5045 N N . VAL B 1 130 ? 13.578 41.344 -1.28 1 98.75 130 VAL B N 1
ATOM 5046 C CA . VAL B 1 130 ? 12.414 41.281 -0.396 1 98.75 130 VAL B CA 1
ATOM 5047 C C . VAL B 1 130 ? 12.133 42.688 0.163 1 98.75 130 VAL B C 1
ATOM 5049 O O . VAL B 1 130 ? 13.031 43.344 0.692 1 98.75 130 VAL B O 1
ATOM 5052 N N . THR B 1 131 ? 10.844 43.125 0.091 1 98.44 131 THR B N 1
ATOM 5053 C CA . THR B 1 131 ? 10.5 44.469 0.539 1 98.44 131 THR B CA 1
ATOM 5054 C C . THR B 1 131 ? 9.297 44.438 1.484 1 98.44 131 THR B C 1
ATOM 5056 O O . THR B 1 131 ? 8.664 43.406 1.644 1 98.44 131 THR B O 1
ATOM 5059 N N . ALA B 1 132 ? 9.055 45.625 2.039 1 98.75 132 ALA B N 1
ATOM 5060 C CA . ALA B 1 132 ? 7.898 45.75 2.924 1 98.75 132 ALA B CA 1
ATOM 5061 C C . ALA B 1 132 ? 6.594 45.531 2.164 1 98.75 132 ALA B C 1
ATOM 5063 O O . ALA B 1 132 ? 5.609 45.062 2.736 1 98.75 132 ALA B O 1
ATOM 5064 N N . ASP B 1 133 ? 6.562 45.781 0.867 1 98.62 133 ASP B N 1
ATOM 5065 C CA . ASP B 1 133 ? 5.371 45.562 0.054 1 98.62 133 ASP B CA 1
ATOM 5066 C C . ASP B 1 133 ? 4.992 44.094 0.02 1 98.62 133 ASP B C 1
ATOM 5068 O O . ASP B 1 133 ? 3.811 43.75 -0.04 1 98.62 133 ASP B O 1
ATOM 5072 N N . ASP B 1 134 ? 5.996 43.25 0.006 1 98.81 134 ASP B N 1
ATOM 5073 C CA . ASP B 1 134 ? 5.75 41.812 0.002 1 98.81 134 ASP B CA 1
ATOM 5074 C C . ASP B 1 134 ? 5.094 41.375 1.305 1 98.81 134 ASP B C 1
ATOM 5076 O O . ASP B 1 134 ? 4.203 40.531 1.295 1 98.81 134 ASP B O 1
ATOM 5080 N N . VAL B 1 135 ? 5.574 41.938 2.424 1 98.88 135 VAL B N 1
ATOM 5081 C CA . VAL B 1 135 ? 5.02 41.625 3.734 1 98.88 135 VAL B CA 1
ATOM 5082 C C . VAL B 1 135 ? 3.559 42.094 3.799 1 98.88 135 VAL B C 1
ATOM 5084 O O . VAL B 1 135 ? 2.682 41.281 4.172 1 98.88 135 VAL B O 1
ATOM 5087 N N . VAL B 1 136 ? 3.252 43.312 3.393 1 98.81 136 VAL B N 1
ATOM 5088 C CA . VAL B 1 136 ? 1.896 43.844 3.404 1 98.81 136 VAL B CA 1
ATOM 5089 C C . VAL B 1 136 ? 0.996 43 2.506 1 98.81 136 VAL B C 1
ATOM 5091 O O . VAL B 1 136 ? -0.117 42.625 2.896 1 98.81 136 VAL B O 1
ATOM 5094 N N . PHE B 1 137 ? 1.51 42.656 1.326 1 98.5 137 PHE B N 1
ATOM 5095 C CA . PHE B 1 137 ? 0.788 41.844 0.364 1 98.5 137 PHE B CA 1
ATOM 5096 C C . PHE B 1 137 ? 0.372 40.5 0.99 1 98.5 137 PHE B C 1
ATOM 5098 O O . PHE B 1 137 ? -0.787 40.094 0.884 1 98.5 137 PHE B O 1
ATOM 5105 N N . THR B 1 138 ? 1.309 39.844 1.638 1 98.75 138 THR B N 1
ATOM 5106 C CA . THR B 1 138 ? 1.07 38.531 2.238 1 98.75 138 THR B CA 1
ATOM 5107 C C . THR B 1 138 ? 0.03 38.625 3.352 1 98.75 138 THR B C 1
ATOM 5109 O O . THR B 1 138 ? -0.937 37.844 3.371 1 98.75 138 THR B O 1
ATOM 5112 N N . PHE B 1 139 ? 0.154 39.562 4.219 1 98.81 139 PHE B N 1
ATOM 5113 C CA . PHE B 1 139 ? -0.736 39.656 5.367 1 98.81 139 PHE B CA 1
ATOM 5114 C C . PHE B 1 139 ? -2.105 40.188 4.945 1 98.81 139 PHE B C 1
ATOM 5116 O O . PHE B 1 139 ? -3.115 39.875 5.586 1 98.81 139 PHE B O 1
ATOM 5123 N N . GLN B 1 140 ? -2.186 41 3.883 1 98.5 140 GLN B N 1
ATOM 5124 C CA . GLN B 1 140 ? -3.486 41.375 3.35 1 98.5 140 GLN B CA 1
ATOM 5125 C C . GLN B 1 140 ? -4.297 40.156 2.936 1 98.5 140 GLN B C 1
ATOM 5127 O O . GLN B 1 140 ? -5.492 40.062 3.223 1 98.5 140 GLN B O 1
ATOM 5132 N N . ARG B 1 141 ? -3.672 39.25 2.295 1 98.31 141 ARG B N 1
ATOM 5133 C CA . ARG B 1 141 ? -4.379 38.031 1.91 1 98.31 141 ARG B CA 1
ATOM 5134 C C . ARG B 1 141 ? -4.805 37.219 3.139 1 98.31 141 ARG B C 1
ATOM 5136 O O . ARG B 1 141 ? -5.938 36.75 3.211 1 98.31 141 ARG B O 1
ATOM 5143 N N . ILE B 1 142 ? -3.879 37.094 4.094 1 98.62 142 ILE B N 1
ATOM 5144 C CA . ILE B 1 142 ? -4.117 36.312 5.301 1 98.62 142 ILE B CA 1
ATOM 5145 C C . ILE B 1 142 ? -5.301 36.875 6.07 1 98.62 142 ILE B C 1
ATOM 5147 O O . ILE B 1 142 ? -6.145 36.125 6.578 1 98.62 142 ILE B O 1
ATOM 5151 N N . LEU B 1 143 ? -5.438 38.188 6.082 1 98.44 143 LEU B N 1
ATOM 5152 C CA . LEU B 1 143 ? -6.453 38.875 6.891 1 98.44 143 LEU B CA 1
ATOM 5153 C C . LEU B 1 143 ? -7.727 39.094 6.086 1 98.44 143 LEU B C 1
ATOM 5155 O O . LEU B 1 143 ? -8.75 39.5 6.637 1 98.44 143 LEU B O 1
ATOM 5159 N N . ASP B 1 144 ? -7.707 38.812 4.793 1 97.25 144 ASP B N 1
ATOM 5160 C CA . ASP B 1 144 ? -8.844 39.031 3.906 1 97.25 144 ASP B CA 1
ATOM 5161 C C . ASP B 1 144 ? -9.938 38 4.137 1 97.25 144 ASP B C 1
ATOM 5163 O O . ASP B 1 144 ? -9.758 36.812 3.826 1 97.25 144 ASP B O 1
ATOM 5167 N N . PRO B 1 145 ? -11.062 38.375 4.566 1 93.69 145 PRO B N 1
ATOM 5168 C CA . PRO B 1 145 ? -12.141 37.406 4.805 1 93.69 145 PRO B CA 1
ATOM 5169 C C . PRO B 1 145 ? -12.68 36.781 3.518 1 93.69 145 PRO B C 1
ATOM 5171 O O . PRO B 1 145 ? -13.289 35.719 3.549 1 93.69 145 PRO B O 1
ATOM 5174 N N . THR B 1 146 ? -12.484 37.469 2.439 1 93.81 146 THR B N 1
ATOM 5175 C CA . THR B 1 146 ? -12.945 36.938 1.159 1 93.81 146 THR B CA 1
ATOM 5176 C C . THR B 1 146 ? -12.031 35.812 0.668 1 93.81 146 THR B C 1
ATOM 5178 O O . THR B 1 146 ? -12.5 34.781 0.175 1 93.81 146 THR B O 1
ATOM 5181 N N . ALA B 1 147 ? -10.727 36.062 0.808 1 94.5 147 ALA B N 1
ATOM 5182 C CA . ALA B 1 147 ? -9.797 35 0.462 1 94.5 147 ALA B CA 1
ATOM 5183 C C . ALA B 1 147 ? -9.977 33.781 1.386 1 94.5 147 ALA B C 1
ATOM 5185 O O . ALA B 1 147 ? -9.906 32.625 0.942 1 94.5 147 ALA B O 1
ATOM 5186 N N . ASN B 1 148 ? -10.211 34.094 2.684 1 95.31 148 ASN B N 1
ATOM 5187 C CA . ASN B 1 148 ? -10.539 33.156 3.738 1 95.31 148 ASN B CA 1
ATOM 5188 C C . ASN B 1 148 ? -9.586 31.953 3.723 1 95.31 148 ASN B C 1
ATOM 5190 O O . ASN B 1 148 ? -10.023 30.797 3.689 1 95.31 148 ASN B O 1
ATOM 5194 N N . VAL B 1 149 ? -8.305 32.25 3.652 1 97.12 149 VAL B N 1
ATOM 5195 C CA . VAL B 1 149 ? -7.285 31.203 3.645 1 97.12 149 VAL B CA 1
ATOM 5196 C C . VAL B 1 149 ? -7.133 30.609 5.047 1 97.12 149 VAL B C 1
ATOM 5198 O O . VAL B 1 149 ? -7.457 31.266 6.039 1 97.12 149 VAL B O 1
ATOM 5201 N N . LEU B 1 150 ? -6.645 29.438 5.176 1 97.19 150 LEU B N 1
ATOM 5202 C CA . LEU B 1 150 ? -6.516 28.703 6.43 1 97.19 150 LEU B CA 1
ATOM 5203 C C . LEU B 1 150 ? -5.676 29.5 7.43 1 97.19 150 LEU B C 1
ATOM 5205 O O . LEU B 1 150 ? -6.039 29.609 8.602 1 97.19 150 LEU B O 1
ATOM 5209 N N . VAL B 1 151 ? -4.578 30.062 7.023 1 98.25 151 VAL B N 1
ATOM 5210 C CA . VAL B 1 151 ? -3.65 30.75 7.914 1 98.25 151 VAL B CA 1
ATOM 5211 C C . VAL B 1 151 ? -4.355 31.938 8.586 1 98.25 151 VAL B C 1
ATOM 5213 O O . VAL B 1 151 ? -3.994 32.344 9.695 1 98.25 151 VAL B O 1
ATOM 5216 N N . GLY B 1 152 ? -5.371 32.469 7.945 1 98.12 152 GLY B N 1
ATOM 5217 C CA . GLY B 1 152 ? -6.148 33.562 8.539 1 98.12 152 GLY B CA 1
ATOM 5218 C C . GLY B 1 152 ? -6.781 33.188 9.859 1 98.12 152 GLY B C 1
ATOM 5219 O O . GLY B 1 152 ? -6.984 34.031 10.727 1 98.12 152 GLY B O 1
ATOM 5220 N N . ASN B 1 153 ? -7.078 31.875 10.047 1 97.12 153 ASN B N 1
ATOM 5221 C CA . ASN B 1 153 ? -7.676 31.375 11.281 1 97.12 153 ASN B CA 1
ATOM 5222 C C . ASN B 1 153 ? -6.793 31.672 12.492 1 97.12 153 ASN B C 1
ATOM 5224 O O . ASN B 1 153 ? -7.281 31.734 13.617 1 97.12 153 ASN B O 1
ATOM 5228 N N . PHE B 1 154 ? -5.555 31.891 12.227 1 98.06 154 PHE B N 1
ATOM 5229 C CA . PHE B 1 154 ? -4.602 32 13.32 1 98.06 154 PHE B CA 1
ATOM 5230 C C . PHE B 1 154 ? -4.238 33.469 13.578 1 98.06 154 PHE B C 1
ATOM 5232 O O . PHE B 1 154 ? -3.504 33.75 14.516 1 98.06 154 PHE B O 1
ATOM 5239 N N . PHE B 1 155 ? -4.73 34.406 12.766 1 98.31 155 PHE B N 1
ATOM 5240 C CA . PHE B 1 155 ? -4.27 35.781 12.859 1 98.31 155 PHE B CA 1
ATOM 5241 C C . PHE B 1 155 ? -5.441 36.75 13.031 1 98.31 155 PHE B C 1
ATOM 5243 O O . PHE B 1 155 ? -5.352 37.719 13.773 1 98.31 155 PHE B O 1
ATOM 5250 N N . ARG B 1 156 ? -6.59 36.531 12.469 1 97.19 156 ARG B N 1
ATOM 5251 C CA . ARG B 1 156 ? -7.668 37.5 12.312 1 97.19 156 ARG B CA 1
ATOM 5252 C C . ARG B 1 156 ? -8.234 37.938 13.664 1 97.19 156 ARG B C 1
ATOM 5254 O O . ARG B 1 156 ? -8.727 39.031 13.82 1 97.19 156 ARG B O 1
ATOM 5261 N N . ALA B 1 157 ? -8.164 37.062 14.609 1 95.5 157 ALA B N 1
ATOM 5262 C CA . ALA B 1 157 ? -8.742 37.344 15.922 1 95.5 157 ALA B CA 1
ATOM 5263 C C . ALA B 1 157 ? -7.977 38.469 16.625 1 95.5 157 ALA B C 1
ATOM 5265 O O . ALA B 1 157 ? -8.539 39.188 17.469 1 95.5 157 ALA B O 1
ATOM 5266 N N . TRP B 1 158 ? -6.715 38.719 16.297 1 96.81 158 TRP B N 1
ATOM 5267 C CA . TRP B 1 158 ? -5.93 39.594 17.156 1 96.81 158 TRP B CA 1
ATOM 5268 C C . TRP B 1 158 ? -5.156 40.625 16.328 1 96.81 158 TRP B C 1
ATOM 5270 O O . TRP B 1 158 ? -4.664 41.594 16.875 1 96.81 158 TRP B O 1
ATOM 5280 N N . LEU B 1 159 ? -4.914 40.344 15.062 1 98.5 159 LEU B N 1
ATOM 5281 C CA . LEU B 1 159 ? -4.145 41.25 14.203 1 98.5 159 LEU B CA 1
ATOM 5282 C C . LEU B 1 159 ? -5.066 42.094 13.336 1 98.5 159 LEU B C 1
ATOM 5284 O O . LEU B 1 159 ? -5.875 41.562 12.578 1 98.5 159 LEU B O 1
ATOM 5288 N N . THR B 1 160 ? -4.949 43.344 13.438 1 98.19 160 THR B N 1
ATOM 5289 C CA . THR B 1 160 ? -5.785 44.281 12.68 1 98.19 160 THR B CA 1
ATOM 5290 C C . THR B 1 160 ? -5.234 44.469 11.266 1 98.19 160 THR B C 1
ATOM 5292 O O . THR B 1 160 ? -5.961 44.344 10.281 1 98.19 160 THR B O 1
ATOM 5295 N N . GLU B 1 161 ? -4.023 44.781 11.18 1 98.19 161 GLU B N 1
ATOM 5296 C CA . GLU B 1 161 ? -3.385 45.062 9.891 1 98.19 161 GLU B CA 1
ATOM 5297 C C . GLU B 1 161 ? -1.864 45.094 10.023 1 98.19 161 GLU B C 1
ATOM 5299 O O . GLU B 1 161 ? -1.334 45.125 11.133 1 98.19 161 GLU B O 1
ATOM 5304 N N . VAL B 1 162 ? -1.226 44.938 8.922 1 98.75 162 VAL B N 1
ATOM 5305 C CA . VAL B 1 162 ? 0.201 45.188 8.773 1 98.75 162 VAL B CA 1
ATOM 5306 C C . VAL B 1 162 ? 0.411 46.375 7.805 1 98.75 162 VAL B C 1
ATOM 5308 O O . VAL B 1 162 ? -0.115 46.344 6.691 1 98.75 162 VAL B O 1
ATOM 5311 N N . ARG B 1 163 ? 1.103 47.312 8.211 1 98.06 163 ARG B N 1
ATOM 5312 C CA . ARG B 1 163 ? 1.292 48.469 7.34 1 98.06 163 ARG B CA 1
ATOM 5313 C C . ARG B 1 163 ? 2.773 48.719 7.07 1 98.06 163 ARG B C 1
ATOM 5315 O O . ARG B 1 163 ? 3.621 48.438 7.91 1 98.06 163 ARG B O 1
ATOM 5322 N N . LYS B 1 164 ? 3.029 49.219 5.934 1 98.31 164 LYS B N 1
ATOM 5323 C CA . LYS B 1 164 ? 4.367 49.656 5.531 1 98.31 164 LYS B CA 1
ATOM 5324 C C . LYS B 1 164 ? 4.746 50.969 6.195 1 98.31 164 LYS B C 1
ATOM 5326 O O . LYS B 1 164 ? 3.998 51.938 6.121 1 98.31 164 LYS B O 1
ATOM 5331 N N . THR B 1 165 ? 5.891 51.062 6.84 1 98.31 165 THR B N 1
ATOM 5332 C CA . THR B 1 165 ? 6.348 52.281 7.492 1 98.31 165 THR B CA 1
ATOM 5333 C C . THR B 1 165 ? 7.637 52.812 6.852 1 98.31 165 THR B C 1
ATOM 5335 O O . THR B 1 165 ? 8.125 53.875 7.195 1 98.31 165 THR B O 1
ATOM 5338 N N . GLY B 1 166 ? 8.258 52.031 6.047 1 96.88 166 GLY B N 1
ATOM 5339 C CA . GLY B 1 166 ? 9.445 52.312 5.242 1 96.88 166 GLY B CA 1
ATOM 5340 C C . GLY B 1 166 ? 9.711 51.219 4.207 1 96.88 166 GLY B C 1
ATOM 5341 O O . GLY B 1 166 ? 8.969 50.25 4.117 1 96.88 166 GLY B O 1
ATOM 5342 N N . GLU B 1 167 ? 10.703 51.406 3.445 1 92.81 167 GLU B N 1
ATOM 5343 C CA . GLU B 1 167 ? 11.016 50.438 2.393 1 92.81 167 GLU B CA 1
ATOM 5344 C C . GLU B 1 167 ? 11.305 49.062 2.977 1 92.81 167 GLU B C 1
ATOM 5346 O O . GLU B 1 167 ? 10.992 48.031 2.355 1 92.81 167 GLU B O 1
ATOM 5351 N N . ASN B 1 168 ? 11.914 49.094 4.145 1 96.94 168 ASN B N 1
ATOM 5352 C CA . ASN B 1 168 ? 12.273 47.812 4.785 1 96.94 168 ASN B CA 1
ATOM 5353 C C . ASN B 1 168 ? 11.703 47.719 6.195 1 96.94 168 ASN B C 1
ATOM 5355 O O . ASN B 1 168 ? 12.25 47 7.043 1 96.94 168 ASN B O 1
ATOM 5359 N N . THR B 1 169 ? 10.648 48.469 6.41 1 98.38 169 THR B N 1
ATOM 5360 C CA . THR B 1 169 ? 10.07 48.438 7.746 1 98.38 169 THR B CA 1
ATOM 5361 C C . THR B 1 169 ? 8.555 48.281 7.676 1 98.38 169 THR B C 1
ATOM 5363 O O . THR B 1 169 ? 7.906 48.812 6.773 1 98.38 169 THR B O 1
ATOM 5366 N N . VAL B 1 170 ? 8.086 47.531 8.586 1 98.75 170 VAL B N 1
ATOM 5367 C CA . VAL B 1 170 ? 6.645 47.312 8.695 1 98.75 170 VAL B CA 1
ATOM 5368 C C . VAL B 1 170 ? 6.219 47.438 10.156 1 98.75 170 VAL B C 1
ATOM 5370 O O . VAL B 1 170 ? 7.059 47.406 11.062 1 98.75 170 VAL B O 1
ATOM 5373 N N . GLU B 1 171 ? 4.969 47.688 10.328 1 98.75 171 GLU B N 1
ATOM 5374 C CA . GLU B 1 171 ? 4.352 47.719 11.656 1 98.75 171 GLU B CA 1
ATOM 5375 C C . GLU B 1 171 ? 3.125 46.812 11.711 1 98.75 171 GLU B C 1
ATOM 5377 O O . GLU B 1 171 ? 2.217 46.938 10.891 1 98.75 171 GLU B O 1
ATOM 5382 N N . LEU B 1 172 ? 3.15 45.875 12.633 1 98.88 172 LEU B N 1
ATOM 5383 C CA . LEU B 1 172 ? 1.967 45.062 12.914 1 98.88 172 LEU B CA 1
ATOM 5384 C C . LEU B 1 172 ? 1.101 45.719 13.984 1 98.88 172 LEU B C 1
ATOM 5386 O O . LEU B 1 172 ? 1.565 45.969 15.094 1 98.88 172 LEU B O 1
ATOM 5390 N N . VAL B 1 173 ? -0.155 45.969 13.602 1 98.69 173 VAL B N 1
ATOM 5391 C CA . VAL B 1 173 ? -1.103 46.594 14.5 1 98.69 173 VAL B CA 1
ATOM 5392 C C . VAL B 1 173 ? -2.061 45.562 15.078 1 98.69 173 VAL B C 1
ATOM 5394 O O . VAL B 1 173 ? -2.818 44.938 14.336 1 98.69 173 VAL B O 1
ATOM 5397 N N . LEU B 1 174 ? -1.979 45.406 16.406 1 98.44 174 LEU B N 1
ATOM 5398 C CA . LEU B 1 174 ? -2.781 44.406 17.078 1 98.44 174 LEU B CA 1
ATOM 5399 C C . LEU B 1 174 ? -4.051 45 17.656 1 98.44 174 LEU B C 1
ATOM 5401 O O . LEU B 1 174 ? -4.07 46.188 18.031 1 98.44 174 LEU B O 1
ATOM 5405 N N . LYS B 1 175 ? -5.105 44.281 17.734 1 97.88 175 LYS B N 1
ATOM 5406 C CA . LYS B 1 175 ? -6.363 44.688 18.344 1 97.88 175 LYS B CA 1
ATOM 5407 C C . LYS B 1 175 ? -6.227 44.844 19.859 1 97.88 175 LYS B C 1
ATOM 5409 O O . LYS B 1 175 ? -6.891 45.656 20.484 1 97.88 175 LYS B O 1
ATOM 5414 N N . PHE B 1 176 ? -5.504 44 20.516 1 97.25 176 PHE B N 1
ATOM 5415 C CA . PHE B 1 176 ? -5.18 43.938 21.938 1 97.25 176 PHE B CA 1
ATOM 5416 C C . PHE B 1 176 ? -3.842 43.219 22.141 1 97.25 176 PHE B C 1
ATOM 5418 O O . PHE B 1 176 ? -3.297 42.625 21.203 1 97.25 176 PHE B O 1
ATOM 5425 N N . PRO B 1 177 ? -3.23 43.406 23.312 1 96.38 177 PRO B N 1
ATOM 5426 C CA . PRO B 1 177 ? -1.988 42.656 23.562 1 96.38 177 PRO B CA 1
ATOM 5427 C C . PRO B 1 177 ? -2.154 41.156 23.391 1 96.38 177 PRO B C 1
ATOM 5429 O O . PRO B 1 177 ? -3.09 40.562 23.938 1 96.38 177 PRO B O 1
ATOM 5432 N N . PHE B 1 178 ? -1.3 40.531 22.625 1 96.06 178 PHE B N 1
ATOM 5433 C CA . PHE B 1 178 ? -1.376 39.125 22.328 1 96.06 178 PHE B CA 1
ATOM 5434 C C . PHE B 1 178 ? 0.018 38.5 22.234 1 96.06 178 PHE B C 1
ATOM 5436 O O . PHE B 1 178 ? 0.464 38.156 21.141 1 96.06 178 PHE B O 1
ATOM 5443 N N . PRO B 1 179 ? 0.662 38.25 23.312 1 94.31 179 PRO B N 1
ATOM 5444 C CA . PRO B 1 179 ? 2.049 37.781 23.312 1 94.31 179 PRO B CA 1
ATOM 5445 C C . PRO B 1 179 ? 2.232 36.5 22.516 1 94.31 179 PRO B C 1
ATOM 5447 O O . PRO B 1 179 ? 3.289 36.25 21.922 1 94.31 179 PRO B O 1
ATOM 5450 N N . ASP B 1 180 ? 1.216 35.562 22.422 1 93.5 180 ASP B N 1
ATOM 5451 C CA . ASP B 1 180 ? 1.312 34.312 21.688 1 93.5 180 ASP B CA 1
ATOM 5452 C C . ASP B 1 180 ? 1.469 34.562 20.203 1 93.5 180 ASP B C 1
ATOM 5454 O O . ASP B 1 180 ? 1.856 33.656 19.453 1 93.5 180 ASP B O 1
ATOM 5458 N N . GLY B 1 181 ? 1.17 35.719 19.812 1 96.69 181 GLY B N 1
ATOM 5459 C CA . GLY B 1 181 ? 1.27 36.094 18.422 1 96.69 181 GLY B CA 1
ATOM 5460 C C . GLY B 1 181 ? 2.693 36.062 17.891 1 96.69 181 GLY B C 1
ATOM 5461 O O . GLY B 1 181 ? 2.914 35.875 16.688 1 96.69 181 GLY B O 1
ATOM 5462 N N . VAL B 1 182 ? 3.684 36.281 18.75 1 97.44 182 VAL B N 1
ATOM 5463 C CA . VAL B 1 182 ? 5.082 36.312 18.328 1 97.44 182 VAL B CA 1
ATOM 5464 C C . VAL B 1 182 ? 5.453 35 17.656 1 97.44 182 VAL B C 1
ATOM 5466 O O . VAL B 1 182 ? 5.992 34.969 16.547 1 97.44 182 VAL B O 1
ATOM 5469 N N . GLN B 1 183 ? 5.086 33.844 18.281 1 97.25 183 GLN B N 1
ATOM 5470 C CA . GLN B 1 183 ? 5.379 32.531 17.703 1 97.25 183 GLN B CA 1
ATOM 5471 C C . GLN B 1 183 ? 4.543 32.312 16.438 1 97.25 183 GLN B C 1
ATOM 5473 O O . GLN B 1 183 ? 5.004 31.656 15.5 1 97.25 183 GLN B O 1
ATOM 5478 N N . ARG B 1 184 ? 3.346 32.844 16.422 1 97.94 184 ARG B N 1
ATOM 5479 C CA . ARG B 1 184 ? 2.443 32.625 15.305 1 97.94 184 ARG B CA 1
ATOM 5480 C C . ARG B 1 184 ? 2.941 33.312 14.047 1 97.94 184 ARG B C 1
ATOM 5482 O O . ARG B 1 184 ? 2.516 32.969 12.938 1 97.94 184 ARG B O 1
ATOM 5489 N N . LEU B 1 185 ? 3.791 34.312 14.219 1 98.56 185 LEU B N 1
ATOM 5490 C CA . LEU B 1 185 ? 4.348 35 13.047 1 98.56 185 LEU B CA 1
ATOM 5491 C C . LEU B 1 185 ? 5.105 34 12.164 1 98.56 185 LEU B C 1
ATOM 5493 O O . LEU B 1 185 ? 5.293 34.25 10.969 1 98.56 185 LEU B O 1
ATOM 5497 N N . SER B 1 186 ? 5.527 32.844 12.703 1 98.25 186 SER B N 1
ATOM 5498 C CA . SER B 1 186 ? 6.277 31.844 11.945 1 98.25 186 SER B CA 1
ATOM 5499 C C . SER B 1 186 ? 5.391 31.156 10.914 1 98.25 186 SER B C 1
ATOM 5501 O O . SER B 1 186 ? 5.891 30.516 9.984 1 98.25 186 SER B O 1
ATOM 5503 N N . ILE B 1 187 ? 4.082 31.234 11.086 1 98.38 187 ILE B N 1
ATOM 5504 C CA . ILE B 1 187 ? 3.113 30.578 10.227 1 98.38 187 ILE B CA 1
ATOM 5505 C C . ILE B 1 187 ? 2.975 31.344 8.914 1 98.38 187 ILE B C 1
ATOM 5507 O O . ILE B 1 187 ? 2.834 30.734 7.848 1 98.38 187 ILE B O 1
ATOM 5511 N N . ALA B 1 188 ? 3.025 32.625 8.984 1 98.69 188 ALA B N 1
ATOM 5512 C CA . ALA B 1 188 ? 2.844 33.5 7.82 1 98.69 188 ALA B CA 1
ATOM 5513 C C . ALA B 1 188 ? 4.125 33.594 6.996 1 98.69 188 ALA B C 1
ATOM 5515 O O . ALA B 1 188 ? 4.926 34.5 7.184 1 98.69 188 ALA B O 1
ATOM 5516 N N . LYS B 1 189 ? 4.258 32.688 6.082 1 98.88 189 LYS B N 1
ATOM 5517 C CA . LYS B 1 189 ? 5.391 32.75 5.164 1 98.88 189 LYS B CA 1
ATOM 5518 C C . LYS B 1 189 ? 5.203 33.875 4.152 1 98.88 189 LYS B C 1
ATOM 5520 O O . LYS B 1 189 ? 4.172 33.969 3.482 1 98.88 189 LYS B O 1
ATOM 5525 N N . ILE B 1 190 ? 6.238 34.75 4.09 1 98.88 190 ILE B N 1
ATOM 5526 C CA . ILE B 1 190 ? 6.129 35.906 3.219 1 98.88 190 ILE B CA 1
ATOM 5527 C C . ILE B 1 190 ? 6.273 35.5 1.762 1 98.88 190 ILE B C 1
ATOM 5529 O O . ILE B 1 190 ? 7.133 34.656 1.435 1 98.88 190 ILE B O 1
ATOM 5533 N N . MET B 1 191 ? 5.395 36.031 0.915 1 98.81 191 MET B N 1
ATOM 5534 C CA . MET B 1 191 ? 5.375 35.688 -0.502 1 98.81 191 MET B CA 1
ATOM 5535 C C . MET B 1 191 ? 5.625 36.906 -1.369 1 98.81 191 MET B C 1
ATOM 5537 O O . MET B 1 191 ? 5.203 38 -1.024 1 98.81 191 MET B O 1
ATOM 5541 N N . PRO B 1 192 ? 6.258 36.781 -2.494 1 98.81 192 PRO B N 1
ATOM 5542 C CA . PRO B 1 192 ? 6.594 37.938 -3.344 1 98.81 192 PRO B CA 1
ATOM 5543 C C . PRO B 1 192 ? 5.383 38.469 -4.094 1 98.81 192 PRO B C 1
ATOM 5545 O O . PRO B 1 192 ? 4.816 37.781 -4.949 1 98.81 192 PRO B O 1
ATOM 5548 N N . LYS B 1 193 ? 5.141 39.688 -3.889 1 98.62 193 LYS B N 1
ATOM 5549 C CA . LYS B 1 193 ? 4.004 40.375 -4.508 1 98.62 193 LYS B CA 1
ATOM 5550 C C . LYS B 1 193 ? 4.109 40.344 -6.031 1 98.62 193 LYS B C 1
ATOM 5552 O O . LYS B 1 193 ? 3.117 40.094 -6.723 1 98.62 193 LYS B O 1
ATOM 5557 N N . HIS B 1 194 ? 5.277 40.531 -6.578 1 98.31 194 HIS B N 1
ATOM 5558 C CA . HIS B 1 194 ? 5.473 40.656 -8.016 1 98.31 194 HIS B CA 1
ATOM 5559 C C . HIS B 1 194 ? 5.18 39.344 -8.727 1 98.31 194 HIS B C 1
ATOM 5561 O O . HIS B 1 194 ? 4.98 39.312 -9.945 1 98.31 194 HIS B O 1
ATOM 5567 N N . VAL B 1 195 ? 5.133 38.25 -7.977 1 98.56 195 VAL B N 1
ATOM 5568 C CA . VAL B 1 195 ? 4.883 36.938 -8.562 1 98.56 195 VAL B CA 1
ATOM 5569 C C . VAL B 1 195 ? 3.416 36.562 -8.375 1 98.56 195 VAL B C 1
ATOM 5571 O O . VAL B 1 195 ? 2.764 36.094 -9.312 1 98.56 195 VAL B O 1
ATOM 5574 N N . PHE B 1 196 ? 2.855 36.812 -7.203 1 98.31 196 PHE B N 1
ATOM 5575 C CA . PHE B 1 196 ? 1.6 36.156 -6.859 1 98.31 196 PHE B CA 1
ATOM 5576 C C . PHE B 1 196 ? 0.447 37.156 -6.867 1 98.31 196 PHE B C 1
ATOM 5578 O O . PHE B 1 196 ? -0.698 36.781 -6.59 1 98.31 196 PHE B O 1
ATOM 5585 N N . SER B 1 197 ? 0.673 38.375 -7.238 1 97.44 197 SER B N 1
ATOM 5586 C CA . SER B 1 197 ? -0.403 39.344 -7.352 1 97.44 197 SER B CA 1
ATOM 5587 C C . SER B 1 197 ? -1.04 39.312 -8.734 1 97.44 197 SER B C 1
ATOM 5589 O O . SER B 1 197 ? -2.039 40 -8.984 1 97.44 197 SER B O 1
ATOM 5591 N N . VAL B 1 198 ? -0.583 38.531 -9.57 1 96.56 198 VAL B N 1
ATOM 5592 C CA . VAL B 1 198 ? -1.131 38.469 -10.922 1 96.56 198 VAL B CA 1
ATOM 5593 C C . VAL B 1 198 ? -2.254 37.438 -10.977 1 96.56 198 VAL B C 1
ATOM 5595 O O . VAL B 1 198 ? -2.287 36.5 -10.164 1 96.56 198 VAL B O 1
ATOM 5598 N N . ALA B 1 199 ? -3.109 37.594 -11.984 1 94.12 199 ALA B N 1
ATOM 5599 C CA . ALA B 1 199 ? -4.25 36.688 -12.141 1 94.12 199 ALA B CA 1
ATOM 5600 C C . ALA B 1 199 ? -3.793 35.25 -12.352 1 94.12 199 ALA B C 1
ATOM 5602 O O . ALA B 1 199 ? -2.869 35 -13.125 1 94.12 199 ALA B O 1
ATOM 5603 N N . GLY B 1 200 ? -4.375 34.344 -11.594 1 96.25 200 GLY B N 1
ATOM 5604 C CA . GLY B 1 200 ? -4.098 32.938 -11.766 1 96.25 200 GLY B CA 1
ATOM 5605 C C . GLY B 1 200 ? -2.922 32.438 -10.938 1 96.25 200 GLY B C 1
ATOM 5606 O O . GLY B 1 200 ? -2.666 31.234 -10.859 1 96.25 200 GLY B O 1
ATOM 5607 N N . ALA B 1 201 ? -2.223 33.312 -10.281 1 96.94 201 ALA B N 1
ATOM 5608 C CA . ALA B 1 201 ? -0.979 32.938 -9.602 1 96.94 201 ALA B CA 1
ATOM 5609 C C . ALA B 1 201 ? -1.253 32.062 -8.383 1 96.94 201 ALA B C 1
ATOM 5611 O O . ALA B 1 201 ? -0.449 31.203 -8.039 1 96.94 201 ALA B O 1
ATOM 5612 N N . TRP B 1 202 ? -2.346 32.344 -7.789 1 96.75 202 TRP B N 1
ATOM 5613 C CA . TRP B 1 202 ? -2.656 31.516 -6.621 1 96.75 202 TRP B CA 1
ATOM 5614 C C . TRP B 1 202 ? -2.924 30.078 -7.02 1 96.75 202 TRP B C 1
ATOM 5616 O O . TRP B 1 202 ? -2.594 29.141 -6.277 1 96.75 202 TRP B O 1
ATOM 5626 N N . ASP B 1 203 ? -3.543 29.844 -8.164 1 96.56 203 ASP B N 1
ATOM 5627 C CA . ASP B 1 203 ? -3.721 28.484 -8.672 1 96.56 203 ASP B CA 1
ATOM 5628 C C . ASP B 1 203 ? -2.373 27.828 -8.969 1 96.56 203 ASP B C 1
ATOM 5630 O O . ASP B 1 203 ? -2.203 26.625 -8.773 1 96.56 203 ASP B O 1
ATOM 5634 N N . GLN B 1 204 ? -1.473 28.578 -9.453 1 97.31 204 GLN B N 1
ATOM 5635 C CA . GLN B 1 204 ? -0.126 28.062 -9.695 1 97.31 204 GLN B CA 1
ATOM 5636 C C . GLN B 1 204 ? 0.564 27.703 -8.383 1 97.31 204 GLN B C 1
ATOM 5638 O O . GLN B 1 204 ? 1.258 26.688 -8.305 1 97.31 204 GLN B O 1
ATOM 5643 N N . ALA B 1 205 ? 0.394 28.562 -7.352 1 97.94 205 ALA B N 1
ATOM 5644 C CA . ALA B 1 205 ? 0.944 28.25 -6.035 1 97.94 205 ALA B CA 1
ATOM 5645 C C . ALA B 1 205 ? 0.386 26.938 -5.508 1 97.94 205 ALA B C 1
ATOM 5647 O O . ALA B 1 205 ? 1.135 26.094 -5.008 1 97.94 205 ALA B O 1
ATOM 5648 N N . LYS B 1 206 ? -0.892 26.75 -5.672 1 97.31 206 LYS B N 1
ATOM 5649 C CA . LYS B 1 206 ? -1.536 25.516 -5.238 1 97.31 206 LYS B CA 1
ATOM 5650 C C . LYS B 1 206 ? -0.951 24.312 -5.965 1 97.31 206 LYS B C 1
ATOM 5652 O O . LYS B 1 206 ? -0.772 23.25 -5.367 1 97.31 206 LYS B O 1
ATOM 5657 N N . ALA B 1 207 ? -0.621 24.531 -7.164 1 96.44 207 ALA B N 1
ATOM 5658 C CA . ALA B 1 207 ? -0.178 23.438 -8.023 1 96.44 207 ALA B CA 1
ATOM 5659 C C . ALA B 1 207 ? 1.312 23.156 -7.84 1 96.44 207 ALA B C 1
ATOM 5661 O O . ALA B 1 207 ? 1.855 22.219 -8.438 1 96.44 207 ALA B O 1
ATOM 5662 N N . GLY B 1 208 ? 2.012 24.047 -7.094 1 97.56 208 GLY B N 1
ATOM 5663 C CA . GLY B 1 208 ? 3.383 23.672 -6.785 1 97.56 208 GLY B CA 1
ATOM 5664 C C . GLY B 1 208 ? 4.391 24.75 -7.148 1 97.56 208 GLY B C 1
ATOM 5665 O O . GLY B 1 208 ? 5.59 24.594 -6.918 1 97.56 208 GLY B O 1
ATOM 5666 N N . LYS B 1 209 ? 3.963 25.875 -7.723 1 97.38 209 LYS B N 1
ATOM 5667 C CA . LYS B 1 209 ? 4.902 26.953 -8 1 97.38 209 LYS B CA 1
ATOM 5668 C C . LYS B 1 209 ? 5.379 27.609 -6.711 1 97.38 209 LYS B C 1
ATOM 5670 O O . LYS B 1 209 ? 4.566 28.047 -5.891 1 97.38 209 LYS B O 1
ATOM 5675 N N . THR B 1 210 ? 6.664 27.719 -6.633 1 98.56 210 THR B N 1
ATOM 5676 C CA . THR B 1 210 ? 7.219 28.359 -5.445 1 98.56 210 THR B CA 1
ATOM 5677 C C . THR B 1 210 ? 8.266 29.391 -5.828 1 98.56 210 THR B C 1
ATOM 5679 O O . THR B 1 210 ? 9.008 29.219 -6.797 1 98.56 210 THR B O 1
ATOM 5682 N N . VAL B 1 211 ? 8.266 30.484 -5.219 1 98.75 211 VAL B N 1
ATOM 5683 C CA . VAL B 1 211 ? 9.312 31.5 -5.184 1 98.75 211 VAL B CA 1
ATOM 5684 C C . VAL B 1 211 ? 9.461 32.031 -3.76 1 98.75 211 VAL B C 1
ATOM 5686 O O . VAL B 1 211 ? 8.703 32.906 -3.334 1 98.75 211 VAL B O 1
ATOM 5689 N N . GLY B 1 212 ? 10.43 31.516 -3.059 1 98.81 212 GLY B N 1
ATOM 5690 C CA . GLY B 1 212 ? 10.625 31.891 -1.667 1 98.81 212 GLY B CA 1
ATOM 5691 C C . GLY B 1 212 ? 11.898 32.688 -1.434 1 98.81 212 GLY B C 1
ATOM 5692 O O . GLY B 1 212 ? 12.5 33.188 -2.379 1 98.81 212 GLY B O 1
ATOM 5693 N N . SER B 1 213 ? 12.203 32.875 -0.2 1 98.81 213 SER B N 1
ATOM 5694 C CA . SER B 1 213 ? 13.406 33.594 0.221 1 98.81 213 SER B CA 1
ATOM 5695 C C . SER B 1 213 ? 14.266 32.719 1.135 1 98.81 213 SER B C 1
ATOM 5697 O O . SER B 1 213 ? 15.25 33.219 1.698 1 98.81 213 SER B O 1
ATOM 5699 N N . GLY B 1 214 ? 13.828 31.453 1.32 1 98.75 214 GLY B N 1
ATOM 5700 C CA . GLY B 1 214 ? 14.508 30.578 2.254 1 98.75 214 GLY B CA 1
ATOM 5701 C C . GLY B 1 214 ? 15.781 29.969 1.682 1 98.75 214 GLY B C 1
ATOM 5702 O O . GLY B 1 214 ? 16.188 30.312 0.575 1 98.75 214 GLY B O 1
ATOM 5703 N N . PRO B 1 215 ? 16.391 29.109 2.432 1 98.75 215 PRO B N 1
ATOM 5704 C CA . PRO B 1 215 ? 17.719 28.594 2.098 1 98.75 215 PRO B CA 1
ATOM 5705 C C . PRO B 1 215 ? 17.703 27.625 0.922 1 98.75 215 PRO B C 1
ATOM 5707 O O . PRO B 1 215 ? 18.766 27.312 0.363 1 98.75 215 PRO B O 1
ATOM 5710 N N . TYR B 1 216 ? 16.547 27.109 0.59 1 98.88 216 TYR B N 1
ATOM 5711 C CA . TYR B 1 216 ? 16.438 26.188 -0.534 1 98.88 216 TYR B CA 1
ATOM 5712 C C . TYR B 1 216 ? 15.43 26.688 -1.559 1 98.88 216 TYR B C 1
ATOM 5714 O O . TYR B 1 216 ? 14.406 27.266 -1.197 1 98.88 216 TYR B O 1
ATOM 5722 N N . LYS B 1 217 ? 15.703 26.375 -2.799 1 98.62 217 LYS B N 1
ATOM 5723 C CA . LYS B 1 217 ? 14.789 26.562 -3.918 1 98.62 217 LYS B CA 1
ATOM 5724 C C . LYS B 1 217 ? 14.234 25.234 -4.418 1 98.62 217 LYS B C 1
ATOM 5726 O O . LYS B 1 217 ? 14.945 24.234 -4.418 1 98.62 217 LYS B O 1
ATOM 5731 N N . GLN B 1 218 ? 13 25.312 -4.785 1 98.56 218 GLN B N 1
ATOM 5732 C CA . GLN B 1 218 ? 12.438 24.156 -5.461 1 98.56 218 GLN B CA 1
ATOM 5733 C C . GLN B 1 218 ? 13.047 23.969 -6.852 1 98.56 218 GLN B C 1
ATOM 5735 O O . GLN B 1 218 ? 13.016 24.906 -7.668 1 98.56 218 GLN B O 1
ATOM 5740 N N . ALA B 1 219 ? 13.617 22.812 -7.137 1 98.31 219 ALA B N 1
ATOM 5741 C CA . ALA B 1 219 ? 14.219 22.547 -8.438 1 98.31 219 ALA B CA 1
ATOM 5742 C C . ALA B 1 219 ? 13.234 21.844 -9.367 1 98.31 219 ALA B C 1
ATOM 5744 O O . ALA B 1 219 ? 13.227 22.078 -10.578 1 98.31 219 ALA B O 1
ATOM 5745 N N . SER B 1 220 ? 12.445 20.969 -8.781 1 97.69 220 SER B N 1
ATOM 5746 C CA . SER B 1 220 ? 11.383 20.281 -9.508 1 97.69 220 SER B CA 1
ATOM 5747 C C . SER B 1 220 ? 10.281 19.812 -8.57 1 97.69 220 SER B C 1
ATOM 5749 O O . SER B 1 220 ? 10.516 19.641 -7.371 1 97.69 220 SER B O 1
ATOM 5751 N N . HIS B 1 221 ? 9.141 19.656 -9.125 1 97.44 221 HIS B N 1
ATOM 5752 C CA . HIS B 1 221 ? 7.977 19.188 -8.375 1 97.44 221 HIS B CA 1
ATOM 5753 C C . HIS B 1 221 ? 7.125 18.25 -9.211 1 97.44 221 HIS B C 1
ATOM 5755 O O . HIS B 1 221 ? 6.605 18.641 -10.258 1 97.44 221 HIS B O 1
ATOM 5761 N N . GLN B 1 222 ? 7.043 17 -8.836 1 94.81 222 GLN B N 1
ATOM 5762 C CA . GLN B 1 222 ? 6.195 15.977 -9.438 1 94.81 222 GLN B CA 1
ATOM 5763 C C . GLN B 1 222 ? 5.145 15.484 -8.445 1 94.81 222 GLN B C 1
ATOM 5765 O O . GLN B 1 222 ? 5.445 14.656 -7.578 1 94.81 222 GLN B O 1
ATOM 5770 N N . PRO B 1 223 ? 3.955 15.906 -8.758 1 90.25 223 PRO B N 1
ATOM 5771 C CA . PRO B 1 223 ? 2.916 15.5 -7.805 1 90.25 223 PRO B CA 1
ATOM 5772 C C . PRO B 1 223 ? 2.852 13.992 -7.609 1 90.25 223 PRO B C 1
ATOM 5774 O O . PRO B 1 223 ? 3.145 13.227 -8.531 1 90.25 223 PRO B O 1
ATOM 5777 N N . LYS B 1 224 ? 2.646 13.438 -6.508 1 85.31 224 LYS B N 1
ATOM 5778 C CA . LYS B 1 224 ? 2.445 12.047 -6.09 1 85.31 224 LYS B CA 1
ATOM 5779 C C . LYS B 1 224 ? 3.766 11.281 -6.078 1 85.31 224 LYS B C 1
ATOM 5781 O O . LYS B 1 224 ? 3.809 10.117 -5.68 1 85.31 224 LYS B O 1
ATOM 5786 N N . SER B 1 225 ? 4.84 12.008 -6.605 1 92.81 225 SER B N 1
ATOM 5787 C CA . SER B 1 225 ? 6.094 11.266 -6.668 1 92.81 225 SER B CA 1
ATOM 5788 C C . SER B 1 225 ? 7.168 11.906 -5.801 1 92.81 225 SER B C 1
ATOM 5790 O O . SER B 1 225 ? 7.547 11.359 -4.762 1 92.81 225 SER B O 1
ATOM 5792 N N . ASN B 1 226 ? 7.672 13.086 -6.266 1 97.5 226 ASN B N 1
ATOM 5793 C CA . ASN B 1 226 ? 8.773 13.672 -5.516 1 97.5 226 ASN B CA 1
ATOM 5794 C C . ASN B 1 226 ? 8.883 15.172 -5.77 1 97.5 226 ASN B C 1
ATOM 5796 O O . ASN B 1 226 ? 8.281 15.695 -6.707 1 97.5 226 ASN B O 1
ATOM 5800 N N . THR B 1 227 ? 9.586 15.852 -4.895 1 98.44 227 THR B N 1
ATOM 5801 C CA . THR B 1 227 ? 10.039 17.234 -5.027 1 98.44 227 THR B CA 1
ATOM 5802 C C . THR B 1 227 ? 11.539 17.328 -4.766 1 98.44 227 THR B C 1
ATOM 5804 O O . THR B 1 227 ? 12.047 16.734 -3.811 1 98.44 227 THR B O 1
ATOM 5807 N N . THR B 1 228 ? 12.234 18.031 -5.664 1 98.62 228 THR B N 1
ATOM 5808 C CA . THR B 1 228 ? 13.664 18.234 -5.461 1 98.62 228 THR B CA 1
ATOM 5809 C C . THR B 1 228 ? 13.961 19.703 -5.105 1 98.62 228 THR B C 1
ATOM 5811 O O . THR B 1 228 ? 13.195 20.594 -5.473 1 98.62 228 THR B O 1
ATOM 5814 N N . PHE B 1 229 ? 15.062 19.906 -4.34 1 98.69 229 PHE B N 1
ATOM 5815 C CA . PHE B 1 229 ? 15.484 21.219 -3.842 1 98.69 229 PHE B CA 1
ATOM 5816 C C . PHE B 1 229 ? 16.953 21.469 -4.145 1 98.69 229 PHE B C 1
ATOM 5818 O O . PHE B 1 229 ? 17.75 20.516 -4.219 1 98.69 229 PHE B O 1
ATOM 5825 N N . GLU B 1 230 ? 17.328 22.656 -4.301 1 98.69 230 GLU B N 1
ATOM 5826 C CA . GLU B 1 230 ? 18.719 23.078 -4.422 1 98.69 230 GLU B CA 1
ATOM 5827 C C . GLU B 1 230 ? 19.031 24.234 -3.473 1 98.69 230 GLU B C 1
ATOM 5829 O O . GLU B 1 230 ? 18.172 25.094 -3.221 1 98.69 230 GLU B O 1
ATOM 5834 N N . ALA B 1 231 ? 20.219 24.25 -2.992 1 98.69 231 ALA B N 1
ATOM 5835 C CA . ALA B 1 231 ? 20.656 25.328 -2.09 1 98.69 231 ALA B CA 1
ATOM 5836 C C . ALA B 1 231 ? 20.578 26.688 -2.773 1 98.69 231 ALA B C 1
ATOM 5838 O O . ALA B 1 231 ? 20.922 26.812 -3.949 1 98.69 231 ALA B O 1
ATOM 5839 N N . PHE B 1 232 ? 20.062 27.656 -2.053 1 98.62 232 PHE B N 1
ATOM 5840 C CA . PHE B 1 232 ? 20.047 29.031 -2.516 1 98.62 232 PHE B CA 1
ATOM 5841 C C . PHE B 1 232 ? 21.328 29.766 -2.109 1 98.62 232 PHE B C 1
ATOM 5843 O O . PHE B 1 232 ? 21.438 30.25 -0.984 1 98.62 232 PHE B O 1
A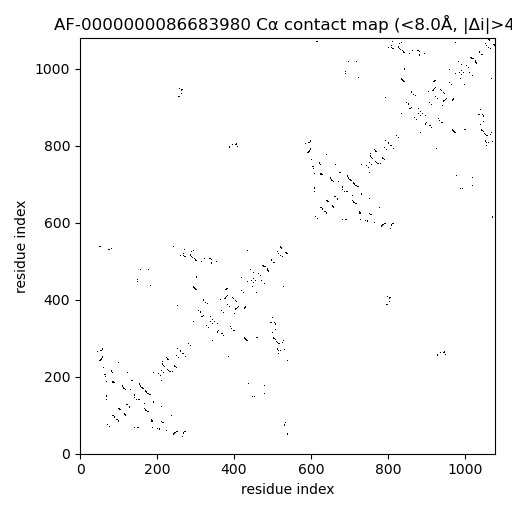TOM 5850 N N . THR B 1 233 ? 22.141 29.969 -2.994 1 96.88 233 THR B N 1
ATOM 5851 C CA . THR B 1 233 ? 23.484 30.422 -2.699 1 96.88 233 THR B CA 1
ATOM 5852 C C . THR B 1 233 ? 23.453 31.875 -2.209 1 96.88 233 THR B C 1
ATOM 5854 O O . THR B 1 233 ? 24.328 32.281 -1.437 1 96.88 233 THR B O 1
ATOM 5857 N N . ASP B 1 234 ? 22.469 32.656 -2.594 1 97.44 234 ASP B N 1
ATOM 5858 C CA . ASP B 1 234 ? 22.406 34.062 -2.223 1 97.44 234 ASP B CA 1
ATOM 5859 C C . ASP B 1 234 ? 21.719 34.25 -0.874 1 97.44 234 ASP B C 1
ATOM 5861 O O . ASP B 1 234 ? 21.484 35.375 -0.432 1 97.44 234 ASP B O 1
ATOM 5865 N N . TYR B 1 235 ? 21.344 33.156 -0.285 1 98.5 235 TYR B N 1
ATOM 5866 C CA . TYR B 1 235 ? 20.672 33.281 1.006 1 98.5 235 TYR B CA 1
ATOM 5867 C C . TYR B 1 235 ? 21.562 33.938 2.035 1 98.5 235 TYR B C 1
ATOM 5869 O O . TYR B 1 235 ? 22.719 33.594 2.203 1 98.5 235 TYR B O 1
ATOM 5877 N N . ASN B 1 236 ? 21.047 34.875 2.781 1 97.81 236 ASN B N 1
ATOM 5878 C CA . ASN B 1 236 ? 21.875 35.625 3.738 1 97.81 236 ASN B CA 1
ATOM 5879 C C . ASN B 1 236 ? 21.281 35.562 5.145 1 97.81 236 ASN B C 1
ATOM 5881 O O . ASN B 1 236 ? 21.547 36.438 5.973 1 97.81 236 ASN B O 1
ATOM 5885 N N . GLY B 1 237 ? 20.391 34.594 5.387 1 96.31 237 GLY B N 1
ATOM 5886 C CA . GLY B 1 237 ? 19.812 34.406 6.711 1 96.31 237 GLY B CA 1
ATOM 5887 C C . GLY B 1 237 ? 20.641 33.531 7.613 1 96.31 237 GLY B C 1
ATOM 5888 O O . GLY B 1 237 ? 21.75 33.125 7.25 1 96.31 237 GLY B O 1
ATOM 5889 N N . PRO B 1 238 ? 20.094 33.219 8.781 1 93.25 238 PRO B N 1
ATOM 5890 C CA . PRO B 1 238 ? 20.891 32.562 9.812 1 93.25 238 PRO B CA 1
ATOM 5891 C C . PRO B 1 238 ? 20.984 31.047 9.609 1 93.25 238 PRO B C 1
ATOM 5893 O O . PRO B 1 238 ? 21.844 30.391 10.195 1 93.25 238 PRO B O 1
ATOM 5896 N N . ARG B 1 239 ? 20.141 30.484 8.883 1 94.69 239 ARG B N 1
ATOM 5897 C CA . ARG B 1 239 ? 20.141 29.047 8.656 1 94.69 239 ARG B CA 1
ATOM 5898 C C . ARG B 1 239 ? 20.391 28.719 7.188 1 94.69 239 ARG B C 1
ATOM 5900 O O . ARG B 1 239 ? 19.453 28.438 6.438 1 94.69 239 ARG B O 1
ATOM 5907 N N . LYS B 1 240 ? 21.578 28.703 6.863 1 96.25 240 LYS B N 1
ATOM 5908 C CA . LYS B 1 240 ? 21.953 28.422 5.48 1 96.25 240 LYS B CA 1
ATOM 5909 C C . LYS B 1 240 ? 21.734 26.953 5.125 1 96.25 240 LYS B C 1
ATOM 5911 O O . LYS B 1 240 ? 21.641 26.109 6.012 1 96.25 240 LYS B O 1
ATOM 5916 N N . ALA B 1 241 ? 21.594 26.719 3.861 1 97.44 241 ALA B N 1
ATOM 5917 C CA . ALA B 1 241 ? 21.469 25.344 3.383 1 97.44 241 ALA B CA 1
ATOM 5918 C C . ALA B 1 241 ? 22.641 24.484 3.854 1 97.44 241 ALA B C 1
ATOM 5920 O O . ALA B 1 241 ? 23.781 24.938 3.871 1 97.44 241 ALA B O 1
ATOM 5921 N N . THR B 1 242 ? 22.328 23.297 4.25 1 94.94 242 THR B N 1
ATOM 5922 C CA . THR B 1 242 ? 23.344 22.422 4.836 1 94.94 242 THR B CA 1
ATOM 5923 C C . THR B 1 242 ? 23.859 21.422 3.801 1 94.94 242 THR B C 1
ATOM 5925 O O . THR B 1 242 ? 24.875 20.781 4.012 1 94.94 242 THR B O 1
ATOM 5928 N N . VAL B 1 243 ? 23.172 21.234 2.721 1 97.19 243 VAL B N 1
ATOM 5929 C CA . VAL B 1 243 ? 23.516 20.344 1.62 1 97.19 243 VAL B CA 1
ATOM 5930 C C . VAL B 1 243 ? 23.156 21 0.29 1 97.19 243 VAL B C 1
ATOM 5932 O O . VAL B 1 243 ? 22.297 21.875 0.24 1 97.19 243 VAL B O 1
ATOM 5935 N N . LYS B 1 244 ? 23.797 20.594 -0.787 1 97.75 244 LYS B N 1
ATOM 5936 C CA . LYS B 1 244 ? 23.609 21.25 -2.082 1 97.75 244 LYS B CA 1
ATOM 5937 C C . LYS B 1 244 ? 22.25 20.906 -2.666 1 97.75 244 LYS B C 1
ATOM 5939 O O . LYS B 1 244 ? 21.594 21.766 -3.268 1 97.75 244 LYS B O 1
ATOM 5944 N N . LYS B 1 245 ? 21.828 19.656 -2.523 1 98.25 245 LYS B N 1
ATOM 5945 C CA . LYS B 1 245 ? 20.578 19.203 -3.111 1 98.25 245 LYS B CA 1
ATOM 5946 C C . LYS B 1 245 ? 19.812 18.281 -2.148 1 98.25 245 LYS B C 1
ATOM 5948 O O . LYS B 1 245 ? 20.422 17.609 -1.32 1 98.25 245 LYS B O 1
ATOM 5953 N N . MET B 1 246 ? 18.516 18.281 -2.277 1 98.5 246 MET B N 1
ATOM 5954 C CA . MET B 1 246 ? 17.641 17.328 -1.604 1 98.5 246 MET B CA 1
ATOM 5955 C C . MET B 1 246 ? 16.641 16.719 -2.58 1 98.5 246 MET B C 1
ATOM 5957 O O . MET B 1 246 ? 16.203 17.391 -3.516 1 98.5 246 MET B O 1
ATOM 5961 N N . ASN B 1 247 ? 16.297 15.484 -2.439 1 98.38 247 ASN B N 1
ATOM 5962 C CA . ASN B 1 247 ? 15.234 14.766 -3.135 1 98.38 247 ASN B CA 1
ATOM 5963 C C . ASN B 1 247 ? 14.25 14.141 -2.154 1 98.38 247 ASN B C 1
ATOM 5965 O O . ASN B 1 247 ? 14.578 13.172 -1.471 1 98.38 247 ASN B O 1
ATOM 5969 N N . TRP B 1 248 ? 13.094 14.734 -2.066 1 98.62 248 TRP B N 1
ATOM 5970 C CA . TRP B 1 248 ? 12.062 14.211 -1.174 1 98.62 248 TRP B CA 1
ATOM 5971 C C . TRP B 1 248 ? 11.07 13.344 -1.94 1 98.62 248 TRP B C 1
ATOM 5973 O O . TRP B 1 248 ? 10.344 13.844 -2.807 1 98.62 248 TRP B O 1
ATOM 5983 N N . LEU B 1 249 ? 11.016 12.047 -1.607 1 97.62 249 LEU B N 1
ATOM 5984 C CA . LEU B 1 249 ? 10.078 11.102 -2.207 1 97.62 249 LEU B CA 1
ATOM 5985 C C . LEU B 1 249 ? 8.781 11.039 -1.408 1 97.62 249 LEU B C 1
ATOM 5987 O O . LEU B 1 249 ? 8.805 11.062 -0.175 1 97.62 249 LEU B O 1
ATOM 5991 N N . SER B 1 250 ? 7.645 11.078 -2.1 1 97.19 250 SER B N 1
ATOM 5992 C CA . SER B 1 250 ? 6.348 10.812 -1.485 1 97.19 250 SER B CA 1
ATOM 5993 C C . SER B 1 250 ? 5.941 9.359 -1.664 1 97.19 250 SER B C 1
ATOM 5995 O O . SER B 1 250 ? 5.594 8.938 -2.77 1 97.19 250 SER B O 1
ATOM 5997 N N . ILE B 1 251 ? 5.977 8.555 -0.603 1 94.25 251 ILE B N 1
ATOM 5998 C CA . ILE B 1 251 ? 5.605 7.141 -0.639 1 94.25 251 ILE B CA 1
ATOM 5999 C C . ILE B 1 251 ? 4.656 6.828 0.514 1 94.25 251 ILE B C 1
ATOM 6001 O O . ILE B 1 251 ? 5.094 6.598 1.644 1 94.25 251 ILE B O 1
ATOM 6005 N N . VAL B 1 252 ? 3.375 6.742 0.153 1 91.25 252 VAL B N 1
ATOM 6006 C CA . VAL B 1 252 ? 2.332 6.551 1.155 1 91.25 252 VAL B CA 1
ATOM 6007 C C . VAL B 1 252 ? 2.305 5.09 1.598 1 91.25 252 VAL B C 1
ATOM 6009 O O . VAL B 1 252 ? 2.07 4.793 2.771 1 91.25 252 VAL B O 1
ATOM 6012 N N . ASP B 1 253 ? 2.613 4.133 0.715 1 89.19 253 ASP B N 1
ATOM 6013 C CA . ASP B 1 253 ? 2.654 2.713 1.041 1 89.19 253 ASP B CA 1
ATOM 6014 C C . ASP B 1 253 ? 3.764 2.412 2.047 1 89.19 253 ASP B C 1
ATOM 6016 O O . ASP B 1 253 ? 4.938 2.662 1.776 1 89.19 253 ASP B O 1
ATOM 6020 N N . ALA B 1 254 ? 3.385 1.802 3.127 1 91.5 254 ALA B N 1
ATOM 6021 C CA . ALA B 1 254 ? 4.293 1.634 4.258 1 91.5 254 ALA B CA 1
ATOM 6022 C C . ALA B 1 254 ? 5.461 0.718 3.895 1 91.5 254 ALA B C 1
ATOM 6024 O O . ALA B 1 254 ? 6.617 1.033 4.18 1 91.5 254 ALA B O 1
ATOM 6025 N N . SER B 1 255 ? 5.207 -0.396 3.293 1 88.44 255 SER B N 1
ATOM 6026 C CA . SER B 1 255 ? 6.262 -1.362 3.008 1 88.44 255 SER B CA 1
ATOM 6027 C C . SER B 1 255 ? 7.27 -0.8 2.01 1 88.44 255 SER B C 1
ATOM 6029 O O . SER B 1 255 ? 8.477 -1.033 2.139 1 88.44 255 SER B O 1
ATOM 6031 N N . ALA B 1 256 ? 6.766 -0.131 1 1 89.31 256 ALA B N 1
ATOM 6032 C CA . ALA B 1 256 ? 7.641 0.52 0.029 1 89.31 256 ALA B CA 1
ATOM 6033 C C . ALA B 1 256 ? 8.484 1.604 0.692 1 89.31 256 ALA B C 1
ATOM 6035 O O . ALA B 1 256 ? 9.664 1.766 0.369 1 89.31 256 ALA B O 1
ATOM 6036 N N . ARG B 1 257 ? 7.926 2.371 1.555 1 94.12 257 ARG B N 1
ATOM 6037 C CA . ARG B 1 257 ? 8.633 3.422 2.277 1 94.12 257 ARG B CA 1
ATOM 6038 C C . ARG B 1 257 ? 9.75 2.838 3.139 1 94.12 257 ARG B C 1
ATOM 6040 O O . ARG B 1 257 ? 10.883 3.326 3.111 1 94.12 257 ARG B O 1
ATOM 6047 N N . VAL B 1 258 ? 9.461 1.788 3.865 1 94.38 258 VAL B N 1
ATOM 6048 C CA . VAL B 1 258 ? 10.438 1.134 4.727 1 94.38 258 VAL B CA 1
ATOM 6049 C C . VAL B 1 258 ? 11.586 0.581 3.879 1 94.38 258 VAL B C 1
ATOM 6051 O O . VAL B 1 258 ? 12.75 0.689 4.254 1 94.38 258 VAL B O 1
ATOM 6054 N N . ALA B 1 259 ? 11.211 0.028 2.73 1 92.5 259 ALA B N 1
ATOM 6055 C CA . ALA B 1 259 ? 12.234 -0.505 1.834 1 92.5 259 ALA B CA 1
ATOM 6056 C C . ALA B 1 259 ? 13.211 0.585 1.405 1 92.5 259 ALA B C 1
ATOM 6058 O O . ALA B 1 259 ? 14.422 0.347 1.322 1 92.5 259 ALA B O 1
ATOM 6059 N N . LYS B 1 260 ? 12.75 1.788 1.196 1 94.19 260 LYS B N 1
ATOM 6060 C CA . LYS B 1 260 ? 13.562 2.887 0.675 1 94.19 260 LYS B CA 1
ATOM 6061 C C . LYS B 1 260 ? 14.641 3.295 1.672 1 94.19 260 LYS B C 1
ATOM 6063 O O . LYS B 1 260 ? 15.672 3.848 1.284 1 94.19 260 LYS B O 1
ATOM 6068 N N . ILE B 1 261 ? 14.469 3.066 2.941 1 96.38 261 ILE B N 1
ATOM 6069 C CA . ILE B 1 261 ? 15.422 3.498 3.951 1 96.38 261 ILE B CA 1
ATOM 6070 C C . ILE B 1 261 ? 16.141 2.283 4.531 1 96.38 261 ILE B C 1
ATOM 6072 O O . ILE B 1 261 ? 16.938 2.41 5.473 1 96.38 261 ILE B O 1
ATOM 6076 N N . SER B 1 262 ? 15.906 1.114 3.99 1 94.38 262 SER B N 1
ATOM 6077 C CA . SER B 1 262 ? 16.5 -0.114 4.508 1 94.38 262 SER B CA 1
ATOM 6078 C C . SER B 1 262 ? 17.672 -0.568 3.646 1 94.38 262 SER B C 1
ATOM 6080 O O . SER B 1 262 ? 17.625 -0.448 2.42 1 94.38 262 SER B O 1
ATOM 6082 N N . GLY B 1 263 ? 18.703 -1.165 4.328 1 90.5 263 GLY B N 1
ATOM 6083 C CA . GLY B 1 263 ? 19.859 -1.692 3.635 1 90.5 263 GLY B CA 1
ATOM 6084 C C . GLY B 1 263 ? 21.078 -0.779 3.717 1 90.5 263 GLY B C 1
ATOM 6085 O O . GLY B 1 263 ? 20.938 0.426 3.938 1 90.5 263 GLY B O 1
ATOM 6086 N N . GLY B 1 264 ? 22.219 -1.307 3.467 1 88.62 264 GLY B N 1
ATOM 6087 C CA . GLY B 1 264 ? 23.469 -0.578 3.57 1 88.62 264 GLY B CA 1
ATOM 6088 C C . GLY B 1 264 ? 23.672 0.432 2.457 1 88.62 264 GLY B C 1
ATOM 6089 O O . GLY B 1 264 ? 24.5 1.333 2.568 1 88.62 264 GLY B O 1
ATOM 6090 N N . SER B 1 265 ? 22.953 0.255 1.384 1 89.75 265 SER B N 1
ATOM 6091 C CA . SER B 1 265 ? 22.969 1.195 0.268 1 89.75 265 SER B CA 1
ATOM 6092 C C . SER B 1 265 ? 21.562 1.757 0.003 1 89.75 265 SER B C 1
ATOM 6094 O O . SER B 1 265 ? 21.172 1.941 -1.151 1 89.75 265 SER B O 1
ATOM 6096 N N . ALA B 1 266 ? 20.938 1.983 1.133 1 91.56 266 ALA B N 1
ATOM 6097 C CA . ALA B 1 266 ? 19.594 2.545 1.017 1 91.56 266 ALA B CA 1
ATOM 6098 C C . ALA B 1 266 ? 19.609 3.855 0.235 1 91.56 266 ALA B C 1
ATOM 6100 O O . ALA B 1 266 ? 20.531 4.672 0.401 1 91.56 266 ALA B O 1
ATOM 6101 N N . GLU B 1 267 ? 18.547 4.031 -0.562 1 89.12 267 GLU B N 1
ATOM 6102 C CA . GLU B 1 267 ? 18.422 5.254 -1.351 1 89.12 267 GLU B CA 1
ATOM 6103 C C . GLU B 1 267 ? 18.172 6.465 -0.456 1 89.12 267 GLU B C 1
ATOM 6105 O O . GLU B 1 267 ? 18.75 7.535 -0.669 1 89.12 267 GLU B O 1
ATOM 6110 N N . ALA B 1 268 ? 17.359 6.289 0.526 1 96.56 268 ALA B N 1
ATOM 6111 C CA . ALA B 1 268 ? 16.984 7.387 1.418 1 96.56 268 ALA B CA 1
ATOM 6112 C C . ALA B 1 268 ? 17.812 7.34 2.707 1 96.56 268 ALA B C 1
ATOM 6114 O O . ALA B 1 268 ? 18.172 6.262 3.182 1 96.56 268 ALA B O 1
ATOM 6115 N N . GLN B 1 269 ? 18.094 8.516 3.258 1 97.5 269 GLN B N 1
ATOM 6116 C CA . GLN B 1 269 ? 18.859 8.609 4.5 1 97.5 269 GLN B CA 1
ATOM 6117 C C . GLN B 1 269 ? 17.938 8.914 5.684 1 97.5 269 GLN B C 1
ATOM 6119 O O . GLN B 1 269 ? 18.344 8.797 6.84 1 97.5 269 GLN B O 1
ATOM 6124 N N . ILE B 1 270 ? 16.688 9.344 5.391 1 98.25 270 ILE B N 1
ATOM 6125 C CA . ILE B 1 270 ? 15.742 9.688 6.445 1 98.25 270 ILE B CA 1
ATOM 6126 C C . ILE B 1 270 ? 14.32 9.414 5.969 1 98.25 270 ILE B C 1
ATOM 6128 O O . ILE B 1 270 ? 14.016 9.562 4.785 1 98.25 270 ILE B O 1
ATOM 6132 N N . ALA B 1 271 ? 13.484 8.922 6.867 1 98.06 271 ALA B N 1
ATOM 6133 C CA . ALA B 1 271 ? 12.07 8.68 6.605 1 98.06 271 ALA B CA 1
ATOM 6134 C C . ALA B 1 271 ? 11.211 9.109 7.793 1 98.06 271 ALA B C 1
ATOM 6136 O O . ALA B 1 271 ? 11.57 8.859 8.945 1 98.06 271 ALA B O 1
ATOM 6137 N N . ASP B 1 272 ? 10.117 9.836 7.5 1 97.38 272 ASP B N 1
ATOM 6138 C CA . ASP B 1 272 ? 9.133 10.086 8.547 1 97.38 272 ASP B CA 1
ATOM 6139 C C . ASP B 1 272 ? 8.023 9.031 8.523 1 97.38 272 ASP B C 1
ATOM 6141 O O . ASP B 1 272 ? 8.117 8.047 7.789 1 97.38 272 ASP B O 1
ATOM 6145 N N . ASN B 1 273 ? 7.059 9.164 9.438 1 96.31 273 ASN B N 1
ATOM 6146 C CA . ASN B 1 273 ? 5.898 8.281 9.5 1 96.31 273 ASN B CA 1
ATOM 6147 C C . ASN B 1 273 ? 6.305 6.816 9.43 1 96.31 273 ASN B C 1
ATOM 6149 O O . ASN B 1 273 ? 5.734 6.047 8.656 1 96.31 273 ASN B O 1
ATOM 6153 N N . VAL B 1 274 ? 7.363 6.461 10.172 1 96.69 274 VAL B N 1
ATOM 6154 C CA . VAL B 1 274 ? 7.793 5.07 10.273 1 96.69 274 VAL B CA 1
ATOM 6155 C C . VAL B 1 274 ? 6.672 4.227 10.875 1 96.69 274 VAL B C 1
ATOM 6157 O O . VAL B 1 274 ? 6.145 4.559 11.945 1 96.69 274 VAL B O 1
ATOM 6160 N N . PRO B 1 275 ? 6.285 3.174 10.094 1 93.81 275 PRO B N 1
ATOM 6161 C CA . PRO B 1 275 ? 5.285 2.311 10.727 1 93.81 275 PRO B CA 1
ATOM 6162 C C . PRO B 1 275 ? 5.777 1.694 12.031 1 93.81 275 PRO B C 1
ATOM 6164 O O . PRO B 1 275 ? 6.934 1.27 12.125 1 93.81 275 PRO B O 1
ATOM 6167 N N . TYR B 1 276 ? 4.887 1.595 13.023 1 94.44 276 TYR B N 1
ATOM 6168 C CA . TYR B 1 276 ? 5.266 1.158 14.359 1 94.44 276 TYR B CA 1
ATOM 6169 C C . TYR B 1 276 ? 5.793 -0.272 14.336 1 94.44 276 TYR B C 1
ATOM 6171 O O . TYR B 1 276 ? 6.707 -0.615 15.094 1 94.44 276 TYR B O 1
ATOM 6179 N N . ALA B 1 277 ? 5.277 -1.085 13.508 1 88.44 277 ALA B N 1
ATOM 6180 C CA . ALA B 1 277 ? 5.641 -2.498 13.438 1 88.44 277 ALA B CA 1
ATOM 6181 C C . ALA B 1 277 ? 7.074 -2.67 12.938 1 88.44 277 ALA B C 1
ATOM 6183 O O . ALA B 1 277 ? 7.66 -3.746 13.078 1 88.44 277 ALA B O 1
ATOM 6184 N N . ASN B 1 278 ? 7.695 -1.671 12.328 1 92.75 278 ASN B N 1
ATOM 6185 C CA . ASN B 1 278 ? 9.016 -1.78 11.703 1 92.75 278 ASN B CA 1
ATOM 6186 C C . ASN B 1 278 ? 10.094 -1.123 12.562 1 92.75 278 ASN B C 1
ATOM 6188 O O . ASN B 1 278 ? 11.273 -1.137 12.203 1 92.75 278 ASN B O 1
ATOM 6192 N N . ILE B 1 279 ? 9.75 -0.57 13.719 1 95.56 279 ILE B N 1
ATOM 6193 C CA . ILE B 1 279 ? 10.664 0.201 14.547 1 95.56 279 ILE B CA 1
ATOM 6194 C C . ILE B 1 279 ? 11.852 -0.672 14.961 1 95.56 279 ILE B C 1
ATOM 6196 O O . ILE B 1 279 ? 13.008 -0.304 14.734 1 95.56 279 ILE B O 1
ATOM 6200 N N . ASP B 1 280 ? 11.602 -1.842 15.5 1 92.75 280 ASP B N 1
ATOM 6201 C CA . ASP B 1 280 ? 12.664 -2.703 16.016 1 92.75 280 ASP B CA 1
ATOM 6202 C C . ASP B 1 280 ? 13.562 -3.191 14.875 1 92.75 280 ASP B C 1
ATOM 6204 O O . ASP B 1 280 ? 14.789 -3.25 15.023 1 92.75 280 ASP B O 1
ATOM 6208 N N . GLN B 1 281 ? 12.922 -3.533 13.805 1 88.94 281 GLN B N 1
ATOM 6209 C CA . GLN B 1 281 ? 13.68 -4.004 12.641 1 88.94 281 GLN B CA 1
ATOM 6210 C C . GLN B 1 281 ? 14.625 -2.928 12.125 1 88.94 281 GLN B C 1
ATOM 6212 O O . GLN B 1 281 ? 15.781 -3.215 11.797 1 88.94 281 GLN B O 1
ATOM 6217 N N . LEU B 1 282 ? 14.172 -1.701 12.039 1 94.56 282 LEU B N 1
ATOM 6218 C CA . LEU B 1 282 ? 14.992 -0.6 11.539 1 94.56 282 LEU B CA 1
ATOM 6219 C C . LEU B 1 282 ? 16.109 -0.266 12.523 1 94.56 282 LEU B C 1
ATOM 6221 O O . LEU B 1 282 ? 17.25 -0.021 12.117 1 94.56 282 LEU B O 1
ATOM 6225 N N . LYS B 1 283 ? 15.812 -0.32 13.797 1 95.38 283 LYS B N 1
ATOM 6226 C CA . LYS B 1 283 ? 16.844 -0.096 14.805 1 95.38 283 LYS B CA 1
ATOM 6227 C C . LYS B 1 283 ? 17.938 -1.161 14.727 1 95.38 283 LYS B C 1
ATOM 6229 O O . LYS B 1 283 ? 19.125 -0.844 14.766 1 95.38 283 LYS B O 1
ATOM 6234 N N . SER B 1 284 ? 17.484 -2.365 14.555 1 89.88 284 SER B N 1
ATOM 6235 C CA . SER B 1 284 ? 18.422 -3.484 14.508 1 89.88 284 SER B CA 1
ATOM 6236 C C . SER B 1 284 ? 19.297 -3.418 13.266 1 89.88 284 SER B C 1
ATOM 6238 O O . SER B 1 284 ? 20.375 -4.008 13.227 1 89.88 284 SER B O 1
ATOM 6240 N N . SER B 1 285 ? 18.828 -2.68 12.344 1 91 285 SER B N 1
ATOM 6241 C CA . SER B 1 285 ? 19.594 -2.543 11.102 1 91 285 SER B CA 1
ATOM 6242 C C . SER B 1 285 ? 20.578 -1.388 11.188 1 91 285 SER B C 1
ATOM 6244 O O . SER B 1 285 ? 21.25 -1.068 10.203 1 91 285 SER B O 1
ATOM 6246 N N . GLY B 1 286 ? 20.625 -0.718 12.305 1 93.81 286 GLY B N 1
ATOM 6247 C CA . GLY B 1 286 ? 21.625 0.313 12.523 1 93.81 286 GLY B CA 1
ATOM 6248 C C . GLY B 1 286 ? 21.078 1.72 12.375 1 93.81 286 GLY B C 1
ATOM 6249 O O . GLY B 1 286 ? 21.812 2.697 12.516 1 93.81 286 GLY B O 1
ATOM 6250 N N . LEU B 1 287 ? 19.781 1.829 12.133 1 97.31 287 LEU B N 1
ATOM 6251 C CA . LEU B 1 287 ? 19.172 3.152 12.031 1 97.31 287 LEU B CA 1
ATOM 6252 C C . LEU B 1 287 ? 18.812 3.693 13.406 1 97.31 287 LEU B C 1
ATOM 6254 O O . LEU B 1 287 ? 18.562 2.92 14.336 1 97.31 287 LEU B O 1
ATOM 6258 N N . THR B 1 288 ? 18.859 5.051 13.5 1 98.25 288 THR B N 1
ATOM 6259 C CA . THR B 1 288 ? 18.188 5.703 14.625 1 98.25 288 THR B CA 1
ATOM 6260 C C . THR B 1 288 ? 16.703 5.871 14.352 1 98.25 288 THR B C 1
ATOM 6262 O O . THR B 1 288 ? 16.312 6.305 13.266 1 98.25 288 THR B O 1
ATOM 6265 N N . VAL B 1 289 ? 15.883 5.395 15.242 1 98.19 289 VAL B N 1
ATOM 6266 C CA . VAL B 1 289 ? 14.445 5.602 15.188 1 98.19 289 VAL B CA 1
ATOM 6267 C C . VAL B 1 289 ? 13.969 6.305 16.453 1 98.19 289 VAL B C 1
ATOM 6269 O O . VAL B 1 289 ? 14.102 5.766 17.562 1 98.19 289 VAL B O 1
ATOM 6272 N N . GLU B 1 290 ? 13.469 7.523 16.297 1 97.69 290 GLU B N 1
ATOM 6273 C CA . GLU B 1 290 ? 13.016 8.32 17.438 1 97.69 290 GLU B CA 1
ATOM 6274 C C . GLU B 1 290 ? 11.625 8.898 17.188 1 97.69 290 GLU B C 1
ATOM 6276 O O . GLU B 1 290 ? 11.211 9.055 16.031 1 97.69 290 GLU B O 1
ATOM 6281 N N . GLY B 1 291 ? 10.961 9.109 18.266 1 95.56 291 GLY B N 1
ATOM 6282 C CA . GLY B 1 291 ? 9.602 9.602 18.156 1 95.56 291 GLY B CA 1
ATOM 6283 C C . GLY B 1 291 ? 9.422 10.977 18.781 1 95.56 291 GLY B C 1
ATOM 6284 O O . GLY B 1 291 ? 10.25 11.414 19.578 1 95.56 291 GLY B O 1
ATOM 6285 N N . GLY B 1 292 ? 8.438 11.688 18.312 1 93.75 292 GLY B N 1
ATOM 6286 C CA . GLY B 1 292 ? 7.941 12.914 18.922 1 93.75 292 GLY B CA 1
ATOM 6287 C C . GLY B 1 292 ? 6.465 12.844 19.281 1 93.75 292 GLY B C 1
ATOM 6288 O O . GLY B 1 292 ? 5.641 12.453 18.453 1 93.75 292 GLY B O 1
ATOM 6289 N N . LYS B 1 293 ? 6.242 13.117 20.547 1 89.81 293 LYS B N 1
ATOM 6290 C CA . LYS B 1 293 ? 4.852 13.234 20.984 1 89.81 293 LYS B CA 1
ATOM 6291 C C . LYS B 1 293 ? 4.316 14.641 20.719 1 89.81 293 LYS B C 1
ATOM 6293 O O . LYS B 1 293 ? 5.086 15.602 20.625 1 89.81 293 LYS B O 1
ATOM 6298 N N . GLY B 1 294 ? 3.066 14.711 20.516 1 86.81 294 GLY B N 1
ATOM 6299 C CA . GLY B 1 294 ? 2.4 15.977 20.281 1 86.81 294 GLY B CA 1
ATOM 6300 C C . GLY B 1 294 ? 0.916 15.836 20 1 86.81 294 GLY B C 1
ATOM 6301 O O . GLY B 1 294 ? 0.253 14.977 20.594 1 86.81 294 GLY B O 1
ATOM 6302 N N . MET B 1 295 ? 0.49 16.781 19.172 1 91.19 295 MET B N 1
ATOM 6303 C CA . MET B 1 295 ? -0.948 16.891 18.938 1 91.19 295 MET B CA 1
ATOM 6304 C C . MET B 1 295 ? -1.367 16.031 17.75 1 91.19 295 MET B C 1
ATOM 6306 O O . MET B 1 295 ? -2.447 16.234 17.188 1 91.19 295 MET B O 1
ATOM 6310 N N . ASN B 1 296 ? -0.423 15.148 17.328 1 95.38 296 ASN B N 1
ATOM 6311 C CA . ASN B 1 296 ? -0.868 14.242 16.281 1 95.38 296 ASN B CA 1
ATOM 6312 C C . ASN B 1 296 ? -1.952 13.289 16.781 1 95.38 296 ASN B C 1
ATOM 6314 O O . ASN B 1 296 ? -1.785 12.641 17.812 1 95.38 296 ASN B O 1
ATOM 6318 N N . HIS B 1 297 ? -3.039 13.25 16.047 1 97.56 297 HIS B N 1
ATOM 6319 C CA . HIS B 1 297 ? -4.137 12.406 16.5 1 97.56 297 HIS B CA 1
ATOM 6320 C C . HIS B 1 297 ? -5.008 11.953 15.344 1 97.56 297 HIS B C 1
ATOM 6322 O O . HIS B 1 297 ? -4.965 12.539 14.258 1 97.56 297 HIS B O 1
ATOM 6328 N N . MET B 1 298 ? -5.688 10.875 15.539 1 98.06 298 MET B N 1
ATOM 6329 C CA . MET B 1 298 ? -6.816 10.5 14.688 1 98.06 298 MET B CA 1
ATOM 6330 C C . MET B 1 298 ? -8.125 11.062 15.234 1 98.06 298 MET B C 1
ATOM 6332 O O . MET B 1 298 ? -8.438 10.875 16.406 1 98.06 298 MET B O 1
ATOM 6336 N N . PHE B 1 299 ? -8.844 11.711 14.367 1 98.44 299 PHE B N 1
ATOM 6337 C CA . PHE B 1 299 ? -10.141 12.227 14.781 1 98.44 299 PHE B CA 1
ATOM 6338 C C . PHE B 1 299 ? -11.266 11.555 14.008 1 98.44 299 PHE B C 1
ATOM 6340 O O . PHE B 1 299 ? -11.031 10.961 12.953 1 98.44 299 PHE B O 1
ATOM 6347 N N . LEU B 1 300 ? -12.406 11.609 14.555 1 98.81 300 LEU B N 1
ATOM 6348 C CA . LEU B 1 300 ? -13.664 11.398 13.836 1 98.81 300 LEU B CA 1
ATOM 6349 C C . LEU B 1 300 ? -14.383 12.719 13.602 1 98.81 300 LEU B C 1
ATOM 6351 O O . LEU B 1 300 ? -14.422 13.578 14.492 1 98.81 300 LEU B O 1
ATOM 6355 N N . MET B 1 301 ? -14.789 12.922 12.414 1 98.75 301 MET B N 1
ATOM 6356 C CA . MET B 1 301 ? -15.609 14.078 12.031 1 98.75 301 MET B CA 1
ATOM 6357 C C . MET B 1 301 ? -16.984 13.633 11.555 1 98.75 301 MET B C 1
ATOM 6359 O O . MET B 1 301 ? -17.094 12.742 10.711 1 98.75 301 MET B O 1
ATOM 6363 N N . PHE B 1 302 ? -18.031 14.211 12.141 1 98.81 302 PHE B N 1
ATOM 6364 C CA . PHE B 1 302 ? -19.391 13.812 11.844 1 98.81 302 PHE B CA 1
ATOM 6365 C C . PHE B 1 302 ? -20.109 14.867 11.008 1 98.81 302 PHE B C 1
ATOM 6367 O O . PHE B 1 302 ? -19.922 16.062 11.234 1 98.81 302 PHE B O 1
ATOM 6374 N N . ASN B 1 303 ? -20.906 14.43 10.016 1 98.44 303 ASN B N 1
ATOM 6375 C CA . ASN B 1 303 ? -21.781 15.32 9.266 1 98.44 303 ASN B CA 1
ATOM 6376 C C . ASN B 1 303 ? -23.047 15.656 10.047 1 98.44 303 ASN B C 1
ATOM 6378 O O . ASN B 1 303 ? -24 14.883 10.031 1 98.44 303 ASN B O 1
ATOM 6382 N N . THR B 1 304 ? -23.109 16.828 10.602 1 98.06 304 THR B N 1
ATOM 6383 C CA . THR B 1 304 ? -24.219 17.156 11.484 1 98.06 304 THR B CA 1
ATOM 6384 C C . THR B 1 304 ? -25.469 17.516 10.68 1 98.06 304 THR B C 1
ATOM 6386 O O . THR B 1 304 ? -26.562 17.641 11.242 1 98.06 304 THR B O 1
ATOM 6389 N N . ALA B 1 305 ? -25.297 17.672 9.383 1 97.12 305 ALA B N 1
ATOM 6390 C CA . ALA B 1 305 ? -26.469 17.891 8.523 1 97.12 305 ALA B CA 1
ATOM 6391 C C . ALA B 1 305 ? -27.203 16.578 8.266 1 97.12 305 ALA B C 1
ATOM 6393 O O . ALA B 1 305 ? -28.359 16.594 7.84 1 97.12 305 ALA B O 1
ATOM 6394 N N . ASN B 1 306 ? -26.5 15.5 8.375 1 96.06 306 ASN B N 1
ATOM 6395 C CA . ASN B 1 306 ? -27.141 14.195 8.359 1 96.06 306 ASN B CA 1
ATOM 6396 C C . ASN B 1 306 ? -27.938 13.953 9.633 1 96.06 306 ASN B C 1
ATOM 6398 O O . ASN B 1 306 ? -27.391 13.984 10.734 1 96.06 306 ASN B O 1
ATOM 6402 N N . ARG B 1 307 ? -29.219 13.656 9.57 1 94.81 307 ARG B N 1
ATOM 6403 C CA . ARG B 1 307 ? -30.125 13.555 10.703 1 94.81 307 ARG B CA 1
ATOM 6404 C C . ARG B 1 307 ? -29.641 12.523 11.711 1 94.81 307 ARG B C 1
ATOM 6406 O O . ARG B 1 307 ? -29.828 12.688 12.922 1 94.81 307 ARG B O 1
ATOM 6413 N N . GLN B 1 308 ? -28.969 11.531 11.234 1 95.25 308 GLN B N 1
ATOM 6414 C CA . GLN B 1 308 ? -28.5 10.453 12.102 1 95.25 308 GLN B CA 1
ATOM 6415 C C . GLN B 1 308 ? -27.391 10.938 13.031 1 95.25 308 GLN B C 1
ATOM 6417 O O . GLN B 1 308 ? -27.172 10.359 14.102 1 95.25 308 GLN B O 1
ATOM 6422 N N . PHE B 1 309 ? -26.719 12.039 12.648 1 97.81 309 PHE B N 1
ATOM 6423 C CA . PHE B 1 309 ? -25.562 12.469 13.414 1 97.81 309 PHE B CA 1
ATOM 6424 C C . PHE B 1 309 ? -25.75 13.883 13.953 1 97.81 309 PHE B C 1
ATOM 6426 O O . PHE B 1 309 ? -24.828 14.469 14.523 1 97.81 309 PHE B O 1
ATOM 6433 N N . ALA B 1 310 ? -26.938 14.438 13.789 1 97.31 310 ALA B N 1
ATOM 6434 C CA . ALA B 1 310 ? -27.266 15.758 14.32 1 97.31 310 ALA B CA 1
ATOM 6435 C C . ALA B 1 310 ? -27.328 15.742 15.844 1 97.31 310 ALA B C 1
ATOM 6437 O O . ALA B 1 310 ? -26.969 16.719 16.5 1 97.31 310 ALA B O 1
ATOM 6438 N N . ASP B 1 311 ? -27.766 14.617 16.406 1 97.88 311 ASP B N 1
ATOM 6439 C CA . ASP B 1 311 ? -27.891 14.445 17.844 1 97.88 311 ASP B CA 1
ATOM 6440 C C . ASP B 1 311 ? -26.531 14.117 18.469 1 97.88 311 ASP B C 1
ATOM 6442 O O . ASP B 1 311 ? -25.922 13.086 18.141 1 97.88 311 ASP B O 1
ATOM 6446 N N . PRO B 1 312 ? -26.062 14.922 19.438 1 98.31 312 PRO B N 1
ATOM 6447 C CA . PRO B 1 312 ? -24.75 14.648 20.047 1 98.31 312 PRO B CA 1
ATOM 6448 C C . PRO B 1 312 ? -24.688 13.289 20.719 1 98.31 312 PRO B C 1
ATOM 6450 O O . PRO B 1 312 ? -23.609 12.703 20.844 1 98.31 312 PRO B O 1
ATOM 6453 N N . ARG B 1 313 ? -25.906 12.742 21.172 1 98.06 313 ARG B N 1
ATOM 6454 C CA . ARG B 1 313 ? -25.906 11.445 21.844 1 98.06 313 ARG B CA 1
ATOM 6455 C C . ARG B 1 313 ? -25.422 10.344 20.906 1 98.06 313 ARG B C 1
ATOM 6457 O O . ARG B 1 313 ? -24.797 9.383 21.344 1 98.06 313 ARG B O 1
ATOM 6464 N N . VAL B 1 314 ? -25.688 10.438 19.562 1 98.81 314 VAL B N 1
ATOM 6465 C CA . VAL B 1 314 ? -25.25 9.445 18.578 1 98.81 314 VAL B CA 1
ATOM 6466 C C . VAL B 1 314 ? -23.734 9.539 18.391 1 98.81 314 VAL B C 1
ATOM 6468 O O . VAL B 1 314 ? -23.047 8.523 18.391 1 98.81 314 VAL B O 1
ATOM 6471 N N . ARG B 1 315 ? -23.203 10.766 18.297 1 98.88 315 ARG B N 1
ATOM 6472 C CA . ARG B 1 315 ? -21.766 10.977 18.141 1 98.88 315 ARG B CA 1
ATOM 6473 C C . ARG B 1 315 ? -21.016 10.484 19.359 1 98.88 315 ARG B C 1
ATOM 6475 O O . ARG B 1 315 ? -20 9.797 19.234 1 98.88 315 ARG B O 1
ATOM 6482 N N . GLN B 1 316 ? -21.547 10.805 20.531 1 98.81 316 GLN B N 1
ATOM 6483 C CA . GLN B 1 316 ? -20.953 10.352 21.781 1 98.81 316 GLN B CA 1
ATOM 6484 C C . GLN B 1 316 ? -20.953 8.828 21.875 1 98.81 316 GLN B C 1
ATOM 6486 O O . GLN B 1 316 ? -19.953 8.227 22.281 1 98.81 316 GLN B O 1
ATOM 6491 N N . ALA B 1 317 ? -22.062 8.203 21.469 1 98.81 317 ALA B N 1
ATOM 6492 C CA . ALA B 1 317 ? -22.172 6.75 21.5 1 98.81 317 ALA B CA 1
ATOM 6493 C C . ALA B 1 317 ? -21.078 6.102 20.656 1 98.81 317 ALA B C 1
ATOM 6495 O O . ALA B 1 317 ? -20.438 5.145 21.094 1 98.81 317 ALA B O 1
ATOM 6496 N N . LEU B 1 318 ? -20.859 6.648 19.5 1 98.88 318 LEU B N 1
ATOM 6497 C CA . LEU B 1 318 ? -19.859 6.094 18.594 1 98.88 318 LEU B CA 1
ATOM 6498 C C . LEU B 1 318 ? -18.453 6.262 19.141 1 98.88 318 LEU B C 1
ATOM 6500 O O . LEU B 1 318 ? -17.578 5.422 18.891 1 98.88 318 LEU B O 1
ATOM 6504 N N . LEU B 1 319 ? -18.219 7.32 19.906 1 98.88 319 LEU B N 1
ATOM 6505 C CA . LEU B 1 319 ? -16.922 7.508 20.531 1 98.88 319 LEU B CA 1
ATOM 6506 C C . LEU B 1 319 ? -16.75 6.574 21.734 1 98.88 319 LEU B C 1
ATOM 6508 O O . LEU B 1 319 ? -15.711 5.934 21.891 1 98.88 319 LEU B O 1
ATOM 6512 N N . TYR B 1 320 ? -17.828 6.383 22.578 1 98.81 320 TYR B N 1
ATOM 6513 C CA . TYR B 1 320 ? -17.781 5.492 23.734 1 98.81 320 TYR B CA 1
ATOM 6514 C C . TYR B 1 320 ? -17.594 4.043 23.297 1 98.81 320 TYR B C 1
ATOM 6516 O O . TYR B 1 320 ? -17.031 3.234 24.047 1 98.81 320 TYR B O 1
ATOM 6524 N N . ALA B 1 321 ? -18 3.738 22.094 1 98.75 321 ALA B N 1
ATOM 6525 C CA . ALA B 1 321 ? -17.984 2.361 21.609 1 98.75 321 ALA B CA 1
ATOM 6526 C C . ALA B 1 321 ? -16.562 1.921 21.234 1 98.75 321 ALA B C 1
ATOM 6528 O O . ALA B 1 321 ? -16.281 0.723 21.156 1 98.75 321 ALA B O 1
ATOM 6529 N N . ILE B 1 322 ? -15.633 2.793 20.984 1 98.69 322 ILE B N 1
ATOM 6530 C CA . ILE B 1 322 ? -14.328 2.465 20.438 1 98.69 322 ILE B CA 1
ATOM 6531 C C . ILE B 1 322 ? -13.414 1.947 21.547 1 98.69 322 ILE B C 1
ATOM 6533 O O . ILE B 1 322 ? -13.188 2.635 22.531 1 98.69 322 ILE B O 1
ATOM 6537 N N . ASP B 1 323 ? -12.898 0.788 21.359 1 97.81 323 ASP B N 1
ATOM 6538 C CA . ASP B 1 323 ? -11.906 0.223 22.266 1 97.81 323 ASP B CA 1
ATOM 6539 C C . ASP B 1 323 ? -10.516 0.794 21.984 1 97.81 323 ASP B C 1
ATOM 6541 O O . ASP B 1 323 ? -9.688 0.139 21.344 1 97.81 323 ASP B O 1
ATOM 6545 N N . SER B 1 324 ? -10.266 1.931 22.547 1 97.75 324 SER B N 1
ATOM 6546 C CA . SER B 1 324 ? -9.039 2.66 22.234 1 97.75 324 SER B CA 1
ATOM 6547 C C . SER B 1 324 ? -7.809 1.922 22.75 1 97.75 324 SER B C 1
ATOM 6549 O O . SER B 1 324 ? -6.738 1.986 22.141 1 97.75 324 SER B O 1
ATOM 6551 N N . LYS B 1 325 ? -7.887 1.239 23.875 1 96.94 325 LYS B N 1
ATOM 6552 C CA . LYS B 1 325 ? -6.754 0.47 24.375 1 96.94 325 LYS B CA 1
ATOM 6553 C C . LYS B 1 325 ? -6.363 -0.637 23.406 1 96.94 325 LYS B C 1
ATOM 6555 O O . LYS B 1 325 ? -5.184 -0.815 23.094 1 96.94 325 LYS B O 1
ATOM 6560 N N . LYS B 1 326 ? -7.375 -1.382 22.969 1 95 326 LYS B N 1
ATOM 6561 C CA . LYS B 1 326 ? -7.117 -2.414 21.969 1 95 326 LYS B CA 1
ATOM 6562 C C . LYS B 1 326 ? -6.512 -1.816 20.703 1 95 326 LYS B C 1
ATOM 6564 O O . LYS B 1 326 ? -5.59 -2.389 20.109 1 95 326 LYS B O 1
ATOM 6569 N N . MET B 1 327 ? -7.07 -0.748 20.25 1 96.06 327 MET B N 1
ATOM 6570 C CA . MET B 1 327 ? -6.566 -0.053 19.078 1 96.06 327 MET B CA 1
ATOM 6571 C C . MET B 1 327 ? -5.09 0.29 19.234 1 96.06 327 MET B C 1
ATOM 6573 O O . MET B 1 327 ? -4.289 0.057 18.328 1 96.06 327 MET B O 1
ATOM 6577 N N . ILE B 1 328 ? -4.699 0.854 20.406 1 97.19 328 ILE B N 1
ATOM 6578 C CA . ILE B 1 328 ? -3.326 1.258 20.688 1 97.19 328 ILE B CA 1
ATOM 6579 C C . ILE B 1 328 ? -2.42 0.029 20.703 1 97.19 328 ILE B C 1
ATOM 6581 O O . ILE B 1 328 ? -1.327 0.048 20.125 1 97.19 328 ILE B O 1
ATOM 6585 N N . ASP B 1 329 ? -2.859 -1.067 21.234 1 94.31 329 ASP B N 1
ATOM 6586 C CA . ASP B 1 329 ? -2.051 -2.277 21.359 1 94.31 329 ASP B CA 1
ATOM 6587 C C . ASP B 1 329 ? -1.848 -2.932 19.984 1 94.31 329 ASP B C 1
ATOM 6589 O O . ASP B 1 329 ? -0.725 -3.289 19.625 1 94.31 329 ASP B O 1
ATOM 6593 N N . VAL B 1 330 ? -2.943 -3.025 19.203 1 88.88 330 VAL B N 1
ATOM 6594 C CA . VAL B 1 330 ? -2.916 -3.859 18 1 88.88 330 VAL B CA 1
ATOM 6595 C C . VAL B 1 330 ? -2.469 -3.029 16.797 1 88.88 330 VAL B C 1
ATOM 6597 O O . VAL B 1 330 ? -1.659 -3.484 15.992 1 88.88 330 VAL B O 1
ATOM 6600 N N . ALA B 1 331 ? -3.02 -1.859 16.688 1 92.5 331 ALA B N 1
ATOM 6601 C CA . ALA B 1 331 ? -2.754 -1.055 15.508 1 92.5 331 ALA B CA 1
ATOM 6602 C C . ALA B 1 331 ? -1.543 -0.151 15.711 1 92.5 331 ALA B C 1
ATOM 6604 O O . ALA B 1 331 ? -0.703 -0.013 14.82 1 92.5 331 ALA B O 1
ATOM 6605 N N . LEU B 1 332 ? -1.393 0.476 16.891 1 95.94 332 LEU B N 1
ATOM 6606 C CA . LEU B 1 332 ? -0.366 1.49 17.109 1 95.94 332 LEU B CA 1
ATOM 6607 C C . LEU B 1 332 ? 0.823 0.906 17.859 1 95.94 332 LEU B C 1
ATOM 6609 O O . LEU B 1 332 ? 1.813 1.6 18.094 1 95.94 332 LEU B O 1
ATOM 6613 N N . LYS B 1 333 ? 0.75 -0.343 18.281 1 94.19 333 LYS B N 1
ATOM 6614 C CA . LYS B 1 333 ? 1.819 -1.079 18.938 1 94.19 333 LYS B CA 1
ATOM 6615 C C . LYS B 1 333 ? 2.314 -0.332 20.172 1 94.19 333 LYS B C 1
ATOM 6617 O O . LYS B 1 333 ? 3.521 -0.209 20.391 1 94.19 333 LYS B O 1
ATOM 6622 N N . GLY B 1 334 ? 1.434 0.251 20.875 1 96.38 334 GLY B N 1
ATOM 6623 C CA . GLY B 1 334 ? 1.739 0.892 22.141 1 96.38 334 GLY B CA 1
ATOM 6624 C C . GLY B 1 334 ? 2.109 2.355 22 1 96.38 334 GLY B C 1
ATOM 6625 O O . GLY B 1 334 ? 2.314 3.051 23 1 96.38 334 GLY B O 1
ATOM 6626 N N . HIS B 1 335 ? 2.145 2.916 20.844 1 97.06 335 HIS B N 1
ATOM 6627 C CA . HIS B 1 335 ? 2.621 4.273 20.594 1 97.06 335 HIS B CA 1
ATOM 6628 C C . HIS B 1 335 ? 1.46 5.25 20.469 1 97.06 335 HIS B C 1
ATOM 6630 O O . HIS B 1 335 ? 1.416 6.047 19.531 1 97.06 335 HIS B O 1
ATOM 6636 N N . GLY B 1 336 ? 0.566 5.211 21.344 1 96.94 336 GLY B N 1
ATOM 6637 C CA . GLY B 1 336 ? -0.579 6.102 21.406 1 96.94 336 GLY B CA 1
ATOM 6638 C C . GLY B 1 336 ? -1.157 6.223 22.812 1 96.94 336 GLY B C 1
ATOM 6639 O O . GLY B 1 336 ? -0.795 5.453 23.703 1 96.94 336 GLY B O 1
ATOM 6640 N N . THR B 1 337 ? -1.936 7.266 23.016 1 97.25 337 THR B N 1
ATOM 6641 C CA . THR B 1 337 ? -2.678 7.496 24.25 1 97.25 337 THR B CA 1
ATOM 6642 C C . THR B 1 337 ? -4.137 7.828 23.953 1 97.25 337 THR B C 1
ATOM 6644 O O . THR B 1 337 ? -4.43 8.609 23.047 1 97.25 337 THR B O 1
ATOM 6647 N N . PRO B 1 338 ? -5.027 7.141 24.703 1 97.81 338 PRO B N 1
ATOM 6648 C CA . PRO B 1 338 ? -6.422 7.543 24.516 1 97.81 338 PRO B CA 1
ATOM 6649 C C . PRO B 1 338 ? -6.648 9.031 24.766 1 97.81 338 PRO B C 1
ATOM 6651 O O . PRO B 1 338 ? -6.062 9.594 25.703 1 97.81 338 PRO B O 1
ATOM 6654 N N . SER B 1 339 ? -7.488 9.625 23.984 1 98 339 SER B N 1
ATOM 6655 C CA . SER B 1 339 ? -7.785 11.039 24.188 1 98 339 SER B CA 1
ATOM 6656 C C . SER B 1 339 ? -8.648 11.258 25.422 1 98 339 SER B C 1
ATOM 6658 O O . SER B 1 339 ? -9.703 10.641 25.578 1 98 339 SER B O 1
ATOM 6660 N N . THR B 1 340 ? -8.211 12.125 26.344 1 98.44 340 THR B N 1
ATOM 6661 C CA . THR B 1 340 ? -9 12.508 27.5 1 98.44 340 THR B CA 1
ATOM 6662 C C . THR B 1 340 ? -9.391 13.984 27.422 1 98.44 340 THR B C 1
ATOM 6664 O O . THR B 1 340 ? -10.039 14.5 28.328 1 98.44 340 THR B O 1
ATOM 6667 N N . SER B 1 341 ? -8.984 14.633 26.484 1 98.38 341 SER B N 1
ATOM 6668 C CA . SER B 1 341 ? -9.273 15.992 26.047 1 98.38 341 SER B CA 1
ATOM 6669 C C . SER B 1 341 ? -8.93 16.188 24.562 1 98.38 341 SER B C 1
ATOM 6671 O O . SER B 1 341 ? -8.328 15.305 23.938 1 98.38 341 SER B O 1
ATOM 6673 N N . PHE B 1 342 ? -9.461 17.281 24 1 98.38 342 PHE B N 1
ATOM 6674 C CA . PHE B 1 342 ? -8.977 17.594 22.656 1 98.38 342 PHE B CA 1
ATOM 6675 C C . PHE B 1 342 ? -7.461 17.75 22.656 1 98.38 342 PHE B C 1
ATOM 6677 O O . PHE B 1 342 ? -6.785 17.312 21.719 1 98.38 342 PHE B O 1
ATOM 6684 N N . LEU B 1 343 ? -6.906 18.328 23.688 1 98.12 343 LEU B N 1
ATOM 6685 C CA . LEU B 1 343 ? -5.469 18.531 23.844 1 98.12 343 LEU B CA 1
ATOM 6686 C C . LEU B 1 343 ? -4.797 17.266 24.375 1 98.12 343 LEU B C 1
ATOM 6688 O O . LEU B 1 343 ? -5.363 16.562 25.203 1 98.12 343 LEU B O 1
ATOM 6692 N N . ASN B 1 344 ? -3.639 17.016 23.844 1 96.19 344 ASN B N 1
ATOM 6693 C CA . ASN B 1 344 ? -2.867 15.93 24.438 1 96.19 344 ASN B CA 1
ATOM 6694 C C . ASN B 1 344 ? -2.375 16.297 25.844 1 96.19 344 ASN B C 1
ATOM 6696 O O . ASN B 1 344 ? -2.373 17.469 26.219 1 96.19 344 ASN B O 1
ATOM 6700 N N . GLU B 1 345 ? -1.905 15.352 26.547 1 95.31 345 GLU B N 1
ATOM 6701 C CA . GLU B 1 345 ? -1.607 15.508 27.969 1 95.31 345 GLU B CA 1
ATOM 6702 C C . GLU B 1 345 ? -0.377 16.375 28.188 1 95.31 345 GLU B C 1
ATOM 6704 O O . GLU B 1 345 ? -0.211 16.969 29.25 1 95.31 345 GLU B O 1
ATOM 6709 N N . ASP B 1 346 ? 0.464 16.516 27.188 1 92.88 346 ASP B N 1
ATOM 6710 C CA . ASP B 1 346 ? 1.708 17.266 27.344 1 92.88 346 ASP B CA 1
ATOM 6711 C C . ASP B 1 346 ? 1.48 18.75 27.125 1 92.88 346 ASP B C 1
ATOM 6713 O O . ASP B 1 346 ? 2.35 19.578 27.438 1 92.88 346 ASP B O 1
ATOM 6717 N N . ASN B 1 347 ? 0.331 19.141 26.625 1 94.88 347 ASN B N 1
ATOM 6718 C CA . ASN B 1 347 ? 0.056 20.562 26.422 1 94.88 347 ASN B CA 1
ATOM 6719 C C . ASN B 1 347 ? -0.072 21.312 27.75 1 94.88 347 ASN B C 1
ATOM 6721 O O . ASN B 1 347 ? -0.744 20.828 28.672 1 94.88 347 ASN B O 1
ATOM 6725 N N . PRO B 1 348 ? 0.486 22.469 27.859 1 93.56 348 PRO B N 1
ATOM 6726 C CA . PRO B 1 348 ? 0.447 23.219 29.125 1 93.56 348 PRO B CA 1
ATOM 6727 C C . PRO B 1 348 ? -0.972 23.594 29.547 1 93.56 348 PRO B C 1
ATOM 6729 O O . PRO B 1 348 ? -1.227 23.828 30.719 1 93.56 348 PRO B O 1
ATOM 6732 N N . SER B 1 349 ? -1.884 23.672 28.609 1 96.75 349 SER B N 1
ATOM 6733 C CA . SER B 1 349 ? -3.26 24.062 28.922 1 96.75 349 SER B CA 1
ATOM 6734 C C . SER B 1 349 ? -4.137 22.828 29.141 1 96.75 349 SER B C 1
ATOM 6736 O O . SER B 1 349 ? -5.359 22.953 29.266 1 96.75 349 SER B O 1
ATOM 6738 N N . TYR B 1 350 ? -3.539 21.75 29.172 1 97.44 350 TYR B N 1
ATOM 6739 C CA . TYR B 1 350 ? -4.289 20.5 29.281 1 97.44 350 TYR B CA 1
ATOM 6740 C C . TYR B 1 350 ? -5.023 20.422 30.609 1 97.44 350 TYR B C 1
ATOM 6742 O O . TYR B 1 350 ? -4.48 20.797 31.656 1 97.44 350 TYR B O 1
ATOM 6750 N N . ARG B 1 351 ? -6.129 19.984 30.531 1 97.81 351 ARG B N 1
ATOM 6751 C CA . ARG B 1 351 ? -6.945 19.406 31.594 1 97.81 351 ARG B CA 1
ATOM 6752 C C . ARG B 1 351 ? -7.891 18.344 31.062 1 97.81 351 ARG B C 1
ATOM 6754 O O . ARG B 1 351 ? -8.406 18.469 29.953 1 97.81 351 ARG B O 1
ATOM 6761 N N . LYS B 1 352 ? -8.047 17.297 31.875 1 98.19 352 LYS B N 1
ATOM 6762 C CA . LYS B 1 352 ? -9.047 16.312 31.484 1 98.19 352 LYS B CA 1
ATOM 6763 C C . LYS B 1 352 ? -10.391 16.984 31.188 1 98.19 352 LYS B C 1
ATOM 6765 O O . LYS B 1 352 ? -10.836 17.844 31.953 1 98.19 352 LYS B O 1
ATOM 6770 N N . ALA B 1 353 ? -10.992 16.656 30.047 1 98.44 353 ALA B N 1
ATOM 6771 C CA . ALA B 1 353 ? -12.273 17.25 29.688 1 98.44 353 ALA B CA 1
ATOM 6772 C C . ALA B 1 353 ? -13.383 16.781 30.625 1 98.44 353 ALA B C 1
ATOM 6774 O O . ALA B 1 353 ? -13.227 15.766 31.312 1 98.44 353 ALA B O 1
ATOM 6775 N N . SER B 1 354 ? -14.461 17.516 30.641 1 98 354 SER B N 1
ATOM 6776 C CA . SER B 1 354 ? -15.625 17.141 31.438 1 98 354 SER B CA 1
ATOM 6777 C C . SER B 1 354 ? -16.266 15.867 30.922 1 98 354 SER B C 1
ATOM 6779 O O . SER B 1 354 ? -16.891 15.117 31.672 1 98 354 SER B O 1
ATOM 6781 N N . THR B 1 355 ? -16.141 15.633 29.688 1 98.12 355 THR B N 1
ATOM 6782 C CA . THR B 1 355 ? -16.594 14.398 29.047 1 98.12 355 THR B CA 1
ATOM 6783 C C . THR B 1 355 ? -15.414 13.648 28.438 1 98.12 355 THR B C 1
ATOM 6785 O O . THR B 1 355 ? -14.734 14.172 27.547 1 98.12 355 THR B O 1
ATOM 6788 N N . VAL B 1 356 ? -15.125 12.492 28.953 1 98.44 356 VAL B N 1
ATOM 6789 C CA . VAL B 1 356 ? -14.07 11.617 28.422 1 98.44 356 VAL B CA 1
ATOM 6790 C C . VAL B 1 356 ? -14.695 10.336 27.875 1 98.44 356 VAL B C 1
ATOM 6792 O O . VAL B 1 356 ? -15.523 9.703 28.531 1 98.44 356 VAL B O 1
ATOM 6795 N N . TYR B 1 357 ? -14.359 9.969 26.672 1 98.56 357 TYR B N 1
ATOM 6796 C CA . TYR B 1 357 ? -14.977 8.836 26 1 98.56 357 TYR B CA 1
ATOM 6797 C C . TYR B 1 357 ? -14.172 7.559 26.219 1 98.56 357 TYR B C 1
ATOM 6799 O O . TYR B 1 357 ? -13.664 6.957 25.281 1 98.56 357 TYR B O 1
ATOM 6807 N N . ALA B 1 358 ? -14.125 7.152 27.5 1 98 358 ALA B N 1
ATOM 6808 C CA . ALA B 1 358 ? -13.578 5.84 27.844 1 98 358 ALA B CA 1
ATOM 6809 C C . ALA B 1 358 ? -14.445 4.723 27.266 1 98 358 ALA B C 1
ATOM 6811 O O . ALA B 1 358 ? -15.664 4.855 27.172 1 98 358 ALA B O 1
ATOM 6812 N N . TYR B 1 359 ? -13.781 3.639 26.938 1 98.44 359 TYR B N 1
ATOM 6813 C CA . TYR B 1 359 ? -14.477 2.508 26.344 1 98.44 359 TYR B CA 1
ATOM 6814 C C . TYR B 1 359 ? -15.617 2.031 27.234 1 98.44 359 TYR B C 1
ATOM 6816 O O . TYR B 1 359 ? -15.383 1.555 28.344 1 98.44 359 TYR B O 1
ATOM 6824 N N . ASP B 1 360 ? -16.812 2.176 26.75 1 98.75 360 ASP B N 1
ATOM 6825 C CA . ASP B 1 360 ? -18.031 1.789 27.469 1 98.75 360 ASP B CA 1
ATOM 6826 C C . ASP B 1 360 ? -19.156 1.439 26.5 1 98.75 360 ASP B C 1
ATOM 6828 O O . ASP B 1 360 ? -20.062 2.236 26.281 1 98.75 360 ASP B O 1
ATOM 6832 N N . PRO B 1 361 ? -19.109 0.2 25.969 1 98.38 361 PRO B N 1
ATOM 6833 C CA . PRO B 1 361 ? -20.094 -0.202 24.969 1 98.38 361 PRO B CA 1
ATOM 6834 C C . PRO B 1 361 ? -21.531 -0.162 25.516 1 98.38 361 PRO B C 1
ATOM 6836 O O . PRO B 1 361 ? -22.469 0.118 24.766 1 98.38 361 PRO B O 1
ATOM 6839 N N . ASP B 1 362 ? -21.734 -0.442 26.797 1 98.56 362 ASP B N 1
ATOM 6840 C CA . ASP B 1 362 ? -23.078 -0.395 27.375 1 98.56 362 ASP B CA 1
ATOM 6841 C C . ASP B 1 362 ? -23.625 1.031 27.391 1 98.56 362 ASP B C 1
ATOM 6843 O O . ASP B 1 362 ? -24.781 1.261 27.047 1 98.56 362 ASP B O 1
ATOM 6847 N N . LYS B 1 363 ? -22.781 1.923 27.797 1 98.69 363 LYS B N 1
ATOM 6848 C CA . LYS B 1 363 ? -23.172 3.324 27.734 1 98.69 363 LYS B CA 1
ATOM 6849 C C . LYS B 1 363 ? -23.484 3.75 26.297 1 98.69 363 LYS B C 1
ATOM 6851 O O . LYS B 1 363 ? -24.438 4.496 26.062 1 98.69 363 LYS B O 1
ATOM 6856 N N . ALA B 1 364 ? -22.672 3.354 25.344 1 98.75 364 ALA B N 1
ATOM 6857 C CA . ALA B 1 364 ? -22.906 3.652 23.922 1 98.75 364 ALA B CA 1
ATOM 6858 C C . ALA B 1 364 ? -24.281 3.186 23.484 1 98.75 364 ALA B C 1
ATOM 6860 O O . ALA B 1 364 ? -25.031 3.947 22.875 1 98.75 364 ALA B O 1
ATOM 6861 N N . LYS B 1 365 ? -24.625 1.955 23.828 1 98.44 365 LYS B N 1
ATOM 6862 C CA . LYS B 1 365 ? -25.938 1.409 23.484 1 98.44 365 LYS B CA 1
ATOM 6863 C C . LYS B 1 365 ? -27.062 2.229 24.109 1 98.44 365 LYS B C 1
ATOM 6865 O O . LYS B 1 365 ? -28.062 2.514 23.453 1 98.44 365 LYS B O 1
ATOM 6870 N N . SER B 1 366 ? -26.859 2.523 25.344 1 98.44 366 SER B N 1
ATOM 6871 C CA . SER B 1 366 ? -27.875 3.301 26.062 1 98.44 366 SER B CA 1
ATOM 6872 C C . SER B 1 366 ? -28.094 4.66 25.406 1 98.44 366 SER B C 1
ATOM 6874 O O . SER B 1 366 ? -29.219 5.133 25.312 1 98.44 366 SER B O 1
ATOM 6876 N N . LEU B 1 367 ? -27.016 5.285 24.984 1 98.69 367 LEU B N 1
ATOM 6877 C CA . LEU B 1 367 ? -27.109 6.594 24.344 1 98.69 367 LEU B CA 1
ATOM 6878 C C . LEU B 1 367 ? -27.828 6.5 23 1 98.69 367 LEU B C 1
ATOM 6880 O O . LEU B 1 367 ? -28.641 7.367 22.672 1 98.69 367 LEU B O 1
ATOM 6884 N N . LEU B 1 368 ? -27.547 5.477 22.203 1 98.44 368 LEU B N 1
ATOM 6885 C CA . LEU B 1 368 ? -28.25 5.273 20.938 1 98.44 368 LEU B CA 1
ATOM 6886 C C . LEU B 1 368 ? -29.734 5.09 21.172 1 98.44 368 LEU B C 1
ATOM 6888 O O . LEU B 1 368 ? -30.562 5.688 20.469 1 98.44 368 LEU B O 1
ATOM 6892 N N . ALA B 1 369 ? -30.047 4.297 22.188 1 97.88 369 ALA B N 1
ATOM 6893 C CA . ALA B 1 369 ? -31.453 4.074 22.516 1 97.88 369 ALA B CA 1
ATOM 6894 C C . ALA B 1 369 ? 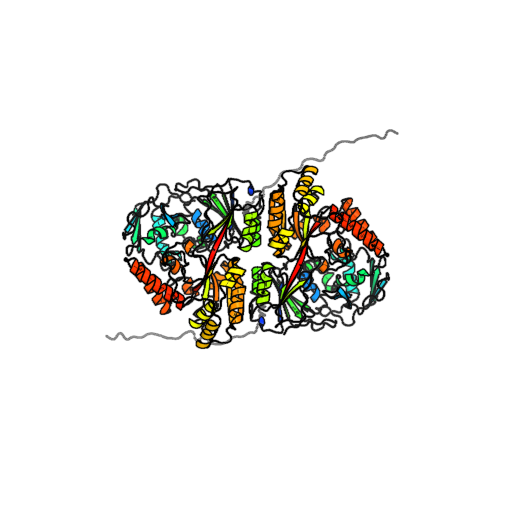-32.125 5.379 22.938 1 97.88 369 ALA B C 1
ATOM 6896 O O . ALA B 1 369 ? -33.25 5.656 22.516 1 97.88 369 ALA B O 1
ATOM 6897 N N . ALA B 1 370 ? -31.516 6.152 23.766 1 98.19 370 ALA B N 1
ATOM 6898 C CA . ALA B 1 370 ? -32.062 7.422 24.234 1 98.19 370 ALA B CA 1
ATOM 6899 C C . ALA B 1 370 ? -32.281 8.391 23.078 1 98.19 370 ALA B C 1
ATOM 6901 O O . ALA B 1 370 ? -33.188 9.219 23.109 1 98.19 370 ALA B O 1
ATOM 6902 N N . ALA B 1 371 ? -31.453 8.25 22.031 1 97.69 371 ALA B N 1
ATOM 6903 C CA . ALA B 1 371 ? -31.562 9.109 20.859 1 97.69 371 ALA B CA 1
ATOM 6904 C C . ALA B 1 371 ? -32.594 8.586 19.875 1 97.69 371 ALA B C 1
ATOM 6906 O O . ALA B 1 371 ? -32.906 9.219 18.859 1 97.69 371 ALA B O 1
ATOM 6907 N N . GLY B 1 372 ? -33.125 7.375 20.125 1 97 372 GLY B N 1
ATOM 6908 C CA . GLY B 1 372 ? -34.125 6.758 19.266 1 97 372 GLY B CA 1
ATOM 6909 C C . GLY B 1 372 ? -33.531 6.105 18.031 1 97 372 GLY B C 1
ATOM 6910 O O . GLY B 1 372 ? -34.188 5.996 16.984 1 97 372 GLY B O 1
ATOM 6911 N N . VAL B 1 373 ? -32.281 5.797 18.062 1 95.81 373 VAL B N 1
ATOM 6912 C CA . VAL B 1 373 ? -31.578 5.242 16.906 1 95.81 373 VAL B CA 1
ATOM 6913 C C . VAL B 1 373 ? -31.391 3.736 17.094 1 95.81 373 VAL B C 1
ATOM 6915 O O . VAL B 1 373 ? -30.875 3.291 18.109 1 95.81 373 VAL B O 1
ATOM 6918 N N . SER B 1 374 ? -31.844 2.996 16.234 1 92 374 SER B N 1
ATOM 6919 C CA . SER B 1 374 ? -31.625 1.554 16.172 1 92 374 SER B CA 1
ATOM 6920 C C . SER B 1 374 ? -31.219 1.122 14.773 1 92 374 SER B C 1
ATOM 6922 O O . SER B 1 374 ? -31.625 1.734 13.781 1 92 374 SER B O 1
ATOM 6924 N N . GLY B 1 375 ? -30.359 0.133 14.711 1 91.38 375 GLY B N 1
ATOM 6925 C CA . GLY B 1 375 ? -29.969 -0.41 13.422 1 91.38 375 GLY B CA 1
ATOM 6926 C C . GLY B 1 375 ? -29.172 0.566 12.578 1 91.38 375 GLY B C 1
ATOM 6927 O O . GLY B 1 375 ? -29.344 0.645 11.367 1 91.38 375 GLY B O 1
ATOM 6928 N N . LEU B 1 376 ? -28.359 1.403 13.188 1 96.31 376 LEU B N 1
ATOM 6929 C CA . LEU B 1 376 ? -27.547 2.412 12.508 1 96.31 376 LEU B CA 1
ATOM 6930 C C . LEU B 1 376 ? -26.531 1.759 11.578 1 96.31 376 LEU B C 1
ATOM 6932 O O . LEU B 1 376 ? -25.891 0.781 11.953 1 96.31 376 LEU B O 1
ATOM 6936 N N . THR B 1 377 ? -26.484 2.182 10.328 1 96.12 377 THR B N 1
ATOM 6937 C CA . THR B 1 377 ? -25.453 1.822 9.359 1 96.12 377 THR B CA 1
ATOM 6938 C C . THR B 1 377 ? -24.547 3.014 9.062 1 96.12 377 THR B C 1
ATOM 6940 O O . THR B 1 377 ? -25.031 4.121 8.82 1 96.12 377 THR B O 1
ATOM 6943 N N . VAL B 1 378 ? -23.25 2.781 9.109 1 97.81 378 VAL B N 1
ATOM 6944 C CA . VAL B 1 378 ? -22.328 3.893 8.953 1 97.81 378 VAL B CA 1
ATOM 6945 C C . VAL B 1 378 ? -21.297 3.557 7.883 1 97.81 378 VAL B C 1
ATOM 6947 O O . VAL B 1 378 ? -20.672 2.49 7.922 1 97.81 378 VAL B O 1
ATOM 6950 N N . THR B 1 379 ? -21.141 4.383 6.922 1 97.06 379 THR B N 1
ATOM 6951 C CA . THR B 1 379 ? -19.969 4.406 6.066 1 97.06 379 THR B CA 1
ATOM 6952 C C . THR B 1 379 ? -18.891 5.32 6.648 1 97.06 379 THR B C 1
ATOM 6954 O O . THR B 1 379 ? -19.094 6.527 6.77 1 97.06 379 THR B O 1
ATOM 6957 N N . LEU B 1 380 ? -17.828 4.73 7.035 1 98.12 380 LEU B N 1
ATOM 6958 C CA . LEU B 1 380 ? -16.703 5.48 7.551 1 98.12 380 LEU B CA 1
ATOM 6959 C C . LEU B 1 380 ? -15.688 5.762 6.445 1 98.12 380 LEU B C 1
ATOM 6961 O O . LEU B 1 380 ? -14.906 4.879 6.07 1 98.12 380 LEU B O 1
ATOM 6965 N N . MET B 1 381 ? -15.719 6.949 5.895 1 97.75 381 MET B N 1
ATOM 6966 C CA . MET B 1 381 ? -14.648 7.391 5.004 1 97.75 381 MET B CA 1
ATOM 6967 C C . MET B 1 381 ? -13.375 7.691 5.789 1 97.75 381 MET B C 1
ATOM 6969 O O . MET B 1 381 ? -13.438 8.195 6.91 1 97.75 381 MET B O 1
ATOM 6973 N N . ALA B 1 382 ? -12.242 7.305 5.238 1 97.75 382 ALA B N 1
ATOM 6974 C CA . ALA B 1 382 ? -10.992 7.531 5.953 1 97.75 382 ALA B CA 1
ATOM 6975 C C . ALA B 1 382 ? -9.844 7.793 4.984 1 97.75 382 ALA B C 1
ATOM 6977 O O . ALA B 1 382 ? -9.953 7.512 3.789 1 97.75 382 ALA B O 1
ATOM 6978 N N . VAL B 1 383 ? -8.805 8.422 5.488 1 95.69 383 VAL B N 1
ATOM 6979 C CA . VAL B 1 383 ? -7.57 8.508 4.715 1 95.69 383 VAL B CA 1
ATOM 6980 C C . VAL B 1 383 ? -6.801 7.191 4.824 1 95.69 383 VAL B C 1
ATOM 6982 O O . VAL B 1 383 ? -7.02 6.418 5.758 1 95.69 383 VAL B O 1
ATOM 6985 N N . ASN B 1 384 ? -5.855 6.961 3.889 1 92.19 384 ASN B N 1
ATOM 6986 C CA . ASN B 1 384 ? -5.145 5.688 3.848 1 92.19 384 ASN B CA 1
ATOM 6987 C C . ASN B 1 384 ? -3.736 5.809 4.422 1 92.19 384 ASN B C 1
ATOM 6989 O O . ASN B 1 384 ? -2.881 4.961 4.164 1 92.19 384 ASN B O 1
ATOM 6993 N N . VAL B 1 385 ? -3.484 6.902 5.16 1 92.88 385 VAL B N 1
ATOM 6994 C CA . VAL B 1 385 ? -2.229 6.961 5.902 1 92.88 385 VAL B CA 1
ATOM 6995 C C . VAL B 1 385 ? -2.066 5.699 6.746 1 92.88 385 VAL B C 1
ATOM 6997 O O . VAL B 1 385 ? -3.01 5.266 7.414 1 92.88 385 VAL B O 1
ATOM 7000 N N . SER B 1 386 ? -0.933 5.098 6.805 1 89.94 386 SER B N 1
ATOM 7001 C CA . SER B 1 386 ? -0.719 3.721 7.23 1 89.94 386 SER B CA 1
ATOM 7002 C C . SER B 1 386 ? -1.266 3.484 8.633 1 89.94 386 SER B C 1
ATOM 7004 O O . SER B 1 386 ? -2.037 2.551 8.859 1 89.94 386 SER B O 1
ATOM 7006 N N . TRP B 1 387 ? -0.858 4.332 9.609 1 92.75 387 TRP B N 1
ATOM 7007 C CA . TRP B 1 387 ? -1.266 4.082 10.992 1 92.75 387 TRP B CA 1
ATOM 7008 C C . TRP B 1 387 ? -2.76 4.324 11.172 1 92.75 387 TRP B C 1
ATOM 7010 O O . TRP B 1 387 ? -3.4 3.699 12.016 1 92.75 387 TRP B O 1
ATOM 7020 N N . ILE B 1 388 ? -3.383 5.211 10.391 1 96.12 388 ILE B N 1
ATOM 7021 C CA . ILE B 1 388 ? -4.828 5.414 10.422 1 96.12 388 ILE B CA 1
ATOM 7022 C C . ILE B 1 388 ? -5.531 4.184 9.859 1 96.12 388 ILE B C 1
ATOM 7024 O O . ILE B 1 388 ? -6.48 3.672 10.461 1 96.12 388 ILE B O 1
ATOM 7028 N N . ALA B 1 389 ? -5.059 3.775 8.711 1 92.69 389 ALA B N 1
ATOM 7029 C CA . ALA B 1 389 ? -5.637 2.596 8.078 1 92.69 389 ALA B CA 1
ATOM 7030 C C . ALA B 1 389 ? -5.605 1.393 9.016 1 92.69 389 ALA B C 1
ATOM 7032 O O . ALA B 1 389 ? -6.559 0.608 9.055 1 92.69 389 ALA B O 1
ATOM 7033 N N . ASP B 1 390 ? -4.562 1.24 9.781 1 91.75 390 ASP B N 1
ATOM 7034 C CA . ASP B 1 390 ? -4.395 0.126 10.711 1 91.75 390 ASP B CA 1
ATOM 7035 C C . ASP B 1 390 ? -5.402 0.209 11.859 1 91.75 390 ASP B C 1
ATOM 7037 O O . ASP B 1 390 ? -5.699 -0.798 12.5 1 91.75 390 ASP B O 1
ATOM 7041 N N . CYS B 1 391 ? -5.961 1.355 12.102 1 96.31 391 CYS B N 1
ATOM 7042 C CA . CYS B 1 391 ? -6.891 1.557 13.203 1 96.31 391 CYS B CA 1
ATOM 7043 C C . CYS B 1 391 ? -8.32 1.248 12.781 1 96.31 391 CYS B C 1
ATOM 7045 O O . CYS B 1 391 ? -9.18 0.977 13.625 1 96.31 391 CYS B O 1
ATOM 7047 N N . LEU B 1 392 ? -8.672 1.312 11.5 1 96.56 392 LEU B N 1
ATOM 7048 C CA . LEU B 1 392 ? -10.039 1.312 10.992 1 96.56 392 LEU B CA 1
ATOM 7049 C C . LEU B 1 392 ? -10.75 0.013 11.352 1 96.56 392 LEU B C 1
ATOM 7051 O O . LEU B 1 392 ? -11.898 0.034 11.797 1 96.56 392 LEU B O 1
ATOM 7055 N N . PRO B 1 393 ? -10.078 -1.154 11.273 1 92.88 393 PRO B N 1
ATOM 7056 C CA . PRO B 1 393 ? -10.773 -2.395 11.617 1 92.88 393 PRO B CA 1
ATOM 7057 C C . PRO B 1 393 ? -11.234 -2.428 13.07 1 92.88 393 PRO B C 1
ATOM 7059 O O . PRO B 1 393 ? -12.32 -2.932 13.367 1 92.88 393 PRO B O 1
ATOM 7062 N N . THR B 1 394 ? -10.453 -1.85 13.938 1 94.88 394 THR B N 1
ATOM 7063 C CA . THR B 1 394 ? -10.836 -1.823 15.344 1 94.88 394 THR B CA 1
ATOM 7064 C C . THR B 1 394 ? -12.055 -0.926 15.555 1 94.88 394 THR B C 1
ATOM 7066 O O . THR B 1 394 ? -12.93 -1.238 16.359 1 94.88 394 THR B O 1
ATOM 7069 N N . ILE B 1 395 ? -12.125 0.197 14.828 1 97.88 395 ILE B N 1
ATOM 7070 C CA . ILE B 1 395 ? -13.297 1.061 14.914 1 97.88 395 ILE B CA 1
ATOM 7071 C C . ILE B 1 395 ? -14.531 0.302 14.438 1 97.88 395 ILE B C 1
ATOM 7073 O O . ILE B 1 395 ? -15.555 0.282 15.125 1 97.88 395 ILE B O 1
ATOM 7077 N N . ALA B 1 396 ? -14.414 -0.356 13.289 1 95.94 396 ALA B N 1
ATOM 7078 C CA . ALA B 1 396 ? -15.539 -1.104 12.727 1 95.94 396 ALA B CA 1
ATOM 7079 C C . ALA B 1 396 ? -16 -2.193 13.688 1 95.94 396 ALA B C 1
ATOM 7081 O O . ALA B 1 396 ? -17.203 -2.346 13.93 1 95.94 396 ALA B O 1
ATOM 7082 N N . ASN B 1 397 ? -15.062 -2.934 14.258 1 93.62 397 ASN B N 1
ATOM 7083 C CA . ASN B 1 397 ? -15.391 -4.004 15.195 1 93.62 397 ASN B CA 1
ATOM 7084 C C . ASN B 1 397 ? -16.094 -3.459 16.438 1 93.62 397 ASN B C 1
ATOM 7086 O O . ASN B 1 397 ? -17.031 -4.07 16.953 1 93.62 397 ASN B O 1
ATOM 7090 N N . SER B 1 398 ? -15.586 -2.371 16.906 1 97.31 398 SER B N 1
ATOM 7091 C CA . SER B 1 398 ? -16.156 -1.746 18.094 1 97.31 398 SER B CA 1
ATOM 7092 C C . SER B 1 398 ? -17.594 -1.291 17.859 1 97.31 398 SER B C 1
ATOM 7094 O O . SER B 1 398 ? -18.469 -1.489 18.703 1 97.31 398 SER B O 1
ATOM 7096 N N . TRP B 1 399 ? -17.812 -0.639 16.734 1 98 399 TRP B N 1
ATOM 7097 C CA . TRP B 1 399 ? -19.156 -0.165 16.375 1 98 399 TRP B CA 1
ATOM 7098 C C . TRP B 1 399 ? -20.094 -1.335 16.125 1 98 399 TRP B C 1
ATOM 7100 O O . TRP B 1 399 ? -21.25 -1.325 16.562 1 98 399 TRP B O 1
ATOM 7110 N N . ASP B 1 400 ? -19.656 -2.348 15.477 1 94.62 400 ASP B N 1
ATOM 7111 C CA . ASP B 1 400 ? -20.453 -3.533 15.203 1 94.62 400 ASP B CA 1
ATOM 7112 C C . ASP B 1 400 ? -20.906 -4.211 16.5 1 94.62 400 ASP B C 1
ATOM 7114 O O . ASP B 1 400 ? -22 -4.746 16.578 1 94.62 400 ASP B O 1
ATOM 7118 N N . ALA B 1 401 ? -20.047 -4.184 17.453 1 94.69 401 ALA B N 1
ATOM 7119 C CA . ALA B 1 401 ? -20.312 -4.82 18.75 1 94.69 401 ALA B CA 1
ATOM 7120 C C . ALA B 1 401 ? -21.516 -4.168 19.438 1 94.69 401 ALA B C 1
ATOM 7122 O O . ALA B 1 401 ? -22.156 -4.781 20.297 1 94.69 401 ALA B O 1
ATOM 7123 N N . ILE B 1 402 ? -21.828 -2.943 19.047 1 97.25 402 ILE B N 1
ATOM 7124 C CA . ILE B 1 402 ? -22.969 -2.289 19.688 1 97.25 402 ILE B CA 1
ATOM 7125 C C . ILE B 1 402 ? -24.141 -2.213 18.703 1 97.25 402 ILE B C 1
ATOM 7127 O O . ILE B 1 402 ? -25.094 -1.453 18.906 1 97.25 402 ILE B O 1
ATOM 7131 N N . GLY B 1 403 ? -24 -2.912 17.641 1 95.56 403 GLY B N 1
ATOM 7132 C CA . GLY B 1 403 ? -25.109 -3.045 16.719 1 95.56 403 GLY B CA 1
ATOM 7133 C C . GLY B 1 403 ? -25.062 -2.064 15.562 1 95.56 403 GLY B C 1
ATOM 7134 O O . GLY B 1 403 ? -26.016 -1.946 14.789 1 95.56 403 GLY B O 1
ATOM 7135 N N . VAL B 1 404 ? -24.016 -1.329 15.391 1 97.44 404 VAL B N 1
ATOM 7136 C CA . VAL B 1 404 ? -23.812 -0.41 14.273 1 97.44 404 VAL B CA 1
ATOM 7137 C C . VAL B 1 404 ? -23.078 -1.118 13.141 1 97.44 404 VAL B C 1
ATOM 7139 O O . VAL B 1 404 ? -21.953 -1.577 13.328 1 97.44 404 VAL B O 1
ATOM 7142 N N . LYS B 1 405 ? -23.703 -1.21 12.031 1 95 405 LYS B N 1
ATOM 7143 C CA . LYS B 1 405 ? -23.062 -1.851 10.883 1 95 405 LYS B CA 1
ATOM 7144 C C . LYS B 1 405 ? -22.172 -0.87 10.133 1 95 405 LYS B C 1
ATOM 7146 O O . LYS B 1 405 ? -22.625 0.182 9.68 1 95 405 LYS B O 1
ATOM 7151 N N . THR B 1 406 ? -20.938 -1.243 9.914 1 96.62 406 THR B N 1
ATOM 7152 C CA . THR B 1 406 ? -19.953 -0.284 9.43 1 96.62 406 THR B CA 1
ATOM 7153 C C . THR B 1 406 ? -19.359 -0.746 8.102 1 96.62 406 THR B C 1
ATOM 7155 O O . THR B 1 406 ? -19.016 -1.92 7.941 1 96.62 406 THR B O 1
ATOM 7158 N N . THR B 1 407 ? -19.281 0.104 7.133 1 94.88 407 THR B N 1
ATOM 7159 C CA . THR B 1 407 ? -18.516 -0.028 5.906 1 94.88 407 THR B CA 1
ATOM 7160 C C . THR B 1 407 ? -17.297 0.899 5.93 1 94.88 407 THR B C 1
ATOM 7162 O O . THR B 1 407 ? -17.422 2.09 6.227 1 94.88 407 THR B O 1
ATOM 7165 N N . LEU B 1 408 ? -16.141 0.32 5.699 1 96.06 408 LEU B N 1
ATOM 7166 C CA . LEU B 1 408 ? -14.922 1.116 5.703 1 96.06 408 LEU B CA 1
ATOM 7167 C C . LEU B 1 408 ? -14.539 1.539 4.289 1 96.06 408 LEU B C 1
ATOM 7169 O O . LEU B 1 408 ? -14.562 0.723 3.365 1 96.06 408 LEU B O 1
ATOM 7173 N N . GLN B 1 409 ? -14.156 2.814 4.094 1 94.62 409 GLN B N 1
ATOM 7174 C CA . GLN B 1 409 ? -13.766 3.332 2.789 1 94.62 409 GLN B CA 1
ATOM 7175 C C . GLN B 1 409 ? -12.484 4.156 2.885 1 94.62 409 GLN B C 1
ATOM 7177 O O . GLN B 1 409 ? -12.516 5.379 2.729 1 94.62 409 GLN B O 1
ATOM 7182 N N . PRO B 1 410 ? -11.352 3.496 3.141 1 94.12 410 PRO B N 1
ATOM 7183 C CA . PRO B 1 410 ? -10.086 4.23 3.086 1 94.12 410 PRO B CA 1
ATOM 7184 C C . PRO B 1 410 ? -9.734 4.688 1.674 1 94.12 410 PRO B C 1
ATOM 7186 O O . PRO B 1 410 ? -10.016 3.984 0.702 1 94.12 410 PRO B O 1
ATOM 7189 N N . GLN B 1 411 ? -9.125 5.828 1.528 1 92.94 411 GLN B N 1
ATOM 7190 C CA . GLN B 1 411 ? -8.758 6.422 0.248 1 92.94 411 GLN B CA 1
ATOM 7191 C C . GLN B 1 411 ? -7.637 7.445 0.42 1 92.94 411 GLN B C 1
ATOM 7193 O O . GLN B 1 411 ? -7.289 7.812 1.545 1 92.94 411 GLN B O 1
ATOM 7198 N N . ASP B 1 412 ? -7.082 7.922 -0.681 1 91.38 412 ASP B N 1
ATOM 7199 C CA . ASP B 1 412 ? -6.023 8.922 -0.643 1 91.38 412 ASP B CA 1
ATOM 7200 C C . ASP B 1 412 ? -6.508 10.211 0.025 1 91.38 412 ASP B C 1
ATOM 7202 O O . ASP B 1 412 ? -7.641 10.641 -0.189 1 91.38 412 ASP B O 1
ATOM 7206 N N . THR B 1 413 ? -5.602 10.828 0.745 1 93.12 413 THR B N 1
ATOM 7207 C CA . THR B 1 413 ? -5.949 12.047 1.47 1 93.12 413 THR B CA 1
ATOM 7208 C C . THR B 1 413 ? -6.496 13.102 0.518 1 93.12 413 THR B C 1
ATOM 7210 O O . THR B 1 413 ? -7.543 13.703 0.78 1 93.12 413 THR B O 1
ATOM 7213 N N . SER B 1 414 ? -5.785 13.352 -0.604 1 92.75 414 SER B N 1
ATOM 7214 C CA . SER B 1 414 ? -6.23 14.359 -1.562 1 92.75 414 SER B CA 1
ATOM 7215 C C . SER B 1 414 ? -7.613 14.023 -2.107 1 92.75 414 SER B C 1
ATOM 7217 O O . SER B 1 414 ? -8.445 14.914 -2.283 1 92.75 414 SER B O 1
ATOM 7219 N N . ALA B 1 415 ? -7.883 12.766 -2.412 1 92.25 415 ALA B N 1
ATOM 7220 C CA . ALA B 1 415 ? -9.18 12.336 -2.928 1 92.25 415 ALA B CA 1
ATOM 7221 C C . ALA B 1 415 ? -10.281 12.586 -1.906 1 92.25 415 ALA B C 1
ATOM 7223 O O . ALA B 1 415 ? -11.352 13.109 -2.25 1 92.25 415 ALA B O 1
ATOM 7224 N N . LEU B 1 416 ? -10.094 12.258 -0.697 1 95.62 416 LEU B N 1
ATOM 7225 C CA . LEU B 1 416 ? -11.078 12.414 0.363 1 95.62 416 LEU B CA 1
ATOM 7226 C C . LEU B 1 416 ? -11.438 13.883 0.562 1 95.62 416 LEU B C 1
ATOM 7228 O O . LEU B 1 416 ? -12.617 14.242 0.586 1 95.62 416 LEU B O 1
ATOM 7232 N N . PHE B 1 417 ? -10.484 14.672 0.657 1 94.56 417 PHE B N 1
ATOM 7233 C CA . PHE B 1 417 ? -10.781 16.062 1.015 1 94.56 417 PHE B CA 1
ATOM 7234 C C . PHE B 1 417 ? -11.203 16.859 -0.211 1 94.56 417 PHE B C 1
ATOM 7236 O O . PHE B 1 417 ? -11.805 17.922 -0.085 1 94.56 417 PHE B O 1
ATOM 7243 N N . THR B 1 418 ? -10.859 16.391 -1.38 1 93.19 418 THR B N 1
ATOM 7244 C CA . THR B 1 418 ? -11.516 16.938 -2.562 1 93.19 418 THR B CA 1
ATOM 7245 C C . THR B 1 418 ? -13.023 16.719 -2.494 1 93.19 418 THR B C 1
ATOM 7247 O O . THR B 1 418 ? -13.805 17.625 -2.797 1 93.19 418 THR B O 1
ATOM 7250 N N . LYS B 1 419 ? -13.414 15.539 -2.098 1 95.56 419 LYS B N 1
ATOM 7251 C CA . LYS B 1 419 ? -14.828 15.258 -1.905 1 95.56 419 LYS B CA 1
ATOM 7252 C C . LYS B 1 419 ? -15.445 16.188 -0.872 1 95.56 419 LYS B C 1
ATOM 7254 O O . LYS B 1 419 ? -16.562 16.688 -1.06 1 95.56 419 LYS B O 1
ATOM 7259 N N . MET B 1 420 ? -14.727 16.422 0.202 1 95.88 420 MET B N 1
ATOM 7260 C CA . MET B 1 420 ? -15.211 17.328 1.236 1 95.88 420 MET B CA 1
ATOM 7261 C C . MET B 1 420 ? -15.359 18.75 0.689 1 95.88 420 MET B C 1
ATOM 7263 O O . MET B 1 420 ? -16.359 19.422 0.952 1 95.88 420 MET B O 1
ATOM 7267 N N . ASP B 1 421 ? -14.359 19.203 -0.045 1 93.44 421 ASP B N 1
ATOM 7268 C CA . ASP B 1 421 ? -14.383 20.531 -0.63 1 93.44 421 ASP B CA 1
ATOM 7269 C C . ASP B 1 421 ? -15.562 20.703 -1.576 1 93.44 421 ASP B C 1
ATOM 7271 O O . ASP B 1 421 ? -16.109 21.797 -1.716 1 93.44 421 ASP B O 1
ATOM 7275 N N . GLN B 1 422 ? -15.938 19.578 -2.17 1 94.38 422 GLN B N 1
ATOM 7276 C CA . GLN B 1 422 ? -17.047 19.594 -3.109 1 94.38 422 GLN B CA 1
ATOM 7277 C C . GLN B 1 422 ? -18.375 19.391 -2.389 1 94.38 422 GLN B C 1
ATOM 7279 O O . GLN B 1 422 ? -19.422 19.266 -3.029 1 94.38 422 GLN B O 1
ATOM 7284 N N . SER B 1 423 ? -18.312 19.328 -1.108 1 94.06 423 SER B N 1
ATOM 7285 C CA . SER B 1 423 ? -19.484 19.156 -0.25 1 94.06 423 SER B CA 1
ATOM 7286 C C . SER B 1 423 ? -20.234 17.875 -0.583 1 94.06 423 SER B C 1
ATOM 7288 O O . SER B 1 423 ? -21.469 17.844 -0.602 1 94.06 423 SER B O 1
ATOM 7290 N N . GLN B 1 424 ? -19.438 16.891 -0.953 1 92.94 424 GLN B N 1
ATOM 7291 C CA . GLN B 1 424 ? -20.062 15.586 -1.123 1 92.94 424 GLN B CA 1
ATOM 7292 C C . GLN B 1 424 ? -20.656 15.078 0.193 1 92.94 424 GLN B C 1
ATOM 7294 O O . GLN B 1 424 ? -20.094 15.328 1.263 1 92.94 424 GLN B O 1
ATOM 7299 N N . ASP B 1 425 ? -21.75 14.375 -0.001 1 95 425 ASP B N 1
ATOM 7300 C CA . ASP B 1 425 ? -22.375 13.828 1.198 1 95 425 ASP B CA 1
ATOM 7301 C C . ASP B 1 425 ? -21.484 12.758 1.831 1 95 425 ASP B C 1
ATOM 7303 O O . ASP B 1 425 ? -20.812 12 1.125 1 95 425 ASP B O 1
ATOM 7307 N N . TYR B 1 426 ? -21.469 12.719 3.117 1 97.62 426 TYR B N 1
ATOM 7308 C CA . TYR B 1 426 ? -20.781 11.711 3.914 1 97.62 426 TYR B CA 1
ATOM 7309 C C . TYR B 1 426 ? -21.453 11.531 5.27 1 97.62 426 TYR B C 1
ATOM 7311 O O . TYR B 1 426 ? -22.391 12.258 5.609 1 97.62 426 TYR B O 1
ATOM 7319 N N . GLN B 1 427 ? -21.062 10.492 5.977 1 98.31 427 GLN B N 1
ATOM 7320 C CA . GLN B 1 427 ? -21.594 10.25 7.316 1 98.31 427 GLN B CA 1
ATOM 7321 C C . GLN B 1 427 ? -20.547 10.547 8.383 1 98.31 427 GLN B C 1
ATOM 7323 O O . GLN B 1 427 ? -20.719 11.453 9.203 1 98.31 427 GLN B O 1
ATOM 7328 N N . VAL B 1 428 ? -19.453 9.828 8.352 1 98.69 428 VAL B N 1
ATOM 7329 C CA . VAL B 1 428 ? -18.359 9.984 9.297 1 98.69 428 VAL B CA 1
ATOM 7330 C C . VAL B 1 428 ? -17.031 9.891 8.555 1 98.69 428 VAL B C 1
ATOM 7332 O O . VAL B 1 428 ? -16.891 9.125 7.602 1 98.69 428 VAL B O 1
ATOM 7335 N N . VAL B 1 429 ? -16.047 10.695 8.953 1 98.69 429 VAL B N 1
ATOM 7336 C CA . VAL B 1 429 ? -14.703 10.672 8.398 1 98.69 429 VAL B CA 1
ATOM 7337 C C . VAL B 1 429 ? -13.688 10.43 9.508 1 98.69 429 VAL B C 1
ATOM 7339 O O . VAL B 1 429 ? -13.797 11 10.594 1 98.69 429 VAL B O 1
ATOM 7342 N N . ALA B 1 430 ? -12.773 9.516 9.266 1 98.56 430 ALA B N 1
ATOM 7343 C CA . ALA B 1 430 ? -11.586 9.359 10.094 1 98.56 430 ALA B CA 1
ATOM 7344 C C . ALA B 1 430 ? -10.344 9.867 9.367 1 98.56 430 ALA B C 1
ATOM 7346 O O . ALA B 1 430 ? -10.016 9.383 8.281 1 98.56 430 ALA B O 1
ATOM 7347 N N . ALA B 1 431 ? -9.648 10.781 9.938 1 97.69 431 ALA B N 1
ATOM 7348 C CA . ALA B 1 431 ? -8.422 11.328 9.359 1 97.69 431 ALA B CA 1
ATOM 7349 C C . ALA B 1 431 ? -7.449 11.766 10.445 1 97.69 431 ALA B C 1
ATOM 7351 O O . ALA B 1 431 ? -7.738 11.641 11.633 1 97.69 431 ALA B O 1
ATOM 7352 N N . ALA B 1 432 ? -6.285 12.125 10.047 1 95.69 432 ALA B N 1
ATOM 7353 C CA . ALA B 1 432 ? -5.258 12.625 10.953 1 95.69 432 ALA B CA 1
ATOM 7354 C C . ALA B 1 432 ? -5.27 14.148 11.016 1 95.69 432 ALA B C 1
ATOM 7356 O O . ALA B 1 432 ? -5.52 14.812 10.008 1 95.69 432 ALA B O 1
ATOM 7357 N N . SER B 1 433 ? -5.055 14.617 12.156 1 93.81 433 SER B N 1
ATOM 7358 C CA . SER B 1 433 ? -4.82 16.047 12.352 1 93.81 433 SER B CA 1
ATOM 7359 C C . SER B 1 433 ? -3.59 16.281 13.227 1 93.81 433 SER B C 1
ATOM 7361 O O . SER B 1 433 ? -3.342 15.539 14.172 1 93.81 433 SER B O 1
ATOM 7363 N N . ASN B 1 434 ? -2.826 17.266 12.773 1 92.25 434 ASN B N 1
ATOM 7364 C CA . ASN B 1 434 ? -1.715 17.688 13.617 1 92.25 434 ASN B CA 1
ATOM 7365 C C . ASN B 1 434 ? -1.518 19.203 13.562 1 92.25 434 ASN B C 1
ATOM 7367 O O . ASN B 1 434 ? -0.623 19.688 12.867 1 92.25 434 ASN B O 1
ATOM 7371 N N . PRO B 1 435 ? -2.162 19.953 14.398 1 94.56 435 PRO B N 1
ATOM 7372 C CA . PRO B 1 435 ? -2.057 21.406 14.438 1 94.56 435 PRO B CA 1
ATOM 7373 C C . PRO B 1 435 ? -0.681 21.891 14.883 1 94.56 435 PRO B C 1
ATOM 7375 O O . PRO B 1 435 ? -0.359 23.078 14.742 1 94.56 435 PRO B O 1
ATOM 7378 N N . ASN B 1 436 ? 0.117 21 15.438 1 94 436 ASN B N 1
ATOM 7379 C CA . ASN B 1 436 ? 1.455 21.391 15.867 1 94 436 ASN B CA 1
ATOM 7380 C C . ASN B 1 436 ? 2.33 21.781 14.68 1 94 436 ASN B C 1
ATOM 7382 O O . ASN B 1 436 ? 3.385 22.391 14.852 1 94 436 ASN B O 1
ATOM 7386 N N . GLN B 1 437 ? 1.898 21.469 13.57 1 94.44 437 GLN B N 1
ATOM 7387 C CA . GLN B 1 437 ? 2.602 21.969 12.398 1 94.44 437 GLN B CA 1
ATOM 7388 C C . GLN B 1 437 ? 2.57 23.5 12.336 1 94.44 437 GLN B C 1
ATOM 7390 O O . GLN B 1 437 ? 3.457 24.125 11.75 1 94.44 437 GLN B O 1
ATOM 7395 N N . PHE B 1 438 ? 1.586 24.062 13.023 1 95.81 438 PHE B N 1
ATOM 7396 C CA . PHE B 1 438 ? 1.414 25.516 13.008 1 95.81 438 PHE B CA 1
ATOM 7397 C C . PHE B 1 438 ? 1.857 26.125 14.328 1 95.81 438 PHE B C 1
ATOM 7399 O O . PHE B 1 438 ? 2.291 27.281 14.367 1 95.81 438 PHE B O 1
ATOM 7406 N N . GLY B 1 439 ? 1.663 25.469 15.391 1 94 439 GLY B N 1
ATOM 7407 C CA . GLY B 1 439 ? 2.004 26.016 16.688 1 94 439 GLY B CA 1
ATOM 7408 C C . GLY B 1 439 ? 1.52 25.156 17.844 1 94 439 GLY B C 1
ATOM 7409 O O . GLY B 1 439 ? 0.895 24.109 17.625 1 94 439 GLY B O 1
ATOM 7410 N N . LEU B 1 440 ? 1.759 25.625 19.078 1 93.38 440 LEU B N 1
ATOM 7411 C CA . LEU B 1 440 ? 1.544 24.766 20.234 1 93.38 440 LEU B CA 1
ATOM 7412 C C . LEU B 1 440 ? 0.436 25.312 21.125 1 93.38 440 LEU B C 1
ATOM 7414 O O . LEU B 1 440 ? -0.08 24.594 22 1 93.38 440 LEU B O 1
ATOM 7418 N N . ASP B 1 441 ? 0.138 26.594 21.031 1 94.19 441 ASP B N 1
ATOM 7419 C CA . ASP B 1 441 ? -0.806 27.172 21.984 1 94.19 441 ASP B CA 1
ATOM 7420 C C . ASP B 1 441 ? -2.217 26.641 21.75 1 94.19 441 ASP B C 1
ATOM 7422 O O . ASP B 1 441 ? -2.604 26.375 20.609 1 94.19 441 ASP B O 1
ATOM 7426 N N . ALA B 1 442 ? -2.992 26.5 22.781 1 96.56 442 ALA B N 1
ATOM 7427 C CA . ALA B 1 442 ? -4.285 25.812 22.781 1 96.56 442 ALA B CA 1
ATOM 7428 C C . ALA B 1 442 ? -5.25 26.484 21.797 1 96.56 442 ALA B C 1
ATOM 7430 O O . ALA B 1 442 ? -5.988 25.797 21.078 1 96.56 442 ALA B O 1
ATOM 7431 N N . ASP B 1 443 ? -5.25 27.781 21.812 1 97.19 443 ASP B N 1
ATOM 7432 C CA . ASP B 1 443 ? -6.156 28.5 20.922 1 97.19 443 ASP B CA 1
ATOM 7433 C C . ASP B 1 443 ? -5.879 28.156 19.469 1 97.19 443 ASP B C 1
ATOM 7435 O O . ASP B 1 443 ? -6.809 27.891 18.703 1 97.19 443 ASP B O 1
ATOM 7439 N N . LEU B 1 444 ? -4.613 28.219 19.078 1 97.19 444 LEU B N 1
ATOM 7440 C CA . LEU B 1 444 ? -4.211 27.875 17.719 1 97.19 444 LEU B CA 1
ATOM 7441 C C . LEU B 1 444 ? -4.633 26.453 17.375 1 97.19 444 LEU B C 1
ATOM 7443 O O . LEU B 1 444 ? -5.191 26.203 16.297 1 97.19 444 LEU B O 1
ATOM 7447 N N . ILE B 1 445 ? -4.355 25.484 18.219 1 97.38 445 ILE B N 1
ATOM 7448 C CA . ILE B 1 445 ? -4.68 24.078 18.016 1 97.38 445 ILE B CA 1
ATOM 7449 C C . ILE B 1 445 ? -6.168 23.922 17.719 1 97.38 445 ILE B C 1
ATOM 7451 O O . ILE B 1 445 ? -6.555 23.25 16.766 1 97.38 445 ILE B O 1
ATOM 7455 N N . LEU B 1 446 ? -6.973 24.625 18.5 1 98.06 446 LEU B N 1
ATOM 7456 C CA . LEU B 1 446 ? -8.414 24.516 18.328 1 98.06 446 LEU B CA 1
ATOM 7457 C C . LEU B 1 446 ? -8.891 25.281 17.094 1 98.06 446 LEU B C 1
ATOM 7459 O O . LEU B 1 446 ? -9.789 24.828 16.391 1 98.06 446 LEU B O 1
ATOM 7463 N N . ARG B 1 447 ? -8.305 26.406 16.797 1 97.12 447 ARG B N 1
ATOM 7464 C CA . ARG B 1 447 ? -8.719 27.234 15.672 1 97.12 447 ARG B CA 1
ATOM 7465 C C . ARG B 1 447 ? -8.375 26.562 14.344 1 97.12 447 ARG B C 1
ATOM 7467 O O . ARG B 1 447 ? -8.945 26.891 13.305 1 97.12 447 ARG B O 1
ATOM 7474 N N . TYR B 1 448 ? -7.523 25.594 14.414 1 97.06 448 TYR B N 1
ATOM 7475 C CA . TYR B 1 448 ? -7.281 24.812 13.203 1 97.06 448 TYR B CA 1
ATOM 7476 C C . TYR B 1 448 ? -8.57 24.156 12.711 1 97.06 448 TYR B C 1
ATOM 7478 O O . TYR B 1 448 ? -8.859 24.172 11.508 1 97.06 448 TYR B O 1
ATOM 7486 N N . ASN B 1 449 ? -9.328 23.641 13.625 1 97 449 ASN B N 1
ATOM 7487 C CA . ASN B 1 449 ? -10.539 22.938 13.234 1 97 449 ASN B CA 1
ATOM 7488 C C . ASN B 1 449 ? -11.789 23.734 13.586 1 97 449 ASN B C 1
ATOM 7490 O O . ASN B 1 449 ? -12.82 23.609 12.914 1 97 449 ASN B O 1
ATOM 7494 N N . TYR B 1 450 ? -11.734 24.547 14.633 1 97.69 450 TYR B N 1
ATOM 7495 C CA . TYR B 1 450 ? -12.922 25.203 15.164 1 97.69 450 TYR B CA 1
ATOM 7496 C C . TYR B 1 450 ? -12.852 26.703 14.961 1 97.69 450 TYR B C 1
ATOM 7498 O O . TYR B 1 450 ? -12.68 27.453 15.922 1 97.69 450 TYR B O 1
ATOM 7506 N N . THR B 1 451 ? -13.086 27.109 13.781 1 96.44 451 THR B N 1
ATOM 7507 C CA . THR B 1 451 ? -13.18 28.516 13.391 1 96.44 451 THR B CA 1
ATOM 7508 C C . THR B 1 451 ? -14.453 28.766 12.586 1 96.44 451 THR B C 1
ATOM 7510 O O . THR B 1 451 ? -14.742 28.047 11.625 1 96.44 451 THR B O 1
ATOM 7513 N N . LYS B 1 452 ? -15.133 29.812 13.016 1 95.19 452 LYS B N 1
ATOM 7514 C CA . LYS B 1 452 ? 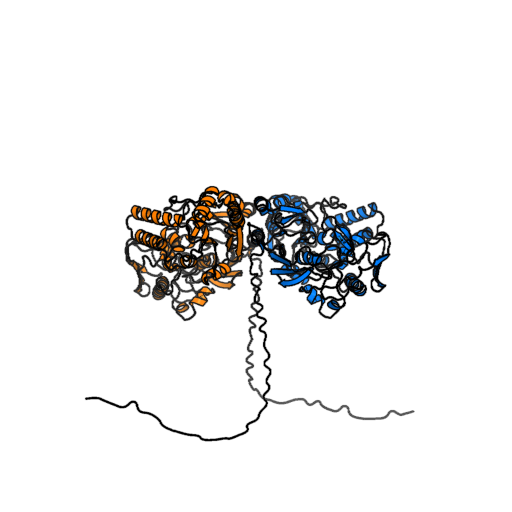-16.328 30.188 12.266 1 95.19 452 LYS B CA 1
ATOM 7515 C C . LYS B 1 452 ? -15.992 30.469 10.812 1 95.19 452 LYS B C 1
ATOM 7517 O O . LYS B 1 452 ? -15.078 31.25 10.523 1 95.19 452 LYS B O 1
ATOM 7522 N N . GLY B 1 453 ? -16.688 29.828 9.945 1 93.56 453 GLY B N 1
ATOM 7523 C CA . GLY B 1 453 ? -16.453 30.016 8.523 1 93.56 453 GLY B CA 1
ATOM 7524 C C . GLY B 1 453 ? -15.266 29.234 8 1 93.56 453 GLY B C 1
ATOM 7525 O O . GLY B 1 453 ? -14.977 29.266 6.801 1 93.56 453 GLY B O 1
ATOM 7526 N N . GLY B 1 454 ? -14.539 28.547 8.828 1 94.5 454 GLY B N 1
ATOM 7527 C CA . GLY B 1 454 ? -13.398 27.75 8.422 1 94.5 454 GLY B CA 1
ATOM 7528 C C . GLY B 1 454 ? -13.789 26.484 7.672 1 94.5 454 GLY B C 1
ATOM 7529 O O . GLY B 1 454 ? -14.945 26.047 7.734 1 94.5 454 GLY B O 1
ATOM 7530 N N . ALA B 1 455 ? -12.844 25.906 6.996 1 92.69 455 ALA B N 1
ATOM 7531 C CA . ALA B 1 455 ? -13.086 24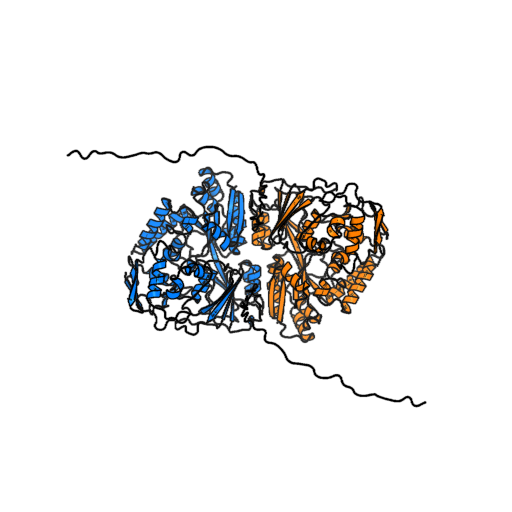.75 6.133 1 92.69 455 ALA B CA 1
ATOM 7532 C C . ALA B 1 455 ? -13.648 23.578 6.93 1 92.69 455 ALA B C 1
ATOM 7534 O O . ALA B 1 455 ? -14.617 22.938 6.508 1 92.69 455 ALA B O 1
ATOM 7535 N N . TRP B 1 456 ? -13.07 23.281 8.078 1 96.19 456 TRP B N 1
ATOM 7536 C CA . TRP B 1 456 ? -13.461 22.109 8.859 1 96.19 456 TRP B CA 1
ATOM 7537 C C . TRP B 1 456 ? -14.891 22.25 9.375 1 96.19 456 TRP B C 1
ATOM 7539 O O . TRP B 1 456 ? -15.664 21.297 9.344 1 96.19 456 TRP B O 1
ATOM 7549 N N . MET B 1 457 ? -15.195 23.453 9.891 1 96.31 457 MET B N 1
ATOM 7550 C CA . MET B 1 457 ? -16.562 23.703 10.359 1 96.31 457 MET B CA 1
ATOM 7551 C C . MET B 1 457 ? -17.562 23.609 9.211 1 96.31 457 MET B C 1
ATOM 7553 O O . MET B 1 457 ? -18.688 23.156 9.398 1 96.31 457 MET B O 1
ATOM 7557 N N . LYS B 1 458 ? -17.094 24 8.031 1 95.12 458 LYS B N 1
ATOM 7558 C CA . LYS B 1 458 ? -17.922 23.812 6.844 1 95.12 458 LYS B CA 1
ATOM 7559 C C . LYS B 1 458 ? -18.125 22.344 6.535 1 95.12 458 LYS B C 1
ATOM 7561 O O . LYS B 1 458 ? -19.234 21.922 6.188 1 95.12 458 LYS B O 1
ATOM 7566 N N . TYR B 1 459 ? -17.047 21.578 6.621 1 97.12 459 TYR B N 1
ATOM 7567 C CA . TYR B 1 459 ? -17.172 20.141 6.402 1 97.12 459 TYR B CA 1
ATOM 7568 C C . TYR B 1 459 ? -18.188 19.531 7.352 1 97.12 459 TYR B C 1
ATOM 7570 O O . TYR B 1 459 ? -19 18.688 6.945 1 97.12 459 TYR B O 1
ATOM 7578 N N . THR B 1 460 ? -18.234 19.953 8.633 1 98.06 460 THR B N 1
ATOM 7579 C CA . THR B 1 460 ? -19.062 19.344 9.664 1 98.06 460 THR B CA 1
ATOM 7580 C C . THR B 1 460 ? -20.5 19.828 9.547 1 98.06 460 THR B C 1
ATOM 7582 O O . THR B 1 460 ? -21.406 19.25 10.148 1 98.06 460 THR B O 1
ATOM 7585 N N . LYS B 1 461 ? -20.734 20.984 8.859 1 97.44 461 LYS B N 1
ATOM 7586 C CA . LYS B 1 461 ? -22.031 21.641 8.758 1 97.44 461 LYS B CA 1
ATOM 7587 C C . LYS B 1 461 ? -22.547 22.078 10.133 1 97.44 461 LYS B C 1
ATOM 7589 O O . LYS B 1 461 ? -23.75 22.078 10.383 1 97.44 461 LYS B O 1
ATOM 7594 N N . TRP B 1 462 ? -21.625 22.438 11.008 1 97.38 462 TRP B N 1
ATOM 7595 C CA . TRP B 1 462 ? -21.969 22.734 12.391 1 97.38 462 TRP B CA 1
ATOM 7596 C C . TRP B 1 462 ? -21.812 24.234 12.68 1 97.38 462 TRP B C 1
ATOM 7598 O O . TRP B 1 462 ? -22.234 24.703 13.734 1 97.38 462 TRP B O 1
ATOM 7608 N N . ASP B 1 463 ? -21.328 24.953 11.773 1 94.69 463 ASP B N 1
ATOM 7609 C CA . ASP B 1 463 ? -20.828 26.312 11.922 1 94.69 463 ASP B CA 1
ATOM 7610 C C . ASP B 1 463 ? -21.922 27.25 12.414 1 94.69 463 ASP B C 1
ATOM 7612 O O . ASP B 1 463 ? -21.656 28.141 13.227 1 94.69 463 ASP B O 1
ATOM 7616 N N . ALA B 1 464 ? -23.078 27.062 12.07 1 93.94 464 ALA B N 1
ATOM 7617 C CA . ALA B 1 464 ? -24.172 28 12.344 1 93.94 464 ALA B CA 1
ATOM 7618 C C . ALA B 1 464 ? -24.953 27.578 13.578 1 93.94 464 ALA B C 1
ATOM 7620 O O . ALA B 1 464 ? -25.891 28.281 13.984 1 93.94 464 ALA B O 1
ATOM 7621 N N . SER B 1 465 ? -24.625 26.5 14.18 1 96.81 465 SER B N 1
ATOM 7622 C CA . SER B 1 465 ? -25.359 26.047 15.359 1 96.81 465 SER B CA 1
ATOM 7623 C C . SER B 1 465 ? -25.125 26.969 16.547 1 96.81 465 SER B C 1
ATOM 7625 O O . SER B 1 465 ? -24.094 27.625 16.641 1 96.81 465 SER B O 1
ATOM 7627 N N . PRO B 1 466 ? -26.125 27 17.453 1 97.31 466 PRO B N 1
ATOM 7628 C CA . PRO B 1 466 ? -25.938 27.812 18.656 1 97.31 466 PRO B CA 1
ATOM 7629 C C . PRO B 1 466 ? -24.75 27.344 19.5 1 97.31 466 PRO B C 1
ATOM 7631 O O . PRO B 1 466 ? -24.062 28.172 20.094 1 97.31 466 PRO B O 1
ATOM 7634 N N . GLU B 1 467 ? -24.562 26.109 19.516 1 97.56 467 GLU B N 1
ATOM 7635 C CA . GLU B 1 467 ? -23.453 25.547 20.297 1 97.56 467 GLU B CA 1
ATOM 7636 C C . GLU B 1 467 ? -22.109 25.953 19.703 1 97.56 467 GLU B C 1
ATOM 7638 O O . GLU B 1 467 ? -21.172 26.281 20.438 1 97.56 467 GLU B O 1
ATOM 7643 N N . ALA B 1 468 ? -22.016 25.922 18.391 1 98.06 468 ALA B N 1
ATOM 7644 C CA . ALA B 1 468 ? -20.781 26.359 17.734 1 98.06 468 ALA B CA 1
ATOM 7645 C C . ALA B 1 468 ? -20.516 27.844 18 1 98.06 468 ALA B C 1
ATOM 7647 O O . ALA B 1 468 ? -19.391 28.234 18.312 1 98.06 468 ALA B O 1
ATOM 7648 N N . THR B 1 469 ? -21.578 28.609 17.938 1 97.62 469 THR B N 1
ATOM 7649 C CA . THR B 1 469 ? -21.469 30.031 18.188 1 97.62 469 THR B CA 1
ATOM 7650 C C . THR B 1 469 ? -20.953 30.297 19.609 1 97.62 469 THR B C 1
ATOM 7652 O O . THR B 1 469 ? -20.141 31.188 19.828 1 97.62 469 THR B O 1
ATOM 7655 N N . ALA B 1 470 ? -21.453 29.531 20.5 1 98.25 470 ALA B N 1
ATOM 7656 C CA . ALA B 1 470 ? -21.016 29.656 21.891 1 98.25 470 ALA B CA 1
ATOM 7657 C C . ALA B 1 470 ? -19.547 29.312 22.031 1 98.25 470 ALA B C 1
ATOM 7659 O O . ALA B 1 470 ? -18.812 30 22.75 1 98.25 470 ALA B O 1
ATOM 7660 N N . VAL B 1 471 ? -19.109 28.25 21.359 1 98.5 471 VAL B N 1
ATOM 7661 C CA . VAL B 1 471 ? -17.703 27.859 21.391 1 98.5 471 VAL B CA 1
ATOM 7662 C C . VAL B 1 471 ? -16.844 28.984 20.844 1 98.5 471 VAL B C 1
ATOM 7664 O O . VAL B 1 471 ? -15.867 29.391 21.484 1 98.5 471 VAL B O 1
ATOM 7667 N N . PHE B 1 472 ? -17.203 29.578 19.719 1 98.06 472 PHE B N 1
ATOM 7668 C CA . PHE B 1 472 ? -16.422 30.641 19.094 1 98.06 472 PHE B CA 1
ATOM 7669 C C . PHE B 1 472 ? -16.359 31.875 19.984 1 98.06 472 PHE B C 1
ATOM 7671 O O . PHE B 1 472 ? -15.305 32.5 20.109 1 98.06 472 PHE B O 1
ATOM 7678 N N . ALA B 1 473 ? -17.438 32.156 20.641 1 97.81 473 ALA B N 1
ATOM 7679 C CA . ALA B 1 473 ? -17.484 33.312 21.531 1 97.81 473 ALA B CA 1
ATOM 7680 C C . ALA B 1 473 ? -16.562 33.125 22.719 1 97.81 473 ALA B C 1
ATOM 7682 O O . ALA B 1 473 ? -15.859 34.062 23.125 1 97.81 473 ALA B O 1
ATOM 7683 N N . LEU B 1 474 ? -16.578 31.938 23.281 1 98.38 474 LEU B N 1
ATOM 7684 C CA . LEU B 1 474 ? -15.695 31.641 24.391 1 98.38 474 LEU B CA 1
ATOM 7685 C C . LEU B 1 474 ? -14.234 31.719 23.953 1 98.38 474 LEU B C 1
ATOM 7687 O O . LEU B 1 474 ? -13.391 32.219 24.703 1 98.38 474 LEU B O 1
ATOM 7691 N N . MET B 1 475 ? -13.922 31.219 22.766 1 98.19 475 MET B N 1
ATOM 7692 C CA . MET B 1 475 ? -12.555 31.266 22.25 1 98.19 475 MET B CA 1
ATOM 7693 C C . MET B 1 475 ? -12.102 32.719 22.062 1 98.19 475 MET B C 1
ATOM 7695 O O . MET B 1 475 ? -10.977 33.062 22.438 1 98.19 475 MET B O 1
ATOM 7699 N N . ASP B 1 476 ? -12.992 33.562 21.562 1 97.12 476 ASP B N 1
ATOM 7700 C CA . ASP B 1 476 ? -12.664 34.969 21.375 1 97.12 476 ASP B CA 1
ATOM 7701 C C . ASP B 1 476 ? -12.438 35.688 22.719 1 97.12 476 ASP B C 1
ATOM 7703 O O . ASP B 1 476 ? -11.492 36.438 22.859 1 97.12 476 ASP B O 1
ATOM 7707 N N . ARG B 1 477 ? -13.258 35.375 23.688 1 97.75 477 ARG B N 1
ATOM 7708 C CA . ARG B 1 477 ? -13.109 35.938 25.016 1 97.75 477 ARG B CA 1
ATOM 7709 C C . ARG B 1 477 ? -11.789 35.531 25.656 1 97.75 477 ARG B C 1
ATOM 7711 O O . ARG B 1 477 ? -11.102 36.344 26.281 1 97.75 477 ARG B O 1
ATOM 7718 N N . ALA B 1 478 ? -11.5 34.25 25.5 1 97.69 478 ALA B N 1
ATOM 7719 C CA . ALA B 1 478 ? -10.25 33.719 26.047 1 97.69 478 ALA B CA 1
ATOM 7720 C C . ALA B 1 478 ? -9.047 34.438 25.438 1 97.69 478 ALA B C 1
ATOM 7722 O O . ALA B 1 478 ? -8.102 34.812 26.141 1 97.69 478 ALA B O 1
ATOM 7723 N N . THR B 1 479 ? -9.102 34.656 24.172 1 95.31 479 THR B N 1
ATOM 7724 C CA . THR B 1 479 ? -8.008 35.281 23.422 1 95.31 479 THR B CA 1
ATOM 7725 C C . THR B 1 479 ? -7.785 36.719 23.875 1 95.31 479 THR B C 1
ATOM 7727 O O . THR B 1 479 ? -6.648 37.188 23.922 1 95.31 479 THR B O 1
ATOM 7730 N N . GLN B 1 480 ? -8.805 37.375 24.328 1 95.31 480 GLN B N 1
ATOM 7731 C CA . GLN B 1 480 ? -8.75 38.781 24.719 1 95.31 480 GLN B CA 1
ATOM 7732 C C . GLN B 1 480 ? -8.445 38.938 26.203 1 95.31 480 GLN B C 1
ATOM 7734 O O . GLN B 1 480 ? -8.117 40.031 26.656 1 95.31 480 GLN B O 1
ATOM 7739 N N . GLU B 1 481 ? -8.516 37.844 26.891 1 95.62 481 GLU B N 1
ATOM 7740 C CA . GLU B 1 481 ? -8.391 37.906 28.344 1 95.62 481 GLU B CA 1
ATOM 7741 C C . GLU B 1 481 ? -6.93 38.062 28.766 1 95.62 481 GLU B C 1
ATOM 7743 O O . GLU B 1 481 ? -6.102 37.188 28.516 1 95.62 481 GLU B O 1
ATOM 7748 N N . PRO B 1 482 ? -6.555 39.125 29.484 1 91.69 482 PRO B N 1
ATOM 7749 C CA . PRO B 1 482 ? -5.16 39.375 29.859 1 91.69 482 PRO B CA 1
ATOM 7750 C C . PRO B 1 482 ? -4.723 38.531 31.078 1 91.69 482 PRO B C 1
ATOM 7752 O O . PRO B 1 482 ? -3.535 38.25 31.219 1 91.69 482 PRO B O 1
ATOM 7755 N N . ASP B 1 483 ? -5.68 38.188 31.938 1 95.06 483 ASP B N 1
ATOM 7756 C CA . ASP B 1 483 ? -5.352 37.375 33.125 1 95.06 483 ASP B CA 1
ATOM 7757 C C . ASP B 1 483 ? -5.133 35.906 32.75 1 95.06 483 ASP B C 1
ATOM 7759 O O . ASP B 1 483 ? -6.031 35.281 32.219 1 95.06 483 ASP B O 1
ATOM 7763 N N . LYS B 1 484 ? -4.055 35.406 33.094 1 94.25 484 LYS B N 1
ATOM 7764 C CA . LYS B 1 484 ? -3.643 34.062 32.688 1 94.25 484 LYS B CA 1
ATOM 7765 C C . LYS B 1 484 ? -4.598 33 33.219 1 94.25 484 LYS B C 1
ATOM 7767 O O . LYS B 1 484 ? -4.961 32.094 32.5 1 94.25 484 LYS B O 1
ATOM 7772 N N . GLN B 1 485 ? -4.938 33.094 34.438 1 97.06 485 GLN B N 1
ATOM 7773 C CA . GLN B 1 485 ? -5.805 32.094 35.031 1 97.06 485 GLN B CA 1
ATOM 7774 C C . GLN B 1 485 ? -7.211 32.156 34.438 1 97.06 485 GLN B C 1
ATOM 7776 O O . GLN B 1 485 ? -7.82 31.125 34.156 1 97.06 485 GLN B O 1
ATOM 7781 N N . LYS B 1 486 ? -7.754 33.375 34.281 1 97.75 486 LYS B N 1
ATOM 7782 C CA . LYS B 1 486 ? -9.07 33.531 33.656 1 97.75 486 LYS B CA 1
ATOM 7783 C C . LYS B 1 486 ? -9.078 33.031 32.219 1 97.75 486 LYS B C 1
ATOM 7785 O O . LYS B 1 486 ? -10.047 32.406 31.797 1 97.75 486 LYS B O 1
ATOM 7790 N N . LYS B 1 487 ? -8.031 33.312 31.516 1 97.06 487 LYS B N 1
ATOM 7791 C CA . LYS B 1 487 ? -7.879 32.812 30.172 1 97.06 487 LYS B CA 1
ATOM 7792 C C . LYS B 1 487 ? -7.918 31.266 30.156 1 97.06 487 LYS B C 1
ATOM 7794 O O . LYS B 1 487 ? -8.609 30.672 29.328 1 97.06 487 LYS B O 1
ATOM 7799 N N . LEU B 1 488 ? -7.18 30.641 31.016 1 97.94 488 LEU B N 1
ATOM 7800 C CA . LEU B 1 488 ? -7.125 29.188 31.109 1 97.94 488 LEU B CA 1
ATOM 7801 C C . LEU B 1 488 ? -8.5 28.625 31.438 1 97.94 488 LEU B C 1
ATOM 7803 O O . LEU B 1 488 ? -8.906 27.594 30.875 1 97.94 488 LEU B O 1
ATOM 7807 N N . ASP B 1 489 ? -9.211 29.266 32.344 1 98.31 489 ASP B N 1
ATOM 7808 C CA . ASP B 1 489 ? -10.555 28.828 32.719 1 98.31 489 ASP B CA 1
ATOM 7809 C C . ASP B 1 489 ? -11.492 28.875 31.5 1 98.31 489 ASP B C 1
ATOM 7811 O O . ASP B 1 489 ? -12.281 27.953 31.297 1 98.31 489 ASP B O 1
ATOM 7815 N N . LEU B 1 490 ? -11.453 29.953 30.766 1 98.5 490 LEU B N 1
ATOM 7816 C CA . LEU B 1 490 ? -12.25 30.078 29.547 1 98.5 490 LEU B CA 1
ATOM 7817 C C . LEU B 1 490 ? -11.867 29 28.531 1 98.5 490 LEU B C 1
ATOM 7819 O O . LEU B 1 490 ? -12.742 28.406 27.891 1 98.5 490 LEU B O 1
ATOM 7823 N N . THR B 1 491 ? -10.586 28.734 28.438 1 98.5 491 THR B N 1
ATOM 7824 C CA . THR B 1 491 ? -10.094 27.672 27.562 1 98.5 491 THR B CA 1
ATOM 7825 C C . THR B 1 491 ? -10.68 26.328 27.953 1 98.5 491 THR B C 1
ATOM 7827 O O . THR B 1 491 ? -11.164 25.578 27.109 1 98.5 491 THR B O 1
ATOM 7830 N N . HIS B 1 492 ? -10.688 26.031 29.203 1 98.69 492 HIS B N 1
ATOM 7831 C CA . HIS B 1 492 ? -11.25 24.766 29.688 1 98.69 492 HIS B CA 1
ATOM 7832 C C . HIS B 1 492 ? -12.742 24.688 29.422 1 98.69 492 HIS B C 1
ATOM 7834 O O . HIS B 1 492 ? -13.273 23.609 29.141 1 98.69 492 HIS B O 1
ATOM 7840 N N . GLN B 1 493 ? -13.438 25.812 29.469 1 98.62 493 GLN B N 1
ATOM 7841 C CA . GLN B 1 493 ? -14.867 25.844 29.188 1 98.62 493 GLN B CA 1
ATOM 7842 C C . GLN B 1 493 ? -15.164 25.438 27.75 1 98.62 493 GLN B C 1
ATOM 7844 O O . GLN B 1 493 ? -16.047 24.609 27.5 1 98.62 493 GLN B O 1
ATOM 7849 N N . TYR B 1 494 ? -14.43 26.047 26.781 1 98.38 494 TYR B N 1
ATOM 7850 C CA . TYR B 1 494 ? -14.766 25.672 25.406 1 98.38 494 TYR B CA 1
ATOM 7851 C C . TYR B 1 494 ? -14.242 24.281 25.078 1 98.38 494 TYR B C 1
ATOM 7853 O O . TYR B 1 494 ? -14.812 23.578 24.25 1 98.38 494 TYR B O 1
ATOM 7861 N N . LEU B 1 495 ? -13.125 23.781 25.734 1 98.75 495 LEU B N 1
ATOM 7862 C CA . LEU B 1 495 ? -12.688 22.391 25.578 1 98.75 495 LEU B CA 1
ATOM 7863 C C . LEU B 1 495 ? -13.766 21.422 26.062 1 98.75 495 LEU B C 1
ATOM 7865 O O . LEU B 1 495 ? -14 20.391 25.438 1 98.75 495 LEU B O 1
ATOM 7869 N N . ASP B 1 496 ? -14.438 21.781 27.141 1 98.75 496 ASP B N 1
ATOM 7870 C CA . ASP B 1 496 ? -15.531 20.953 27.656 1 98.75 496 ASP B CA 1
ATOM 7871 C C . ASP B 1 496 ? -16.703 20.922 26.688 1 98.75 496 ASP B C 1
ATOM 7873 O O . ASP B 1 496 ? -17.297 19.859 26.469 1 98.75 496 ASP B O 1
ATOM 7877 N N . LEU B 1 497 ? -17.078 22.047 26.141 1 98.56 497 LEU B N 1
ATOM 7878 C CA . LEU B 1 497 ? -18.172 22.094 25.172 1 98.56 497 LEU B CA 1
ATOM 7879 C C . LEU B 1 497 ? -17.844 21.281 23.922 1 98.56 497 LEU B C 1
ATOM 7881 O O . LEU B 1 497 ? -18.688 20.562 23.391 1 98.56 497 LEU B O 1
ATOM 7885 N N . ILE B 1 498 ? -16.594 21.422 23.469 1 98.69 498 ILE B N 1
ATOM 7886 C CA . ILE B 1 498 ? -16.141 20.703 22.297 1 98.69 498 ILE B CA 1
ATOM 7887 C C . ILE B 1 498 ? -16.219 19.203 22.547 1 98.69 498 ILE B C 1
ATOM 7889 O O . ILE B 1 498 ? -16.672 18.438 21.703 1 98.69 498 ILE B O 1
ATOM 7893 N N . ALA B 1 499 ? -15.766 18.781 23.703 1 98.81 499 ALA B N 1
ATOM 7894 C CA . ALA B 1 499 ? -15.844 17.359 24.078 1 98.81 499 ALA B CA 1
ATOM 7895 C C . ALA B 1 499 ? -17.297 16.891 24.156 1 98.81 499 ALA B C 1
ATOM 7897 O O . ALA B 1 499 ? -17.625 15.789 23.703 1 98.81 499 ALA B O 1
ATOM 7898 N N . GLN B 1 500 ? -18.156 17.688 24.672 1 98.44 500 GLN B N 1
ATOM 7899 C CA . GLN B 1 500 ? -19.547 17.344 24.859 1 98.44 500 GLN B CA 1
ATOM 7900 C C . GLN B 1 500 ? -20.266 17.141 23.531 1 98.44 500 GLN B C 1
ATOM 7902 O O . GLN B 1 500 ? -21.062 16.203 23.375 1 98.44 500 GLN B O 1
ATOM 7907 N N . HIS B 1 501 ? -19.984 17.969 22.578 1 98.31 501 HIS B N 1
ATOM 7908 C CA . HIS B 1 501 ? -20.703 17.906 21.312 1 98.31 501 HIS B CA 1
ATOM 7909 C C . HIS B 1 501 ? -20.016 16.969 20.328 1 98.31 501 HIS B C 1
ATOM 7911 O O . HIS B 1 501 ? -20.656 16.422 19.438 1 98.31 501 HIS B O 1
ATOM 7917 N N . ALA B 1 502 ? -18.703 16.875 20.375 1 98.44 502 ALA B N 1
ATOM 7918 C CA . ALA B 1 502 ? -17.891 15.859 19.703 1 98.44 502 ALA B CA 1
ATOM 7919 C C . ALA B 1 502 ? -18.156 15.836 18.203 1 98.44 502 ALA B C 1
ATOM 7921 O O . ALA B 1 502 ? -18.344 14.766 17.625 1 98.44 502 ALA B O 1
ATOM 7922 N N . VAL B 1 503 ? -18.25 17.016 17.562 1 98.69 503 VAL B N 1
ATOM 7923 C CA . VAL B 1 503 ? -18.516 17.094 16.141 1 98.69 503 VAL B CA 1
ATOM 7924 C C . VAL B 1 503 ? -17.281 16.656 15.352 1 98.69 503 VAL B C 1
ATOM 7926 O O . VAL B 1 503 ? -17.391 15.969 14.336 1 98.69 503 VAL B O 1
ATOM 7929 N N . LEU B 1 504 ? -16.156 17.094 15.695 1 98.69 504 LEU B N 1
ATOM 7930 C CA . LEU B 1 504 ? -14.805 16.688 15.344 1 98.69 504 LEU B CA 1
ATOM 7931 C C . LEU B 1 504 ? -13.953 16.5 16.594 1 98.69 504 LEU B C 1
ATOM 7933 O O . LEU B 1 504 ? -13.68 17.453 17.312 1 98.69 504 LEU B O 1
ATOM 7937 N N . TYR B 1 505 ? -13.57 15.273 16.859 1 98.81 505 TYR B N 1
ATOM 7938 C CA . TYR B 1 505 ? -12.953 15.008 18.156 1 98.81 505 TYR B CA 1
ATOM 7939 C C . TYR B 1 505 ? -11.93 13.891 18.047 1 98.81 505 TYR B C 1
ATOM 7941 O O . TYR B 1 505 ? -12.148 12.898 17.344 1 98.81 505 TYR B O 1
ATOM 7949 N N . PRO B 1 506 ? -10.812 14.039 18.75 1 98.56 506 PRO B N 1
ATOM 7950 C CA . PRO B 1 506 ? -9.758 13.016 18.688 1 98.56 506 PRO B CA 1
ATOM 7951 C C . PRO B 1 506 ? -10.156 11.734 19.422 1 98.56 506 PRO B C 1
ATOM 7953 O O . PRO B 1 506 ? -10.781 11.789 20.484 1 98.56 506 PRO B O 1
ATOM 7956 N N . VAL B 1 507 ? -9.789 10.594 18.812 1 98.56 507 VAL B N 1
ATOM 7957 C CA . VAL B 1 507 ? -9.953 9.289 19.438 1 98.56 507 VAL B CA 1
ATOM 7958 C C . VAL B 1 507 ? -8.68 8.906 20.188 1 98.56 507 VAL B C 1
ATOM 7960 O O . VAL B 1 507 ? -8.742 8.398 21.297 1 98.56 507 VAL B O 1
ATOM 7963 N N . VAL B 1 508 ? -7.559 9.117 19.578 1 98.12 508 VAL B N 1
ATOM 7964 C CA . VAL B 1 508 ? -6.25 8.797 20.141 1 98.12 508 VAL B CA 1
ATOM 7965 C C . VAL B 1 508 ? -5.234 9.859 19.719 1 98.12 508 VAL B C 1
ATOM 7967 O O . VAL B 1 508 ? -5.332 10.43 18.641 1 98.12 508 VAL B O 1
ATOM 7970 N N . HIS B 1 509 ? -4.309 10.188 20.641 1 97.88 509 HIS B N 1
ATOM 7971 C CA . HIS B 1 509 ? -3.088 10.914 20.297 1 97.88 509 HIS B CA 1
ATOM 7972 C C . HIS B 1 509 ? -1.919 9.961 20.078 1 97.88 509 HIS B C 1
ATOM 7974 O O . HIS B 1 509 ? -1.787 8.961 20.781 1 97.88 509 HIS B O 1
ATOM 7980 N N . THR B 1 510 ? -1.104 10.266 19.078 1 96.94 510 THR B N 1
ATOM 7981 C CA . THR B 1 510 ? -0.077 9.289 18.734 1 96.94 510 THR B CA 1
ATOM 7982 C C . THR B 1 510 ? 1.312 9.922 18.797 1 96.94 510 THR B C 1
ATOM 7984 O O . THR B 1 510 ? 1.44 11.141 18.891 1 96.94 510 THR B O 1
ATOM 7987 N N . GLU B 1 511 ? 2.303 9.07 18.906 1 96.5 511 GLU B N 1
ATOM 7988 C CA . GLU B 1 511 ? 3.709 9.414 18.719 1 96.5 511 GLU B CA 1
ATOM 7989 C C . GLU B 1 511 ? 4.133 9.227 17.266 1 96.5 511 GLU B C 1
ATOM 7991 O O . GLU B 1 511 ? 3.838 8.203 16.656 1 96.5 511 GLU B O 1
ATOM 7996 N N . LEU B 1 512 ? 4.754 10.219 16.688 1 96.62 512 LEU B N 1
ATOM 7997 C CA . LEU B 1 512 ? 5.227 10.094 15.32 1 96.62 512 LEU B CA 1
ATOM 7998 C C . LEU B 1 512 ? 6.699 9.695 15.289 1 96.62 512 LEU B C 1
ATOM 8000 O O . LEU B 1 512 ? 7.531 10.312 15.953 1 96.62 512 LEU B O 1
ATOM 8004 N N . MET B 1 513 ? 6.992 8.648 14.523 1 97.56 513 MET B N 1
ATOM 8005 C CA . MET B 1 513 ? 8.336 8.086 14.5 1 97.56 513 MET B CA 1
ATOM 8006 C C . MET B 1 513 ? 9.086 8.523 13.242 1 97.56 513 MET B C 1
ATOM 8008 O O . MET B 1 513 ? 8.516 8.547 12.156 1 97.56 513 MET B O 1
ATOM 8012 N N . THR B 1 514 ? 10.328 8.891 13.391 1 98.19 514 THR B N 1
ATOM 8013 C CA . THR B 1 514 ? 11.258 9.219 12.32 1 98.19 514 THR B CA 1
ATOM 8014 C C . THR B 1 514 ? 12.484 8.312 12.367 1 98.19 514 THR B C 1
ATOM 8016 O O . THR B 1 514 ? 13 8.023 13.453 1 98.19 514 THR B O 1
ATOM 8019 N N . ALA B 1 515 ? 12.898 7.801 11.227 1 98.44 515 ALA B N 1
ATOM 8020 C CA . ALA B 1 515 ? 14.109 6.992 11.117 1 98.44 515 ALA B CA 1
ATOM 8021 C C . ALA B 1 515 ? 15.156 7.688 10.258 1 98.44 515 ALA B C 1
ATOM 8023 O O . ALA B 1 515 ? 14.828 8.32 9.25 1 98.44 515 ALA B O 1
ATOM 8024 N N . TRP B 1 516 ? 16.422 7.617 10.617 1 98.38 516 TRP B N 1
ATOM 8025 C CA . TRP B 1 516 ? 17.5 8.133 9.781 1 98.38 516 TRP B CA 1
ATOM 8026 C C . TRP B 1 516 ? 18.781 7.352 10.008 1 98.38 516 TRP B C 1
ATOM 8028 O O . TRP B 1 516 ? 18.922 6.645 11.008 1 98.38 516 TRP B O 1
ATOM 8038 N N . ASP B 1 517 ? 19.703 7.359 9.023 1 97.25 517 ASP B N 1
ATOM 8039 C CA . ASP B 1 517 ? 21.031 6.75 9.125 1 97.25 517 ASP B CA 1
ATOM 8040 C C . ASP B 1 517 ? 22.016 7.672 9.844 1 97.25 517 ASP B C 1
ATOM 8042 O O . ASP B 1 517 ? 22.469 8.672 9.273 1 97.25 517 ASP B O 1
ATOM 8046 N N . PRO B 1 518 ? 22.375 7.359 11.086 1 97 518 PRO B N 1
ATOM 8047 C CA . PRO B 1 518 ? 23.219 8.273 11.859 1 97 518 PRO B CA 1
ATOM 8048 C C . PRO B 1 518 ? 24.641 8.352 11.312 1 97 518 PRO B C 1
ATOM 8050 O O . PRO B 1 518 ? 25.391 9.266 11.672 1 97 518 PRO B O 1
ATOM 8053 N N . LYS B 1 519 ? 24.984 7.398 10.453 1 94.75 519 LYS B N 1
ATOM 8054 C CA . LYS B 1 519 ? 26.312 7.438 9.836 1 94.75 519 LYS B CA 1
ATOM 8055 C C . LYS B 1 519 ? 26.359 8.445 8.695 1 94.75 519 LYS B C 1
ATOM 8057 O O . LYS B 1 519 ? 27.422 8.938 8.328 1 94.75 519 LYS B O 1
ATOM 8062 N N . ARG B 1 520 ? 25.203 8.75 8.195 1 96 520 ARG B N 1
ATOM 8063 C CA . ARG B 1 520 ? 25.156 9.57 6.996 1 96 520 ARG B CA 1
ATOM 8064 C C . ARG B 1 520 ? 24.531 10.93 7.285 1 96 520 ARG B C 1
ATOM 8066 O O . ARG B 1 520 ? 24.688 11.867 6.5 1 96 520 ARG B O 1
ATOM 8073 N N . LEU B 1 521 ? 23.75 11.039 8.344 1 96.69 521 LEU B N 1
ATOM 8074 C CA . LEU B 1 521 ? 23.062 12.273 8.703 1 96.69 521 LEU B CA 1
ATOM 8075 C C . LEU B 1 521 ? 23.156 12.539 10.195 1 96.69 521 LEU B C 1
ATOM 8077 O O . LEU B 1 521 ? 22.891 11.656 11.016 1 96.69 521 LEU B O 1
ATOM 8081 N N . SER B 1 522 ? 23.562 13.688 10.555 1 96.75 522 SER B N 1
ATOM 8082 C CA . SER B 1 522 ? 23.531 14.172 11.93 1 96.75 522 SER B CA 1
ATOM 8083 C C . SER B 1 522 ? 22.75 15.477 12.039 1 96.75 522 SER B C 1
ATOM 8085 O O . SER B 1 522 ? 22.281 16.016 11.031 1 96.75 522 SER B O 1
ATOM 8087 N N . GLY B 1 523 ? 22.422 15.914 13.258 1 96.75 523 GLY B N 1
ATOM 8088 C CA . GLY B 1 523 ? 21.672 17.141 13.469 1 96.75 523 GLY B CA 1
ATOM 8089 C C . GLY B 1 523 ? 20.172 16.969 13.297 1 96.75 523 GLY B C 1
ATOM 8090 O O . GLY B 1 523 ? 19.438 17.938 13.141 1 96.75 523 GLY B O 1
ATOM 8091 N N . ILE B 1 524 ? 19.734 15.695 13.258 1 97.06 524 ILE B N 1
ATOM 8092 C CA . ILE B 1 524 ? 18.328 15.383 13.094 1 97.06 524 ILE B CA 1
ATOM 8093 C C . ILE B 1 524 ? 17.641 15.336 14.461 1 97.06 524 ILE B C 1
ATOM 8095 O O . ILE B 1 524 ? 18.219 14.812 15.43 1 97.06 524 ILE B O 1
ATOM 8099 N N . ARG B 1 525 ? 16.5 15.883 14.562 1 95.06 525 ARG B N 1
ATOM 8100 C CA . ARG B 1 525 ? 15.617 15.773 15.711 1 95.06 525 ARG B CA 1
ATOM 8101 C C . ARG B 1 525 ? 14.219 15.352 15.289 1 95.06 525 ARG B C 1
ATOM 8103 O O . ARG B 1 525 ? 13.609 15.977 14.422 1 95.06 525 ARG B O 1
ATOM 8110 N N . ALA B 1 526 ? 13.742 14.297 15.906 1 95.31 526 ALA B N 1
ATOM 8111 C CA . ALA B 1 526 ? 12.398 13.828 15.578 1 95.31 526 ALA B CA 1
ATOM 8112 C C . ALA B 1 526 ? 11.344 14.836 16.016 1 95.31 526 ALA B C 1
ATOM 8114 O O . ALA B 1 526 ? 11.398 15.359 17.125 1 95.31 526 ALA B O 1
ATOM 8115 N N . GLN B 1 527 ? 10.445 15.148 15.141 1 93.81 527 GLN B N 1
ATOM 8116 C CA . GLN B 1 527 ? 9.391 16.109 15.445 1 93.81 527 GLN B CA 1
ATOM 8117 C C . GLN B 1 527 ? 8.078 15.406 15.781 1 93.81 527 GLN B C 1
ATOM 8119 O O . GLN B 1 527 ? 7.859 14.266 15.375 1 93.81 527 GLN B O 1
ATOM 8124 N N . GLY B 1 528 ? 7.238 16.047 16.531 1 93.25 528 GLY B N 1
ATOM 8125 C CA . GLY B 1 528 ? 5.949 15.508 16.922 1 93.25 528 GLY B CA 1
ATOM 8126 C C . GLY B 1 528 ? 4.836 15.852 15.945 1 93.25 528 GLY B C 1
ATOM 8127 O O . GLY B 1 528 ? 3.656 15.781 16.297 1 93.25 528 GLY B O 1
ATOM 8128 N N . TYR B 1 529 ? 5.195 16.312 14.758 1 94.25 529 TYR B N 1
ATOM 8129 C CA . TYR B 1 529 ? 4.266 16.594 13.672 1 94.25 529 TYR B CA 1
ATOM 8130 C C . TYR B 1 529 ? 4.816 16.125 12.336 1 94.25 529 TYR B C 1
ATOM 8132 O O . TYR B 1 529 ? 6.02 15.867 12.211 1 94.25 529 TYR B O 1
ATOM 8140 N N . PRO B 1 530 ? 3.988 15.875 11.375 1 94.38 530 PRO B N 1
ATOM 8141 C CA . PRO B 1 530 ? 4.391 15.219 10.125 1 94.38 530 PRO B CA 1
ATOM 8142 C C . PRO B 1 530 ? 5.445 16.016 9.359 1 94.38 530 PRO B C 1
ATOM 8144 O O . PRO B 1 530 ? 5.48 17.234 9.438 1 94.38 530 PRO B O 1
ATOM 8147 N N . GLY B 1 531 ? 6.168 15.258 8.594 1 93.75 531 GLY B N 1
ATOM 8148 C CA . GLY B 1 531 ? 7.234 15.852 7.801 1 93.75 531 GLY B CA 1
ATOM 8149 C C . GLY B 1 531 ? 8.586 15.805 8.492 1 93.75 531 GLY B C 1
ATOM 8150 O O . GLY B 1 531 ? 8.766 15.062 9.453 1 93.75 531 GLY B O 1
ATOM 8151 N N . ILE B 1 532 ? 9.555 16.531 7.902 1 96.88 532 ILE B N 1
ATOM 8152 C CA . ILE B 1 532 ? 10.914 16.609 8.422 1 96.88 532 ILE B CA 1
ATOM 8153 C C . ILE B 1 532 ? 11.43 18.031 8.32 1 96.88 532 ILE B C 1
ATOM 8155 O O . ILE B 1 532 ? 10.867 18.859 7.594 1 96.88 532 ILE B O 1
ATOM 8159 N N . ASN B 1 533 ? 12.367 18.359 9.109 1 97.19 533 ASN B N 1
ATOM 8160 C CA . ASN B 1 533 ? 13.133 19.609 9.016 1 97.19 533 ASN B CA 1
ATOM 8161 C C . ASN B 1 533 ? 14.625 19.344 8.906 1 97.19 533 ASN B C 1
ATOM 8163 O O . ASN B 1 533 ? 15.227 18.766 9.82 1 97.19 533 ASN B O 1
ATOM 8167 N N . LEU B 1 534 ? 15.234 19.719 7.801 1 97.69 534 LEU B N 1
ATOM 8168 C CA . LEU B 1 534 ? 16.625 19.359 7.523 1 97.69 534 LEU B CA 1
ATOM 8169 C C . LEU B 1 534 ? 17.516 20.594 7.574 1 97.69 534 LEU B C 1
ATOM 8171 O O . LEU B 1 534 ? 18.672 20.547 7.129 1 97.69 534 LEU B O 1
ATOM 8175 N N . LEU B 1 535 ? 17.062 21.688 8.141 1 97.12 535 LEU B N 1
ATOM 8176 C CA . LEU B 1 535 ? 17.797 22.953 8.117 1 97.12 535 LEU B CA 1
ATOM 8177 C C . LEU B 1 535 ? 18.984 22.906 9.086 1 97.12 535 LEU B C 1
ATOM 8179 O O . LEU B 1 535 ? 19.859 23.781 9.031 1 97.12 535 LEU B O 1
ATOM 8183 N N . GLN B 1 536 ? 19.016 21.938 9.961 1 95.38 536 GLN B N 1
ATOM 8184 C CA . GLN B 1 536 ? 20.156 21.781 10.859 1 95.38 536 GLN B CA 1
ATOM 8185 C C . GLN B 1 536 ? 20.844 20.438 10.625 1 95.38 536 GLN B C 1
ATOM 8187 O O . GLN B 1 536 ? 21.688 20.016 11.43 1 95.38 536 GLN B O 1
ATOM 8192 N N . ALA B 1 537 ? 20.453 19.766 9.609 1 96 537 ALA B N 1
ATOM 8193 C CA . ALA B 1 537 ? 21.016 18.469 9.281 1 96 537 ALA B CA 1
ATOM 8194 C C . ALA B 1 537 ? 22.422 18.609 8.703 1 96 537 ALA B C 1
ATOM 8196 O O . ALA B 1 537 ? 22.734 19.625 8.07 1 96 537 ALA B O 1
ATOM 8197 N N . LYS B 1 538 ? 23.219 17.703 8.969 1 95.5 538 LYS B N 1
ATOM 8198 C CA . LYS B 1 538 ? 24.562 17.609 8.367 1 95.5 538 LYS B CA 1
ATOM 8199 C C . LYS B 1 538 ? 24.766 16.266 7.664 1 95.5 538 LYS B C 1
ATOM 8201 O O . LYS B 1 538 ? 24.578 15.211 8.273 1 95.5 538 LYS B O 1
ATOM 8206 N N . ARG B 1 539 ? 25.062 16.328 6.395 1 95.06 539 ARG B N 1
ATOM 8207 C CA . ARG B 1 539 ? 25.297 15.133 5.59 1 95.06 539 ARG B CA 1
ATOM 8208 C C . ARG B 1 539 ? 26.75 14.688 5.688 1 95.06 539 ARG B C 1
ATOM 8210 O O . ARG B 1 539 ? 27.656 15.477 5.457 1 95.06 539 ARG B O 1
ATOM 8217 N N . SER B 1 540 ? 27.031 13.562 6.062 1 90.81 540 SER B N 1
ATOM 8218 C CA . SER B 1 540 ? 28.375 13.008 6.176 1 90.81 540 SER B CA 1
ATOM 8219 C C . SER B 1 540 ? 28.562 11.82 5.238 1 90.81 540 SER B C 1
ATOM 8221 O O . SER B 1 540 ? 27.594 11.164 4.855 1 90.81 540 SER B O 1
#